Protein AF-0000000084885185 (afdb_homodimer)

Foldseek 3Di:
DPQAAAAEDPDFDDCVVALARDDVSRYDLCRQADVQFVVLLLVLLVLLQVLLLLLLLLLLQQADVQASVVSNVVSVLLSPVVLVLCLQALCQFQFPPDQAAFTGDRCCGNNVSQHRQAGQLGRNGGRNSVSSSVSSQLSNLLSLLLSLLRLWWDNVLSSVLSNVLCVQFLSRLSNLCRYCNHVLVVVPAFFQQPLQSRQQLSLLLSQLSLVVQAAADADVVPPDPLDQRADGGPHLPSSVSSLVSNLSSLLSSRLCSSSGDFPLSVQLSLLLVLLLVLQLVLQQVVVCVVPVDGDSLSSSLSSLLSNSLCRRCSQFAGNVCSSVSSNVSNVQLNVCVVCVSVVVGNPRSSSNSRRNSSSLSSLLVQQCGGDQVRNCRRVPCRRVHQGHVPSVNPVNNVSSNVSSVVSSCSSNVVSNVSLVVQCPDPPSNTTHDSVCSVSHVCCVPPPVDDPVVVVVVDPPDPPPPPPPPPPVPPPPPPPPPPPPPPDD/DPQQAAAEDPDFDDCVVALARDDRSRYDLCVQADVQFLVLLVVLLVLLQVLLLLLLLLLLQQADVQASVVSNVVSVLLSPVVLVLCLQALVQFQFPPDQAAFTGDRCCGNNVSQHRQQGQLGRNGGRVSVSSSVSSQLSNLLSLLLSLLRLWWDNVLSSVLSSVLCVQFLSRLSNLCRYCNHVLVVVPAFFQQPLQSRQQLSLLLSQLSLVVQAAADADPPPPDPLPQRADGGPHLPSSLSSLVSNLSSLLSSRLCSNSGDFPLSVQLSLLLVLLLVLQLVLQQVVVCVVPVDGDSLSSSLSSLLSNSLCRRCSQFAGSVCSSVSSNVSNVQLNVCVVPVSVVVGNPRSSSNSRRNSSSLSSLLVQQCGGDQVSNCRRVPCRRVHQGHVPSVNPVNNVSSNVSSVVSNCSSNVVSNVSLVVQCPDPPSNTTHDSVCSVSHVCCVPPPVDDSVCVVPVPPPDPPPVPPPPPPPPPPPPPPQCCCVVVCD

Radius of gyration: 31.37 Å; Cα contacts (8 Å, |Δi|>4): 2000; chains: 2; bounding box: 128×99×67 Å

Structure (mmCIF, N/CA/C/O backbone):
data_AF-0000000084885185-model_v1
#
loop_
_entity.id
_entity.type
_entity.pdbx_description
1 polymer 'Ammonium transporter'
#
loop_
_atom_site.group_PDB
_atom_site.id
_atom_site.type_symbol
_atom_site.label_atom_id
_atom_site.label_alt_id
_atom_site.label_comp_id
_atom_site.label_asym_id
_atom_site.label_entity_id
_atom_site.label_seq_id
_atom_site.pdbx_PDB_ins_code
_atom_site.Cartn_x
_atom_site.Cartn_y
_atom_site.Cartn_z
_atom_site.occupancy
_atom_site.B_iso_or_equiv
_atom_site.auth_seq_id
_atom_site.auth_comp_id
_atom_site.auth_asym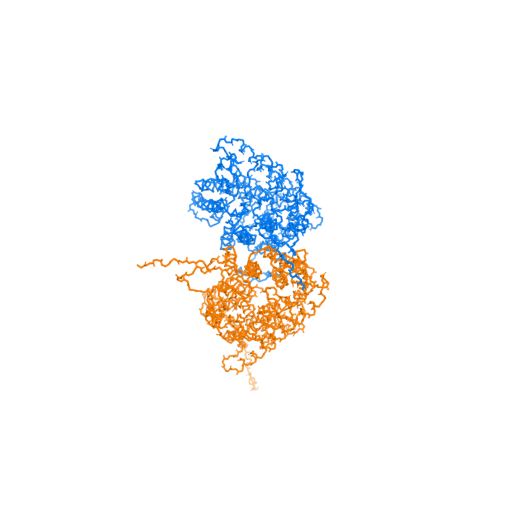_id
_atom_site.auth_atom_id
_atom_site.pdbx_PDB_model_num
ATOM 1 N N . MET A 1 1 ? 26.578 -15.328 -28.891 1 30.38 1 MET A N 1
ATOM 2 C CA . MET A 1 1 ? 26.531 -13.875 -28.75 1 30.38 1 MET A CA 1
ATOM 3 C C . MET A 1 1 ? 27.234 -13.422 -27.484 1 30.38 1 MET A C 1
ATOM 5 O O . MET A 1 1 ? 27.031 -14.008 -26.406 1 30.38 1 MET A O 1
ATOM 9 N N . ALA A 1 2 ? 28.344 -12.906 -27.594 1 36.66 2 ALA A N 1
ATOM 10 C CA . ALA A 1 2 ? 29.266 -12.602 -26.484 1 36.66 2 ALA A CA 1
ATOM 11 C C . ALA A 1 2 ? 28.516 -11.961 -25.328 1 36.66 2 ALA A C 1
ATOM 13 O O . ALA A 1 2 ? 27.812 -10.961 -25.5 1 36.66 2 ALA A O 1
ATOM 14 N N . SER A 1 3 ? 27.828 -12.672 -24.484 1 46.75 3 SER A N 1
ATOM 15 C CA . SER A 1 3 ? 27.25 -12.109 -23.266 1 46.75 3 SER A CA 1
ATOM 16 C C . SER A 1 3 ? 28.062 -10.906 -22.781 1 46.75 3 SER A C 1
ATOM 18 O O . SER A 1 3 ? 29.234 -11.039 -22.438 1 46.75 3 SER A O 1
ATOM 20 N N . SER A 1 4 ? 28.016 -9.805 -23.406 1 59.12 4 SER A N 1
ATOM 21 C CA . SER A 1 4 ? 28.781 -8.617 -23.062 1 59.12 4 SER A CA 1
ATOM 22 C C . SER A 1 4 ? 28.875 -8.422 -21.562 1 59.12 4 SER A C 1
ATOM 24 O O . SER A 1 4 ? 27.906 -8.68 -20.844 1 59.12 4 SER A O 1
ATOM 26 N N . LYS A 1 5 ? 30.062 -8.406 -20.953 1 83.44 5 LYS A N 1
ATOM 27 C CA . LYS A 1 5 ? 30.422 -8.258 -19.547 1 83.44 5 LYS A CA 1
ATOM 28 C C . LYS A 1 5 ? 29.812 -6.996 -18.953 1 83.44 5 LYS A C 1
ATOM 30 O O . LYS A 1 5 ? 29.938 -5.91 -19.516 1 83.44 5 LYS A O 1
ATOM 35 N N . ILE A 1 6 ? 28.797 -7.109 -18.094 1 93.19 6 ILE A N 1
ATOM 36 C CA . ILE A 1 6 ? 28.188 -6.008 -17.359 1 93.19 6 ILE A CA 1
ATOM 37 C C . ILE A 1 6 ? 29.172 -5.484 -16.312 1 93.19 6 ILE A C 1
ATOM 39 O O . ILE A 1 6 ? 29.641 -6.242 -15.461 1 93.19 6 ILE A O 1
ATOM 43 N N . THR A 1 7 ? 29.609 -4.199 -16.453 1 95.94 7 THR A N 1
ATOM 44 C CA . THR A 1 7 ? 30.562 -3.604 -15.523 1 95.94 7 THR A CA 1
ATOM 45 C C . THR A 1 7 ? 29.844 -2.682 -14.531 1 95.94 7 THR A C 1
ATOM 47 O O . THR A 1 7 ? 28.859 -2.029 -14.891 1 95.94 7 THR A O 1
ATOM 50 N N . PRO A 1 8 ? 30.328 -2.613 -13.328 1 95.94 8 PRO A N 1
ATOM 51 C CA . PRO A 1 8 ? 29.703 -1.747 -12.336 1 95.94 8 PRO A CA 1
ATOM 52 C C . PRO A 1 8 ? 29.906 -0.262 -12.625 1 95.94 8 PRO A C 1
ATOM 54 O O . PRO A 1 8 ? 30.953 0.133 -13.117 1 95.94 8 PRO A O 1
ATOM 57 N N . VAL A 1 9 ? 28.953 0.559 -12.359 1 95.88 9 VAL A N 1
ATOM 58 C CA . VAL A 1 9 ? 29.125 2.008 -12.344 1 95.88 9 VAL A CA 1
ATOM 59 C C . VAL A 1 9 ? 29.953 2.414 -11.125 1 95.88 9 VAL A C 1
ATOM 61 O O . VAL A 1 9 ? 29.641 2.021 -10 1 95.88 9 VAL A O 1
ATOM 64 N N . THR A 1 10 ? 31 3.154 -11.344 1 94.69 10 THR A N 1
ATOM 65 C CA . THR A 1 10 ? 31.844 3.604 -10.25 1 94.69 10 THR A CA 1
ATOM 66 C C . THR A 1 10 ? 31.734 5.113 -10.062 1 94.69 10 THR A C 1
ATOM 68 O O . THR A 1 10 ? 32.062 5.633 -8.992 1 94.69 10 THR A O 1
ATOM 71 N N . GLU A 1 11 ? 31.375 5.809 -11.117 1 95 11 GLU A N 1
ATOM 72 C CA . GLU A 1 11 ? 31.109 7.246 -11.117 1 95 11 GLU A CA 1
ATOM 73 C C . GLU A 1 11 ? 29.891 7.582 -11.984 1 95 11 GLU A C 1
ATOM 75 O O . GLU A 1 11 ? 29.797 7.129 -13.125 1 95 11 GLU A O 1
ATOM 80 N N . TRP A 1 12 ? 29.109 8.32 -11.414 1 96.44 12 TRP A N 1
ATOM 81 C CA . TRP A 1 12 ? 27.906 8.68 -12.172 1 96.44 12 TRP A CA 1
ATOM 82 C C . TRP A 1 12 ? 28.25 9.648 -13.297 1 96.44 12 TRP A C 1
ATOM 84 O O . TRP A 1 12 ? 29.047 10.562 -13.117 1 96.44 12 TRP A O 1
ATOM 94 N N . PRO A 1 13 ? 27.609 9.516 -14.438 1 96.25 13 PRO A N 1
ATOM 95 C CA . PRO A 1 13 ? 27.734 10.555 -15.469 1 96.25 13 PRO A CA 1
ATOM 96 C C . PRO A 1 13 ? 27.062 11.859 -15.07 1 96.25 13 PRO A C 1
ATOM 98 O O . PRO A 1 13 ? 26.188 11.867 -14.195 1 96.25 13 PRO A O 1
ATOM 101 N N . ASP A 1 14 ? 27.516 12.898 -15.781 1 95.62 14 ASP A N 1
ATOM 102 C CA . ASP A 1 14 ? 26.828 14.164 -15.594 1 95.62 14 ASP A CA 1
ATOM 103 C C . ASP A 1 14 ? 25.344 14.031 -15.93 1 95.62 14 ASP A C 1
ATOM 105 O O . ASP A 1 14 ? 24.984 13.383 -16.906 1 95.62 14 ASP A O 1
ATOM 109 N N . TYR A 1 15 ? 24.547 14.648 -15.125 1 94.44 15 TYR A N 1
ATOM 110 C CA . TYR A 1 15 ? 23.094 14.555 -15.289 1 94.44 15 TYR A CA 1
ATOM 111 C C . TYR A 1 15 ? 22.672 15.047 -16.672 1 94.44 15 TYR A C 1
ATOM 113 O O . TYR A 1 15 ? 21.766 14.492 -17.281 1 94.44 15 TYR A O 1
ATOM 121 N N . SER A 1 16 ? 23.297 16.047 -17.203 1 93 16 SER A N 1
ATOM 122 C CA . SER A 1 16 ? 22.953 16.625 -18.5 1 93 16 SER A CA 1
ATOM 123 C C . SER A 1 16 ? 23.281 15.664 -19.641 1 93 16 SER A C 1
ATOM 125 O O . SER A 1 16 ? 22.688 15.742 -20.703 1 93 16 SER A O 1
ATOM 127 N N . VAL A 1 17 ? 24.234 14.781 -19.328 1 95.06 17 VAL A N 1
ATOM 128 C CA . VAL A 1 17 ? 24.672 13.836 -20.344 1 95.06 17 VAL A CA 1
ATOM 129 C C . VAL A 1 17 ? 23.781 12.594 -20.328 1 95.06 17 VAL A C 1
ATOM 131 O O . VAL A 1 17 ? 23.297 12.156 -21.375 1 95.06 17 VAL A O 1
ATOM 134 N N . ASP A 1 18 ? 23.531 12.094 -19.172 1 96.5 18 ASP A N 1
ATOM 135 C CA . ASP A 1 18 ? 22.672 10.922 -19.031 1 96.5 18 ASP A CA 1
ATOM 136 C C . ASP A 1 18 ? 21.859 10.984 -17.75 1 96.5 18 ASP A C 1
ATOM 138 O O . ASP A 1 18 ? 22.281 10.461 -16.719 1 96.5 18 ASP A O 1
ATOM 142 N N . PRO A 1 19 ? 20.719 11.484 -17.844 1 95.81 19 PRO A N 1
ATOM 143 C CA . PRO A 1 19 ? 19.891 11.688 -16.656 1 95.81 19 PRO A CA 1
ATOM 144 C C . PRO A 1 19 ? 19.406 10.375 -16.031 1 95.81 19 PRO A C 1
ATOM 146 O O . PRO A 1 19 ? 18.922 10.367 -14.906 1 95.81 19 PRO A O 1
ATOM 149 N N . THR A 1 20 ? 19.578 9.242 -16.703 1 96.25 20 THR A N 1
ATOM 150 C CA . THR A 1 20 ? 19.094 7.969 -16.188 1 96.25 20 THR A CA 1
ATOM 151 C C . THR A 1 20 ? 20.203 7.223 -15.453 1 96.25 20 THR A C 1
ATOM 153 O O . THR A 1 20 ? 19.953 6.191 -14.828 1 96.25 20 THR A O 1
ATOM 156 N N . GLY A 1 21 ? 21.453 7.625 -15.562 1 96.5 21 GLY A N 1
ATOM 157 C CA . GLY A 1 21 ? 22.562 7.074 -14.797 1 96.5 21 GLY A CA 1
ATOM 158 C C . GLY A 1 21 ? 23.438 6.129 -15.594 1 96.5 21 GLY A C 1
ATOM 159 O O . GLY A 1 21 ? 24.5 5.723 -15.133 1 96.5 21 GLY A O 1
ATOM 160 N N . GLY A 1 22 ? 22.969 5.68 -16.844 1 96.5 22 GLY A N 1
ATOM 161 C CA . GLY A 1 22 ? 23.766 4.797 -17.672 1 96.5 22 GLY A CA 1
ATOM 162 C C . GLY A 1 22 ? 22.938 3.777 -18.438 1 96.5 22 GLY A C 1
ATOM 163 O O . GLY A 1 22 ? 21.719 3.703 -18.25 1 96.5 22 GLY A O 1
ATOM 164 N N . ASP A 1 23 ? 23.672 3.051 -19.281 1 96.5 23 ASP A N 1
ATOM 165 C CA . ASP A 1 23 ? 23.047 2.002 -20.078 1 96.5 23 ASP A CA 1
ATOM 166 C C . ASP A 1 23 ? 22.938 0.703 -19.281 1 96.5 23 ASP A C 1
ATOM 168 O O . ASP A 1 23 ? 23.938 0.03 -19.047 1 96.5 23 ASP A O 1
ATOM 172 N N . PRO A 1 24 ? 21.703 0.29 -18.969 1 96.31 24 PRO A N 1
ATOM 173 C CA . PRO A 1 24 ? 21.562 -0.877 -18.094 1 96.31 24 PRO A CA 1
ATOM 174 C C . PRO A 1 24 ? 21.984 -2.178 -18.766 1 96.31 24 PRO A C 1
ATOM 176 O O . PRO A 1 24 ? 22.125 -3.205 -18.109 1 96.31 24 PRO A O 1
ATOM 179 N N . PHE A 1 25 ? 22.156 -2.203 -20.094 1 96.38 25 PHE A N 1
ATOM 180 C CA . PHE A 1 25 ? 22.562 -3.41 -20.797 1 96.38 25 PHE A CA 1
ATOM 181 C C . PHE A 1 25 ? 24.047 -3.674 -20.609 1 96.38 25 PHE A C 1
ATOM 183 O O . PHE A 1 25 ? 24.5 -4.82 -20.703 1 96.38 25 PHE A O 1
ATOM 190 N N . THR A 1 26 ? 24.797 -2.617 -20.312 1 96.5 26 THR A N 1
ATOM 191 C CA . THR A 1 26 ? 26.25 -2.783 -20.281 1 96.5 26 THR A CA 1
ATOM 192 C C . THR A 1 26 ? 26.812 -2.375 -18.906 1 96.5 26 THR A C 1
ATOM 194 O O . THR A 1 26 ? 27.953 -2.672 -18.594 1 96.5 26 THR A O 1
ATOM 197 N N . LYS A 1 27 ? 25.969 -1.683 -18.125 1 96.62 27 LYS A N 1
ATOM 198 C CA . LYS A 1 27 ? 26.422 -1.2 -16.828 1 96.62 27 LYS A CA 1
ATOM 199 C C . LYS A 1 27 ? 25.5 -1.671 -15.703 1 96.62 27 LYS A C 1
ATOM 201 O O . LYS A 1 27 ? 24.281 -1.689 -15.867 1 96.62 27 LYS A O 1
ATOM 206 N N . ASP A 1 28 ? 26.109 -2.078 -14.555 1 97.75 28 ASP A N 1
ATOM 207 C CA . ASP A 1 28 ? 25.359 -2.336 -13.336 1 97.75 28 ASP A CA 1
ATOM 208 C C . ASP A 1 28 ? 25.078 -1.041 -12.578 1 97.75 28 ASP A C 1
ATOM 210 O O . ASP A 1 28 ? 25.906 -0.577 -11.805 1 97.75 28 ASP A O 1
ATOM 214 N N . LEU A 1 29 ? 23.922 -0.509 -12.758 1 98 29 LEU A N 1
ATOM 215 C CA . LEU A 1 29 ? 23.516 0.776 -12.188 1 98 29 LEU A CA 1
ATOM 216 C C . LEU A 1 29 ? 23.266 0.656 -10.688 1 98 29 LEU A C 1
ATOM 218 O O . LEU A 1 29 ? 23.094 1.665 -10 1 98 29 LEU A O 1
ATOM 222 N N . ASN A 1 30 ? 23.266 -0.564 -10.109 1 97.94 30 ASN A N 1
ATOM 223 C CA . ASN A 1 30 ? 23.031 -0.801 -8.688 1 97.94 30 ASN A CA 1
ATOM 224 C C . ASN A 1 30 ? 24.312 -0.698 -7.879 1 97.94 30 ASN A C 1
ATOM 226 O O . ASN A 1 30 ? 24.281 -0.529 -6.66 1 97.94 30 ASN A O 1
ATOM 230 N N . ALA A 1 31 ? 25.422 -0.809 -8.477 1 97.31 31 ALA A N 1
ATOM 231 C CA . ALA A 1 31 ? 26.734 -1.053 -7.863 1 97.31 31 ALA A CA 1
ATOM 232 C C . ALA A 1 31 ? 27.078 0.039 -6.852 1 97.31 31 ALA A C 1
ATOM 234 O O . ALA A 1 31 ? 27.625 -0.245 -5.785 1 97.31 31 ALA A O 1
ATOM 235 N N . PRO A 1 32 ? 26.703 1.329 -7.117 1 97.06 32 PRO A N 1
ATOM 236 C CA . PRO A 1 32 ? 27.125 2.373 -6.176 1 97.06 32 PRO A CA 1
ATOM 237 C C . PRO A 1 32 ? 26.25 2.416 -4.926 1 97.06 32 PRO A C 1
ATOM 239 O O . PRO A 1 32 ? 26.594 3.098 -3.953 1 97.06 32 PRO A O 1
ATOM 242 N N . TYR A 1 33 ? 25.172 1.755 -4.922 1 98 33 TYR A N 1
ATOM 243 C CA . TYR A 1 33 ? 24.219 1.906 -3.834 1 98 33 TYR A CA 1
ATOM 244 C C . TYR A 1 33 ? 24.359 0.779 -2.818 1 98 33 TYR A C 1
ATOM 246 O O . TYR A 1 33 ? 24.594 -0.374 -3.189 1 98 33 TYR A O 1
ATOM 254 N N . ASP A 1 34 ? 24.266 1.23 -1.483 1 98.06 34 ASP A N 1
ATOM 255 C CA . ASP A 1 34 ? 24.172 0.258 -0.398 1 98.06 34 ASP A CA 1
ATOM 256 C C . ASP A 1 34 ? 22.766 -0.33 -0.306 1 98.06 34 ASP A C 1
ATOM 258 O O . ASP A 1 34 ? 21.781 0.408 -0.233 1 98.06 34 ASP A O 1
ATOM 262 N N . LYS A 1 35 ? 22.656 -1.654 -0.224 1 97.88 35 LYS A N 1
ATOM 263 C CA . LYS A 1 35 ? 21.344 -2.293 -0.266 1 97.88 35 LYS A CA 1
ATOM 264 C C . LYS A 1 35 ? 20.609 -2.123 1.059 1 97.88 35 LYS A C 1
ATOM 266 O O . LYS A 1 35 ? 19.391 -2.283 1.121 1 97.88 35 LYS A O 1
ATOM 271 N N . GLY A 1 36 ? 21.344 -1.854 2.197 1 98.12 36 GLY A N 1
ATOM 272 C CA . GLY A 1 36 ? 20.656 -1.475 3.428 1 98.12 36 GLY A CA 1
ATOM 273 C C . GLY A 1 36 ? 19.844 -0.199 3.295 1 98.12 36 GLY A C 1
ATOM 274 O O . GLY A 1 36 ? 18.719 -0.123 3.777 1 98.12 36 GLY A O 1
ATOM 275 N N . ASP A 1 37 ? 20.438 0.847 2.605 1 98.56 37 ASP A N 1
ATOM 276 C CA . ASP A 1 37 ? 19.719 2.09 2.326 1 98.56 37 ASP A CA 1
ATOM 277 C C . ASP A 1 37 ? 18.469 1.828 1.481 1 98.56 37 ASP A C 1
ATOM 279 O O . ASP A 1 37 ? 17.391 2.336 1.787 1 98.56 37 ASP A O 1
ATOM 283 N N . LEU A 1 38 ? 18.672 0.999 0.473 1 98.56 38 LEU A N 1
ATOM 284 C CA . LEU A 1 38 ? 17.578 0.724 -0.455 1 98.56 38 LEU A CA 1
ATOM 285 C C . LEU A 1 38 ? 16.453 -0.019 0.245 1 98.56 38 LEU A C 1
ATOM 287 O O . LEU A 1 38 ? 15.281 0.34 0.093 1 98.56 38 LEU A O 1
ATOM 291 N N . ALA A 1 39 ? 16.781 -1.018 1.031 1 98.44 39 ALA A N 1
ATOM 292 C CA . ALA A 1 39 ? 15.773 -1.818 1.735 1 98.44 39 ALA A CA 1
ATOM 293 C C . ALA A 1 39 ? 14.977 -0.962 2.717 1 98.44 39 ALA A C 1
ATOM 295 O O . ALA A 1 39 ? 13.75 -1.036 2.758 1 98.44 39 ALA A O 1
ATOM 296 N N . TRP A 1 40 ? 15.672 -0.157 3.486 1 98.5 40 TRP A N 1
ATOM 297 C CA . TRP A 1 40 ? 15.016 0.69 4.477 1 98.5 40 TRP A CA 1
ATOM 298 C C . TRP A 1 40 ? 14.023 1.639 3.812 1 98.5 40 TRP A C 1
ATOM 300 O O . TRP A 1 40 ? 12.867 1.733 4.23 1 98.5 40 TRP A O 1
ATOM 310 N N . MET A 1 41 ? 14.438 2.236 2.74 1 98.5 41 MET A N 1
ATOM 311 C CA . MET A 1 41 ? 13.594 3.227 2.076 1 98.5 41 MET A CA 1
ATOM 312 C C . MET A 1 41 ? 12.398 2.561 1.41 1 98.5 41 MET A C 1
ATOM 314 O O . MET A 1 41 ? 11.297 3.111 1.41 1 98.5 41 MET A O 1
ATOM 318 N N . LEU A 1 42 ? 12.641 1.426 0.817 1 98.25 42 LEU A N 1
ATOM 319 C CA . LEU A 1 42 ? 11.531 0.74 0.16 1 98.25 42 LEU A CA 1
ATOM 320 C C . LEU A 1 42 ? 10.508 0.252 1.184 1 98.25 42 LEU A C 1
ATOM 322 O O . LEU A 1 42 ? 9.305 0.361 0.963 1 98.25 42 LEU A O 1
ATOM 326 N N . VAL A 1 43 ? 10.953 -0.24 2.316 1 98.38 43 VAL A N 1
ATOM 327 C CA . VAL A 1 43 ? 10.07 -0.653 3.398 1 98.38 43 VAL A CA 1
ATOM 328 C C . VAL A 1 43 ? 9.312 0.559 3.934 1 98.38 43 VAL A C 1
ATOM 330 O O . VAL A 1 43 ? 8.102 0.489 4.164 1 98.38 43 VAL A O 1
ATOM 333 N N . CYS A 1 44 ? 10.023 1.66 4.098 1 98.69 44 CYS A N 1
ATOM 334 C CA . CYS A 1 44 ? 9.383 2.883 4.562 1 98.69 44 CYS A CA 1
ATOM 335 C C . CYS A 1 44 ? 8.312 3.34 3.578 1 98.69 44 CYS A C 1
ATOM 337 O O . CYS A 1 44 ? 7.254 3.828 3.986 1 98.69 44 CYS A O 1
ATOM 339 N N . THR A 1 45 ? 8.57 3.186 2.307 1 98.5 45 THR A N 1
ATOM 340 C CA . THR A 1 45 ? 7.598 3.559 1.29 1 98.5 45 THR A CA 1
ATOM 341 C C . THR A 1 45 ? 6.297 2.777 1.472 1 98.5 45 THR A C 1
ATOM 343 O O . THR A 1 45 ? 5.215 3.359 1.492 1 98.5 45 THR A O 1
ATOM 346 N N . ILE A 1 46 ? 6.395 1.525 1.675 1 98.38 46 ILE A N 1
ATOM 347 C CA . ILE A 1 46 ? 5.234 0.646 1.785 1 98.38 46 ILE A CA 1
ATOM 348 C C . ILE A 1 46 ? 4.477 0.953 3.074 1 98.38 46 ILE A C 1
ATOM 350 O O . ILE A 1 46 ? 3.254 1.105 3.061 1 98.38 46 ILE A O 1
ATOM 354 N N . LEU A 1 47 ? 5.199 1.118 4.168 1 98.12 47 LEU A N 1
ATOM 355 C CA . LEU A 1 47 ? 4.57 1.395 5.457 1 98.12 47 LEU A CA 1
ATOM 356 C C . LEU A 1 47 ? 3.92 2.773 5.457 1 98.12 47 LEU A C 1
ATOM 358 O O . LEU A 1 47 ? 2.855 2.961 6.051 1 98.12 47 LEU A O 1
ATOM 362 N N . CYS A 1 48 ? 4.523 3.697 4.82 1 98.25 48 CYS A N 1
ATOM 363 C CA . CYS A 1 48 ? 3.996 5.055 4.754 1 98.25 48 CYS A CA 1
ATOM 364 C C . CYS A 1 48 ? 2.748 5.113 3.881 1 98.25 48 CYS A C 1
ATOM 366 O O . CYS A 1 48 ? 1.837 5.898 4.145 1 98.25 48 CYS A O 1
ATOM 368 N N . TRP A 1 49 ? 2.652 4.301 2.871 1 98.19 49 TRP A N 1
ATOM 369 C CA . TRP A 1 49 ? 1.526 4.285 1.941 1 98.19 49 TRP A CA 1
ATOM 370 C C . TRP A 1 49 ? 0.211 4.07 2.682 1 98.19 49 TRP A C 1
ATOM 372 O O . TRP A 1 49 ? -0.788 4.73 2.391 1 98.19 49 TRP A O 1
ATOM 382 N N . GLN A 1 50 ? 0.205 3.234 3.658 1 97.75 50 GLN A N 1
ATOM 383 C CA . GLN A 1 50 ? -1.052 2.842 4.285 1 97.75 50 GLN A CA 1
ATOM 384 C C . GLN A 1 50 ? -1.592 3.953 5.18 1 97.75 50 GLN A C 1
ATOM 386 O O . GLN A 1 50 ? -2.725 3.875 5.664 1 97.75 50 GLN A O 1
ATOM 391 N N . ILE A 1 51 ? -0.831 5.035 5.398 1 98.56 51 ILE A N 1
ATOM 392 C CA . ILE A 1 51 ? -1.315 6.16 6.188 1 98.56 51 ILE A CA 1
ATOM 393 C C . ILE A 1 51 ? -2.527 6.789 5.504 1 98.56 51 ILE A C 1
ATOM 395 O O . ILE A 1 51 ? -3.469 7.227 6.172 1 98.56 51 ILE A O 1
ATOM 399 N N . THR A 1 52 ? -2.537 6.824 4.215 1 98.62 52 THR A N 1
ATOM 400 C CA . THR A 1 52 ? -3.598 7.477 3.457 1 98.62 52 THR A CA 1
ATOM 401 C C . THR A 1 52 ? -4.945 6.809 3.723 1 98.62 52 THR A C 1
ATOM 403 O O . THR A 1 52 ? -5.883 7.461 4.184 1 98.62 52 THR A O 1
ATOM 406 N N . PRO A 1 53 ? -5.082 5.527 3.533 1 98.19 53 PRO A N 1
ATOM 407 C CA . PRO A 1 53 ? -6.367 4.93 3.895 1 98.19 53 PRO A CA 1
ATOM 408 C C . PRO A 1 53 ? -6.617 4.926 5.402 1 98.19 53 PRO A C 1
ATOM 410 O O . PRO A 1 53 ? -7.766 4.98 5.844 1 98.19 53 PRO A O 1
ATOM 413 N N . ALA A 1 54 ? -5.59 4.883 6.242 1 98.44 54 ALA A N 1
ATOM 414 C CA . ALA A 1 54 ? -5.746 4.926 7.695 1 98.44 54 ALA A CA 1
ATOM 415 C C . ALA A 1 54 ? -6.441 6.211 8.133 1 98.44 54 ALA A C 1
ATOM 417 O O . ALA A 1 54 ? -7.289 6.191 9.031 1 98.44 54 ALA A O 1
ATOM 418 N N . ILE A 1 55 ? -6.09 7.277 7.488 1 98.5 55 ILE A N 1
ATOM 419 C CA . ILE A 1 55 ? -6.754 8.547 7.781 1 98.5 55 ILE A CA 1
ATOM 420 C C . ILE A 1 55 ? -8.227 8.453 7.402 1 98.5 55 ILE A C 1
ATOM 422 O O . ILE A 1 55 ? -9.094 8.992 8.102 1 98.5 55 ILE A O 1
ATOM 426 N N . GLY A 1 56 ? -8.5 7.762 6.309 1 97.56 56 GLY A N 1
ATOM 427 C CA . GLY A 1 56 ? -9.891 7.52 5.934 1 97.56 56 GLY A CA 1
ATOM 428 C C . GLY A 1 56 ? -10.68 6.797 7.008 1 97.56 56 GLY A C 1
ATOM 429 O O . GLY A 1 56 ? -11.82 7.172 7.305 1 97.56 56 GLY A O 1
ATOM 430 N N . PHE A 1 57 ? -10.078 5.82 7.641 1 96.94 57 PHE A N 1
ATOM 431 C CA . PHE A 1 57 ? -10.742 5.066 8.695 1 96.94 57 PHE A CA 1
ATOM 432 C C . PHE A 1 57 ? -10.922 5.926 9.945 1 96.94 57 PHE A C 1
ATOM 434 O O . PHE A 1 57 ? -11.977 5.887 10.578 1 96.94 57 PHE A O 1
ATOM 441 N N . LEU A 1 58 ? -9.891 6.672 10.281 1 96.88 58 LEU A N 1
ATOM 442 C CA . LEU A 1 58 ? -9.984 7.578 11.422 1 96.88 58 LEU A CA 1
ATOM 443 C C . LEU A 1 58 ? -11.148 8.547 11.25 1 96.88 58 LEU A C 1
ATOM 445 O O . LEU A 1 58 ? -12 8.672 12.133 1 96.88 58 LEU A O 1
ATOM 449 N N . TYR A 1 59 ? -11.258 9.195 10.086 1 96.25 59 TYR A N 1
ATOM 450 C CA . TYR A 1 59 ? -12.289 10.188 9.82 1 96.25 59 TYR A CA 1
ATOM 451 C C . TYR A 1 59 ? -13.664 9.531 9.742 1 96.25 59 TYR A C 1
ATOM 453 O O . TYR A 1 59 ? -14.656 10.078 10.234 1 96.25 59 TYR A O 1
ATOM 461 N N . ALA A 1 60 ? -13.672 8.352 9.117 1 94.06 60 ALA A N 1
ATOM 462 C CA . ALA A 1 60 ? -14.938 7.633 9.039 1 94.06 60 ALA A CA 1
ATOM 463 C C . ALA A 1 60 ? -15.461 7.297 10.43 1 94.06 60 ALA A C 1
ATOM 465 O O . ALA A 1 60 ? -16.656 7.406 10.688 1 94.06 60 ALA A O 1
ATOM 466 N N . GLY A 1 61 ? -14.586 6.918 11.312 1 92.44 61 GLY A N 1
ATOM 467 C CA . GLY A 1 61 ? -14.992 6.613 12.672 1 92.44 61 GLY A CA 1
ATOM 468 C C . GLY A 1 61 ? -15.516 7.824 13.43 1 92.44 61 GLY A C 1
ATOM 469 O O . GLY A 1 61 ? -16.375 7.691 14.297 1 92.44 61 GLY A O 1
ATOM 470 N N . MET A 1 62 ? -15.055 8.961 13.086 1 89.75 62 MET A N 1
ATOM 471 C CA . MET A 1 62 ? -15.398 10.195 13.773 1 89.75 62 MET A CA 1
ATOM 472 C C . MET A 1 62 ? -16.641 10.836 13.164 1 89.75 62 MET A C 1
ATOM 474 O O . MET A 1 62 ? -17.25 11.727 13.766 1 89.75 62 MET A O 1
ATOM 478 N N . HIS A 1 63 ? -17.047 10.453 11.945 1 82.88 63 HIS A N 1
ATOM 479 C CA . HIS A 1 63 ? -18.25 10.93 11.281 1 82.88 63 HIS A CA 1
ATOM 480 C C . HIS A 1 63 ? -19.5 10.281 11.875 1 82.88 63 HIS A C 1
ATOM 482 O O . HIS A 1 63 ? -19.406 9.281 12.594 1 82.88 63 HIS A O 1
ATOM 488 N N . ARG A 1 64 ? -20.625 11.023 11.531 1 83.5 64 ARG A N 1
ATOM 489 C CA . ARG A 1 64 ? -21.875 10.305 11.711 1 83.5 64 ARG A CA 1
ATOM 490 C C . ARG A 1 64 ? -22 9.156 10.711 1 83.5 64 ARG A C 1
ATOM 492 O O . ARG A 1 64 ? -21.438 9.227 9.617 1 83.5 64 ARG A O 1
ATOM 499 N N . ARG A 1 65 ? -22.656 8.203 10.969 1 83.88 65 ARG A N 1
ATOM 500 C CA . ARG A 1 65 ? -22.766 6.961 10.211 1 83.88 65 ARG A CA 1
ATOM 501 C C . ARG A 1 65 ? -23.203 7.234 8.781 1 83.88 65 ARG A C 1
ATOM 503 O O . ARG A 1 65 ? -22.734 6.582 7.844 1 83.88 65 ARG A O 1
ATOM 510 N N . LYS A 1 66 ? -24.031 8.188 8.57 1 86.81 66 LYS A N 1
ATOM 511 C CA . LYS A 1 66 ? -24.672 8.445 7.285 1 86.81 66 LYS A CA 1
ATOM 512 C C . LYS A 1 66 ? -23.703 9.094 6.305 1 86.81 66 LYS A C 1
ATOM 514 O O . LYS A 1 66 ? -24.031 9.312 5.137 1 86.81 66 LYS A O 1
ATOM 519 N N . ALA A 1 67 ? -22.469 9.391 6.781 1 88.31 67 ALA A N 1
ATOM 520 C CA . ALA A 1 67 ? -21.484 10.047 5.914 1 88.31 67 ALA A CA 1
ATOM 521 C C . ALA A 1 67 ? -20.125 9.375 6.023 1 88.31 67 ALA A C 1
ATOM 523 O O . ALA A 1 67 ? -19.141 9.875 5.48 1 88.31 67 ALA A O 1
ATOM 524 N N . ALA A 1 68 ? -20.031 8.266 6.652 1 89.75 68 ALA A N 1
ATOM 525 C CA . ALA A 1 68 ? -18.766 7.598 6.969 1 89.75 68 ALA A CA 1
ATOM 526 C C . ALA A 1 68 ? -18.141 6.988 5.715 1 89.75 68 ALA A C 1
ATOM 528 O O . ALA A 1 68 ? -16.922 7.09 5.508 1 89.75 68 ALA A O 1
ATOM 529 N N . LEU A 1 69 ? -18.922 6.422 4.871 1 91.81 69 LEU A N 1
ATOM 530 C CA . LEU A 1 69 ? -18.406 5.684 3.725 1 91.81 69 LEU A CA 1
ATOM 531 C C . LEU A 1 69 ? -17.891 6.637 2.654 1 91.81 69 LEU A C 1
ATOM 533 O O . LEU A 1 69 ? -16.953 6.305 1.917 1 91.81 69 LEU A O 1
ATOM 537 N N . THR A 1 70 ? -18.406 7.766 2.619 1 92.31 70 THR A N 1
ATOM 538 C CA . THR A 1 70 ? -17.906 8.773 1.691 1 92.31 70 THR A CA 1
ATOM 539 C C . THR A 1 70 ? -16.469 9.164 2.031 1 92.31 70 THR A C 1
ATOM 541 O O . THR A 1 70 ? -15.664 9.438 1.137 1 92.31 70 THR A O 1
ATOM 544 N N . MET A 1 71 ? -16.125 9.141 3.277 1 92.38 71 MET A N 1
ATOM 545 C CA . MET A 1 71 ? -14.773 9.453 3.701 1 92.38 71 MET A CA 1
ATOM 546 C C . MET A 1 71 ? -13.805 8.352 3.277 1 92.38 71 MET A C 1
ATOM 548 O O . MET A 1 71 ? -12.672 8.641 2.867 1 92.38 71 MET A O 1
ATOM 552 N N . VAL A 1 72 ? -14.258 7.191 3.373 1 94.25 72 VAL A N 1
ATOM 553 C CA . VAL A 1 72 ? -13.43 6.078 2.936 1 94.25 72 VAL A CA 1
ATOM 554 C C . VAL A 1 72 ? -13.203 6.16 1.427 1 94.25 72 VAL A C 1
ATOM 556 O O . VAL A 1 72 ? -12.086 5.969 0.948 1 94.25 72 VAL A O 1
ATOM 559 N N . LEU A 1 73 ? -14.273 6.445 0.736 1 94.44 73 LEU A N 1
ATOM 560 C CA . LEU A 1 73 ? -14.156 6.621 -0.707 1 94.44 73 LEU A CA 1
ATOM 561 C C . LEU A 1 73 ? -13.148 7.719 -1.037 1 94.44 73 LEU A C 1
ATOM 563 O O . LEU A 1 73 ? -12.328 7.559 -1.943 1 94.44 73 LEU A O 1
ATOM 567 N N . GLN A 1 74 ? -13.172 8.797 -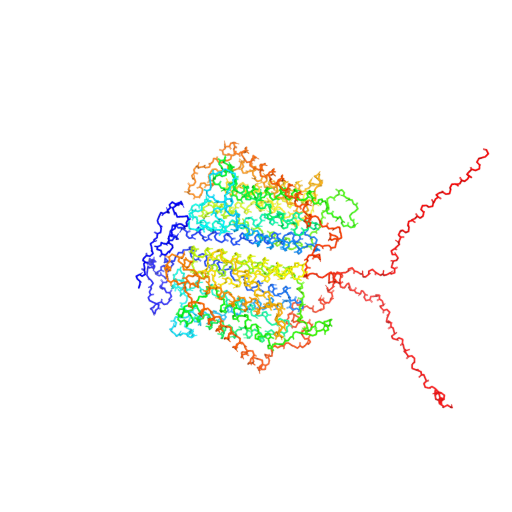0.324 1 95.25 74 GLN A N 1
ATOM 568 C CA . GLN A 1 74 ? -12.242 9.898 -0.55 1 95.25 74 GLN A CA 1
ATOM 569 C C . GLN A 1 74 ? -10.805 9.461 -0.299 1 95.25 74 GLN A C 1
ATOM 571 O O . GLN A 1 74 ? -9.883 9.93 -0.968 1 95.25 74 GLN A O 1
ATOM 576 N N . SER A 1 75 ? -10.609 8.633 0.689 1 97.44 75 SER A N 1
ATOM 577 C CA . SER A 1 75 ? -9.258 8.164 0.962 1 97.44 75 SER A CA 1
ATOM 578 C C . SER A 1 75 ? -8.727 7.316 -0.189 1 97.44 75 SER A C 1
ATOM 580 O O . SER A 1 75 ? -7.547 7.414 -0.544 1 97.44 75 SER A O 1
ATOM 582 N N . LEU A 1 76 ? -9.578 6.504 -0.776 1 97.31 76 LEU A N 1
ATOM 583 C CA . LEU A 1 76 ? -9.172 5.723 -1.938 1 97.31 76 LEU A CA 1
ATOM 584 C C . LEU A 1 76 ? -8.938 6.621 -3.146 1 97.31 76 LEU A C 1
ATOM 586 O O . LEU A 1 76 ? -8.023 6.379 -3.938 1 97.31 76 LEU A O 1
ATOM 590 N N . PHE A 1 77 ? -9.758 7.602 -3.232 1 96.81 77 PHE A N 1
ATOM 591 C CA . PHE A 1 77 ? -9.562 8.594 -4.285 1 96.81 77 PHE A CA 1
ATOM 592 C C . PHE A 1 77 ? -8.195 9.258 -4.152 1 96.81 77 PHE A C 1
ATOM 594 O O . PHE A 1 77 ? -7.465 9.391 -5.137 1 96.81 77 PHE A O 1
ATOM 601 N N . CYS A 1 78 ? -7.871 9.695 -2.949 1 98.06 78 CYS A N 1
ATOM 602 C CA . CYS A 1 78 ? -6.574 10.328 -2.725 1 98.06 78 CYS A CA 1
ATOM 603 C C . CYS A 1 78 ? -5.434 9.375 -3.041 1 98.06 78 CYS A C 1
ATOM 605 O O . CYS A 1 78 ? -4.449 9.758 -3.668 1 98.06 78 CYS A O 1
ATOM 607 N N . ALA A 1 79 ? -5.586 8.117 -2.66 1 97.88 79 ALA A N 1
ATOM 608 C CA . ALA A 1 79 ? -4.551 7.113 -2.918 1 97.88 79 ALA A CA 1
ATOM 609 C C . ALA A 1 79 ? -4.363 6.895 -4.418 1 97.88 79 ALA A C 1
ATOM 611 O O . ALA A 1 79 ? -3.24 6.691 -4.883 1 97.88 79 ALA A O 1
ATOM 612 N N . CYS A 1 80 ? -5.43 7.004 -5.184 1 97.81 80 CYS A N 1
ATOM 613 C CA . CYS A 1 80 ? -5.379 6.641 -6.594 1 97.81 80 CYS A CA 1
ATOM 614 C C . CYS A 1 80 ? -5.176 7.871 -7.469 1 97.81 80 CYS A C 1
ATOM 616 O O . CYS A 1 80 ? -4.137 8.023 -8.109 1 97.81 80 CYS A O 1
ATOM 618 N N . ALA A 1 81 ? -6.09 8.812 -7.41 1 96.94 81 ALA A N 1
ATOM 619 C CA . ALA A 1 81 ? -6.086 9.945 -8.336 1 96.94 81 ALA A CA 1
ATOM 620 C C . ALA A 1 81 ? -4.938 10.906 -8.023 1 96.94 81 ALA A C 1
ATOM 622 O O . ALA A 1 81 ? -4.277 11.406 -8.938 1 96.94 81 ALA A O 1
ATOM 623 N N . VAL A 1 82 ? -4.711 11.188 -6.758 1 98.12 82 VAL A N 1
ATOM 624 C CA . VAL A 1 82 ? -3.598 12.055 -6.387 1 98.12 82 VAL A CA 1
ATOM 625 C C . VAL A 1 82 ? -2.275 11.367 -6.715 1 98.12 82 VAL A C 1
ATOM 627 O O . VAL A 1 82 ? -1.319 12.016 -7.145 1 98.12 82 VAL A O 1
ATOM 630 N N . GLY A 1 83 ? -2.23 10.008 -6.5 1 97.62 83 GLY A N 1
ATOM 631 C CA . GLY A 1 83 ? -1.052 9.25 -6.895 1 97.62 83 GLY A CA 1
ATOM 632 C C . GLY A 1 83 ? -0.739 9.352 -8.375 1 97.62 83 GLY A C 1
ATOM 633 O O . GLY A 1 83 ? 0.415 9.547 -8.758 1 97.62 83 GLY A O 1
ATOM 634 N N . ILE A 1 84 ? -1.739 9.273 -9.188 1 97.44 84 ILE A N 1
ATOM 635 C CA . ILE A 1 84 ? -1.567 9.383 -10.633 1 97.44 84 ILE A CA 1
ATOM 636 C C . ILE A 1 84 ? -1.143 10.797 -11 1 97.44 84 ILE A C 1
ATOM 638 O O . ILE A 1 84 ? -0.266 10.992 -11.844 1 97.44 84 ILE A O 1
ATOM 642 N N . GLN A 1 85 ? -1.735 11.781 -10.383 1 98.12 85 GLN A N 1
ATOM 643 C CA . GLN A 1 85 ? -1.362 13.164 -10.633 1 98.12 85 GLN A CA 1
ATOM 644 C C . GLN A 1 85 ? 0.106 13.406 -10.297 1 98.12 85 GLN A C 1
ATOM 646 O O . GLN A 1 85 ? 0.817 14.078 -11.047 1 98.12 85 GLN A O 1
ATOM 651 N N . TYR A 1 86 ? 0.518 12.883 -9.18 1 98.25 86 TYR A N 1
ATOM 652 C CA . TYR A 1 86 ? 1.908 12.977 -8.75 1 98.25 86 TYR A CA 1
ATOM 653 C C . TYR A 1 86 ? 2.848 12.43 -9.82 1 98.25 86 TYR A C 1
ATOM 655 O O . TYR A 1 86 ? 3.869 13.039 -10.133 1 98.25 86 TYR A O 1
ATOM 663 N N . TRP A 1 87 ? 2.438 11.273 -10.344 1 97.62 87 TRP A N 1
ATOM 664 C CA . TRP A 1 87 ? 3.225 10.625 -11.391 1 97.62 87 TRP A CA 1
ATOM 665 C C . TRP A 1 87 ? 3.223 11.461 -12.664 1 97.62 87 TRP A C 1
ATOM 667 O O . TRP A 1 87 ? 4.258 11.609 -13.32 1 97.62 87 TRP A O 1
ATOM 677 N N . ILE A 1 88 ? 2.111 12.055 -13.039 1 97.94 88 ILE A N 1
ATOM 678 C CA . ILE A 1 88 ? 1.989 12.812 -14.281 1 97.94 88 ILE A CA 1
ATOM 679 C C . ILE A 1 88 ? 2.863 14.062 -14.219 1 97.94 88 ILE A C 1
ATOM 681 O O . ILE A 1 88 ? 3.656 14.32 -15.125 1 97.94 88 ILE A O 1
ATOM 685 N N . TYR A 1 89 ? 2.725 14.828 -13.062 1 98.25 89 TYR A N 1
ATOM 686 C CA . TYR A 1 89 ? 3.516 16.047 -13.109 1 98.25 89 TYR A CA 1
ATOM 687 C C . TYR A 1 89 ? 3.932 16.484 -11.703 1 98.25 89 TYR A C 1
ATOM 689 O O . TYR A 1 89 ? 4.762 17.391 -11.547 1 98.25 89 TYR A O 1
ATOM 697 N N . GLY A 1 90 ? 3.398 15.938 -10.633 1 98.38 90 GLY A N 1
ATOM 698 C CA . GLY A 1 90 ? 3.66 16.406 -9.281 1 98.38 90 GLY A CA 1
ATOM 699 C C . GLY A 1 90 ? 5.121 16.297 -8.891 1 98.38 90 GLY A C 1
ATOM 700 O O . GLY A 1 90 ? 5.719 17.266 -8.43 1 98.38 90 GLY A O 1
ATOM 701 N N . TYR A 1 91 ? 5.711 15.078 -9.094 1 98.06 91 TYR A N 1
ATOM 702 C CA . TYR A 1 91 ? 7.117 14.891 -8.758 1 98.06 91 TYR A CA 1
ATOM 703 C C . TYR A 1 91 ? 7.988 15.898 -9.492 1 98.06 91 TYR A C 1
ATOM 705 O O . TYR A 1 91 ? 8.922 16.453 -8.922 1 98.06 91 TYR A O 1
ATOM 713 N N . SER A 1 92 ? 7.625 16.109 -10.742 1 98.12 92 SER A N 1
ATOM 714 C CA . SER A 1 92 ? 8.406 17.016 -11.578 1 98.12 92 SER A CA 1
ATOM 715 C C . SER A 1 92 ? 8.352 18.438 -11.047 1 98.12 92 SER A C 1
ATOM 717 O O . SER A 1 92 ? 9.367 19.141 -11.039 1 98.12 92 SER A O 1
ATOM 719 N N . LEU A 1 93 ? 7.258 18.812 -10.539 1 97.62 93 LEU A N 1
ATOM 720 C CA . LEU A 1 93 ? 7.062 20.203 -10.109 1 97.62 93 LEU A CA 1
ATOM 721 C C . LEU A 1 93 ? 7.895 20.5 -8.867 1 97.62 93 LEU A C 1
ATOM 723 O O . LEU A 1 93 ? 8.328 21.641 -8.672 1 97.62 93 LEU A O 1
ATOM 727 N N . TYR A 1 94 ? 8.195 19.453 -8.031 1 94.44 94 TYR A N 1
ATOM 728 C CA . TYR A 1 94 ? 8.914 19.906 -6.844 1 94.44 94 TYR A CA 1
ATOM 729 C C . TYR A 1 94 ? 10.297 19.281 -6.773 1 94.44 94 TYR A C 1
ATOM 731 O O . TYR A 1 94 ? 11.125 19.688 -5.957 1 94.44 94 TYR A O 1
ATOM 739 N N . GLN A 1 95 ? 10.656 18.328 -7.777 1 96 95 GLN A N 1
ATOM 740 C CA . GLN A 1 95 ? 11.977 17.703 -7.66 1 96 95 GLN A CA 1
ATOM 741 C C . GLN A 1 95 ? 12.75 17.812 -8.969 1 96 95 GLN A C 1
ATOM 743 O O . GLN A 1 95 ? 13.797 17.172 -9.133 1 96 95 GLN A O 1
ATOM 748 N N . SER A 1 96 ? 12.234 18.562 -9.945 1 96.62 96 SER A N 1
ATOM 749 C CA . SER A 1 96 ? 13.031 18.797 -11.148 1 96.62 96 SER A CA 1
ATOM 750 C C . SER A 1 96 ? 14.305 19.578 -10.836 1 96.62 96 SER A C 1
ATOM 752 O O . SER A 1 96 ? 14.383 20.25 -9.805 1 96.62 96 SER A O 1
ATOM 754 N N . ARG A 1 97 ? 15.312 19.438 -11.625 1 95.25 97 ARG A N 1
ATOM 755 C CA . ARG A 1 97 ? 16.625 20.031 -11.391 1 95.25 97 ARG A CA 1
ATOM 756 C C . ARG A 1 97 ? 16.719 21.406 -12.047 1 95.25 97 ARG A C 1
ATOM 758 O O . ARG A 1 97 ? 17.656 21.688 -12.781 1 95.25 97 ARG A O 1
ATOM 765 N N . THR A 1 98 ? 15.742 22.172 -11.734 1 92.5 98 THR A N 1
ATOM 766 C CA . THR A 1 98 ? 15.758 23.562 -12.188 1 92.5 98 THR A CA 1
ATOM 767 C C . THR A 1 98 ? 16.547 24.438 -11.227 1 92.5 98 THR A C 1
ATOM 769 O O . THR A 1 98 ? 16.938 23.984 -10.148 1 92.5 98 THR A O 1
ATOM 772 N N . THR A 1 99 ? 16.828 25.75 -11.695 1 90.81 99 THR A N 1
ATOM 773 C CA . THR A 1 99 ? 17.625 26.641 -10.859 1 90.81 99 THR A CA 1
ATOM 774 C C . THR A 1 99 ? 16.781 27.781 -10.328 1 90.81 99 THR A C 1
ATOM 776 O O . THR A 1 99 ? 17.219 28.531 -9.438 1 90.81 99 THR A O 1
ATOM 779 N N . ASN A 1 100 ? 15.562 27.844 -10.688 1 94 100 ASN A N 1
ATOM 780 C CA . ASN A 1 100 ? 14.742 28.938 -10.172 1 94 100 ASN A CA 1
ATOM 781 C C . ASN A 1 100 ? 14.266 28.656 -8.75 1 94 100 ASN A C 1
ATOM 783 O O . ASN A 1 100 ? 14.094 27.5 -8.367 1 94 100 ASN A O 1
ATOM 787 N N . PRO A 1 101 ? 13.961 29.688 -8.008 1 96.38 101 PRO A N 1
ATOM 788 C CA . PRO A 1 101 ? 13.664 29.484 -6.59 1 96.38 101 PRO A CA 1
ATOM 789 C C . PRO A 1 101 ? 12.18 29.25 -6.32 1 96.38 101 PRO A C 1
ATOM 791 O O . PRO A 1 101 ? 11.789 29 -5.18 1 96.38 101 PRO A O 1
ATOM 794 N N . ILE A 1 102 ? 11.352 29.219 -7.316 1 96.31 102 ILE A N 1
ATOM 795 C CA . ILE A 1 102 ? 9.93 29.359 -7.055 1 96.31 102 ILE A CA 1
ATOM 796 C C . ILE A 1 102 ? 9.211 28.062 -7.43 1 96.31 102 ILE A C 1
ATOM 798 O O . ILE A 1 102 ? 8.25 27.656 -6.766 1 96.31 102 ILE A O 1
ATOM 802 N N . LEU A 1 103 ? 9.602 27.453 -8.531 1 96.31 103 LEU A N 1
ATOM 803 C CA . LEU A 1 103 ? 8.852 26.281 -8.961 1 96.31 103 LEU A CA 1
ATOM 804 C C . LEU A 1 103 ? 9.68 25.438 -9.922 1 96.31 103 LEU A C 1
ATOM 806 O O . LEU A 1 103 ? 10.484 25.953 -10.695 1 96.31 103 LEU A O 1
ATOM 810 N N . GLY A 1 104 ? 9.406 24.094 -9.805 1 96.88 104 GLY A N 1
ATOM 811 C CA . GLY A 1 104 ? 10 23.188 -10.781 1 96.88 104 GLY A CA 1
ATOM 812 C C . GLY A 1 104 ? 9.297 23.219 -12.125 1 96.88 104 GLY A C 1
ATOM 813 O O . GLY A 1 104 ? 8.398 24.031 -12.344 1 96.88 104 GLY A O 1
ATOM 814 N N . ASP A 1 105 ? 9.773 22.438 -13.07 1 97.19 105 ASP A N 1
ATOM 815 C CA . ASP A 1 105 ? 9.18 22.375 -14.406 1 97.19 105 ASP A CA 1
ATOM 816 C C . ASP A 1 105 ? 8.617 20.984 -14.688 1 97.19 105 ASP A C 1
ATOM 818 O O . ASP A 1 105 ? 8.281 20.234 -13.766 1 97.19 105 ASP A O 1
ATOM 822 N N . LEU A 1 106 ? 8.383 20.672 -15.953 1 97.5 106 LEU A N 1
ATOM 823 C CA . LEU A 1 106 ? 7.723 19.406 -16.297 1 97.5 106 LEU A CA 1
ATOM 824 C C . LEU A 1 106 ? 8.695 18.453 -16.984 1 97.5 106 LEU A C 1
ATOM 826 O O . LEU A 1 106 ? 8.281 17.562 -17.719 1 97.5 106 LEU A O 1
ATOM 830 N N . SER A 1 107 ? 10.023 18.609 -16.719 1 96.56 107 SER A N 1
ATOM 831 C CA . SER A 1 107 ? 11.047 17.812 -17.391 1 96.56 107 SER A CA 1
ATOM 832 C C . SER A 1 107 ? 11 16.359 -16.938 1 96.56 107 SER A C 1
ATOM 834 O O . SER A 1 107 ? 11.492 15.469 -17.641 1 96.56 107 SER A O 1
ATOM 836 N N . LEU A 1 108 ? 10.422 16.125 -15.727 1 97.31 108 LEU A N 1
ATOM 837 C CA . LEU A 1 108 ? 10.359 14.773 -15.18 1 97.31 108 LEU A CA 1
ATOM 838 C C . LEU A 1 108 ? 8.938 14.227 -15.25 1 97.31 108 LEU A C 1
ATOM 840 O O . LEU A 1 108 ? 8.609 13.25 -14.578 1 97.31 108 LEU A O 1
ATOM 844 N N . ALA A 1 109 ? 8.078 14.852 -16.062 1 97.19 109 ALA A N 1
ATOM 845 C CA . ALA A 1 109 ? 6.684 14.438 -16.172 1 97.19 109 ALA A CA 1
ATOM 846 C C . ALA A 1 109 ? 6.578 12.945 -16.5 1 97.19 109 ALA A C 1
ATOM 848 O O . ALA A 1 109 ? 7.348 12.43 -17.312 1 97.19 109 ALA A O 1
ATOM 849 N N . ALA A 1 110 ? 5.629 12.25 -15.82 1 96.88 110 ALA A N 1
ATOM 850 C CA . ALA A 1 110 ? 5.383 10.82 -15.992 1 96.88 110 ALA A CA 1
ATOM 851 C C . ALA A 1 110 ? 6.641 10.008 -15.695 1 96.88 110 ALA A C 1
ATOM 853 O O . ALA A 1 110 ? 6.906 8.992 -16.344 1 96.88 110 ALA A O 1
ATOM 854 N N . PHE A 1 111 ? 7.527 10.539 -14.75 1 97.38 111 PHE A N 1
ATOM 855 C CA . PHE A 1 111 ? 8.766 9.93 -14.289 1 97.38 111 PHE A CA 1
ATOM 856 C C . PHE A 1 111 ? 9.75 9.75 -15.445 1 97.38 111 PHE A C 1
ATOM 858 O O . PHE A 1 111 ? 10.531 8.797 -15.453 1 97.38 111 PHE A O 1
ATOM 865 N N . ARG A 1 112 ? 9.648 10.633 -16.406 1 95.38 112 ARG A N 1
ATOM 866 C CA . ARG A 1 112 ? 10.672 10.664 -17.453 1 95.38 112 ARG A CA 1
ATOM 867 C C . ARG A 1 112 ? 12.055 10.922 -16.844 1 95.38 112 ARG A C 1
ATOM 869 O O . ARG A 1 112 ? 12.219 11.828 -16.031 1 95.38 112 ARG A O 1
ATOM 876 N N . ASN A 1 113 ? 13.023 10.102 -17.156 1 94.81 113 ASN A N 1
ATOM 877 C CA . ASN A 1 113 ? 14.414 10.242 -16.75 1 94.81 113 ASN A CA 1
ATOM 878 C C . ASN A 1 113 ? 14.578 10.039 -15.25 1 94.81 113 ASN A C 1
ATOM 880 O O . ASN A 1 113 ? 15.609 10.414 -14.68 1 94.81 113 ASN A O 1
ATOM 884 N N . VAL A 1 114 ? 13.578 9.586 -14.562 1 97.75 114 VAL A N 1
ATOM 885 C CA . VAL A 1 114 ? 13.664 9.273 -13.141 1 97.75 114 VAL A CA 1
ATOM 886 C C . VAL A 1 114 ? 14.047 7.809 -12.953 1 97.75 114 VAL A C 1
ATOM 888 O O . VAL A 1 114 ? 13.211 6.914 -13.102 1 97.75 114 VAL A O 1
ATOM 891 N N . LEU A 1 115 ? 15.359 7.633 -12.656 1 97.94 115 LEU A N 1
ATOM 892 C CA . LEU A 1 115 ? 15.812 6.246 -12.602 1 97.94 115 LEU A CA 1
ATOM 893 C C . LEU A 1 115 ? 16.984 6.098 -11.641 1 97.94 115 LEU A C 1
ATOM 895 O O . LEU A 1 115 ? 16.812 6.23 -10.422 1 97.94 115 LEU A O 1
ATOM 899 N N . ALA A 1 116 ? 18.234 5.969 -12.055 1 98.5 116 ALA A N 1
ATOM 900 C CA . ALA A 1 116 ? 19.328 5.445 -11.227 1 98.5 116 ALA A CA 1
ATOM 901 C C . ALA A 1 116 ? 20.156 6.582 -10.633 1 98.5 116 ALA A C 1
ATOM 903 O O . ALA A 1 116 ? 20.875 6.383 -9.648 1 98.5 116 ALA A O 1
ATOM 904 N N . GLN A 1 117 ? 20.125 7.801 -11.234 1 98.12 117 GLN A N 1
ATOM 905 C CA . GLN A 1 117 ? 20.906 8.914 -10.703 1 98.12 117 GLN A CA 1
ATOM 906 C C . GLN A 1 117 ? 20.578 9.156 -9.227 1 98.12 117 GLN A C 1
ATOM 908 O O . GLN A 1 117 ? 19.469 8.883 -8.773 1 98.12 117 GLN A O 1
ATOM 913 N N . PRO A 1 118 ? 21.594 9.672 -8.484 1 97.69 118 PRO A N 1
ATOM 914 C CA . PRO A 1 118 ? 21.328 9.977 -7.078 1 97.69 118 PRO A CA 1
ATOM 915 C C . PRO A 1 118 ? 20.203 10.992 -6.895 1 97.69 118 PRO A C 1
ATOM 917 O O . PRO A 1 118 ? 20.094 11.945 -7.672 1 97.69 118 PRO A O 1
ATOM 920 N N . SER A 1 119 ? 19.406 10.766 -5.934 1 97.56 119 SER A N 1
ATOM 921 C CA . SER A 1 119 ? 18.312 11.695 -5.66 1 97.56 119 SER A CA 1
ATOM 922 C C . SER A 1 119 ? 18.844 13.031 -5.145 1 97.56 119 SER A C 1
ATOM 924 O O . SER A 1 119 ? 19.938 13.094 -4.594 1 97.56 119 SER A O 1
ATOM 926 N N . LEU A 1 120 ? 18.016 14.07 -5.27 1 95.25 120 LEU A N 1
ATOM 927 C CA . LEU A 1 120 ? 18.359 15.391 -4.758 1 95.25 120 LEU A CA 1
ATOM 928 C C . LEU A 1 120 ? 18.266 15.422 -3.236 1 95.25 120 LEU A C 1
ATOM 930 O O . LEU A 1 120 ? 18.953 16.203 -2.582 1 95.25 120 LEU A O 1
ATOM 934 N N . ALA A 1 121 ? 17.406 14.555 -2.693 1 94.06 121 ALA A N 1
ATOM 935 C CA . ALA A 1 121 ? 17.172 14.539 -1.251 1 94.06 121 ALA A CA 1
ATOM 936 C C . ALA A 1 121 ? 18.375 13.953 -0.517 1 94.06 121 ALA A C 1
ATOM 938 O O . ALA A 1 121 ? 18.688 14.367 0.601 1 94.06 121 ALA A O 1
ATOM 939 N N . ASN A 1 122 ? 18.984 12.945 -1.073 1 96.31 122 ASN A N 1
ATOM 940 C CA . ASN A 1 122 ? 20.141 12.234 -0.538 1 96.31 122 ASN A CA 1
ATOM 941 C C . ASN A 1 122 ? 20.781 11.336 -1.589 1 96.31 122 ASN A C 1
ATOM 943 O O . ASN A 1 122 ? 20.109 10.484 -2.176 1 96.31 122 ASN A O 1
ATOM 947 N N . GLY A 1 123 ? 22.094 11.484 -1.794 1 96.81 123 GLY A N 1
ATOM 948 C CA . GLY A 1 123 ? 22.797 10.766 -2.85 1 96.81 123 GLY A CA 1
ATOM 949 C C . GLY A 1 123 ? 22.953 9.281 -2.566 1 96.81 123 GLY A C 1
ATOM 950 O O . GLY A 1 123 ? 23.359 8.516 -3.438 1 96.81 123 GLY A O 1
ATOM 951 N N . ASP A 1 124 ? 22.516 8.805 -1.367 1 97.69 124 ASP A N 1
ATOM 952 C CA . ASP A 1 124 ? 22.672 7.402 -0.972 1 97.69 124 ASP A CA 1
ATOM 953 C C . ASP A 1 124 ? 21.609 6.531 -1.64 1 97.69 124 ASP A C 1
ATOM 955 O O . ASP A 1 124 ? 21.719 5.305 -1.635 1 97.69 124 ASP A O 1
ATOM 959 N N . ILE A 1 125 ? 20.578 7.145 -2.225 1 98.44 125 ILE A N 1
ATOM 960 C CA . ILE A 1 125 ? 19.516 6.363 -2.865 1 98.44 125 ILE A CA 1
ATOM 961 C C . ILE A 1 125 ? 19.234 6.918 -4.262 1 98.44 125 ILE A C 1
ATOM 963 O O . ILE A 1 125 ? 19.453 8.102 -4.52 1 98.44 125 ILE A O 1
ATOM 967 N N . PRO A 1 126 ? 18.766 6.074 -5.184 1 98.62 126 PRO A N 1
ATOM 968 C CA . PRO A 1 126 ? 18.453 6.547 -6.531 1 98.62 126 PRO A CA 1
ATOM 969 C C . PRO A 1 126 ? 17.219 7.445 -6.562 1 98.62 126 PRO A C 1
ATOM 971 O O . PRO A 1 126 ? 16.359 7.367 -5.668 1 98.62 126 PRO A O 1
ATOM 974 N N . GLU A 1 127 ? 17.156 8.234 -7.562 1 98.31 127 GLU A N 1
ATOM 975 C CA . GLU A 1 127 ? 16.062 9.172 -7.734 1 98.31 127 GLU A CA 1
ATOM 976 C C . GLU A 1 127 ? 14.719 8.445 -7.781 1 98.31 127 GLU A C 1
ATOM 978 O O . GLU A 1 127 ? 13.727 8.914 -7.215 1 98.31 127 GLU A O 1
ATOM 983 N N . LEU A 1 128 ? 14.656 7.332 -8.414 1 98.56 128 LEU A N 1
ATOM 984 C CA . LEU A 1 128 ? 13.414 6.578 -8.539 1 98.56 128 LEU A CA 1
ATOM 985 C C . LEU A 1 128 ? 12.875 6.188 -7.172 1 98.56 128 LEU A C 1
ATOM 987 O O . LEU A 1 128 ? 11.664 6.254 -6.934 1 98.56 128 LEU A O 1
ATOM 991 N N . LEU A 1 129 ? 13.742 5.754 -6.316 1 98.62 129 LEU A N 1
ATOM 992 C CA . LEU A 1 129 ? 13.328 5.324 -4.984 1 98.62 129 LEU A CA 1
ATOM 993 C C . LEU A 1 129 ? 12.766 6.5 -4.184 1 98.62 129 LEU A C 1
ATOM 995 O O . LEU A 1 129 ? 11.742 6.363 -3.51 1 98.62 129 LEU A O 1
ATOM 999 N N . TYR A 1 130 ? 13.383 7.645 -4.246 1 98.44 130 TYR A N 1
ATOM 1000 C CA . TYR A 1 130 ? 12.859 8.812 -3.553 1 98.44 130 TYR A CA 1
ATOM 1001 C C . TYR A 1 130 ? 11.516 9.242 -4.137 1 98.44 130 TYR A C 1
ATOM 1003 O O . TYR A 1 130 ? 10.625 9.68 -3.406 1 98.44 130 TYR A O 1
ATOM 1011 N N . ALA A 1 131 ? 11.438 9.117 -5.414 1 98.25 131 ALA A N 1
ATOM 1012 C CA . ALA A 1 131 ? 10.188 9.492 -6.082 1 98.25 131 ALA A CA 1
ATOM 1013 C C . ALA A 1 131 ? 9.023 8.641 -5.586 1 98.25 131 ALA A C 1
ATOM 1015 O O . ALA A 1 131 ? 7.938 9.164 -5.324 1 98.25 131 ALA A O 1
ATOM 1016 N N . VAL A 1 132 ? 9.219 7.387 -5.453 1 97.81 132 VAL A N 1
ATOM 1017 C CA . VAL A 1 132 ? 8.109 6.539 -5.02 1 97.81 132 VAL A CA 1
ATOM 1018 C C . VAL A 1 132 ? 7.828 6.781 -3.539 1 97.81 132 VAL A C 1
ATOM 1020 O O . VAL A 1 132 ? 6.676 6.711 -3.102 1 97.81 132 VAL A O 1
ATOM 1023 N N . PHE A 1 133 ? 8.875 7.031 -2.746 1 98.31 133 PHE A N 1
ATOM 1024 C CA . PHE A 1 133 ? 8.648 7.422 -1.36 1 98.31 133 PHE A CA 1
ATOM 1025 C C . PHE A 1 133 ? 7.797 8.688 -1.287 1 98.31 133 PHE A C 1
ATOM 1027 O O . PHE A 1 133 ? 6.891 8.781 -0.459 1 98.31 133 PHE A O 1
ATOM 1034 N N . GLY A 1 134 ? 7.969 9.625 -2.17 1 97.94 134 GLY A N 1
ATOM 1035 C CA . GLY A 1 134 ? 7.312 10.922 -2.188 1 97.94 134 GLY A CA 1
ATOM 1036 C C . GLY A 1 134 ? 5.82 10.836 -2.447 1 97.94 134 GLY A C 1
ATOM 1037 O O . GLY A 1 134 ? 5.055 11.672 -1.975 1 97.94 134 GLY A O 1
ATOM 1038 N N . VAL A 1 135 ? 5.371 9.828 -3.166 1 97.75 135 VAL A N 1
ATOM 1039 C CA . VAL A 1 135 ? 3.953 9.703 -3.48 1 97.75 135 VAL A CA 1
ATOM 1040 C C . VAL A 1 135 ? 3.154 9.508 -2.193 1 97.75 135 VAL A C 1
ATOM 1042 O O . VAL A 1 135 ? 2.018 9.969 -2.086 1 97.75 135 VAL A O 1
ATOM 1045 N N . THR A 1 136 ? 3.742 8.875 -1.224 1 98.25 136 THR A N 1
ATOM 1046 C CA . THR A 1 136 ? 3.039 8.578 0.02 1 98.25 136 THR A CA 1
ATOM 1047 C C . THR A 1 136 ? 2.77 9.859 0.806 1 98.25 136 THR A C 1
ATOM 1049 O O . THR A 1 136 ? 1.754 9.969 1.496 1 98.25 136 THR A O 1
ATOM 1052 N N . PHE A 1 137 ? 3.602 10.906 0.644 1 98.44 137 PHE A N 1
ATOM 1053 C CA . PHE A 1 137 ? 3.438 12.172 1.344 1 98.44 137 PHE A CA 1
ATOM 1054 C C . PHE A 1 137 ? 2.271 12.969 0.764 1 98.44 137 PHE A C 1
ATOM 1056 O O . PHE A 1 137 ? 1.427 13.469 1.507 1 98.44 137 PHE A O 1
ATOM 1063 N N . VAL A 1 138 ? 2.234 13.016 -0.516 1 98.5 138 VAL A N 1
ATOM 1064 C CA . VAL A 1 138 ? 1.227 13.883 -1.127 1 98.5 138 VAL A CA 1
ATOM 1065 C C . VAL A 1 138 ? -0.157 13.258 -0.96 1 98.5 138 VAL A C 1
ATOM 1067 O O . VAL A 1 138 ? -1.143 13.961 -0.737 1 98.5 138 VAL A O 1
ATOM 1070 N N . THR A 1 139 ? -0.277 11.922 -1.127 1 98.69 139 THR A N 1
ATOM 1071 C CA . THR A 1 139 ? -1.58 11.289 -0.976 1 98.69 139 THR A CA 1
ATOM 1072 C C . THR A 1 139 ? -2.08 11.414 0.46 1 98.69 139 THR A C 1
ATOM 1074 O O . THR A 1 139 ? -3.262 11.688 0.689 1 98.69 139 THR A O 1
ATOM 1077 N N . ALA A 1 140 ? -1.192 11.25 1.426 1 98.62 140 ALA A N 1
ATOM 1078 C CA . ALA A 1 140 ? -1.573 11.414 2.826 1 98.62 140 ALA A CA 1
ATOM 1079 C C . ALA A 1 140 ? -1.986 12.852 3.119 1 98.62 140 ALA A C 1
ATOM 1081 O O . ALA A 1 140 ? -2.975 13.094 3.816 1 98.62 140 ALA A O 1
ATOM 1082 N N . THR A 1 141 ? -1.246 13.773 2.562 1 98.81 141 THR A N 1
ATOM 1083 C CA . THR A 1 141 ? -1.532 15.18 2.797 1 98.81 141 THR A CA 1
ATOM 1084 C C . THR A 1 141 ? -2.895 15.562 2.223 1 98.81 141 THR A C 1
ATOM 1086 O O . THR A 1 141 ? -3.682 16.25 2.877 1 98.81 141 THR A O 1
ATOM 1089 N N . ALA A 1 142 ? -3.113 15.117 1.034 1 98.75 142 ALA A N 1
ATOM 1090 C CA . ALA A 1 142 ? -4.41 15.367 0.409 1 98.75 142 ALA A CA 1
ATOM 1091 C C . ALA A 1 142 ? -5.543 14.781 1.245 1 98.75 142 ALA A C 1
ATOM 1093 O O . ALA A 1 142 ? -6.605 15.398 1.38 1 98.75 142 ALA A O 1
ATOM 1094 N N . MET A 1 143 ? -5.289 13.609 1.792 1 98.62 143 MET A N 1
ATOM 1095 C CA . MET A 1 143 ? -6.34 12.961 2.568 1 98.62 143 MET A CA 1
ATOM 1096 C C . MET A 1 143 ? -6.574 13.688 3.889 1 98.62 143 MET A C 1
ATOM 1098 O O . MET A 1 143 ? -7.703 13.742 4.379 1 98.62 143 MET A O 1
ATOM 1102 N N . ILE A 1 144 ? -5.52 14.258 4.52 1 98.62 144 ILE A N 1
ATOM 1103 C CA . ILE A 1 144 ? -5.715 15.086 5.703 1 98.62 144 ILE A CA 1
ATOM 1104 C C . ILE A 1 144 ? -6.66 16.234 5.375 1 98.62 144 ILE A C 1
ATOM 1106 O O . ILE A 1 144 ? -7.652 16.453 6.074 1 98.62 144 ILE A O 1
ATOM 1110 N N . LEU A 1 145 ? -6.414 16.859 4.301 1 98.56 145 LEU A N 1
ATOM 1111 C CA . LEU A 1 145 ? -7.191 18.016 3.875 1 98.56 145 LEU A CA 1
ATOM 1112 C C . LEU A 1 145 ? -8.633 17.625 3.562 1 98.56 145 LEU A C 1
ATOM 1114 O O . LEU A 1 145 ? -9.562 18.375 3.861 1 98.56 145 LEU A O 1
ATOM 1118 N N . ALA A 1 146 ? -8.828 16.453 3.031 1 97.5 146 ALA A N 1
ATOM 1119 C CA . ALA A 1 146 ? -10.133 15.992 2.566 1 97.5 146 ALA A CA 1
ATOM 1120 C C . ALA A 1 146 ? -11.125 15.906 3.721 1 97.5 146 ALA A C 1
ATOM 1122 O O . ALA A 1 146 ? -12.336 15.953 3.508 1 97.5 146 ALA A O 1
ATOM 1123 N N . GLY A 1 147 ? -10.633 15.805 4.906 1 96.31 147 GLY A N 1
ATOM 1124 C CA . GLY A 1 147 ? -11.5 15.734 6.07 1 96.31 147 GLY A CA 1
ATOM 1125 C C . GLY A 1 147 ? -12.352 16.984 6.254 1 96.31 147 GLY A C 1
ATOM 1126 O O . GLY A 1 147 ? -13.391 16.938 6.91 1 96.31 147 GLY A O 1
ATOM 1127 N N . ALA A 1 148 ? -11.969 18.062 5.668 1 96 148 ALA A N 1
ATOM 1128 C CA . ALA A 1 148 ? -12.648 19.344 5.855 1 96 148 ALA A CA 1
ATOM 1129 C C . ALA A 1 148 ? -14.008 19.344 5.156 1 96 148 ALA A C 1
ATOM 1131 O O . ALA A 1 148 ? -14.859 20.188 5.453 1 96 148 ALA A O 1
ATOM 1132 N N . MET A 1 149 ? -14.289 18.516 4.188 1 90.44 149 MET A N 1
ATOM 1133 C CA . MET A 1 149 ? -15.594 18.359 3.543 1 90.44 149 MET A CA 1
ATOM 1134 C C . MET A 1 149 ? -16.656 17.953 4.555 1 90.44 149 MET A C 1
ATOM 1136 O O . MET A 1 149 ? -17.812 18.359 4.445 1 90.44 149 MET A O 1
ATOM 1140 N N . LEU A 1 150 ? -16.391 17.406 5.605 1 87.12 150 LEU A N 1
ATOM 1141 C CA . LEU A 1 150 ? -17.078 16.859 6.77 1 87.12 150 LEU A CA 1
ATOM 1142 C C . LEU A 1 150 ? -18.594 16.922 6.594 1 87.12 150 LEU A C 1
ATOM 1144 O O . LEU A 1 150 ? -19.234 17.859 7.055 1 87.12 150 LEU A O 1
ATOM 1148 N N . GLU A 1 151 ? -19.203 15.977 5.941 1 86.94 151 GLU A N 1
ATOM 1149 C CA . GLU A 1 151 ? -20.625 15.664 5.945 1 86.94 151 GLU A CA 1
ATOM 1150 C C . GLU A 1 151 ? -21.422 16.688 5.133 1 86.94 151 GLU A C 1
ATOM 1152 O O . GLU A 1 151 ? -22.625 16.531 4.93 1 86.94 151 GLU A O 1
ATOM 1157 N N . ARG A 1 152 ? -20.812 17.797 4.637 1 91.25 152 ARG A N 1
ATOM 1158 C CA . ARG A 1 152 ? -21.625 18.781 3.922 1 91.25 152 ARG A CA 1
ATOM 1159 C C . ARG A 1 152 ? -20.953 19.203 2.617 1 91.25 152 ARG A C 1
ATOM 1161 O O . ARG A 1 152 ? -21.562 19.891 1.801 1 91.25 152 ARG A O 1
ATOM 1168 N N . GLY A 1 153 ? -19.766 18.844 2.393 1 94.75 153 GLY A N 1
ATOM 1169 C CA . GLY A 1 153 ? -19.141 19.094 1.106 1 94.75 153 GLY A CA 1
ATOM 1170 C C . GLY A 1 153 ? -19.547 18.109 0.034 1 94.75 153 GLY A C 1
ATOM 1171 O O . GLY A 1 153 ? -19.688 16.906 0.305 1 94.75 153 GLY A O 1
ATOM 1172 N N . ARG A 1 154 ? -19.719 18.656 -1.145 1 95.12 154 ARG A N 1
ATOM 1173 C CA . ARG A 1 154 ? -20.047 17.781 -2.262 1 95.12 154 ARG A CA 1
ATOM 1174 C C . ARG A 1 154 ? -18.812 17.016 -2.732 1 95.12 154 ARG A C 1
ATOM 1176 O O . ARG A 1 154 ? -17.688 17.547 -2.697 1 95.12 154 ARG A O 1
ATOM 1183 N N . LEU A 1 155 ? -19 15.859 -3.236 1 92.56 155 LEU A N 1
ATOM 1184 C CA . LEU A 1 155 ? -17.906 14.953 -3.551 1 92.56 155 LEU A CA 1
ATOM 1185 C C . LEU A 1 155 ? -17.141 15.43 -4.777 1 92.56 155 LEU A C 1
ATOM 1187 O O . LEU A 1 155 ? -15.922 15.609 -4.719 1 92.56 155 LEU A O 1
ATOM 1191 N N . TRP A 1 156 ? -17.781 15.75 -5.883 1 92.5 156 TRP A N 1
ATOM 1192 C CA . TRP A 1 156 ? -17.109 16.109 -7.129 1 92.5 156 TRP A CA 1
ATOM 1193 C C . TRP A 1 156 ? -16.297 17.391 -6.965 1 92.5 156 TRP A C 1
ATOM 1195 O O . TRP A 1 156 ? -15.117 17.422 -7.289 1 92.5 156 TRP A O 1
ATOM 1205 N N . PRO A 1 157 ? -16.906 18.406 -6.488 1 96.12 157 PRO A N 1
ATOM 1206 C CA . PRO A 1 157 ? -16.125 19.625 -6.27 1 96.12 157 PRO A CA 1
ATOM 1207 C C . PRO A 1 157 ? -14.969 19.422 -5.305 1 96.12 157 PRO A C 1
ATOM 1209 O O . PRO A 1 157 ? -13.906 20.016 -5.48 1 96.12 157 PRO A O 1
ATOM 1212 N N . SER A 1 158 ? -15.188 18.594 -4.316 1 96.56 158 SER A N 1
ATOM 1213 C CA . SER A 1 158 ? -14.125 18.312 -3.361 1 96.56 158 SER A CA 1
ATOM 1214 C C . SER A 1 158 ? -12.938 17.641 -4.043 1 96.56 158 SER A C 1
ATOM 1216 O O . SER A 1 158 ? -11.781 17.953 -3.738 1 96.56 158 SER A O 1
ATOM 1218 N N . MET A 1 159 ? -13.211 16.688 -4.898 1 96.06 159 MET A N 1
ATOM 1219 C CA . MET A 1 159 ? -12.164 15.984 -5.629 1 96.06 159 MET A CA 1
ATOM 1220 C C . MET A 1 159 ? -11.383 16.938 -6.523 1 96.06 159 MET A C 1
ATOM 1222 O O . MET A 1 159 ? -10.156 16.906 -6.559 1 96.06 159 MET A O 1
ATOM 1226 N N . VAL A 1 160 ? -12.062 17.781 -7.195 1 97.56 160 VAL A N 1
ATOM 1227 C CA . VAL A 1 160 ? -11.43 18.781 -8.047 1 97.56 160 VAL A CA 1
ATOM 1228 C C . VAL A 1 160 ? -10.562 19.719 -7.203 1 97.56 160 VAL A C 1
ATOM 1230 O O . VAL A 1 160 ? -9.422 20.016 -7.574 1 97.56 160 VAL A O 1
ATOM 1233 N N . PHE A 1 161 ? -11.117 20.156 -6.094 1 98.44 161 PHE A N 1
ATOM 1234 C CA . PHE A 1 161 ? -10.375 21.031 -5.195 1 98.44 161 PHE A CA 1
ATOM 1235 C C . PHE A 1 161 ? -9.094 20.359 -4.711 1 98.44 161 PHE A C 1
ATOM 1237 O O . PHE A 1 161 ? -8.031 20.984 -4.691 1 98.44 161 PHE A O 1
ATOM 1244 N N . LEU A 1 162 ? -9.148 19.109 -4.332 1 98.5 162 LEU A N 1
ATOM 1245 C CA . LEU A 1 162 ? -7.988 18.391 -3.818 1 98.5 162 LEU A CA 1
ATOM 1246 C C . LEU A 1 162 ? -6.883 18.312 -4.871 1 98.5 162 LEU A C 1
ATOM 1248 O O . LEU A 1 162 ? -5.711 18.531 -4.559 1 98.5 162 LEU A O 1
ATOM 1252 N N . LEU A 1 163 ? -7.23 18.031 -6.086 1 98.56 163 LEU A N 1
ATOM 1253 C CA . LEU A 1 163 ? -6.246 17.953 -7.16 1 98.56 163 LEU A CA 1
ATOM 1254 C C . LEU A 1 163 ? -5.645 19.312 -7.453 1 98.56 163 LEU A C 1
ATOM 1256 O O . LEU A 1 163 ? -4.438 19.438 -7.668 1 98.56 163 LEU A O 1
ATOM 1260 N N . CYS A 1 164 ? -6.457 20.328 -7.418 1 98.75 164 CYS A N 1
ATOM 1261 C CA . CYS A 1 164 ? -5.949 21.688 -7.621 1 98.75 164 CYS A CA 1
ATOM 1262 C C . CYS A 1 164 ? -5.07 22.109 -6.453 1 98.75 164 CYS A C 1
ATOM 1264 O O . CYS A 1 164 ? -4.023 22.734 -6.652 1 98.75 164 CYS A O 1
ATOM 1266 N N . TRP A 1 165 ? -5.539 21.812 -5.305 1 98.88 165 TRP A N 1
ATOM 1267 C CA . TRP A 1 165 ? -4.812 22.203 -4.102 1 98.88 165 TRP A CA 1
ATOM 1268 C C . TRP A 1 165 ? -3.426 21.578 -4.07 1 98.88 165 TRP A C 1
ATOM 1270 O O . TRP A 1 165 ? -2.443 22.25 -3.74 1 98.88 165 TRP A O 1
ATOM 1280 N N . THR A 1 166 ? -3.281 20.281 -4.383 1 98.81 166 THR A N 1
ATOM 1281 C CA . THR A 1 166 ? -1.964 19.656 -4.418 1 98.81 166 THR A CA 1
ATOM 1282 C C . THR A 1 166 ? -1.067 20.344 -5.449 1 98.81 166 THR A C 1
ATOM 1284 O O . THR A 1 166 ? 0.129 20.531 -5.215 1 98.81 166 THR A O 1
ATOM 1287 N N . THR A 1 167 ? -1.624 20.797 -6.484 1 98.69 167 THR A N 1
ATOM 1288 C CA . THR A 1 167 ? -0.871 21.438 -7.562 1 98.69 167 THR A CA 1
ATOM 1289 C C . THR A 1 167 ? -0.398 22.828 -7.156 1 98.69 167 THR A C 1
ATOM 1291 O O . THR A 1 167 ? 0.777 23.156 -7.316 1 98.69 167 THR A O 1
ATOM 1294 N N . PHE A 1 168 ? -1.271 23.594 -6.531 1 98.75 168 PHE A N 1
ATOM 1295 C CA . PHE A 1 168 ? -0.986 25.016 -6.383 1 98.75 168 PHE A CA 1
ATOM 1296 C C . PHE A 1 168 ? -0.53 25.328 -4.961 1 98.75 168 PHE A C 1
ATOM 1298 O O . PHE A 1 168 ? -0.07 26.438 -4.684 1 98.75 168 PHE A O 1
ATOM 1305 N N . VAL A 1 169 ? -0.656 24.359 -4.098 1 98.81 169 VAL A N 1
ATOM 1306 C CA . VAL A 1 169 ? -0.22 24.609 -2.727 1 98.81 169 VAL A CA 1
ATOM 1307 C C . VAL A 1 169 ? 0.871 23.609 -2.344 1 98.81 169 VAL A C 1
ATOM 1309 O O . VAL A 1 169 ? 2.025 23.984 -2.139 1 98.81 169 VAL A O 1
ATOM 1312 N N . TYR A 1 170 ? 0.562 22.344 -2.389 1 98.75 170 TYR A N 1
ATOM 1313 C CA . TYR A 1 170 ? 1.485 21.328 -1.885 1 98.75 170 TYR A CA 1
ATOM 1314 C C . TYR A 1 170 ? 2.789 21.344 -2.674 1 98.75 170 TYR A C 1
ATOM 1316 O O . TYR A 1 170 ? 3.871 21.469 -2.096 1 98.75 170 TYR A O 1
ATOM 1324 N N . TYR A 1 171 ? 2.727 21.203 -3.998 1 98.69 171 TYR A N 1
ATOM 1325 C CA . TYR A 1 171 ? 3.941 21.062 -4.793 1 98.69 171 TYR A CA 1
ATOM 1326 C C . TYR A 1 171 ? 4.773 22.344 -4.754 1 98.69 171 TYR A C 1
ATOM 1328 O O . TYR A 1 171 ? 6.004 22.297 -4.793 1 98.69 171 TYR A O 1
ATOM 1336 N N . ILE A 1 172 ? 4.113 23.438 -4.641 1 98.56 172 ILE A N 1
ATOM 1337 C CA . ILE A 1 172 ? 4.824 24.719 -4.566 1 98.56 172 ILE A CA 1
ATOM 1338 C C . ILE A 1 172 ? 5.574 24.797 -3.238 1 98.56 172 ILE A C 1
ATOM 1340 O O . ILE A 1 172 ? 6.77 25.109 -3.211 1 98.56 172 ILE A O 1
ATOM 1344 N N . LEU A 1 173 ? 4.895 24.484 -2.199 1 98.75 173 LEU A N 1
ATOM 1345 C CA . LEU A 1 173 ? 5.523 24.547 -0.882 1 98.75 173 LEU A CA 1
ATOM 1346 C C . LEU A 1 173 ? 6.621 23.484 -0.761 1 98.75 173 LEU A C 1
ATOM 1348 O O . LEU A 1 173 ? 7.672 23.75 -0.165 1 98.75 173 LEU A O 1
ATOM 1352 N N . ALA A 1 174 ? 6.375 22.297 -1.286 1 98.31 174 ALA A N 1
ATOM 1353 C CA . ALA A 1 174 ? 7.383 21.25 -1.271 1 98.31 174 ALA A CA 1
ATOM 1354 C C . ALA A 1 174 ? 8.641 21.672 -2.023 1 98.31 174 ALA A C 1
ATOM 1356 O O . ALA A 1 174 ? 9.758 21.391 -1.59 1 98.31 174 ALA A O 1
ATOM 1357 N N . TYR A 1 175 ? 8.453 22.359 -3.16 1 98.38 175 TYR A N 1
ATOM 1358 C CA . TYR A 1 175 ? 9.594 22.891 -3.898 1 98.38 175 TYR A CA 1
ATOM 1359 C C . TYR A 1 175 ? 10.359 23.906 -3.059 1 98.38 175 TYR A C 1
ATOM 1361 O O . TYR A 1 175 ? 11.586 23.859 -2.98 1 98.38 175 TYR A O 1
ATOM 1369 N N . TRP A 1 176 ? 9.695 24.797 -2.383 1 98.38 176 TRP A N 1
ATOM 1370 C CA . TRP A 1 176 ? 10.32 25.859 -1.596 1 98.38 176 TRP A CA 1
ATOM 1371 C C . TRP A 1 176 ? 11.172 25.266 -0.476 1 98.38 176 TRP A C 1
ATOM 1373 O O . TRP A 1 176 ? 12.258 25.766 -0.183 1 98.38 176 TRP A O 1
ATOM 1383 N N . GLU A 1 177 ? 10.68 24.156 0.062 1 97.56 177 GLU A N 1
ATOM 1384 C CA . GLU A 1 177 ? 11.312 23.703 1.299 1 97.56 177 GLU A CA 1
ATOM 1385 C C . GLU A 1 177 ? 12.219 22.5 1.047 1 97.56 177 GLU A C 1
ATOM 1387 O O . GLU A 1 177 ? 13.188 22.297 1.778 1 97.56 177 GLU A O 1
ATOM 1392 N N . TRP A 1 178 ? 11.93 21.703 0.002 1 96.44 178 TRP A N 1
ATOM 1393 C CA . TRP A 1 178 ? 12.617 20.422 -0.092 1 96.44 178 TRP A CA 1
ATOM 1394 C C . TRP A 1 178 ? 13.508 20.359 -1.331 1 96.44 178 TRP A C 1
ATOM 1396 O O . TRP A 1 178 ? 14.359 19.484 -1.452 1 96.44 178 TRP A O 1
ATOM 1406 N N . ASN A 1 179 ? 13.297 21.203 -2.297 1 97.56 179 ASN A N 1
ATOM 1407 C CA . ASN A 1 179 ? 14.211 21.312 -3.426 1 97.56 179 ASN A CA 1
ATOM 1408 C C . ASN A 1 179 ? 15.398 22.219 -3.104 1 97.56 179 ASN A C 1
ATOM 1410 O O . ASN A 1 179 ? 15.219 23.328 -2.619 1 97.56 179 ASN A O 1
ATOM 1414 N N . PRO A 1 180 ? 16.625 21.766 -3.377 1 96.5 180 PRO A N 1
ATOM 1415 C CA . PRO A 1 180 ? 17.797 22.578 -3.064 1 96.5 180 PRO A CA 1
ATOM 1416 C C . PRO A 1 180 ? 17.766 23.938 -3.752 1 96.5 180 PRO A C 1
ATOM 1418 O O . PRO A 1 180 ? 18.453 24.875 -3.318 1 96.5 180 PRO A O 1
ATOM 1421 N N . SER A 1 181 ? 16.969 24.078 -4.762 1 97.31 181 SER A N 1
ATOM 1422 C CA . SER A 1 181 ? 16.844 25.344 -5.457 1 97.31 181 SER A CA 1
ATOM 1423 C C . SER A 1 181 ? 15.719 26.203 -4.863 1 97.31 181 SER A C 1
ATOM 1425 O O . SER A 1 181 ? 15.602 27.391 -5.18 1 97.31 181 SER A O 1
ATOM 1427 N N . GLY A 1 182 ? 14.898 25.688 -3.982 1 97.88 182 GLY A N 1
ATOM 1428 C CA . GLY A 1 182 ? 13.812 26.438 -3.373 1 97.88 182 GLY A CA 1
ATOM 1429 C C . GLY A 1 182 ? 14.289 27.547 -2.463 1 97.88 182 GLY A C 1
ATOM 1430 O O . GLY A 1 182 ? 15.289 27.406 -1.768 1 97.88 182 GLY A O 1
ATOM 1431 N N . TRP A 1 183 ? 13.578 28.594 -2.418 1 97.88 183 TRP A N 1
ATOM 1432 C CA . TRP A 1 183 ? 14.07 29.781 -1.732 1 97.88 183 TRP A CA 1
ATOM 1433 C C . TRP A 1 183 ? 14.086 29.562 -0.221 1 97.88 183 TRP A C 1
ATOM 1435 O O . TRP A 1 183 ? 14.984 30.047 0.471 1 97.88 183 TRP A O 1
ATOM 1445 N N . LEU A 1 184 ? 13.117 28.844 0.35 1 97.69 184 LEU A N 1
ATOM 1446 C CA . LEU A 1 184 ? 13.133 28.594 1.786 1 97.69 184 LEU A CA 1
ATOM 1447 C C . LEU A 1 184 ? 14.25 27.625 2.158 1 97.69 184 LEU A C 1
ATOM 1449 O O . LEU A 1 184 ? 14.859 27.75 3.221 1 97.69 184 LEU A O 1
ATOM 1453 N N . TYR A 1 185 ? 14.484 26.656 1.299 1 96.38 185 TYR A N 1
ATOM 1454 C CA . TYR A 1 185 ? 15.617 25.75 1.48 1 96.38 185 TYR A CA 1
ATOM 1455 C C . TYR A 1 185 ? 16.922 26.531 1.511 1 96.38 185 TYR A C 1
ATOM 1457 O O . TYR A 1 185 ? 17.734 26.344 2.42 1 96.38 185 TYR A O 1
ATOM 1465 N N . LYS A 1 186 ? 17.125 27.406 0.585 1 96.56 186 LYS A N 1
ATOM 1466 C CA . LYS A 1 186 ? 18.359 28.188 0.451 1 96.56 186 LYS A CA 1
ATOM 1467 C C . LYS A 1 186 ? 18.531 29.156 1.617 1 96.56 186 LYS A C 1
ATOM 1469 O O . LYS A 1 186 ? 19.656 29.438 2.029 1 96.56 186 LYS A O 1
ATOM 1474 N N . LEU A 1 187 ? 17.406 29.562 2.109 1 96.69 187 LEU A N 1
ATOM 1475 C CA . LEU A 1 187 ? 17.438 30.484 3.24 1 96.69 187 LEU A CA 1
ATOM 1476 C C . LEU A 1 187 ? 17.922 29.781 4.504 1 96.69 187 LEU A C 1
ATOM 1478 O O . LEU A 1 187 ? 18.375 30.422 5.445 1 96.69 187 LEU A O 1
ATOM 1482 N N . GLY A 1 188 ? 17.781 28.422 4.523 1 96.81 188 GLY A N 1
ATOM 1483 C CA . GLY A 1 188 ? 18.281 27.656 5.656 1 96.81 188 GLY A CA 1
ATOM 1484 C C . GLY A 1 188 ? 17.172 27.172 6.578 1 96.81 188 GLY A C 1
ATOM 1485 O O . GLY A 1 188 ? 17.422 26.875 7.75 1 96.81 188 GLY A O 1
ATOM 1486 N N . LEU A 1 189 ? 15.977 27.078 6.102 1 97.69 189 LEU A N 1
ATOM 1487 C CA . LEU A 1 189 ? 14.852 26.578 6.879 1 97.69 189 LEU A CA 1
ATOM 1488 C C . LEU A 1 189 ? 15.031 25.094 7.184 1 97.69 189 LEU A C 1
ATOM 1490 O O . LEU A 1 189 ? 15.469 24.328 6.328 1 97.69 189 LEU A O 1
ATOM 1494 N N . TYR A 1 190 ? 14.703 24.734 8.484 1 97.88 190 TYR A N 1
ATOM 1495 C CA . TYR A 1 190 ? 14.688 23.328 8.875 1 97.88 190 TYR A CA 1
ATOM 1496 C C . TYR A 1 190 ? 13.266 22.781 8.828 1 97.88 190 TYR A C 1
ATOM 1498 O O . TYR A 1 190 ? 12.398 23.219 9.586 1 97.88 190 TYR A O 1
ATOM 1506 N N . ASP A 1 191 ? 13.016 21.891 7.969 1 97.75 191 ASP A N 1
ATOM 1507 C CA . ASP A 1 191 ? 11.805 21.078 7.914 1 97.75 191 ASP A CA 1
ATOM 1508 C C . ASP A 1 191 ? 12.125 19.641 7.531 1 97.75 191 ASP A C 1
ATOM 1510 O O . ASP A 1 191 ? 12.258 19.312 6.348 1 97.75 191 ASP A O 1
ATOM 1514 N N . PHE A 1 192 ? 12.188 18.812 8.484 1 98 192 PHE A N 1
ATOM 1515 C CA . PHE A 1 192 ? 12.789 17.484 8.328 1 98 192 PHE A CA 1
ATOM 1516 C C . PHE A 1 192 ? 11.898 16.578 7.492 1 98 192 PHE A C 1
ATOM 1518 O O . PHE A 1 192 ? 12.367 15.906 6.574 1 98 192 PHE A O 1
ATOM 1525 N N . ALA A 1 193 ? 10.594 16.5 7.859 1 96.94 193 ALA A N 1
ATOM 1526 C CA . ALA A 1 193 ? 9.727 15.531 7.207 1 96.94 193 ALA A CA 1
ATOM 1527 C C . ALA A 1 193 ? 8.422 16.172 6.75 1 96.94 193 ALA A C 1
ATOM 1529 O O . ALA A 1 193 ? 7.48 15.484 6.363 1 96.94 193 ALA A O 1
ATOM 1530 N N . GLY A 1 194 ? 8.227 17.438 6.863 1 95.06 194 GLY A N 1
ATOM 1531 C CA . GLY A 1 194 ? 7.105 18.062 6.172 1 95.06 194 GLY A CA 1
ATOM 1532 C C . GLY A 1 194 ? 6.105 18.703 7.117 1 95.06 194 GLY A C 1
ATOM 1533 O O . GLY A 1 194 ? 4.898 18.469 7 1 95.06 194 GLY A O 1
ATOM 1534 N N . SER A 1 195 ? 6.566 19.547 8.023 1 95.5 195 SER A N 1
ATOM 1535 C CA . SER A 1 195 ? 5.633 20.359 8.789 1 95.5 195 SER A CA 1
ATOM 1536 C C . SER A 1 195 ? 4.953 21.406 7.91 1 95.5 195 SER A C 1
ATOM 1538 O O . SER A 1 195 ? 3.734 21.578 7.973 1 95.5 195 SER A O 1
ATOM 1540 N N . GLY A 1 196 ? 5.719 22.078 7.105 1 98 196 GLY A N 1
ATOM 1541 C CA . GLY A 1 196 ? 5.207 23.109 6.227 1 98 196 GLY A CA 1
ATOM 1542 C C . GLY A 1 196 ? 4.297 22.578 5.137 1 98 196 GLY A C 1
ATOM 1543 O O . GLY A 1 196 ? 3.078 22.766 5.195 1 98 196 GLY A O 1
ATOM 1544 N N . PRO A 1 197 ? 4.859 21.812 4.199 1 98.5 197 PRO A N 1
ATOM 1545 C CA . PRO A 1 197 ? 4.062 21.375 3.049 1 98.5 197 PRO A CA 1
ATOM 1546 C C . PRO A 1 197 ? 2.963 20.375 3.436 1 98.5 197 PRO A C 1
ATOM 1548 O O . PRO A 1 197 ? 1.935 20.297 2.758 1 98.5 197 PRO A O 1
ATOM 1551 N N . VAL A 1 198 ? 3.127 19.625 4.551 1 98.75 198 VAL A N 1
ATOM 1552 C CA . VAL A 1 198 ? 2.164 18.578 4.875 1 98.75 198 VAL A CA 1
ATOM 1553 C C . VAL A 1 198 ? 1.185 19.078 5.93 1 98.75 198 VAL A C 1
ATOM 1555 O O . VAL A 1 198 ? -0.001 19.266 5.648 1 98.75 198 VAL A O 1
ATOM 1558 N N . HIS A 1 199 ? 1.663 19.438 7.148 1 98.88 199 HIS A N 1
ATOM 1559 C CA . HIS A 1 199 ? 0.774 19.672 8.281 1 98.88 199 HIS A CA 1
ATOM 1560 C C . HIS A 1 199 ? 0.236 21.094 8.281 1 98.88 199 HIS A C 1
ATOM 1562 O O . HIS A 1 199 ? -0.979 21.312 8.234 1 98.88 199 HIS A O 1
ATOM 1568 N N . ILE A 1 200 ? 1.117 22.094 8.219 1 98.88 200 ILE A N 1
ATOM 1569 C CA . ILE A 1 200 ? 0.657 23.484 8.227 1 98.88 200 ILE A CA 1
ATOM 1570 C C . ILE A 1 200 ? -0.206 23.75 7 1 98.88 200 ILE A C 1
ATOM 1572 O O . ILE A 1 200 ? -1.282 24.344 7.102 1 98.88 200 ILE A O 1
ATOM 1576 N N . ALA A 1 201 ? 0.241 23.25 5.891 1 98.88 201 ALA A N 1
ATOM 1577 C CA . ALA A 1 201 ? -0.486 23.484 4.641 1 98.88 201 ALA A CA 1
ATOM 1578 C C . ALA A 1 201 ? -1.876 22.859 4.695 1 98.88 201 ALA A C 1
ATOM 1580 O O . ALA A 1 201 ? -2.873 23.516 4.387 1 98.88 201 ALA A O 1
ATOM 1581 N N . SER A 1 202 ? -1.979 21.625 5.055 1 98.81 202 SER A N 1
ATOM 1582 C CA . SER A 1 202 ? -3.285 20.969 5.086 1 98.81 202 SER A CA 1
ATOM 1583 C C . SER A 1 202 ? -4.164 21.547 6.191 1 98.81 202 SER A C 1
ATOM 1585 O O . SER A 1 202 ? -5.375 21.688 6.016 1 98.81 202 SER A O 1
ATOM 1587 N N . GLY A 1 203 ? -3.574 21.906 7.344 1 98.75 203 GLY A N 1
ATOM 1588 C CA . GLY A 1 203 ? -4.332 22.5 8.43 1 98.75 203 GLY A CA 1
ATOM 1589 C C . GLY A 1 203 ? -4.965 23.828 8.055 1 98.75 203 GLY A C 1
ATOM 1590 O O . GLY A 1 203 ? -6.16 24.047 8.273 1 98.75 203 GLY A O 1
ATOM 1591 N N . PHE A 1 204 ? -4.207 24.672 7.465 1 98.81 204 PHE A N 1
ATOM 1592 C CA . PHE A 1 204 ? -4.719 25.984 7.102 1 98.81 204 PHE A CA 1
ATOM 1593 C C . PHE A 1 204 ? -5.578 25.906 5.848 1 98.81 204 PHE A C 1
ATOM 1595 O O . PHE A 1 204 ? -6.488 26.719 5.66 1 98.81 204 PHE A O 1
ATOM 1602 N N . GLY A 1 205 ? -5.25 24.953 4.965 1 98.75 205 GLY A N 1
ATOM 1603 C CA . GLY A 1 205 ? -6.176 24.656 3.885 1 98.75 205 GLY A CA 1
ATOM 1604 C C . GLY A 1 205 ? -7.535 24.188 4.375 1 98.75 205 GLY A C 1
ATOM 1605 O O . GLY A 1 205 ? -8.57 24.594 3.838 1 98.75 205 GLY A O 1
ATOM 1606 N N . ALA A 1 206 ? -7.504 23.375 5.387 1 98.38 206 ALA A N 1
ATOM 1607 C CA . ALA A 1 206 ? -8.742 22.875 5.977 1 98.38 206 ALA A CA 1
ATOM 1608 C C . ALA A 1 206 ? -9.531 24.016 6.629 1 98.38 206 ALA A C 1
ATOM 1610 O O . ALA A 1 206 ? -10.766 24.031 6.586 1 98.38 206 ALA A O 1
ATOM 1611 N N . LEU A 1 207 ? -8.844 24.922 7.258 1 97.56 207 LEU A N 1
ATOM 1612 C CA . LEU A 1 207 ? -9.484 26.094 7.836 1 97.56 207 LEU A CA 1
ATOM 1613 C C . LEU A 1 207 ? -10.219 26.891 6.766 1 97.56 207 LEU A C 1
ATOM 1615 O O . LEU A 1 207 ? -11.383 27.266 6.953 1 97.56 207 LEU A O 1
ATOM 1619 N N . ALA A 1 208 ? -9.562 27.141 5.652 1 98.19 208 ALA A N 1
ATOM 1620 C CA . ALA A 1 208 ? -10.172 27.875 4.539 1 98.19 208 ALA A CA 1
ATOM 1621 C C . ALA A 1 208 ? -11.391 27.125 4 1 98.19 208 ALA A C 1
ATOM 1623 O O . ALA A 1 208 ? -12.43 27.734 3.748 1 98.19 208 ALA A O 1
ATOM 1624 N N . TRP A 1 209 ? -11.219 25.828 3.816 1 97.94 209 TRP A N 1
ATOM 1625 C CA . TRP A 1 209 ? -12.289 25.016 3.256 1 97.94 209 TRP A CA 1
ATOM 1626 C C . TRP A 1 209 ? -13.5 24.984 4.18 1 97.94 209 TRP A C 1
ATOM 1628 O O . TRP A 1 209 ? -14.633 25.188 3.734 1 97.94 209 TRP A O 1
ATOM 1638 N N . SER A 1 210 ? -13.305 24.859 5.473 1 96.19 210 SER A N 1
ATOM 1639 C CA . SER A 1 210 ? -14.375 24.859 6.461 1 96.19 210 SER A CA 1
ATOM 1640 C C . SER A 1 210 ? -15.062 26.219 6.52 1 96.19 210 SER A C 1
ATOM 1642 O O . SER A 1 210 ? -16.281 26.297 6.668 1 96.19 210 SER A O 1
ATOM 1644 N N . MET A 1 211 ? -14.312 27.234 6.434 1 95.25 211 MET A N 1
ATOM 1645 C CA . MET A 1 211 ? -14.852 28.594 6.453 1 95.25 211 MET A CA 1
ATOM 1646 C C . MET A 1 211 ? -15.773 28.828 5.266 1 95.25 211 MET A C 1
ATOM 1648 O O . MET A 1 211 ? -16.859 29.391 5.422 1 95.25 211 MET A O 1
ATOM 1652 N N . MET A 1 212 ? -15.43 28.344 4.145 1 95 212 MET A N 1
ATOM 1653 C CA . MET A 1 212 ? -16.188 28.594 2.924 1 95 212 MET A CA 1
ATOM 1654 C C . MET A 1 212 ? -17.438 27.719 2.873 1 95 212 MET A C 1
ATOM 1656 O O . MET A 1 212 ? -18.453 28.094 2.281 1 95 212 MET A O 1
ATOM 1660 N N . LEU A 1 213 ? -17.344 26.547 3.479 1 94.62 213 LEU A N 1
ATOM 1661 C CA . LEU A 1 213 ? -18.5 25.641 3.502 1 94.62 213 LEU A CA 1
ATOM 1662 C C . LEU A 1 213 ? -19.531 26.094 4.512 1 94.62 213 LEU A C 1
ATOM 1664 O O . LEU A 1 213 ? -20.719 25.766 4.391 1 94.62 213 LEU A O 1
ATOM 1668 N N . GLY A 1 214 ? -19.125 26.812 5.547 1 91.56 214 GLY A N 1
ATOM 1669 C CA . GLY A 1 214 ? -20.047 27.203 6.605 1 91.56 214 GLY A CA 1
ATOM 1670 C C . GLY A 1 214 ? -20.312 26.094 7.598 1 91.56 214 GLY A C 1
ATOM 1671 O O . GLY A 1 214 ? -19.844 24.969 7.418 1 91.56 214 GLY A O 1
ATOM 1672 N N . PRO A 1 215 ? -21.078 26.344 8.57 1 90.12 215 PRO A N 1
ATOM 1673 C CA . PRO A 1 215 ? -21.328 25.359 9.625 1 90.12 215 PRO A CA 1
ATOM 1674 C C . PRO A 1 215 ? -22.281 24.25 9.18 1 90.12 215 PRO A C 1
ATOM 1676 O O . PRO A 1 215 ? -23.172 24.484 8.359 1 90.12 215 PRO A O 1
ATOM 1679 N N . ARG A 1 216 ? -22.156 23.094 9.734 1 89.06 216 ARG A N 1
ATOM 1680 C CA . ARG A 1 216 ? -23.062 21.969 9.508 1 89.06 216 ARG A CA 1
ATOM 1681 C C . ARG A 1 216 ? -24.422 22.234 10.148 1 89.06 216 ARG A C 1
ATOM 1683 O O . ARG A 1 216 ? -24.516 22.984 11.133 1 89.06 216 ARG A O 1
ATOM 1690 N N . ILE A 1 217 ? -25.391 21.484 9.609 1 84.19 217 ILE A N 1
ATOM 1691 C CA . ILE A 1 217 ? -26.734 21.578 10.156 1 84.19 217 ILE A CA 1
ATOM 1692 C C . ILE A 1 217 ? -26.812 20.766 11.453 1 84.19 217 ILE A C 1
ATOM 1694 O O . ILE A 1 217 ? -26.469 19.594 11.477 1 84.19 217 ILE A O 1
ATOM 1698 N N . PRO A 1 218 ? -27.219 21.484 12.523 1 77.69 218 PRO A N 1
ATOM 1699 C CA . PRO A 1 218 ? -27.312 20.766 13.797 1 77.69 218 PRO A CA 1
ATOM 1700 C C . PRO A 1 218 ? -28.422 19.719 13.805 1 77.69 218 PRO A C 1
ATOM 1702 O O . PRO A 1 218 ? -29.406 19.844 13.07 1 77.69 218 PRO A O 1
ATOM 1705 N N . ASP A 1 219 ? -28.172 18.672 14.516 1 66.38 219 ASP A N 1
ATOM 1706 C CA . ASP A 1 219 ? -29.25 17.719 14.711 1 66.38 219 ASP A CA 1
ATOM 1707 C C . ASP A 1 219 ? -30.422 18.359 15.461 1 66.38 219 ASP A C 1
ATOM 1709 O O . ASP A 1 219 ? -30.234 19.297 16.234 1 66.38 219 ASP A O 1
ATOM 1713 N N . ALA A 1 220 ? -31.703 18.125 15.055 1 54.22 220 ALA A N 1
ATOM 1714 C CA . ALA A 1 220 ? -32.938 18.688 15.609 1 54.22 220 ALA A CA 1
ATOM 1715 C C . ALA A 1 220 ? -32.781 18.938 17.109 1 54.22 220 ALA A C 1
ATOM 1717 O O . ALA A 1 220 ? -33.438 19.844 17.641 1 54.22 220 ALA A O 1
ATOM 1718 N N . THR A 1 221 ? -32.094 18.141 17.688 1 46.16 221 THR A N 1
ATOM 1719 C CA . THR A 1 221 ? -32.156 18.234 19.141 1 46.16 221 THR A CA 1
ATOM 1720 C C . THR A 1 221 ? -31.234 19.344 19.656 1 46.16 221 THR A C 1
ATOM 1722 O O . THR A 1 221 ? -31.234 19.656 20.844 1 46.16 221 THR A O 1
ATOM 1725 N N . VAL A 1 222 ? -30.484 19.781 18.766 1 47.28 222 VAL A N 1
ATOM 1726 C CA . VAL A 1 222 ? -29.5 20.719 19.312 1 47.28 222 VAL A CA 1
ATOM 1727 C C . VAL A 1 222 ? -30.031 22.156 19.188 1 47.28 222 VAL A C 1
ATOM 1729 O O . VAL A 1 222 ? -30.281 22.641 18.078 1 47.28 222 VAL A O 1
ATOM 1732 N N . THR A 1 223 ? -30.734 22.766 20.203 1 44.72 223 THR A N 1
ATOM 1733 C CA . THR A 1 223 ? -31.375 24.078 20.312 1 44.72 223 THR A CA 1
ATOM 1734 C C . THR A 1 223 ? -30.328 25.188 20.203 1 44.72 223 THR A C 1
ATOM 1736 O O . THR A 1 223 ? -30.656 26.328 19.859 1 44.72 223 THR A O 1
ATOM 1739 N N . ASP A 1 224 ? -29.188 25.109 20.828 1 45.28 224 ASP A N 1
ATOM 1740 C CA . ASP A 1 224 ? -28.297 26.266 20.969 1 45.28 224 ASP A CA 1
ATOM 1741 C C . ASP A 1 224 ? -27.281 26.312 19.812 1 45.28 224 ASP A C 1
ATOM 1743 O O . ASP A 1 224 ? -26.453 25.406 19.688 1 45.28 224 ASP A O 1
ATOM 1747 N N . ARG A 1 225 ? -27.484 27.078 18.844 1 44.97 225 ARG A N 1
ATOM 1748 C CA . ARG A 1 225 ? -26.703 27.281 17.625 1 44.97 225 ARG A CA 1
ATOM 1749 C C . ARG A 1 225 ? -25.266 27.656 17.953 1 44.97 225 ARG A C 1
ATOM 1751 O O . ARG A 1 225 ? -24.406 27.672 17.078 1 44.97 225 ARG A O 1
ATOM 1758 N N . LYS A 1 226 ? -25.047 28.469 18.969 1 46.62 226 LYS A N 1
ATOM 1759 C CA . LYS A 1 226 ? -23.766 29.078 19.266 1 46.62 226 LYS A CA 1
ATOM 1760 C C . LYS A 1 226 ? -22.734 28.031 19.703 1 46.62 226 LYS A C 1
ATOM 1762 O O . LYS A 1 226 ? -21.547 28.344 19.812 1 46.62 226 LYS A O 1
ATOM 1767 N N . LYS A 1 227 ? -23.266 26.844 20.125 1 49.41 227 LYS A N 1
ATOM 1768 C CA . LYS A 1 227 ? -22.312 25.875 20.656 1 49.41 227 LYS A CA 1
ATOM 1769 C C . LYS A 1 227 ? -21.812 24.938 19.562 1 49.41 227 LYS A C 1
ATOM 1771 O O . LYS A 1 227 ? -22.594 24.484 18.719 1 49.41 227 LYS A O 1
ATOM 1776 N N . ALA A 1 228 ? -20.516 25.016 19.344 1 51.5 228 ALA A N 1
ATOM 1777 C CA . ALA A 1 228 ? -19.797 24.156 18.406 1 51.5 228 ALA A CA 1
ATOM 1778 C C . ALA A 1 228 ? -20.375 22.75 18.391 1 51.5 228 ALA A C 1
ATOM 1780 O O . ALA A 1 228 ? -20.469 22.094 19.438 1 51.5 228 ALA A O 1
ATOM 1781 N N . VAL A 1 229 ? -21.094 22.328 17.344 1 53.5 229 VAL A N 1
ATOM 1782 C CA . VAL A 1 229 ? -21.719 21.016 17.156 1 53.5 229 VAL A CA 1
ATOM 1783 C C . VAL A 1 229 ? -20.656 19.922 17.188 1 53.5 229 VAL A C 1
ATOM 1785 O O . VAL A 1 229 ? -19.75 19.906 16.344 1 53.5 229 VAL A O 1
ATOM 1788 N N . HIS A 1 230 ? -20.297 19.438 18.438 1 62.38 230 HIS A N 1
ATOM 1789 C CA . HIS A 1 230 ? -19.453 18.25 18.484 1 62.38 230 HIS A CA 1
ATOM 1790 C C . HIS A 1 230 ? -20.281 16.969 18.484 1 62.38 230 HIS A C 1
ATOM 1792 O O . HIS A 1 230 ? -21.141 16.781 19.359 1 62.38 230 HIS A O 1
ATOM 1798 N N . TYR A 1 231 ? -20.141 16.281 17.438 1 67.94 231 TYR A N 1
ATOM 1799 C CA . TYR A 1 231 ? -20.844 14.992 17.391 1 67.94 231 TYR A CA 1
ATOM 1800 C C . TYR A 1 231 ? -19.922 13.867 17.891 1 67.94 231 TYR A C 1
ATOM 1802 O O . TYR A 1 231 ? -18.719 13.891 17.641 1 67.94 231 TYR A O 1
ATOM 1810 N N . LYS A 1 232 ? -20.5 12.992 18.609 1 76.56 232 LYS A N 1
ATOM 1811 C CA . LYS A 1 232 ? -19.766 11.797 19.047 1 76.56 232 LYS A CA 1
ATOM 1812 C C . LYS A 1 232 ? -19.469 10.875 17.859 1 76.56 232 LYS A C 1
ATOM 1814 O O . LYS A 1 232 ? -20.266 10.773 16.938 1 76.56 232 LYS A O 1
ATOM 1819 N N . PRO A 1 233 ? -18.281 10.289 17.922 1 84.31 233 PRO A N 1
ATOM 1820 C CA . PRO A 1 233 ? -17.969 9.32 16.859 1 84.31 233 PRO A CA 1
ATOM 1821 C C . PRO A 1 233 ? -18.953 8.156 16.812 1 84.31 233 PRO A C 1
ATOM 1823 O O . PRO A 1 233 ? -19.328 7.617 17.859 1 84.31 233 PRO A O 1
ATOM 1826 N N . HIS A 1 234 ? -19.422 7.832 15.648 1 85.69 234 HIS A N 1
ATOM 1827 C CA . HIS A 1 234 ? -20.359 6.73 15.523 1 85.69 234 HIS A CA 1
ATOM 1828 C C . HIS A 1 234 ? -19.688 5.387 15.742 1 85.69 234 HIS A C 1
ATOM 1830 O O . HIS A 1 234 ? -20.344 4.406 16.109 1 85.69 234 HIS A O 1
ATOM 1836 N N . ASN A 1 235 ? -18.297 5.34 15.539 1 92.56 235 ASN A N 1
ATOM 1837 C CA . ASN A 1 235 ? -17.531 4.105 15.672 1 92.56 235 ASN A CA 1
ATOM 1838 C C . ASN A 1 235 ? -16.156 4.363 16.266 1 92.56 235 ASN A C 1
ATOM 1840 O O . ASN A 1 235 ? -15.156 4.406 15.555 1 92.56 235 ASN A O 1
ATOM 1844 N N . PRO A 1 236 ? -16.078 4.418 17.594 1 91.31 236 PRO A N 1
ATOM 1845 C CA . PRO A 1 236 ? -14.812 4.715 18.266 1 91.31 236 PRO A CA 1
ATOM 1846 C C . PRO A 1 236 ? -13.734 3.668 17.984 1 91.31 236 PRO A C 1
ATOM 1848 O O . PRO A 1 236 ? -12.547 3.994 17.969 1 91.31 236 PRO A O 1
ATOM 1851 N N . LEU A 1 237 ? -14.164 2.455 17.797 1 91.31 237 LEU A N 1
ATOM 1852 C CA . LEU A 1 237 ? -13.203 1.402 17.484 1 91.31 237 LEU A CA 1
ATOM 1853 C C . LEU A 1 237 ? -12.5 1.676 16.156 1 91.31 237 LEU A C 1
ATOM 1855 O O . LEU A 1 237 ? -11.281 1.53 16.062 1 91.31 237 LEU A O 1
ATOM 1859 N N . LEU A 1 238 ? -13.289 2.055 15.18 1 94.12 238 LEU A N 1
ATOM 1860 C CA . LEU A 1 238 ? -12.719 2.373 13.875 1 94.12 238 LEU A CA 1
ATOM 1861 C C . LEU A 1 238 ? -11.773 3.564 13.969 1 94.12 238 LEU A C 1
ATOM 1863 O O . LEU A 1 238 ? -10.711 3.572 13.336 1 94.12 238 LEU A O 1
ATOM 1867 N N . MET A 1 239 ? -12.141 4.539 14.719 1 95.44 239 MET A N 1
ATOM 1868 C CA . MET A 1 239 ? -11.289 5.703 14.961 1 95.44 239 MET A CA 1
ATOM 1869 C C . MET A 1 239 ? -9.953 5.285 15.57 1 95.44 239 MET A C 1
ATOM 1871 O O . MET A 1 239 ? -8.898 5.723 15.117 1 95.44 239 MET A O 1
ATOM 1875 N N . CYS A 1 240 ? -10.016 4.43 16.594 1 95.88 240 CYS A N 1
ATOM 1876 C CA . CYS A 1 240 ? -8.805 3.951 17.25 1 95.88 240 CYS A CA 1
ATOM 1877 C C . CYS A 1 240 ? -7.941 3.143 16.281 1 95.88 240 CYS A C 1
ATOM 1879 O O . CYS A 1 240 ? -6.719 3.273 16.281 1 95.88 240 CYS A O 1
ATOM 1881 N N . PHE A 1 241 ? -8.602 2.371 15.461 1 95.5 241 PHE A N 1
ATOM 1882 C CA . PHE A 1 241 ? -7.887 1.586 14.461 1 95.5 241 PHE A CA 1
ATOM 1883 C C . PHE A 1 241 ? -7.137 2.492 13.492 1 95.5 241 PHE A C 1
ATOM 1885 O O . PHE A 1 241 ? -5.965 2.258 13.195 1 95.5 241 PHE A O 1
ATOM 1892 N N . GLY A 1 242 ? -7.844 3.479 12.992 1 97.69 242 GLY A N 1
ATOM 1893 C CA . GLY A 1 242 ? -7.188 4.449 12.133 1 97.69 242 GLY A CA 1
ATOM 1894 C C . GLY A 1 242 ? -5.984 5.105 12.789 1 97.69 242 GLY A C 1
ATOM 1895 O O . GLY A 1 242 ? -4.93 5.246 12.172 1 97.69 242 GLY A O 1
ATOM 1896 N N . THR A 1 243 ? -6.07 5.441 14.008 1 98.12 243 THR A N 1
ATOM 1897 C CA . THR A 1 243 ? -4.992 6.094 14.742 1 98.12 243 THR A CA 1
ATOM 1898 C C . THR A 1 243 ? -3.789 5.164 14.875 1 98.12 243 THR A C 1
ATOM 1900 O O . THR A 1 243 ? -2.648 5.582 14.672 1 98.12 243 THR A O 1
ATOM 1903 N N . VAL A 1 244 ? -4.02 3.889 15.211 1 98.12 244 VAL A N 1
ATOM 1904 C CA . VAL A 1 244 ? -2.955 2.904 15.367 1 98.12 244 VAL A CA 1
ATOM 1905 C C . VAL A 1 244 ? -2.203 2.74 14.047 1 98.12 244 VAL A C 1
ATOM 1907 O O . VAL A 1 244 ? -0.969 2.73 14.023 1 98.12 244 VAL A O 1
ATOM 1910 N N . LEU A 1 245 ? -2.928 2.689 12.953 1 98.25 245 LEU A N 1
ATOM 1911 C CA . LEU A 1 245 ? -2.295 2.512 11.648 1 98.25 245 LEU A CA 1
ATOM 1912 C C . LEU A 1 245 ? -1.536 3.768 11.234 1 98.25 245 LEU A C 1
ATOM 1914 O O . LEU A 1 245 ? -0.494 3.682 10.586 1 98.25 245 LEU A O 1
ATOM 1918 N N . ILE A 1 246 ? -2.064 4.91 11.602 1 98.62 246 ILE A N 1
ATOM 1919 C CA . ILE A 1 246 ? -1.367 6.164 11.344 1 98.62 246 ILE A CA 1
ATOM 1920 C C . ILE A 1 246 ? -0.043 6.184 12.109 1 98.62 246 ILE A C 1
ATOM 1922 O O . ILE A 1 246 ? 1.006 6.484 11.531 1 98.62 246 ILE A O 1
ATOM 1926 N N . TRP A 1 247 ? -0.065 5.848 13.406 1 98.62 247 TRP A N 1
ATOM 1927 C CA . TRP A 1 247 ? 1.144 5.789 14.219 1 98.62 247 TRP A CA 1
ATOM 1928 C C . TRP A 1 247 ? 2.131 4.77 13.664 1 98.62 247 TRP A C 1
ATOM 1930 O O . TRP A 1 247 ? 3.322 5.059 13.531 1 98.62 247 TRP A O 1
ATOM 1940 N N . PHE A 1 248 ? 1.641 3.611 13.211 1 98.12 248 PHE A N 1
ATOM 1941 C CA . PHE A 1 248 ? 2.43 2.549 12.602 1 98.12 248 PHE A CA 1
ATOM 1942 C C . PHE A 1 248 ? 3.176 3.061 11.375 1 98.12 248 PHE A C 1
ATOM 1944 O O . PHE A 1 248 ? 4.379 2.834 11.234 1 98.12 248 PHE A O 1
ATOM 1951 N N . GLY A 1 249 ? 2.477 3.777 10.562 1 98.44 249 GLY A N 1
ATOM 1952 C CA . GLY A 1 249 ? 3.078 4.309 9.352 1 98.44 249 GLY A CA 1
ATOM 1953 C C . GLY A 1 249 ? 3.982 5.5 9.602 1 98.44 249 GLY A C 1
ATOM 1954 O O . GLY A 1 249 ? 4.914 5.75 8.836 1 98.44 249 GLY A O 1
ATOM 1955 N N . TRP A 1 250 ? 3.787 6.223 10.703 1 98.69 250 TRP A N 1
ATOM 1956 C CA . TRP A 1 250 ? 4.516 7.461 10.977 1 98.69 250 TRP A CA 1
ATOM 1957 C C . TRP A 1 250 ? 5.973 7.168 11.32 1 98.69 250 TRP A C 1
ATOM 1959 O O . TRP A 1 250 ? 6.844 8.016 11.125 1 98.69 250 TRP A O 1
ATOM 1969 N N . PHE A 1 251 ? 6.297 5.93 11.828 1 98.5 251 PHE A N 1
ATOM 1970 C CA . PHE A 1 251 ? 7.684 5.52 12.008 1 98.5 251 PHE A CA 1
ATOM 1971 C C . PHE A 1 251 ? 8.445 5.609 10.688 1 98.5 251 PHE A C 1
ATOM 1973 O O . PHE A 1 251 ? 9.594 6.059 10.664 1 98.5 251 PHE A O 1
ATOM 1980 N N . ALA A 1 252 ? 7.734 5.199 9.68 1 98.56 252 ALA A N 1
ATOM 1981 C CA . ALA A 1 252 ? 8.328 5.211 8.344 1 98.56 252 ALA A CA 1
ATOM 1982 C C . ALA A 1 252 ? 8.297 6.609 7.742 1 98.56 252 ALA A C 1
ATOM 1984 O O . ALA A 1 252 ? 9.242 7.023 7.066 1 98.56 252 ALA A O 1
ATOM 1985 N N . PHE A 1 253 ? 7.25 7.32 7.988 1 98.56 253 PHE A N 1
ATOM 1986 C CA . PHE A 1 253 ? 7.086 8.68 7.48 1 98.56 253 PHE A CA 1
ATOM 1987 C C . PHE A 1 253 ? 8.242 9.562 7.914 1 98.56 253 PHE A C 1
ATOM 1989 O O . PHE A 1 253 ? 8.93 10.156 7.078 1 98.56 253 PHE A O 1
ATOM 1996 N N . ASN A 1 254 ? 8.5 9.586 9.211 1 98.75 254 ASN A N 1
ATOM 1997 C CA . ASN A 1 254 ? 9.641 10.352 9.719 1 98.75 254 ASN A CA 1
ATOM 1998 C C . ASN A 1 254 ? 10.953 9.602 9.516 1 98.75 254 ASN A C 1
ATOM 2000 O O . ASN A 1 254 ? 11.945 10.18 9.078 1 98.75 254 ASN A O 1
ATOM 2004 N N . GLY A 1 255 ? 10.977 8.336 9.812 1 98.56 255 GLY A N 1
ATOM 2005 C CA . GLY A 1 255 ? 12.195 7.543 9.766 1 98.56 255 GLY A CA 1
ATOM 2006 C C . GLY A 1 255 ? 12.82 7.488 8.383 1 98.56 255 GLY A C 1
ATOM 2007 O O . GLY A 1 255 ? 14.047 7.406 8.258 1 98.56 255 GLY A O 1
ATOM 2008 N N . GLY A 1 256 ? 11.961 7.473 7.363 1 98.5 256 GLY A N 1
ATOM 2009 C CA . GLY A 1 256 ? 12.445 7.418 5.992 1 98.5 256 GLY A CA 1
ATOM 2010 C C . GLY A 1 256 ? 12.836 8.781 5.445 1 98.5 256 GLY A C 1
ATOM 2011 O O . GLY A 1 256 ? 13.43 8.867 4.367 1 98.5 256 GLY A O 1
ATOM 2012 N N . SER A 1 257 ? 12.648 9.812 6.207 1 98.38 257 SER A N 1
ATOM 2013 C CA . SER A 1 257 ? 12.844 11.164 5.691 1 98.38 257 SER A CA 1
ATOM 2014 C C . SER A 1 257 ? 14.305 11.586 5.781 1 98.38 257 SER A C 1
ATOM 2016 O O . SER A 1 257 ? 14.68 12.648 5.277 1 98.38 257 SER A O 1
ATOM 2018 N N . THR A 1 258 ? 15.195 10.758 6.359 1 97.5 258 THR A N 1
ATOM 2019 C CA . THR A 1 258 ? 16.625 10.945 6.176 1 97.5 258 THR A CA 1
ATOM 2020 C C . THR A 1 258 ? 17.047 10.57 4.758 1 97.5 258 THR A C 1
ATOM 2022 O O . THR A 1 258 ? 18.141 10.922 4.316 1 97.5 258 THR A O 1
ATOM 2025 N N . ALA A 1 259 ? 16.188 9.828 4.102 1 97.12 259 ALA A N 1
ATOM 2026 C CA . ALA A 1 259 ? 16.422 9.312 2.754 1 97.12 259 ALA A CA 1
ATOM 2027 C C . ALA A 1 259 ? 17.672 8.445 2.709 1 97.12 259 ALA A C 1
ATOM 2029 O O . ALA A 1 259 ? 18.484 8.57 1.79 1 97.12 259 ALA A O 1
ATOM 2030 N N . ASN A 1 260 ? 18.062 7.781 3.662 1 97.81 260 ASN A N 1
ATOM 2031 C CA . ASN A 1 260 ? 19.078 6.75 3.832 1 97.81 260 ASN A CA 1
ATOM 2032 C C . ASN A 1 260 ? 18.891 6 5.148 1 97.81 260 ASN A C 1
ATOM 2034 O O . ASN A 1 260 ? 17.875 6.148 5.82 1 97.81 260 ASN A O 1
ATOM 2038 N N . LEU A 1 261 ? 19.781 5.105 5.457 1 98.31 261 LEU A N 1
ATOM 2039 C CA . LEU A 1 261 ? 19.812 4.418 6.746 1 98.31 261 LEU A CA 1
ATOM 2040 C C . LEU A 1 261 ? 21.109 4.723 7.488 1 98.31 261 LEU A C 1
ATOM 2042 O O . LEU A 1 261 ? 22.188 4.344 7.035 1 98.31 261 LEU A O 1
ATOM 2046 N N . SER A 1 262 ? 21.016 5.398 8.578 1 98.19 262 SER A N 1
ATOM 2047 C CA . SER A 1 262 ? 22.141 5.777 9.438 1 98.19 262 SER A CA 1
ATOM 2048 C C . SER A 1 262 ? 21.703 5.871 10.898 1 98.19 262 SER A C 1
ATOM 2050 O O . SER A 1 262 ? 20.547 5.605 11.227 1 98.19 262 SER A O 1
ATOM 2052 N N . LEU A 1 263 ? 22.609 6.227 11.75 1 98.5 263 LEU A N 1
ATOM 2053 C CA . LEU A 1 263 ? 22.266 6.457 13.148 1 98.5 263 LEU A CA 1
ATOM 2054 C C . LEU A 1 263 ? 21.234 7.566 13.273 1 98.5 263 LEU A C 1
ATOM 2056 O O . LEU A 1 263 ? 20.375 7.527 14.164 1 98.5 263 LEU A O 1
ATOM 2060 N N . ARG A 1 264 ? 21.266 8.523 12.391 1 98.38 264 ARG A N 1
ATOM 2061 C CA . ARG A 1 264 ? 20.281 9.602 12.406 1 98.38 264 ARG A CA 1
ATOM 2062 C C . ARG A 1 264 ? 18.875 9.055 12.148 1 98.38 264 ARG A C 1
ATOM 2064 O O . ARG A 1 264 ? 17.906 9.484 12.789 1 98.38 264 ARG A O 1
ATOM 2071 N N . SER A 1 265 ? 18.781 8.109 11.203 1 98.56 265 SER A N 1
ATOM 2072 C CA . SER A 1 265 ? 17.484 7.496 10.914 1 98.56 265 SER A CA 1
ATOM 2073 C C . SER A 1 265 ? 16.906 6.801 12.141 1 98.56 265 SER A C 1
ATOM 2075 O O . SER A 1 265 ? 15.719 6.914 12.43 1 98.56 265 SER A O 1
ATOM 2077 N N . ILE A 1 266 ? 17.75 6.098 12.891 1 98.5 266 ILE A N 1
ATOM 2078 C CA . ILE A 1 266 ? 17.344 5.402 14.109 1 98.5 266 ILE A CA 1
ATOM 2079 C C . ILE A 1 266 ? 16.906 6.422 15.156 1 98.5 266 ILE A C 1
ATOM 2081 O O . ILE A 1 266 ? 15.867 6.242 15.805 1 98.5 266 ILE A O 1
ATOM 2085 N N . TYR A 1 267 ? 17.688 7.445 15.203 1 98.44 267 TYR A N 1
ATOM 2086 C CA . TYR A 1 267 ? 17.391 8.531 16.125 1 98.44 267 TYR A CA 1
ATOM 2087 C C . TYR A 1 267 ? 16.016 9.141 15.844 1 98.44 267 TYR A C 1
ATOM 2089 O O . TYR A 1 267 ? 15.266 9.438 16.781 1 98.44 267 TYR A O 1
ATOM 2097 N N . VAL A 1 268 ? 15.664 9.312 14.633 1 98.81 268 VAL A N 1
ATOM 2098 C CA . VAL A 1 268 ? 14.406 9.883 14.18 1 98.81 268 VAL A CA 1
ATOM 2099 C C . VAL A 1 268 ? 13.242 8.992 14.617 1 98.81 268 VAL A C 1
ATOM 2101 O O . VAL A 1 268 ? 12.211 9.492 15.078 1 98.81 268 VAL A O 1
ATOM 2104 N N . VAL A 1 269 ? 13.391 7.684 14.492 1 98.81 269 VAL A N 1
ATOM 2105 C CA . VAL A 1 269 ? 12.344 6.746 14.875 1 98.81 269 VAL A CA 1
ATOM 2106 C C . VAL A 1 269 ? 12.094 6.836 16.375 1 98.81 269 VAL A C 1
ATOM 2108 O O . VAL A 1 269 ? 10.938 6.84 16.828 1 98.81 269 VAL A O 1
ATOM 2111 N N . VAL A 1 270 ? 13.125 6.977 17.141 1 98.75 270 VAL A N 1
ATOM 2112 C CA . VAL A 1 270 ? 13 7.105 18.594 1 98.75 270 VAL A CA 1
ATOM 2113 C C . VAL A 1 270 ? 12.281 8.406 18.938 1 98.75 270 VAL A C 1
ATOM 2115 O O . VAL A 1 270 ? 11.328 8.406 19.734 1 98.75 270 VAL A O 1
ATOM 2118 N N . ASN A 1 271 ? 12.695 9.5 18.344 1 98.88 271 ASN A N 1
ATOM 2119 C CA . ASN A 1 271 ? 12.055 10.789 18.562 1 98.88 271 ASN A CA 1
ATOM 2120 C C . ASN A 1 271 ? 10.57 10.742 18.234 1 98.88 271 ASN A C 1
ATOM 2122 O O . ASN A 1 271 ? 9.742 11.273 18.984 1 98.88 271 ASN A O 1
ATOM 2126 N N . THR A 1 272 ? 10.281 10.148 17.125 1 98.81 272 THR A N 1
ATOM 2127 C CA . THR A 1 272 ? 8.898 10.039 16.656 1 98.81 272 THR A CA 1
ATOM 2128 C C . THR A 1 272 ? 8.039 9.328 17.688 1 98.81 272 THR A C 1
ATOM 2130 O O . THR A 1 272 ? 6.973 9.82 18.078 1 98.81 272 THR A O 1
ATOM 2133 N N . ASN A 1 273 ? 8.539 8.242 18.203 1 98.81 273 ASN A N 1
ATOM 2134 C CA . ASN A 1 273 ? 7.77 7.445 19.156 1 98.81 273 ASN A CA 1
ATOM 2135 C C . ASN A 1 273 ? 7.613 8.164 20.484 1 98.81 273 ASN A C 1
ATOM 2137 O O . ASN A 1 273 ? 6.527 8.164 21.078 1 98.81 273 ASN A O 1
ATOM 2141 N N . MET A 1 274 ? 8.672 8.75 20.953 1 98.75 274 MET A N 1
ATOM 2142 C CA . MET A 1 274 ? 8.633 9.398 22.25 1 98.75 274 MET A CA 1
ATOM 2143 C C . MET A 1 274 ? 7.707 10.609 22.234 1 98.75 274 MET A C 1
ATOM 2145 O O . MET A 1 274 ? 7.012 10.875 23.219 1 98.75 274 MET A O 1
ATOM 2149 N N . SER A 1 275 ? 7.699 11.305 21.172 1 98.88 275 SER A N 1
ATOM 2150 C CA . SER A 1 275 ? 6.797 12.445 21.047 1 98.88 275 SER A CA 1
ATOM 2151 C C . SER A 1 275 ? 5.34 12 21 1 98.88 275 SER A C 1
ATOM 2153 O O . SER A 1 275 ? 4.48 12.609 21.641 1 98.88 275 SER A O 1
ATOM 2155 N N . ALA A 1 276 ? 5.078 10.977 20.25 1 98.81 276 ALA A N 1
ATOM 2156 C CA . ALA A 1 276 ? 3.723 10.438 20.188 1 98.81 276 ALA A CA 1
ATOM 2157 C C . ALA A 1 276 ? 3.23 10 21.562 1 98.81 276 ALA A C 1
ATOM 2159 O O . ALA A 1 276 ? 2.09 10.289 21.938 1 98.81 276 ALA A O 1
ATOM 2160 N N . CYS A 1 277 ? 4.074 9.312 22.297 1 98.69 277 CYS A N 1
ATOM 2161 C CA . CYS A 1 277 ? 3.74 8.844 23.641 1 98.69 277 CYS A CA 1
ATOM 2162 C C . CYS A 1 277 ? 3.379 10.008 24.547 1 98.69 277 CYS A C 1
ATOM 2164 O O . CYS A 1 277 ? 2.352 9.977 25.219 1 98.69 277 CYS A O 1
ATOM 2166 N N . ALA A 1 278 ? 4.188 10.992 24.5 1 98.81 278 ALA A N 1
ATOM 2167 C CA . ALA A 1 278 ? 3.967 12.148 25.375 1 98.81 278 ALA A CA 1
ATOM 2168 C C . ALA A 1 278 ? 2.715 12.914 24.953 1 98.81 278 ALA A C 1
ATOM 2170 O O . ALA A 1 278 ? 1.978 13.414 25.812 1 98.81 278 ALA A O 1
ATOM 2171 N N . GLY A 1 279 ? 2.537 13.039 23.656 1 98.81 279 GLY A N 1
ATOM 2172 C CA . GLY A 1 279 ? 1.338 13.719 23.188 1 98.81 279 GLY A CA 1
ATOM 2173 C C . GLY A 1 279 ? 0.057 13.008 23.594 1 98.81 279 GLY A C 1
ATOM 2174 O O . GLY A 1 279 ? -0.88 13.648 24.078 1 98.81 279 GLY A O 1
ATOM 2175 N N . GLY A 1 280 ? 0 11.703 23.391 1 98.38 280 GLY A N 1
ATOM 2176 C CA . GLY A 1 280 ? -1.164 10.93 23.797 1 98.38 280 GLY A CA 1
ATOM 2177 C C . GLY A 1 280 ? -1.483 11.039 25.266 1 98.38 280 GLY A C 1
ATOM 2178 O O . GLY A 1 280 ? -2.605 11.391 25.641 1 98.38 280 GLY A O 1
ATOM 2179 N N . PHE A 1 281 ? -0.475 10.852 26.047 1 97.31 281 PHE A N 1
ATOM 2180 C CA . PHE A 1 281 ? -0.633 10.93 27.484 1 97.31 281 PHE A CA 1
ATOM 2181 C C . PHE A 1 281 ? -0.981 12.344 27.922 1 97.31 281 PHE A C 1
ATOM 2183 O O . PHE A 1 281 ? -1.811 12.539 28.812 1 97.31 281 PHE A O 1
ATOM 2190 N N . GLY A 1 282 ? -0.391 13.297 27.328 1 98.31 282 GLY A N 1
ATOM 2191 C CA . GLY A 1 282 ? -0.626 14.695 27.656 1 98.31 282 GLY A CA 1
ATOM 2192 C C . GLY A 1 282 ? -2.061 15.125 27.422 1 98.31 282 GLY A C 1
ATOM 2193 O O . GLY A 1 282 ? -2.654 15.805 28.266 1 98.31 282 GLY A O 1
ATOM 2194 N N . TRP A 1 283 ? -2.596 14.75 26.312 1 98.44 283 TRP A N 1
ATOM 2195 C CA . TRP A 1 283 ? -3.967 15.148 26 1 98.44 283 TRP A CA 1
ATOM 2196 C C . TRP A 1 283 ? -4.945 14.539 27 1 98.44 283 TRP A C 1
ATOM 2198 O O . TRP A 1 283 ? -5.887 15.211 27.438 1 98.44 283 TRP A O 1
ATOM 2208 N N . VAL A 1 284 ? -4.762 13.305 27.312 1 97 284 VAL A N 1
ATOM 2209 C CA . VAL A 1 284 ? -5.652 12.602 28.234 1 97 284 VAL A CA 1
ATOM 2210 C C . VAL A 1 284 ? -5.594 13.25 29.609 1 97 284 VAL A C 1
ATOM 2212 O O . VAL A 1 284 ? -6.625 13.422 30.266 1 97 284 VAL A O 1
ATOM 2215 N N . LEU A 1 285 ? -4.426 13.578 30.031 1 97.38 285 LEU A N 1
ATOM 2216 C CA . LEU A 1 285 ? -4.27 14.219 31.328 1 97.38 285 LEU A CA 1
ATOM 2217 C C . LEU A 1 285 ? -4.945 15.586 31.344 1 97.38 285 LEU A C 1
ATOM 2219 O O . LEU A 1 285 ? -5.645 15.922 32.312 1 97.38 285 LEU A O 1
ATOM 2223 N N . LEU A 1 286 ? -4.773 16.359 30.328 1 97.25 286 LEU A N 1
ATOM 2224 C CA . LEU A 1 286 ? -5.414 17.672 30.219 1 97.25 286 LEU A CA 1
ATOM 2225 C C . LEU A 1 286 ? -6.934 17.531 30.203 1 97.25 286 LEU A C 1
ATOM 2227 O O . LEU A 1 286 ? -7.641 18.281 30.875 1 97.25 286 LEU A O 1
ATOM 2231 N N . GLY A 1 287 ? -7.363 16.625 29.375 1 95.94 287 GLY A N 1
ATOM 2232 C CA . GLY A 1 287 ? -8.789 16.375 29.328 1 95.94 287 GLY A CA 1
ATOM 2233 C C . GLY A 1 287 ? -9.375 15.969 30.672 1 95.94 287 GLY A C 1
ATOM 2234 O O . GLY A 1 287 ? -10.422 16.469 31.062 1 95.94 287 GLY A O 1
ATOM 2235 N N . TYR A 1 288 ? -8.641 15.125 31.344 1 95 288 TYR A N 1
ATOM 2236 C CA . TYR A 1 288 ? -9.094 14.656 32.656 1 95 288 TYR A CA 1
ATOM 2237 C C . TYR A 1 288 ? -9.141 15.805 33.656 1 95 288 TYR A C 1
ATOM 2239 O O . TYR A 1 288 ? -10.031 15.859 34.5 1 95 288 TYR A O 1
ATOM 2247 N N . LEU A 1 289 ? -8.266 16.672 33.594 1 96.31 289 LEU A N 1
ATOM 2248 C CA . LEU A 1 289 ? -8.227 17.797 34.5 1 96.31 289 LEU A CA 1
ATOM 2249 C C . LEU A 1 289 ? -9.438 18.719 34.312 1 96.31 289 LEU A C 1
ATOM 2251 O O . LEU A 1 289 ? -9.938 19.312 35.25 1 96.31 289 LEU A O 1
ATOM 2255 N N . HIS A 1 290 ? -9.898 18.719 33.125 1 94.88 290 HIS A N 1
ATOM 2256 C CA . HIS A 1 290 ? -11.008 19.609 32.781 1 94.88 290 HIS A CA 1
ATOM 2257 C C . HIS A 1 290 ? -12.344 18.906 33 1 94.88 290 HIS A C 1
ATOM 2259 O O . HIS A 1 290 ? -13.32 19.531 33.406 1 94.88 290 HIS A O 1
ATOM 2265 N N . THR A 1 291 ? -12.445 17.625 32.719 1 93.62 291 THR A N 1
ATOM 2266 C CA . THR A 1 291 ? -13.75 16.984 32.688 1 93.62 291 THR A CA 1
ATOM 2267 C C . THR A 1 291 ? -13.828 15.859 33.719 1 93.62 291 THR A C 1
ATOM 2269 O O . THR A 1 291 ? -14.914 15.359 34.031 1 93.62 291 THR A O 1
ATOM 2272 N N . ARG A 1 292 ? -12.719 15.359 34.25 1 95.5 292 ARG A N 1
ATOM 2273 C CA . ARG A 1 292 ? -12.594 14.258 35.188 1 95.5 292 ARG A CA 1
ATOM 2274 C C . ARG A 1 292 ? -13.031 12.945 34.531 1 95.5 292 ARG A C 1
ATOM 2276 O O . ARG A 1 292 ? -13.531 12.047 35.25 1 95.5 292 ARG A O 1
ATOM 2283 N N . LYS A 1 293 ? -12.938 12.945 33.188 1 95.38 293 LYS A N 1
ATOM 2284 C CA . LYS A 1 293 ? -13.203 11.727 32.438 1 95.38 293 LYS A CA 1
ATOM 2285 C C . LYS A 1 293 ? -12.148 11.523 31.344 1 95.38 293 LYS A C 1
ATOM 2287 O O . LYS A 1 293 ? -11.547 12.484 30.859 1 95.38 293 LYS A O 1
ATOM 2292 N N . PHE A 1 294 ? -11.969 10.242 31.062 1 94.44 294 PHE A N 1
ATOM 2293 C CA . PHE A 1 294 ? -11.062 9.898 29.984 1 94.44 294 PHE A CA 1
ATOM 2294 C C . PHE A 1 294 ? -11.789 9.922 28.641 1 94.44 294 PHE A C 1
ATOM 2296 O O . PHE A 1 294 ? -12.984 9.609 28.578 1 94.44 294 PHE A O 1
ATOM 2303 N N . SER A 1 295 ? -11.094 10.336 27.672 1 92.94 295 SER A N 1
ATOM 2304 C CA . SER A 1 295 ? -11.648 10.406 26.312 1 92.94 295 SER A CA 1
ATOM 2305 C C . SER A 1 295 ? -10.766 9.68 25.312 1 92.94 295 SER A C 1
ATOM 2307 O O . SER A 1 295 ? -9.586 9.992 25.172 1 92.94 295 SER A O 1
ATOM 2309 N N . LEU A 1 296 ? -11.359 8.648 24.547 1 94 296 LEU A N 1
ATOM 2310 C CA . LEU A 1 296 ? -10.633 7.969 23.484 1 94 296 LEU A CA 1
ATOM 2311 C C . LEU A 1 296 ? -10.32 8.93 22.344 1 94 296 LEU A C 1
ATOM 2313 O O . LEU A 1 296 ? -9.242 8.852 21.75 1 94 296 LEU A O 1
ATOM 2317 N N . VAL A 1 297 ? -11.258 9.734 22.062 1 93.62 297 VAL A N 1
ATOM 2318 C CA . VAL A 1 297 ? -11.039 10.734 21.031 1 93.62 297 VAL A CA 1
ATOM 2319 C C . VAL A 1 297 ? -9.852 11.617 21.406 1 93.62 297 VAL A C 1
ATOM 2321 O O . VAL A 1 297 ? -8.992 11.906 20.562 1 93.62 297 VAL A O 1
ATOM 2324 N N . GLY A 1 298 ? -9.914 12.023 22.625 1 95.62 298 GLY A N 1
ATOM 2325 C CA . GLY A 1 298 ? -8.812 12.844 23.109 1 95.62 298 GLY A CA 1
ATOM 2326 C C . GLY A 1 298 ? -7.469 12.141 23.031 1 95.62 298 GLY A C 1
ATOM 2327 O O . GLY A 1 298 ? -6.465 12.742 22.641 1 95.62 298 GLY A O 1
ATOM 2328 N N . PHE A 1 299 ? -7.398 10.898 23.438 1 96.81 299 PHE A N 1
ATOM 2329 C CA . PHE A 1 299 ? -6.164 10.117 23.391 1 96.81 299 PHE A CA 1
ATOM 2330 C C . PHE A 1 299 ? -5.633 10.031 21.969 1 96.81 299 PHE A C 1
ATOM 2332 O O . PHE A 1 299 ? -4.445 10.258 21.734 1 96.81 299 PHE A O 1
ATOM 2339 N N . CYS A 1 300 ? -6.516 9.711 21.016 1 97.62 300 CYS A N 1
ATOM 2340 C CA . CYS A 1 300 ? -6.137 9.633 19.609 1 97.62 300 CYS A CA 1
ATOM 2341 C C . CYS A 1 300 ? -5.637 10.977 19.109 1 97.62 300 CYS A C 1
ATOM 2343 O O . CYS A 1 300 ? -4.617 11.047 18.422 1 97.62 300 CYS A O 1
ATOM 2345 N N . SER A 1 301 ? -6.262 12.055 19.469 1 97.62 301 SER A N 1
ATOM 2346 C CA . SER A 1 301 ? -5.867 13.398 19.062 1 97.62 301 SER A CA 1
ATOM 2347 C C . SER A 1 301 ? -4.496 13.766 19.625 1 97.62 301 SER A C 1
ATOM 2349 O O . SER A 1 301 ? -3.68 14.375 18.922 1 97.62 301 SER A O 1
ATOM 2351 N N . GLY A 1 302 ? -4.312 13.406 20.859 1 98.69 302 GLY A N 1
ATOM 2352 C CA . GLY A 1 302 ? -3.023 13.688 21.469 1 98.69 302 GLY A CA 1
ATOM 2353 C C . GLY A 1 302 ? -1.87 12.969 20.797 1 98.69 302 GLY A C 1
ATOM 2354 O O . GLY A 1 302 ? -0.798 13.547 20.609 1 98.69 302 GLY A O 1
ATOM 2355 N N . ILE A 1 303 ? -2.043 11.672 20.469 1 98.88 303 ILE A N 1
ATOM 2356 C CA . ILE A 1 303 ? -1.03 10.906 19.75 1 98.88 303 ILE A CA 1
ATOM 2357 C C . ILE A 1 303 ? -0.688 11.594 18.438 1 98.88 303 ILE A C 1
ATOM 2359 O O . ILE A 1 303 ? 0.485 11.82 18.141 1 98.88 303 ILE A O 1
ATOM 2363 N N . ILE A 1 304 ? -1.701 11.984 17.719 1 98.81 304 ILE A N 1
ATOM 2364 C CA . ILE A 1 304 ? -1.493 12.594 16.406 1 98.81 304 ILE A CA 1
ATOM 2365 C C . ILE A 1 304 ? -0.841 13.969 16.578 1 98.81 304 ILE A C 1
ATOM 2367 O O . ILE A 1 304 ? 0.064 14.328 15.82 1 98.81 304 ILE A O 1
ATOM 2371 N N . ALA A 1 305 ? -1.271 14.711 17.562 1 98.88 305 ALA A N 1
ATOM 2372 C CA . ALA A 1 305 ? -0.649 16.016 17.812 1 98.88 305 ALA A CA 1
ATOM 2373 C C . ALA A 1 305 ? 0.843 15.859 18.094 1 98.88 305 ALA A C 1
ATOM 2375 O O . ALA A 1 305 ? 1.658 16.625 17.578 1 98.88 305 ALA A O 1
ATOM 2376 N N . GLY A 1 306 ? 1.172 14.914 18.953 1 98.88 306 GLY A N 1
ATOM 2377 C CA . GLY A 1 306 ? 2.576 14.648 19.203 1 98.88 306 GLY A CA 1
ATOM 2378 C C . GLY A 1 306 ? 3.357 14.297 17.953 1 98.88 306 GLY A C 1
ATOM 2379 O O . GLY A 1 306 ? 4.48 14.766 17.766 1 98.88 306 GLY A O 1
ATOM 2380 N N . LEU A 1 307 ? 2.795 13.438 17.125 1 98.88 307 LEU A N 1
ATOM 2381 C CA . LEU A 1 307 ? 3.416 13.047 15.867 1 98.88 307 LEU A CA 1
ATOM 2382 C C . LEU A 1 307 ? 3.582 14.242 14.945 1 98.88 307 LEU A C 1
ATOM 2384 O O . LEU A 1 307 ? 4.621 14.391 14.297 1 98.88 307 LEU A O 1
ATOM 2388 N N . VAL A 1 308 ? 2.586 15.125 14.883 1 98.88 308 VAL A N 1
ATOM 2389 C CA . VAL A 1 308 ? 2.623 16.328 14.055 1 98.88 308 VAL A CA 1
ATOM 2390 C C . VAL A 1 308 ? 3.723 17.266 14.547 1 98.88 308 VAL A C 1
ATOM 2392 O O . VAL A 1 308 ? 4.527 17.75 13.758 1 98.88 308 VAL A O 1
ATOM 2395 N N . GLY A 1 309 ? 3.844 17.422 15.789 1 98.88 309 GLY A N 1
ATOM 2396 C CA . GLY A 1 309 ? 4.793 18.359 16.375 1 98.88 309 GLY A CA 1
ATOM 2397 C C . GLY A 1 309 ? 6.238 17.953 16.141 1 98.88 309 GLY A C 1
ATOM 2398 O O . GLY A 1 309 ? 7.098 18.828 15.938 1 98.88 309 GLY A O 1
ATOM 2399 N N . ILE A 1 310 ? 6.508 16.641 16.156 1 98.94 310 ILE A N 1
ATOM 2400 C CA . ILE A 1 310 ? 7.891 16.188 16.078 1 98.94 310 ILE A CA 1
ATOM 2401 C C . ILE A 1 310 ? 8.328 16.109 14.617 1 98.94 310 ILE A C 1
ATOM 2403 O O . ILE A 1 310 ? 9.516 16 14.32 1 98.94 310 ILE A O 1
ATOM 2407 N N . THR A 1 311 ? 7.434 16.172 13.664 1 98.75 311 THR A N 1
ATOM 2408 C CA . THR A 1 311 ? 7.68 15.898 12.25 1 98.75 311 THR A CA 1
ATOM 2409 C C . THR A 1 311 ? 8.719 16.875 11.688 1 98.75 311 THR A C 1
ATOM 2411 O O . THR A 1 311 ? 9.656 16.453 11.008 1 98.75 311 THR A O 1
ATOM 2414 N N . PRO A 1 312 ? 8.695 18.188 11.992 1 98.44 312 PRO A N 1
ATOM 2415 C CA . PRO A 1 312 ? 9.711 19.078 11.43 1 98.44 312 PRO A CA 1
ATOM 2416 C C . PRO A 1 312 ? 11.062 18.953 12.133 1 98.44 312 PRO A C 1
ATOM 2418 O O . PRO A 1 312 ? 12.07 19.438 11.617 1 98.44 312 PRO A O 1
ATOM 2421 N N . CYS A 1 313 ? 11.172 18.312 13.281 1 97.88 313 CYS A N 1
ATOM 2422 C CA . CYS A 1 313 ? 12.422 18.406 14.031 1 97.88 313 CYS A CA 1
ATOM 2423 C C . CYS A 1 313 ? 12.898 17.016 14.453 1 97.88 313 CYS A C 1
ATOM 2425 O O . CYS A 1 313 ? 13.883 16.891 15.188 1 97.88 313 CYS A O 1
ATOM 2427 N N . ALA A 1 314 ? 12.25 15.914 13.898 1 98.69 314 ALA A N 1
ATOM 2428 C CA . ALA A 1 314 ? 12.586 14.555 14.312 1 98.69 314 ALA A CA 1
ATOM 2429 C C . ALA A 1 314 ? 14.055 14.242 14.047 1 98.69 314 ALA A C 1
ATOM 2431 O O . ALA A 1 314 ? 14.68 13.484 14.789 1 98.69 314 ALA A O 1
ATOM 2432 N N . GLY A 1 315 ? 14.609 14.82 13.039 1 98.56 315 GLY A N 1
ATOM 2433 C CA . GLY A 1 315 ? 15.992 14.586 12.68 1 98.56 315 GLY A CA 1
ATOM 2434 C C . GLY A 1 315 ? 16.922 15.727 13.047 1 98.56 315 GLY A C 1
ATOM 2435 O O . GLY A 1 315 ? 18.047 15.789 12.586 1 98.56 315 GLY A O 1
ATOM 2436 N N . TYR A 1 316 ? 16.422 16.641 13.898 1 98.56 316 TYR A N 1
ATOM 2437 C CA . TYR A 1 316 ? 17.219 17.797 14.266 1 98.56 316 TYR A CA 1
ATOM 2438 C C . TYR A 1 316 ? 17.344 17.938 15.773 1 98.56 316 TYR A C 1
ATOM 2440 O O . TYR A 1 316 ? 18.203 18.672 16.281 1 98.56 316 TYR A O 1
ATOM 2448 N N . THR A 1 317 ? 16.516 17.234 16.531 1 98.5 317 THR A N 1
ATOM 2449 C CA . THR A 1 317 ? 16.453 17.5 17.969 1 98.5 317 THR A CA 1
ATOM 2450 C C . THR A 1 317 ? 16.922 16.281 18.766 1 98.5 317 THR A C 1
ATOM 2452 O O . THR A 1 317 ? 16.797 15.141 18.312 1 98.5 317 THR A O 1
ATOM 2455 N N . PRO A 1 318 ? 17.422 16.516 19.953 1 98.38 318 PRO A N 1
ATOM 2456 C CA . PRO A 1 318 ? 17.859 15.398 20.797 1 98.38 318 PRO A CA 1
ATOM 2457 C C . PRO A 1 318 ? 16.688 14.562 21.328 1 98.38 318 PRO A C 1
ATOM 2459 O O . PRO A 1 318 ? 15.602 15.086 21.547 1 98.38 318 PRO A O 1
ATOM 2462 N N . ILE A 1 319 ? 16.969 13.352 21.625 1 98.31 319 ILE A N 1
ATOM 2463 C CA . ILE A 1 319 ? 15.961 12.375 22.047 1 98.31 319 ILE A CA 1
ATOM 2464 C C . ILE A 1 319 ? 15.32 12.836 23.344 1 98.31 319 ILE A C 1
ATOM 2466 O O . ILE A 1 319 ? 14.125 12.633 23.562 1 98.31 319 ILE A O 1
ATOM 2470 N N . TYR A 1 320 ? 16.078 13.438 24.219 1 98 320 TYR A N 1
ATOM 2471 C CA . TYR A 1 320 ? 15.555 13.789 25.531 1 98 320 TYR A CA 1
ATOM 2472 C C . TYR A 1 320 ? 14.633 15 25.453 1 98 320 TYR A C 1
ATOM 2474 O O . TYR A 1 320 ? 13.953 15.328 26.422 1 98 320 TYR A O 1
ATOM 2482 N N . VAL A 1 321 ? 14.477 15.688 24.297 1 98.31 321 VAL A N 1
ATOM 2483 C CA . VAL A 1 321 ? 13.562 16.812 24.109 1 98.31 321 VAL A CA 1
ATOM 2484 C C . VAL A 1 321 ? 12.305 16.344 23.391 1 98.31 321 VAL A C 1
ATOM 2486 O O . VAL A 1 321 ? 11.281 17.031 23.406 1 98.31 321 VAL A O 1
ATOM 2489 N N . ALA A 1 322 ? 12.305 15.195 22.75 1 98.69 322 ALA A N 1
ATOM 2490 C CA . ALA A 1 322 ? 11.219 14.711 21.906 1 98.69 322 ALA A CA 1
ATOM 2491 C C . ALA A 1 322 ? 9.914 14.625 22.703 1 98.69 322 ALA A C 1
ATOM 2493 O O . ALA A 1 322 ? 8.867 15.078 22.234 1 98.69 322 ALA A O 1
ATOM 2494 N N . PRO A 1 323 ? 9.938 14.039 23.969 1 98.62 323 PRO A N 1
ATOM 2495 C CA . PRO A 1 323 ? 8.68 14.031 24.734 1 98.62 323 PRO A CA 1
ATOM 2496 C C . PRO A 1 323 ? 8.172 15.43 25.047 1 98.62 323 PRO A C 1
ATOM 2498 O O . PRO A 1 323 ? 6.957 15.656 25.078 1 98.62 323 PRO A O 1
ATOM 2501 N N . VAL A 1 324 ? 9.039 16.375 25.297 1 98.69 324 VAL A N 1
ATOM 2502 C CA . VAL A 1 324 ? 8.664 17.766 25.562 1 98.69 324 VAL A CA 1
ATOM 2503 C C . VAL A 1 324 ? 7.977 18.359 24.344 1 98.69 324 VAL A C 1
ATOM 2505 O O . VAL A 1 324 ? 6.957 19.047 24.469 1 98.69 324 VAL A O 1
ATOM 2508 N N . ILE A 1 325 ? 8.508 18.094 23.219 1 98.75 325 ILE A N 1
ATOM 2509 C CA . ILE A 1 325 ? 7.941 18.594 21.969 1 98.75 325 ILE A CA 1
ATOM 2510 C C . ILE A 1 325 ? 6.523 18.047 21.797 1 98.75 325 ILE A C 1
ATOM 2512 O O . ILE A 1 325 ? 5.598 18.797 21.484 1 98.75 325 ILE A O 1
ATOM 2516 N N . GLY A 1 326 ? 6.355 16.719 21.984 1 98.88 326 GLY A N 1
ATOM 2517 C CA . GLY A 1 326 ? 5.031 16.125 21.906 1 98.88 326 GLY A CA 1
ATOM 2518 C C . GLY A 1 326 ? 4.043 16.734 22.875 1 98.88 326 GLY A C 1
ATOM 2519 O O . GLY A 1 326 ? 2.906 17.047 22.5 1 98.88 326 GLY A O 1
ATOM 2520 N N . LEU A 1 327 ? 4.48 16.969 24.094 1 98.81 327 LEU A N 1
ATOM 2521 C CA . LEU A 1 327 ? 3.613 17.5 25.141 1 98.81 327 LEU A CA 1
ATOM 2522 C C . LEU A 1 327 ? 3.229 18.938 24.844 1 98.81 327 LEU A C 1
ATOM 2524 O O . LEU A 1 327 ? 2.053 19.312 24.938 1 98.81 327 LEU A O 1
ATOM 2528 N N . VAL A 1 328 ? 4.199 19.781 24.5 1 98.88 328 VAL A N 1
ATOM 2529 C CA . VAL A 1 328 ? 3.951 21.203 24.25 1 98.88 328 VAL A CA 1
ATOM 2530 C C . VAL A 1 328 ? 3.018 21.359 23.047 1 98.88 328 VAL A C 1
ATOM 2532 O O . VAL A 1 328 ? 2.104 22.188 23.062 1 98.88 328 VAL A O 1
ATOM 2535 N N . THR A 1 329 ? 3.287 20.578 22 1 98.88 329 THR A N 1
ATOM 2536 C CA . THR A 1 329 ? 2.418 20.625 20.828 1 98.88 329 THR A CA 1
ATOM 2537 C C . THR A 1 329 ? 0.99 20.234 21.188 1 98.88 329 THR A C 1
ATOM 2539 O O . THR A 1 329 ? 0.033 20.891 20.781 1 98.88 329 THR A O 1
ATOM 2542 N N . THR A 1 330 ? 0.865 19.188 21.984 1 98.81 330 THR A N 1
ATOM 2543 C CA . THR A 1 330 ? -0.446 18.703 22.391 1 98.81 330 THR A CA 1
ATOM 2544 C C . THR A 1 330 ? -1.173 19.734 23.234 1 98.81 330 THR A C 1
ATOM 2546 O O . THR A 1 330 ? -2.381 19.938 23.094 1 98.81 330 THR A O 1
ATOM 2549 N N . VAL A 1 331 ? -0.502 20.422 24.109 1 98.75 331 VAL A N 1
ATOM 2550 C CA . VAL A 1 331 ? -1.108 21.469 24.922 1 98.75 331 VAL A CA 1
ATOM 2551 C C . VAL A 1 331 ? -1.662 22.562 24.016 1 98.75 331 VAL A C 1
ATOM 2553 O O . VAL A 1 331 ? -2.801 23 24.188 1 98.75 331 VAL A O 1
ATOM 2556 N N . GLY A 1 332 ? -0.86 23 23.062 1 98.75 332 GLY A N 1
ATOM 2557 C CA . GLY A 1 332 ? -1.329 24 22.125 1 98.75 332 GLY A CA 1
ATOM 2558 C C . GLY A 1 332 ? -2.535 23.547 21.328 1 98.75 332 GLY A C 1
ATOM 2559 O O . GLY A 1 332 ? -3.498 24.297 21.156 1 98.75 332 GLY A O 1
ATOM 2560 N N . CYS A 1 333 ? -2.492 22.328 20.828 1 98.5 333 CYS A N 1
ATOM 2561 C CA . CYS A 1 333 ? -3.602 21.781 20.047 1 98.5 333 CYS A CA 1
ATOM 2562 C C . CYS A 1 333 ? -4.852 21.656 20.906 1 98.5 333 CYS A C 1
ATOM 2564 O O . CYS A 1 333 ? -5.953 21.969 20.469 1 98.5 333 CYS A O 1
ATOM 2566 N N . PHE A 1 334 ? -4.68 21.156 22.156 1 98.19 334 PHE A N 1
ATOM 2567 C CA . PHE A 1 334 ? -5.785 20.953 23.078 1 98.19 334 PHE A CA 1
ATOM 2568 C C . PHE A 1 334 ? -6.551 22.25 23.312 1 98.19 334 PHE A C 1
ATOM 2570 O O . PHE A 1 334 ? -7.777 22.297 23.188 1 98.19 334 PHE A O 1
ATOM 2577 N N . TYR A 1 335 ? -5.883 23.281 23.531 1 97.69 335 TYR A N 1
ATOM 2578 C CA . TYR A 1 335 ? -6.547 24.531 23.844 1 97.69 335 TYR A CA 1
ATOM 2579 C C . TYR A 1 335 ? -7.051 25.219 22.562 1 97.69 335 TYR A C 1
ATOM 2581 O O . TYR A 1 335 ? -7.988 26.016 22.609 1 97.69 335 TYR A O 1
ATOM 2589 N N . THR A 1 336 ? -6.387 24.938 21.453 1 97.56 336 THR A N 1
ATOM 2590 C CA . THR A 1 336 ? -6.965 25.391 20.203 1 97.56 336 THR A CA 1
ATOM 2591 C C . THR A 1 336 ? -8.312 24.734 19.953 1 97.56 336 THR A C 1
ATOM 2593 O O . THR A 1 336 ? -9.273 25.391 19.547 1 97.56 336 THR A O 1
ATOM 2596 N N . VAL A 1 337 ? -8.367 23.453 20.203 1 95.44 337 VAL A N 1
ATOM 2597 C CA . VAL A 1 337 ? -9.633 22.734 20.047 1 95.44 337 VAL A CA 1
ATOM 2598 C C . VAL A 1 337 ? -10.664 23.297 21.016 1 95.44 337 VAL A C 1
ATOM 2600 O O . VAL A 1 337 ? -11.828 23.484 20.656 1 95.44 337 VAL A O 1
ATOM 2603 N N . LYS A 1 338 ? -10.289 23.547 22.203 1 92.81 338 LYS A N 1
ATOM 2604 C CA . LYS A 1 338 ? -11.188 24.031 23.25 1 92.81 338 LYS A CA 1
ATOM 2605 C C . LYS A 1 338 ? -11.742 25.406 22.906 1 92.81 338 LYS A C 1
ATOM 2607 O O . LYS A 1 338 ? -12.914 25.688 23.156 1 92.81 338 LYS A O 1
ATOM 2612 N N . TYR A 1 339 ? -10.953 26.266 22.188 1 91.81 339 TYR A N 1
ATOM 2613 C CA . TYR A 1 339 ? -11.367 27.656 22.047 1 91.81 339 TYR A CA 1
ATOM 2614 C C . TYR A 1 339 ? -11.617 28.016 20.594 1 91.81 339 TYR A C 1
ATOM 2616 O O . TYR A 1 339 ? -11.883 29.172 20.266 1 91.81 339 TYR A O 1
ATOM 2624 N N . LYS A 1 340 ? -11.539 27.078 19.734 1 89.69 340 LYS A N 1
ATOM 2625 C CA . LYS A 1 340 ? -11.703 27.359 18.312 1 89.69 340 LYS A CA 1
ATOM 2626 C C . LYS A 1 340 ? -13.117 27.859 18.016 1 89.69 340 LYS A C 1
ATOM 2628 O O . LYS A 1 340 ? -13.367 28.438 16.953 1 89.69 340 LYS A O 1
ATOM 2633 N N . TYR A 1 341 ? -14.055 27.641 18.953 1 84.81 341 TYR A N 1
ATOM 2634 C CA . TYR A 1 341 ? -15.406 28.156 18.766 1 84.81 341 TYR A CA 1
ATOM 2635 C C . TYR A 1 341 ? -15.406 29.672 18.641 1 84.81 341 TYR A C 1
ATOM 2637 O O . TYR A 1 341 ? -16.328 30.25 18.078 1 84.81 341 TYR A O 1
ATOM 2645 N N . LEU A 1 342 ? -14.414 30.281 19.094 1 87.75 342 LEU A N 1
ATOM 2646 C CA . LEU A 1 342 ? -14.281 31.734 19.016 1 87.75 342 LEU A CA 1
ATOM 2647 C C . LEU A 1 342 ? -14.094 32.188 17.578 1 87.75 342 LEU A C 1
ATOM 2649 O O . LEU A 1 342 ? -14.414 33.312 17.219 1 87.75 342 LEU A O 1
ATOM 2653 N N . LEU A 1 343 ? -13.594 31.312 16.719 1 88.81 343 LEU A N 1
ATOM 2654 C CA . LEU A 1 343 ? -13.414 31.609 15.305 1 88.81 343 LEU A CA 1
ATOM 2655 C C . LEU A 1 343 ? -14.711 31.391 14.539 1 88.81 343 LEU A C 1
ATOM 2657 O O . LEU A 1 343 ? -14.859 31.875 13.406 1 88.81 343 LEU A O 1
ATOM 2661 N N . SER A 1 344 ? -15.664 30.766 15.086 1 88.19 344 SER A N 1
ATOM 2662 C CA . SER A 1 344 ? -16.969 30.484 14.5 1 88.19 344 SER A CA 1
ATOM 2663 C C . SER A 1 344 ? -16.844 29.703 13.195 1 88.19 344 SER A C 1
ATOM 2665 O O . SER A 1 344 ? -17.5 30.016 12.203 1 88.19 344 SER A O 1
ATOM 2667 N N . ILE A 1 345 ? -15.82 28.875 13.102 1 89.19 345 ILE A N 1
ATOM 2668 C CA . ILE A 1 345 ? -15.609 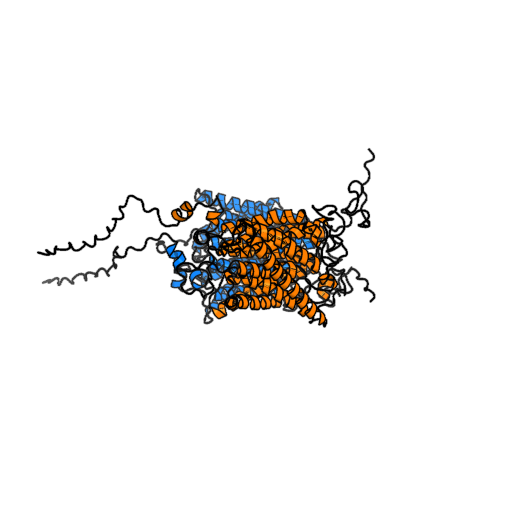28 11.953 1 89.19 345 ILE A CA 1
ATOM 2669 C C . ILE A 1 345 ? -15.789 26.547 12.391 1 89.19 345 ILE A C 1
ATOM 2671 O O . ILE A 1 345 ? -15.203 26.109 13.383 1 89.19 345 ILE A O 1
ATOM 2675 N N . ASP A 1 346 ? -16.609 25.797 11.688 1 89 346 ASP A N 1
ATOM 2676 C CA . ASP A 1 346 ? -16.922 24.406 12.008 1 89 346 ASP A CA 1
ATOM 2677 C C . ASP A 1 346 ? -15.852 23.469 11.461 1 89 346 ASP A C 1
ATOM 2679 O O . ASP A 1 346 ? -16.062 22.812 10.438 1 89 346 ASP A O 1
ATOM 2683 N N . ASP A 1 347 ? -14.781 23.422 12.109 1 88.56 347 ASP A N 1
ATOM 2684 C CA . ASP A 1 347 ? -13.711 22.453 11.859 1 88.56 347 ASP A CA 1
ATOM 2685 C C . ASP A 1 347 ? -13.93 21.188 12.672 1 88.56 347 ASP A C 1
ATOM 2687 O O . ASP A 1 347 ? -13.195 20.922 13.625 1 88.56 347 ASP A O 1
ATOM 2691 N N . GLY A 1 348 ? -14.828 20.359 12.266 1 84.75 348 GLY A N 1
ATOM 2692 C CA . GLY A 1 348 ? -15.375 19.266 13.062 1 84.75 348 GLY A CA 1
ATOM 2693 C C . GLY A 1 348 ? -14.359 18.172 13.344 1 84.75 348 GLY A C 1
ATOM 2694 O O . GLY A 1 348 ? -14.484 17.453 14.336 1 84.75 348 GLY A O 1
ATOM 2695 N N . LEU A 1 349 ? -13.359 18.031 12.508 1 92 349 LEU A N 1
ATOM 2696 C CA . LEU A 1 349 ? -12.375 16.984 12.727 1 92 349 LEU A CA 1
ATOM 2697 C C . LEU A 1 349 ? -11.086 17.562 13.312 1 92 349 LEU A C 1
ATOM 2699 O O . LEU A 1 349 ? -10.078 16.859 13.406 1 92 349 LEU A O 1
ATOM 2703 N N . ASP A 1 350 ? -11.086 18.828 13.648 1 95.69 350 ASP A N 1
ATOM 2704 C CA . ASP A 1 350 ? -10.008 19.547 14.32 1 95.69 350 ASP A CA 1
ATOM 2705 C C . ASP A 1 350 ? -8.734 19.516 13.484 1 95.69 350 ASP A C 1
ATOM 2707 O O . ASP A 1 350 ? -7.633 19.375 14.023 1 95.69 350 ASP A O 1
ATOM 2711 N N . ILE A 1 351 ? -8.844 19.547 12.195 1 97.81 351 ILE A N 1
ATOM 2712 C CA . ILE A 1 351 ? -7.695 19.469 11.289 1 97.81 351 ILE A CA 1
ATOM 2713 C C . ILE A 1 351 ? -6.84 20.734 11.445 1 97.81 351 ILE A C 1
ATOM 2715 O O . ILE A 1 351 ? -5.609 20.641 11.508 1 97.81 351 ILE A O 1
ATOM 2719 N N . PHE A 1 352 ? -7.504 21.891 11.555 1 98 352 PHE A N 1
ATOM 2720 C CA . PHE A 1 352 ? -6.781 23.141 11.766 1 98 352 PHE A CA 1
ATOM 2721 C C . PHE A 1 352 ? -6.027 23.109 13.094 1 98 352 PHE A C 1
ATOM 2723 O O . PHE A 1 352 ? -4.848 23.453 13.148 1 98 352 PHE A O 1
ATOM 2730 N N . ALA A 1 353 ? -6.633 22.688 14.125 1 98 353 ALA A N 1
ATOM 2731 C CA . ALA A 1 353 ? -6.043 22.672 15.461 1 98 353 ALA A CA 1
ATOM 2732 C C . ALA A 1 353 ? -4.871 21.703 15.539 1 98 353 ALA A C 1
ATOM 2734 O O . ALA A 1 353 ? -3.805 22.047 16.062 1 98 353 ALA A O 1
ATOM 2735 N N . ILE A 1 354 ? -5.062 20.516 15 1 98.44 354 ILE A N 1
ATOM 2736 C CA . ILE A 1 354 ? -4.086 19.438 15.203 1 98.44 354 ILE A CA 1
ATOM 2737 C C . ILE A 1 354 ? -2.959 19.578 14.18 1 98.44 354 ILE A C 1
ATOM 2739 O O . ILE A 1 354 ? -1.779 19.562 14.547 1 98.44 354 ILE A O 1
ATOM 2743 N N . HIS A 1 355 ? -3.266 19.781 12.93 1 98.81 355 HIS A N 1
ATOM 2744 C CA . HIS A 1 355 ? -2.24 19.828 11.891 1 98.81 355 HIS A CA 1
ATOM 2745 C C . HIS A 1 355 ? -1.755 21.266 11.672 1 98.81 355 HIS A C 1
ATOM 2747 O O . HIS A 1 355 ? -0.549 21.516 11.578 1 98.81 355 HIS A O 1
ATOM 2753 N N . GLY A 1 356 ? -2.686 22.219 11.57 1 98.75 356 GLY A N 1
ATOM 2754 C CA . GLY A 1 356 ? -2.281 23.609 11.359 1 98.75 356 GLY A CA 1
ATOM 2755 C C . GLY A 1 356 ? -1.49 24.172 12.523 1 98.75 356 GLY A C 1
ATOM 2756 O O . GLY A 1 356 ? -0.297 24.453 12.391 1 98.75 356 GLY A O 1
ATOM 2757 N N . VAL A 1 357 ? -2.158 24.25 13.625 1 98.69 357 VAL A N 1
ATOM 2758 C CA . VAL A 1 357 ? -1.535 24.812 14.82 1 98.69 357 VAL A CA 1
ATOM 2759 C C . VAL A 1 357 ? -0.435 23.875 15.32 1 98.69 357 VAL A C 1
ATOM 2761 O O . VAL A 1 357 ? 0.64 24.328 15.719 1 98.69 357 VAL A O 1
ATOM 2764 N N . GLY A 1 358 ? -0.669 22.578 15.289 1 98.81 358 GLY A N 1
ATOM 2765 C CA . GLY A 1 358 ? 0.351 21.625 15.695 1 98.81 358 GLY A CA 1
ATOM 2766 C C . GLY A 1 358 ? 1.622 21.734 14.875 1 98.81 358 GLY A C 1
ATOM 2767 O O . GLY A 1 358 ? 2.725 21.734 15.422 1 98.81 358 GLY A O 1
ATOM 2768 N N . GLY A 1 359 ? 1.444 21.781 13.547 1 98.81 359 GLY A N 1
ATOM 2769 C CA . GLY A 1 359 ? 2.598 21.969 12.68 1 98.81 359 GLY A CA 1
ATOM 2770 C C . GLY A 1 359 ? 3.348 23.25 12.938 1 98.81 359 GLY A C 1
ATOM 2771 O O . GLY A 1 359 ? 4.578 23.281 12.93 1 98.81 359 GLY A O 1
ATOM 2772 N N . PHE A 1 360 ? 2.598 24.312 13.195 1 98.81 360 PHE A N 1
ATOM 2773 C CA . PHE A 1 360 ? 3.189 25.609 13.477 1 98.81 360 PHE A CA 1
ATOM 2774 C C . PHE A 1 360 ? 4.02 25.562 14.758 1 98.81 360 PHE A C 1
ATOM 2776 O O . PHE A 1 360 ? 5.148 26.062 14.789 1 98.81 360 PHE A O 1
ATOM 2783 N N . ILE A 1 361 ? 3.498 24.953 15.781 1 98.81 361 ILE A N 1
ATOM 2784 C CA . ILE A 1 361 ? 4.219 24.797 17.031 1 98.81 361 ILE A CA 1
ATOM 2785 C C . ILE A 1 361 ? 5.465 23.953 16.812 1 98.81 361 ILE A C 1
ATOM 2787 O O . ILE A 1 361 ? 6.543 24.266 17.312 1 98.81 361 ILE A O 1
ATOM 2791 N N . GLY A 1 362 ? 5.316 22.828 16.062 1 98.75 362 GLY A N 1
ATOM 2792 C CA . GLY A 1 362 ? 6.461 22 15.75 1 98.75 362 GLY A CA 1
ATOM 2793 C C . GLY A 1 362 ? 7.594 22.766 15.086 1 98.75 362 GLY A C 1
ATOM 2794 O O . GLY A 1 362 ? 8.766 22.562 15.414 1 98.75 362 GLY A O 1
ATOM 2795 N N . ASP A 1 363 ? 7.254 23.672 14.203 1 98.62 363 ASP A N 1
ATOM 2796 C CA . ASP A 1 363 ? 8.25 24.469 13.508 1 98.62 363 ASP A CA 1
ATOM 2797 C C . ASP A 1 363 ? 8.977 25.406 14.477 1 98.62 363 ASP A C 1
ATOM 2799 O O . ASP A 1 363 ? 10.195 25.578 14.391 1 98.62 363 ASP A O 1
ATOM 2803 N N . ILE A 1 364 ? 8.219 26.016 15.344 1 98.25 364 ILE A N 1
ATOM 2804 C CA . ILE A 1 364 ? 8.805 26.906 16.344 1 98.25 364 ILE A CA 1
ATOM 2805 C C . ILE A 1 364 ? 9.758 26.109 17.234 1 98.25 364 ILE A C 1
ATOM 2807 O O . ILE A 1 364 ? 10.883 26.562 17.5 1 98.25 364 ILE A O 1
ATOM 2811 N N . LEU A 1 365 ? 9.375 24.953 17.656 1 98.75 365 LEU A N 1
ATOM 2812 C CA . LEU A 1 365 ? 10.18 24.141 18.547 1 98.75 365 LEU A CA 1
ATOM 2813 C C . LEU A 1 365 ? 11.422 23.609 17.828 1 98.75 365 LEU A C 1
ATOM 2815 O O . LEU A 1 365 ? 12.453 23.375 18.453 1 98.75 365 LEU A O 1
ATOM 2819 N N . THR A 1 366 ? 11.344 23.469 16.516 1 98.62 366 THR A N 1
ATOM 2820 C CA . THR A 1 366 ? 12.523 23.141 15.719 1 98.62 366 THR A CA 1
ATOM 2821 C C . THR A 1 366 ? 13.57 24.25 15.844 1 98.62 366 THR A C 1
ATOM 2823 O O . THR A 1 366 ? 14.75 23.969 16.062 1 98.62 366 THR A O 1
ATOM 2826 N N . GLY A 1 367 ? 13.094 25.547 15.711 1 98.44 367 GLY A N 1
ATOM 2827 C CA . GLY A 1 367 ? 14 26.672 15.844 1 98.44 367 GLY A CA 1
ATOM 2828 C C . GLY A 1 367 ? 14.625 26.766 17.219 1 98.44 367 GLY A C 1
ATOM 2829 O O . GLY A 1 367 ? 15.766 27.234 17.359 1 98.44 367 GLY A O 1
ATOM 2830 N N . LEU A 1 368 ? 13.938 26.266 18.172 1 98.44 368 LEU A N 1
ATOM 2831 C CA . LEU A 1 368 ? 14.406 26.375 19.562 1 98.44 368 LEU A CA 1
ATOM 2832 C C . LEU A 1 368 ? 15.383 25.234 19.875 1 98.44 368 LEU A C 1
ATOM 2834 O O . LEU A 1 368 ? 16.469 25.484 20.406 1 98.44 368 LEU A O 1
ATOM 2838 N N . PHE A 1 369 ? 15.078 23.953 19.453 1 98.56 369 PHE A N 1
ATOM 2839 C CA . PHE A 1 369 ? 15.742 22.797 20.078 1 98.56 369 PHE A CA 1
ATOM 2840 C C . PHE A 1 369 ? 16.641 22.094 19.078 1 98.56 369 PHE A C 1
ATOM 2842 O O . PHE A 1 369 ? 17.328 21.125 19.422 1 98.56 369 PHE A O 1
ATOM 2849 N N . ALA A 1 370 ? 16.641 22.5 17.812 1 98.56 370 ALA A N 1
ATOM 2850 C CA . ALA A 1 370 ? 17.547 21.844 16.875 1 98.56 370 ALA A CA 1
ATOM 2851 C C . ALA A 1 370 ? 18.984 21.844 17.391 1 98.56 370 ALA A C 1
ATOM 2853 O O . ALA A 1 370 ? 19.453 22.844 17.938 1 98.56 370 ALA A O 1
ATOM 2854 N N . ALA A 1 371 ? 19.609 20.672 17.219 1 98.38 371 ALA A N 1
ATOM 2855 C CA . ALA A 1 371 ? 20.984 20.5 17.703 1 98.38 371 ALA A CA 1
ATOM 2856 C C . ALA A 1 371 ? 21.906 20.062 16.578 1 98.38 371 ALA A C 1
ATOM 2858 O O . ALA A 1 371 ? 21.578 19.141 15.828 1 98.38 371 ALA A O 1
ATOM 2859 N N . LYS A 1 372 ? 23.125 20.578 16.609 1 96.81 372 LYS A N 1
ATOM 2860 C CA . LYS A 1 372 ? 24.078 20.359 15.539 1 96.81 372 LYS A CA 1
ATOM 2861 C C . LYS A 1 372 ? 24.5 18.906 15.461 1 96.81 372 LYS A C 1
ATOM 2863 O O . LYS A 1 372 ? 24.781 18.375 14.367 1 96.81 372 LYS A O 1
ATOM 2868 N N . PHE A 1 373 ? 24.484 18.203 16.516 1 97.56 373 PHE A N 1
ATOM 2869 C CA . PHE A 1 373 ? 25.062 16.875 16.516 1 97.56 373 PHE A CA 1
ATOM 2870 C C . PHE A 1 373 ? 24.094 15.852 15.93 1 97.56 373 PHE A C 1
ATOM 2872 O O . PHE A 1 373 ? 24.516 14.773 15.5 1 97.56 373 PHE A O 1
ATOM 2879 N N . VAL A 1 374 ? 22.844 16.203 15.906 1 98.31 374 VAL A N 1
ATOM 2880 C CA . VAL A 1 374 ? 21.859 15.227 15.461 1 98.31 374 VAL A CA 1
ATOM 2881 C C . VAL A 1 374 ? 22 15 13.961 1 98.31 374 VAL A C 1
ATOM 2883 O O . VAL A 1 374 ? 22.156 13.859 13.508 1 98.31 374 VAL A O 1
ATOM 2886 N N . PRO A 1 375 ? 22.016 16.031 13.102 1 97.81 375 PRO A N 1
ATOM 2887 C CA . PRO A 1 375 ? 22.281 15.781 11.688 1 97.81 375 PRO A CA 1
ATOM 2888 C C . PRO A 1 375 ? 23.641 15.133 11.445 1 97.81 375 PRO A C 1
ATOM 2890 O O . PRO A 1 375 ? 23.797 14.336 10.508 1 97.81 375 PRO A O 1
ATOM 2893 N N . ALA A 1 376 ? 24.641 15.391 12.25 1 98 376 ALA A N 1
ATOM 2894 C CA . ALA A 1 376 ? 26 14.852 12.109 1 98 376 ALA A CA 1
ATOM 2895 C C . ALA A 1 376 ? 26.016 13.336 12.281 1 98 376 ALA A C 1
ATOM 2897 O O . ALA A 1 376 ? 26.953 12.672 11.844 1 98 376 ALA A O 1
ATOM 2898 N N . LEU A 1 377 ? 24.969 12.812 12.812 1 98.12 377 LEU A N 1
ATOM 2899 C CA . LEU A 1 377 ? 24.875 11.383 13.078 1 98.12 377 LEU A CA 1
ATOM 2900 C C . LEU A 1 377 ? 24.734 10.594 11.781 1 98.12 377 LEU A C 1
ATOM 2902 O O . LEU A 1 377 ? 24.828 9.367 11.773 1 98.12 377 LEU A O 1
ATOM 2906 N N . ASP A 1 378 ? 24.578 11.273 10.648 1 96.69 378 ASP A N 1
ATOM 2907 C CA . ASP A 1 378 ? 24.469 10.578 9.375 1 96.69 378 ASP A CA 1
ATOM 2908 C C . ASP A 1 378 ? 25.844 10.258 8.789 1 96.69 378 ASP A C 1
ATOM 2910 O O . ASP A 1 378 ? 25.938 9.57 7.77 1 96.69 378 ASP A O 1
ATOM 2914 N N . GLY A 1 379 ? 26.922 10.781 9.406 1 96.5 379 GLY A N 1
ATOM 2915 C CA . GLY A 1 379 ? 28.297 10.484 9.031 1 96.5 379 GLY A CA 1
ATOM 2916 C C . GLY A 1 379 ? 28.797 11.328 7.871 1 96.5 379 GLY A C 1
ATOM 2917 O O . GLY A 1 379 ? 29.922 11.148 7.41 1 96.5 379 GLY A O 1
ATOM 2918 N N . VAL A 1 380 ? 28 12.25 7.41 1 95 380 VAL A N 1
ATOM 2919 C CA . VAL A 1 380 ? 28.359 13 6.215 1 95 380 VAL A CA 1
ATOM 2920 C C . VAL A 1 380 ? 28.219 14.5 6.48 1 95 380 VAL A C 1
ATOM 2922 O O . VAL A 1 380 ? 29.062 15.289 6.07 1 95 380 VAL A O 1
ATOM 2925 N N . SER A 1 381 ? 27.203 14.945 7.23 1 95.19 381 SER A N 1
ATOM 2926 C CA . SER A 1 381 ? 26.844 16.344 7.406 1 95.19 381 SER A CA 1
ATOM 2927 C C . SER A 1 381 ? 27.875 17.078 8.242 1 95.19 381 SER A C 1
ATOM 2929 O O . SER A 1 381 ? 28.125 18.281 8.031 1 95.19 381 SER A O 1
ATOM 2931 N N . GLY A 1 382 ? 28.547 16.453 9.109 1 96.25 382 GLY A N 1
ATOM 2932 C CA . GLY A 1 382 ? 29.516 17.109 9.969 1 96.25 382 GLY A CA 1
ATOM 2933 C C . GLY A 1 382 ? 28.953 18.328 10.672 1 96.25 382 GLY A C 1
ATOM 2934 O O . GLY A 1 382 ? 27.906 18.266 11.312 1 96.25 382 GLY A O 1
ATOM 2935 N N . ASP A 1 383 ? 29.516 19.438 10.461 1 95.19 383 ASP A N 1
ATOM 2936 C CA . ASP A 1 383 ? 29.109 20.672 11.133 1 95.19 383 ASP A CA 1
ATOM 2937 C C . ASP A 1 383 ? 28.344 21.594 10.188 1 95.19 383 ASP A C 1
ATOM 2939 O O . ASP A 1 383 ? 28.344 22.812 10.367 1 95.19 383 ASP A O 1
ATOM 2943 N N . SER A 1 384 ? 27.734 21.047 9.211 1 94.56 384 SER A N 1
ATOM 2944 C CA . SER A 1 384 ? 27.062 21.828 8.18 1 94.56 384 SER A CA 1
ATOM 2945 C C . SER A 1 384 ? 25.781 22.453 8.703 1 94.56 384 SER A C 1
ATOM 2947 O O . SER A 1 384 ? 25.234 23.375 8.094 1 94.56 384 SER A O 1
ATOM 2949 N N . TYR A 1 385 ? 25.266 21.969 9.812 1 95.94 385 TYR A N 1
ATOM 2950 C CA . TYR A 1 385 ? 24.062 22.531 10.422 1 95.94 385 TYR A CA 1
ATOM 2951 C C . TYR A 1 385 ? 24.406 23.359 11.648 1 95.94 385 TYR A C 1
ATOM 2953 O O . TYR A 1 385 ? 25.25 22.969 12.461 1 95.94 385 TYR A O 1
ATOM 2961 N N . ALA A 1 386 ? 23.703 24.438 11.82 1 96.88 386 ALA A N 1
ATOM 2962 C CA . ALA A 1 386 ? 24.062 25.391 12.867 1 96.88 386 ALA A CA 1
ATOM 2963 C C . ALA A 1 386 ? 23.234 25.172 14.125 1 96.88 386 ALA A C 1
ATOM 2965 O O . ALA A 1 386 ? 23.5 25.766 15.172 1 96.88 386 ALA A O 1
ATOM 2966 N N . GLY A 1 387 ? 22.266 24.297 14.031 1 97.44 387 GLY A N 1
ATOM 2967 C CA . GLY A 1 387 ? 21.391 24.094 15.18 1 97.44 387 GLY A CA 1
ATOM 2968 C C . GLY A 1 387 ? 20.391 25.219 15.383 1 97.44 387 GLY A C 1
ATOM 2969 O O . GLY A 1 387 ? 20.078 25.953 14.445 1 97.44 387 GLY A O 1
ATOM 2970 N N . GLY A 1 388 ? 19.766 25.203 16.562 1 97.81 388 GLY A N 1
ATOM 2971 C CA . GLY A 1 388 ? 18.781 26.219 16.891 1 97.81 388 GLY A CA 1
ATOM 2972 C C . GLY A 1 388 ? 19.219 27.141 18 1 97.81 388 GLY A C 1
ATOM 2973 O O . GLY A 1 388 ? 20.422 27.359 18.203 1 97.81 388 GLY A O 1
ATOM 2974 N N . TRP A 1 389 ? 18.172 27.719 18.641 1 96.94 389 TRP A N 1
ATOM 2975 C CA . TRP A 1 389 ? 18.391 28.688 19.703 1 96.94 389 TRP A CA 1
ATOM 2976 C C . TRP A 1 389 ? 19.219 28.062 20.844 1 96.94 389 TRP A C 1
ATOM 2978 O O . TRP A 1 389 ? 20.062 28.719 21.422 1 96.94 389 TRP A O 1
ATOM 2988 N N . TRP A 1 390 ? 18.969 26.828 21.031 1 93.75 390 TRP A N 1
ATOM 2989 C CA . TRP A 1 390 ? 19.625 26.109 22.125 1 93.75 390 TRP A CA 1
ATOM 2990 C C . TRP A 1 390 ? 21.109 25.938 21.844 1 93.75 390 TRP A C 1
ATOM 2992 O O . TRP A 1 390 ? 21.922 25.891 22.766 1 93.75 390 TRP A O 1
ATOM 3002 N N . ASP A 1 391 ? 21.484 25.906 20.625 1 96.06 391 ASP A N 1
ATOM 3003 C CA . ASP A 1 391 ? 22.875 25.781 20.203 1 96.06 391 ASP A CA 1
ATOM 3004 C C . ASP A 1 391 ? 23.484 27.156 19.922 1 96.06 391 ASP A C 1
ATOM 3006 O O . ASP A 1 391 ? 24.562 27.25 19.328 1 96.06 391 ASP A O 1
ATOM 3010 N N . GLY A 1 392 ? 22.797 28.234 20.281 1 96.81 392 GLY A N 1
ATOM 3011 C CA . GLY A 1 392 ? 23.328 29.578 20.125 1 96.81 392 GLY A CA 1
ATOM 3012 C C . GLY A 1 392 ? 22.984 30.203 18.781 1 96.81 392 GLY A C 1
ATOM 3013 O O . GLY A 1 392 ? 23.359 31.359 18.516 1 96.81 392 GLY A O 1
ATOM 3014 N N . ASN A 1 393 ? 22.391 29.469 17.906 1 97.94 393 ASN A N 1
ATOM 3015 C CA . ASN A 1 393 ? 21.969 30 16.609 1 97.94 393 ASN A CA 1
ATOM 3016 C C . ASN A 1 393 ? 20.562 30.609 16.688 1 97.94 393 ASN A C 1
ATOM 3018 O O . ASN A 1 393 ? 19.609 30.016 16.172 1 97.94 393 ASN A O 1
ATOM 3022 N N . TYR A 1 394 ? 20.453 31.812 17.078 1 97.5 394 TYR A N 1
ATOM 3023 C CA . TYR A 1 394 ? 19.188 32.469 17.359 1 97.5 394 TYR A CA 1
ATOM 3024 C C . TYR A 1 394 ? 18.453 32.812 16.078 1 97.5 394 TYR A C 1
ATOM 3026 O O . TYR A 1 394 ? 17.219 32.938 16.062 1 97.5 394 TYR A O 1
ATOM 3034 N N . LYS A 1 395 ? 19.156 32.969 15.031 1 97.19 395 LYS A N 1
ATOM 3035 C CA . LYS A 1 395 ? 18.594 33.312 13.727 1 97.19 395 LYS A CA 1
ATOM 3036 C C . LYS A 1 395 ? 17.641 32.219 13.242 1 97.19 395 LYS A C 1
ATOM 3038 O O . LYS A 1 395 ? 16.672 32.5 12.531 1 97.19 395 LYS A O 1
ATOM 3043 N N . GLN A 1 396 ? 17.875 31.016 13.688 1 98.06 396 GLN A N 1
ATOM 3044 C CA . GLN A 1 396 ? 17.062 29.891 13.227 1 98.06 396 GLN A CA 1
ATOM 3045 C C . GLN A 1 396 ? 15.609 30.062 13.617 1 98.06 396 GLN A C 1
ATOM 3047 O O . GLN A 1 396 ? 14.711 29.641 12.883 1 98.06 396 GLN A O 1
ATOM 3052 N N . MET A 1 397 ? 15.375 30.656 14.75 1 97.56 397 MET A N 1
ATOM 3053 C CA . MET A 1 397 ? 14 30.891 15.195 1 97.56 397 MET A CA 1
ATOM 3054 C C . MET A 1 397 ? 13.258 31.797 14.227 1 97.56 397 MET A C 1
ATOM 3056 O O . MET A 1 397 ? 12.102 31.547 13.891 1 97.56 397 MET A O 1
ATOM 3060 N N . GLY A 1 398 ? 13.898 32.875 13.828 1 97.69 398 GLY A N 1
ATOM 3061 C CA . GLY A 1 398 ? 13.305 33.75 12.852 1 97.69 398 GLY A CA 1
ATOM 3062 C C . GLY A 1 398 ? 12.984 33.062 11.531 1 97.69 398 GLY A C 1
ATOM 3063 O O . GLY A 1 398 ? 11.938 33.312 10.938 1 97.69 398 GLY A O 1
ATOM 3064 N N . LEU A 1 399 ? 13.867 32.188 11.086 1 97.81 399 LEU A N 1
ATOM 3065 C CA . LEU A 1 399 ? 13.664 31.453 9.844 1 97.81 399 LEU A CA 1
ATOM 3066 C C . LEU A 1 399 ? 12.484 30.5 9.969 1 97.81 399 LEU A C 1
ATOM 3068 O O . LEU A 1 399 ? 11.664 30.391 9.047 1 97.81 399 LEU A O 1
ATOM 3072 N N . GLN A 1 400 ? 12.422 29.797 11.141 1 98.5 400 GLN A N 1
ATOM 3073 C CA . GLN A 1 400 ? 11.32 28.875 11.375 1 98.5 400 GLN A CA 1
ATOM 3074 C C . GLN A 1 400 ? 9.977 29.609 11.398 1 98.5 400 GLN A C 1
ATOM 3076 O O . GLN A 1 400 ? 8.992 29.125 10.844 1 98.5 400 GLN A O 1
ATOM 3081 N N . LEU A 1 401 ? 9.898 30.75 11.992 1 98.06 401 LEU A N 1
ATOM 3082 C CA . LEU A 1 401 ? 8.68 31.547 12.039 1 98.06 401 LEU A CA 1
ATOM 3083 C C . LEU A 1 401 ? 8.289 32.031 10.648 1 98.06 401 LEU A C 1
ATOM 3085 O O . LEU A 1 401 ? 7.113 32 10.273 1 98.06 401 LEU A O 1
ATOM 3089 N N . ALA A 1 402 ? 9.289 32.5 9.914 1 97.69 402 ALA A N 1
ATOM 3090 C CA . ALA A 1 402 ? 9.039 32.969 8.555 1 97.69 402 ALA A CA 1
ATOM 3091 C C . ALA A 1 402 ? 8.523 31.828 7.676 1 97.69 402 ALA A C 1
ATOM 3093 O O . ALA A 1 402 ? 7.582 32 6.898 1 97.69 402 ALA A O 1
ATOM 3094 N N . GLY A 1 403 ? 9.203 30.672 7.805 1 98.19 403 GLY A N 1
ATOM 3095 C CA . GLY A 1 403 ? 8.781 29.531 7.023 1 98.19 403 GLY A CA 1
ATOM 3096 C C . GLY A 1 403 ? 7.375 29.062 7.367 1 98.19 403 GLY A C 1
ATOM 3097 O O . GLY A 1 403 ? 6.547 28.859 6.473 1 98.19 403 GLY A O 1
ATOM 3098 N N . ALA A 1 404 ? 7.102 28.891 8.641 1 98.69 404 ALA A N 1
ATOM 3099 C CA . ALA A 1 404 ? 5.785 28.453 9.094 1 98.69 404 ALA A CA 1
ATOM 3100 C C . ALA A 1 404 ? 4.699 29.438 8.656 1 98.69 404 ALA A C 1
ATOM 3102 O O . ALA A 1 404 ? 3.639 29.016 8.18 1 98.69 404 ALA A O 1
ATOM 3103 N N . THR A 1 405 ? 4.945 30.703 8.781 1 98.75 405 THR A N 1
ATOM 3104 C CA . THR A 1 405 ? 3.98 31.734 8.414 1 98.75 405 THR A CA 1
ATOM 3105 C C . THR A 1 405 ? 3.756 31.75 6.906 1 98.75 405 THR A C 1
ATOM 3107 O O . THR A 1 405 ? 2.625 31.906 6.441 1 98.75 405 THR A O 1
ATOM 3110 N N . THR A 1 406 ? 4.832 31.641 6.191 1 98.69 406 THR A N 1
ATOM 3111 C CA . THR A 1 406 ? 4.727 31.594 4.738 1 98.69 406 THR A CA 1
ATOM 3112 C C . THR A 1 406 ? 3.83 30.438 4.297 1 98.69 406 THR A C 1
ATOM 3114 O O . THR A 1 406 ? 2.943 30.609 3.461 1 98.69 406 THR A O 1
ATOM 3117 N N . CYS A 1 407 ? 4.051 29.234 4.871 1 98.75 407 CYS A N 1
ATOM 3118 C CA . CYS A 1 407 ? 3.25 28.062 4.523 1 98.75 407 CYS A CA 1
ATOM 3119 C C . CYS A 1 407 ? 1.792 28.266 4.918 1 98.75 407 CYS A C 1
ATOM 3121 O O . CYS A 1 407 ? 0.886 27.938 4.152 1 98.75 407 CYS A O 1
ATOM 3123 N N . ALA A 1 408 ? 1.57 28.828 6.082 1 98.88 408 ALA A N 1
ATOM 3124 C CA . ALA A 1 408 ? 0.219 29.078 6.578 1 98.88 408 ALA A CA 1
ATOM 3125 C C . ALA A 1 408 ? -0.529 30.047 5.668 1 98.88 408 ALA A C 1
ATOM 3127 O O . ALA A 1 408 ? -1.646 29.75 5.23 1 98.88 408 ALA A O 1
ATOM 3128 N N . VAL A 1 409 ? 0.11 31.141 5.352 1 98.81 409 VAL A N 1
ATOM 3129 C CA . VAL A 1 409 ? -0.526 32.219 4.586 1 98.81 409 VAL A CA 1
ATOM 3130 C C . VAL A 1 409 ? -0.753 31.75 3.148 1 98.81 409 VAL A C 1
ATOM 3132 O O . VAL A 1 409 ? -1.826 31.969 2.582 1 98.81 409 VAL A O 1
ATOM 3135 N N . TRP A 1 410 ? 0.256 31.109 2.58 1 98.81 410 TRP A N 1
ATOM 3136 C CA . TRP A 1 410 ? 0.12 30.641 1.208 1 98.81 410 TRP A CA 1
ATOM 3137 C C . TRP A 1 410 ? -1.017 29.625 1.094 1 98.81 410 TRP A C 1
ATOM 3139 O O . TRP A 1 410 ? -1.879 29.75 0.221 1 98.81 410 TRP A O 1
ATOM 3149 N N . SER A 1 411 ? -0.996 28.656 1.973 1 98.88 411 SER A N 1
ATOM 3150 C CA . SER A 1 411 ? -2.012 27.609 1.911 1 98.88 411 SER A CA 1
ATOM 3151 C C . SER A 1 411 ? -3.408 28.188 2.125 1 98.88 411 SER A C 1
ATOM 3153 O O . SER A 1 411 ? -4.336 27.875 1.376 1 98.88 411 SER A O 1
ATOM 3155 N N . PHE A 1 412 ? -3.586 29.047 3.141 1 98.81 412 PHE A N 1
ATOM 3156 C CA . PHE A 1 412 ? -4.891 29.625 3.441 1 98.81 412 PHE A CA 1
ATOM 3157 C C . PHE A 1 412 ? -5.391 30.469 2.281 1 98.81 412 PHE A C 1
ATOM 3159 O O . PHE A 1 412 ? -6.516 30.297 1.811 1 98.81 412 PHE A O 1
ATOM 3166 N N . ALA A 1 413 ? -4.578 31.375 1.779 1 98.81 413 ALA A N 1
ATOM 3167 C CA . ALA A 1 413 ? -4.977 32.344 0.753 1 98.81 413 ALA A CA 1
ATOM 3168 C C . ALA A 1 413 ? -5.285 31.625 -0.565 1 98.81 413 ALA A C 1
ATOM 3170 O O . ALA A 1 413 ? -6.312 31.906 -1.195 1 98.81 413 ALA A O 1
ATOM 3171 N N . ILE A 1 414 ? -4.391 30.734 -0.984 1 98.81 414 ILE A N 1
ATOM 3172 C CA . ILE A 1 414 ? -4.59 30.047 -2.256 1 98.81 414 ILE A CA 1
ATOM 3173 C C . ILE A 1 414 ? -5.789 29.094 -2.15 1 98.81 414 ILE A C 1
ATOM 3175 O O . ILE A 1 414 ? -6.535 28.922 -3.117 1 98.81 414 ILE A O 1
ATOM 3179 N N . SER A 1 415 ? -5.969 28.469 -0.986 1 98.75 415 SER A N 1
ATOM 3180 C CA . SER A 1 415 ? -7.16 27.641 -0.791 1 98.75 415 SER A CA 1
ATOM 3181 C C . SER A 1 415 ? -8.43 28.484 -0.938 1 98.75 415 SER A C 1
ATOM 3183 O O . SER A 1 415 ? -9.375 28.062 -1.611 1 98.75 415 SER A O 1
ATOM 3185 N N . CYS A 1 416 ? -8.461 29.672 -0.291 1 98.38 416 CYS A N 1
ATOM 3186 C CA . CYS A 1 416 ? -9.617 30.562 -0.427 1 98.38 416 CYS A CA 1
ATOM 3187 C C . CYS A 1 416 ? -9.875 30.906 -1.89 1 98.38 416 CYS A C 1
ATOM 3189 O O . CYS A 1 416 ? -11.016 30.859 -2.35 1 98.38 416 CYS A O 1
ATOM 3191 N N . LEU A 1 417 ? -8.836 31.203 -2.592 1 98.81 417 LEU A N 1
ATOM 3192 C CA . LEU A 1 417 ? -8.953 31.562 -4 1 98.81 417 LEU A CA 1
ATOM 3193 C C . LEU A 1 417 ? -9.484 30.391 -4.816 1 98.81 417 LEU A C 1
ATOM 3195 O O . LEU A 1 417 ? -10.398 30.547 -5.625 1 98.81 417 LEU A O 1
ATOM 3199 N N . LEU A 1 418 ? -8.906 29.188 -4.648 1 98.75 418 LEU A N 1
ATOM 3200 C CA . LEU A 1 418 ? -9.32 28 -5.383 1 98.75 418 LEU A CA 1
ATOM 3201 C C . LEU A 1 418 ? -10.781 27.672 -5.094 1 98.75 418 LEU A C 1
ATOM 3203 O O . LEU A 1 418 ? -11.555 27.391 -6.016 1 98.75 418 LEU A O 1
ATOM 3207 N N . LEU A 1 419 ? -11.102 27.688 -3.811 1 98.44 419 LEU A N 1
ATOM 3208 C CA . LEU A 1 419 ? -12.469 27.359 -3.424 1 98.44 419 LEU A CA 1
ATOM 3209 C C . LEU A 1 419 ? -13.453 28.375 -4 1 98.44 419 LEU A C 1
ATOM 3211 O O . LEU A 1 419 ? -14.539 28 -4.449 1 98.44 419 LEU A O 1
ATOM 3215 N N . PHE A 1 420 ? -13.133 29.656 -3.969 1 98.06 420 PHE A N 1
ATOM 3216 C CA . PHE A 1 420 ? -13.969 30.719 -4.535 1 98.06 420 PHE A CA 1
ATOM 3217 C C . PHE A 1 420 ? -14.195 30.484 -6.027 1 98.06 420 PHE A C 1
ATOM 3219 O O . PHE A 1 420 ? -15.328 30.547 -6.504 1 98.06 420 PHE A O 1
ATOM 3226 N N . VAL A 1 421 ? -13.125 30.156 -6.781 1 98.44 421 VAL A N 1
ATOM 3227 C CA . VAL A 1 421 ? -13.195 29.969 -8.227 1 98.44 421 VAL A CA 1
ATOM 3228 C C . VAL A 1 421 ? -14 28.703 -8.539 1 98.44 421 VAL A C 1
ATOM 3230 O O . VAL A 1 421 ? -14.875 28.719 -9.406 1 98.44 421 VAL A O 1
ATOM 3233 N N . ILE A 1 422 ? -13.734 27.625 -7.852 1 98 422 ILE A N 1
ATOM 3234 C CA . ILE A 1 422 ? -14.422 26.359 -8.086 1 98 422 ILE A CA 1
ATOM 3235 C C . ILE A 1 422 ? -15.914 26.516 -7.797 1 98 422 ILE A C 1
ATOM 3237 O O . ILE A 1 422 ? -16.75 26.031 -8.562 1 98 422 ILE A O 1
ATOM 3241 N N . ASN A 1 423 ? -16.234 27.234 -6.719 1 97.44 423 ASN A N 1
ATOM 3242 C CA . ASN A 1 423 ? -17.625 27.438 -6.316 1 97.44 423 ASN A CA 1
ATOM 3243 C C . ASN A 1 423 ? -18.391 28.234 -7.359 1 97.44 423 ASN A C 1
ATOM 3245 O O . ASN A 1 423 ? -19.625 28.188 -7.391 1 97.44 423 ASN A O 1
ATOM 3249 N N . ARG A 1 424 ? -17.75 28.969 -8.242 1 97.25 424 ARG A N 1
ATOM 3250 C CA . ARG A 1 424 ? -18.391 29.797 -9.25 1 97.25 424 ARG A CA 1
ATOM 3251 C C . ARG A 1 424 ? -18.547 29.047 -10.57 1 97.25 424 ARG A C 1
ATOM 3253 O O . ARG A 1 424 ? -19.266 29.5 -11.469 1 97.25 424 ARG A O 1
ATOM 3260 N N . ILE A 1 425 ? -17.953 27.906 -10.703 1 97.38 425 ILE A N 1
ATOM 3261 C CA . ILE A 1 425 ? -18.109 27.094 -11.898 1 97.38 425 ILE A CA 1
ATOM 3262 C C . ILE A 1 425 ? -19.422 26.312 -11.828 1 97.38 425 ILE A C 1
ATOM 3264 O O . ILE A 1 425 ? -19.672 25.609 -10.844 1 97.38 425 ILE A O 1
ATOM 3268 N N . PRO A 1 426 ? -20.219 26.422 -12.883 1 95.56 426 PRO A N 1
ATOM 3269 C CA . PRO A 1 426 ? -21.484 25.688 -12.867 1 95.56 426 PRO A CA 1
ATOM 3270 C C . PRO A 1 426 ? -21.281 24.172 -12.68 1 95.56 426 PRO A C 1
ATOM 3272 O O . PRO A 1 426 ? -20.453 23.578 -13.359 1 95.56 426 PRO A O 1
ATOM 3275 N N . GLY A 1 427 ? -21.953 23.672 -11.695 1 93.44 427 GLY A N 1
ATOM 3276 C CA . GLY A 1 427 ? -21.891 22.25 -11.438 1 93.44 427 GLY A CA 1
ATOM 3277 C C . GLY A 1 427 ? -20.891 21.875 -10.359 1 93.44 427 GLY A C 1
ATOM 3278 O O . GLY A 1 427 ? -20.891 20.75 -9.867 1 93.44 427 GLY A O 1
ATOM 3279 N N . LEU A 1 428 ? -20.156 22.844 -9.898 1 96.5 428 LEU A N 1
ATOM 3280 C CA . LEU A 1 428 ? -19.094 22.547 -8.93 1 96.5 428 LEU A CA 1
ATOM 3281 C C . LEU A 1 428 ? -19.312 23.328 -7.641 1 96.5 428 LEU A C 1
ATOM 3283 O O . LEU A 1 428 ? -18.344 23.734 -7 1 96.5 428 LEU A O 1
ATOM 3287 N N . HIS A 1 429 ? -20.578 23.516 -7.32 1 96.12 429 HIS A N 1
ATOM 3288 C CA . HIS A 1 429 ? -20.828 24.141 -6.027 1 96.12 429 HIS A CA 1
ATOM 3289 C C . HIS A 1 429 ? -20.328 23.281 -4.883 1 96.12 429 HIS A C 1
ATOM 3291 O O . HIS A 1 429 ? -20.516 22.062 -4.879 1 96.12 429 HIS A O 1
ATOM 3297 N N . LEU A 1 430 ? -19.766 23.844 -3.941 1 95.69 430 LEU A N 1
ATOM 3298 C CA . LEU A 1 430 ? -18.969 23.141 -2.932 1 95.69 430 LEU A CA 1
ATOM 3299 C C . LEU A 1 430 ? -19.891 22.438 -1.931 1 95.69 430 LEU A C 1
ATOM 3301 O O . LEU A 1 430 ? -19.625 21.312 -1.533 1 95.69 430 LEU A O 1
ATOM 3305 N N . ARG A 1 431 ? -20.969 23.125 -1.468 1 95.75 431 ARG A N 1
ATOM 3306 C CA . ARG A 1 431 ? -21.781 22.625 -0.364 1 95.75 431 ARG A CA 1
ATOM 3307 C C . ARG A 1 431 ? -22.953 21.797 -0.879 1 95.75 431 ARG A C 1
ATOM 3309 O O . ARG A 1 431 ? -23.562 22.141 -1.894 1 95.75 431 ARG A O 1
ATOM 3316 N N . ALA A 1 432 ? -23.25 20.797 -0.208 1 93.81 432 ALA A N 1
ATOM 3317 C CA . ALA A 1 432 ? -24.406 19.969 -0.514 1 93.81 432 ALA A CA 1
ATOM 3318 C C . ALA A 1 432 ? -25.703 20.688 -0.15 1 93.81 432 ALA A C 1
ATOM 3320 O O . ALA A 1 432 ? -25.703 21.625 0.65 1 93.81 432 ALA A O 1
ATOM 3321 N N . SER A 1 433 ? -26.797 20.219 -0.754 1 93.19 433 SER A N 1
ATOM 3322 C CA . SER A 1 433 ? -28.109 20.75 -0.366 1 93.19 433 SER A CA 1
ATOM 3323 C C . SER A 1 433 ? -28.469 20.359 1.062 1 93.19 433 SER A C 1
ATOM 3325 O O . SER A 1 433 ? -27.938 19.375 1.59 1 93.19 433 SER A O 1
ATOM 3327 N N . GLU A 1 434 ? -29.328 21.094 1.653 1 91.25 434 GLU A N 1
ATOM 3328 C CA . GLU A 1 434 ? -29.766 20.812 3.018 1 91.25 434 GLU A CA 1
ATOM 3329 C C . GLU A 1 434 ? -30.375 19.406 3.117 1 91.25 434 GLU A C 1
ATOM 3331 O O . GLU A 1 434 ? -30.141 18.688 4.09 1 91.25 434 GLU A O 1
ATOM 3336 N N . GLU A 1 435 ? -31.047 19.047 2.145 1 89.88 435 GLU A N 1
ATOM 3337 C CA . GLU A 1 435 ? -31.688 17.734 2.117 1 89.88 435 GLU A CA 1
ATOM 3338 C C . GLU A 1 435 ? -30.641 16.625 2.137 1 89.88 435 GLU A C 1
ATOM 3340 O O . GLU A 1 435 ? -30.766 15.672 2.908 1 89.88 435 GLU A O 1
ATOM 3345 N N . HIS A 1 436 ? -29.688 16.844 1.345 1 89.69 436 HIS A N 1
ATOM 3346 C CA . HIS A 1 436 ? -28.656 15.828 1.256 1 89.69 436 HIS A CA 1
ATOM 3347 C C . HIS A 1 436 ? -27.812 15.781 2.525 1 89.69 436 HIS A C 1
ATOM 3349 O O . HIS A 1 436 ? -27.344 14.711 2.936 1 89.69 436 HIS A O 1
ATOM 3355 N N . GLU A 1 437 ? -27.594 16.875 3.109 1 89.81 437 GLU A N 1
ATOM 3356 C CA . GLU A 1 437 ? -26.828 16.953 4.355 1 89.81 437 GLU A CA 1
ATOM 3357 C C . GLU A 1 437 ? -27.562 16.234 5.484 1 89.81 437 GLU A C 1
ATOM 3359 O O . GLU A 1 437 ? -26.953 15.508 6.273 1 89.81 437 GLU A O 1
ATOM 3364 N N . ILE A 1 438 ? -28.844 16.375 5.555 1 86.19 438 ILE A N 1
ATOM 3365 C CA . ILE A 1 438 ? -29.656 15.766 6.605 1 86.19 438 ILE A CA 1
ATOM 3366 C C . ILE A 1 438 ? -29.781 14.266 6.367 1 86.19 438 ILE A C 1
ATOM 3368 O O . ILE A 1 438 ? -29.641 13.469 7.301 1 86.19 438 ILE A O 1
ATOM 3372 N N . ARG A 1 439 ? -29.984 13.914 5.168 1 85.94 439 ARG A N 1
ATOM 3373 C CA . ARG A 1 439 ? -30.156 12.508 4.824 1 85.94 439 ARG A CA 1
ATOM 3374 C C . ARG A 1 439 ? -28.828 11.75 4.941 1 85.94 439 ARG A C 1
ATOM 3376 O O . ARG A 1 439 ? -28.812 10.586 5.332 1 85.94 439 ARG A O 1
ATOM 3383 N N . GLY A 1 440 ? -27.797 12.445 4.574 1 88.94 440 GLY A N 1
ATOM 3384 C CA . GLY A 1 440 ? -26.469 11.828 4.586 1 88.94 440 GLY A CA 1
ATOM 3385 C C . GLY A 1 440 ? -25.859 11.711 3.207 1 88.94 440 GLY A C 1
ATOM 3386 O O . GLY A 1 440 ? -26.531 11.297 2.256 1 88.94 440 GLY A O 1
ATOM 3387 N N . LEU A 1 441 ? -24.672 11.922 3.129 1 89.56 441 LEU A N 1
ATOM 3388 C CA . LEU A 1 441 ? -23.969 11.969 1.853 1 89.56 441 LEU A CA 1
ATOM 3389 C C . LEU A 1 441 ? -23.766 10.562 1.3 1 89.56 441 LEU A C 1
ATOM 3391 O O . LEU A 1 441 ? -23.672 10.375 0.084 1 89.56 441 LEU A O 1
ATOM 3395 N N . ASP A 1 442 ? -23.672 9.555 2.162 1 89.56 442 ASP A N 1
ATOM 3396 C CA . ASP A 1 442 ? -23.5 8.18 1.707 1 89.56 442 ASP A CA 1
ATOM 3397 C C . ASP A 1 442 ? -24.656 7.754 0.805 1 89.56 442 ASP A C 1
ATOM 3399 O O . ASP A 1 442 ? -24.438 7.102 -0.219 1 89.56 442 ASP A O 1
ATOM 3403 N N . PHE A 1 443 ? -25.844 8.172 1.158 1 86.81 443 PHE A N 1
ATOM 3404 C CA . PHE A 1 443 ? -27.031 7.777 0.412 1 86.81 443 PHE A CA 1
ATOM 3405 C C . PHE A 1 443 ? -27.109 8.531 -0.909 1 86.81 443 PHE A C 1
ATOM 3407 O O . PHE A 1 443 ? -27.688 8.031 -1.878 1 86.81 443 PHE A O 1
ATOM 3414 N N . LYS A 1 444 ? -26.562 9.641 -0.877 1 85.38 444 LYS A N 1
ATOM 3415 C CA . LYS A 1 444 ? -26.578 10.445 -2.098 1 85.38 444 LYS A CA 1
ATOM 3416 C C . LYS A 1 444 ? -25.609 9.891 -3.135 1 85.38 444 LYS A C 1
ATOM 3418 O O . LYS A 1 444 ? -25.953 9.781 -4.316 1 85.38 444 LYS A O 1
ATOM 3423 N N . TYR A 1 445 ? -24.484 9.461 -2.691 1 87.44 445 TYR A N 1
ATOM 3424 C CA . TYR A 1 445 ? -23.406 9.281 -3.646 1 87.44 445 TYR A CA 1
ATOM 3425 C C . TYR A 1 445 ? -23.109 7.801 -3.859 1 87.44 445 TYR A C 1
ATOM 3427 O O . TYR A 1 445 ? -22.547 7.414 -4.891 1 87.44 445 TYR A O 1
ATOM 3435 N N . LEU A 1 446 ? -23.438 6.977 -2.928 1 87.69 446 LEU A N 1
ATOM 3436 C CA . LEU A 1 446 ? -22.953 5.605 -2.99 1 87.69 446 LEU A CA 1
ATOM 3437 C C . LEU A 1 446 ? -24.078 4.645 -3.365 1 87.69 446 LEU A C 1
ATOM 3439 O O . LEU A 1 446 ? -25.156 4.676 -2.764 1 87.69 446 LEU A O 1
ATOM 3443 N N . SER A 1 447 ? -23.812 3.797 -4.25 1 82.94 447 SER A N 1
ATOM 3444 C CA . SER A 1 447 ? -24.781 2.773 -4.664 1 82.94 447 SER A CA 1
ATOM 3445 C C . SER A 1 447 ? -24.766 1.586 -3.707 1 82.94 447 SER A C 1
ATOM 3447 O O . SER A 1 447 ? -25.688 0.774 -3.703 1 82.94 447 SER A O 1
ATOM 3449 N N . ASP A 1 448 ? -23.844 1.492 -2.896 1 81.38 448 ASP A N 1
ATOM 3450 C CA . ASP A 1 448 ? -23.625 0.329 -2.043 1 81.38 448 ASP A CA 1
ATOM 3451 C C . ASP A 1 448 ? -24.516 0.375 -0.805 1 81.38 448 ASP A C 1
ATOM 3453 O O . ASP A 1 448 ? -24.625 -0.612 -0.075 1 81.38 448 ASP A O 1
ATOM 3457 N N . VAL A 1 449 ? -25.094 1.555 -0.518 1 78.88 449 VAL A N 1
ATOM 3458 C CA . VAL A 1 449 ? -25.906 1.707 0.684 1 78.88 449 VAL A CA 1
ATOM 3459 C C . VAL A 1 449 ? -27.344 2.047 0.294 1 78.88 449 VAL A C 1
ATOM 3461 O O . VAL A 1 449 ? -27.578 2.791 -0.661 1 78.88 449 VAL A O 1
ATOM 3464 N N . GLU A 1 450 ? -28.328 1.224 0.864 1 64.44 450 GLU A N 1
ATOM 3465 C CA . GLU A 1 450 ? -29.734 1.542 0.633 1 64.44 450 GLU A CA 1
ATOM 3466 C C . GLU A 1 450 ? -30.391 2.09 1.896 1 64.44 450 GLU A C 1
ATOM 3468 O O . GLU A 1 450 ? -30.078 1.646 3.006 1 64.44 450 GLU A O 1
ATOM 3473 N N . TRP A 1 451 ? -31.047 3.178 1.734 1 51.72 451 TRP A N 1
ATOM 3474 C CA . TRP A 1 451 ? -31.781 3.859 2.803 1 51.72 451 TRP A CA 1
ATOM 3475 C C . TRP A 1 451 ? -32.688 2.891 3.545 1 51.72 451 TRP A C 1
ATOM 3477 O O . TRP A 1 451 ? -32.75 2.912 4.777 1 51.72 451 TRP A O 1
ATOM 3487 N N . GLU A 1 452 ? -33.406 2.129 2.777 1 47.31 452 GLU A N 1
ATOM 3488 C CA . GLU A 1 452 ? -34.406 1.235 3.361 1 47.31 452 GLU A CA 1
ATOM 3489 C C . GLU A 1 452 ? -33.75 0.243 4.324 1 47.31 452 GLU A C 1
ATOM 3491 O O . GLU A 1 452 ? -34.344 -0.109 5.348 1 47.31 452 GLU A O 1
ATOM 3496 N N . ASP A 1 453 ? -32.625 -0.165 4.027 1 47.88 453 ASP A N 1
ATOM 3497 C CA . ASP A 1 453 ? -31.922 -1.139 4.867 1 47.88 453 ASP A CA 1
ATOM 3498 C C . ASP A 1 453 ? -31.469 -0.504 6.18 1 47.88 453 ASP A C 1
ATOM 3500 O O . ASP A 1 453 ? -31.406 -1.178 7.211 1 47.88 453 ASP A O 1
ATOM 3504 N N . HIS A 1 454 ? -31.094 0.727 6.164 1 46.44 454 HIS A N 1
ATOM 3505 C CA . HIS A 1 454 ? -30.703 1.487 7.344 1 46.44 454 HIS A CA 1
ATOM 3506 C C . HIS A 1 454 ? -31.906 1.74 8.258 1 46.44 454 HIS A C 1
ATOM 3508 O O . HIS A 1 454 ? -31.781 1.699 9.477 1 46.44 454 HIS A O 1
ATOM 3514 N N . TYR A 1 455 ? -33.125 2.213 7.727 1 38.5 455 TYR A N 1
ATOM 3515 C CA . TYR A 1 455 ? -34.344 2.396 8.531 1 38.5 455 TYR A CA 1
ATOM 3516 C C . TYR A 1 455 ? -34.812 1.069 9.109 1 38.5 455 TYR A C 1
ATOM 3518 O O . TYR A 1 455 ? -35.312 1.016 10.234 1 38.5 455 TYR A O 1
ATOM 3526 N N . MET A 1 456 ? -34.875 0.091 8.375 1 35.19 456 MET A N 1
ATOM 3527 C CA . MET A 1 456 ? -35.375 -1.165 8.914 1 35.19 456 MET A CA 1
ATOM 3528 C C . MET A 1 456 ? -34.469 -1.701 10.008 1 35.19 456 MET A C 1
ATOM 3530 O O . MET A 1 456 ? -34.906 -2.398 10.914 1 35.19 456 MET A O 1
ATOM 3534 N N . ASN A 1 457 ? -33.219 -1.69 9.75 1 36.25 457 ASN A N 1
ATOM 3535 C CA . ASN A 1 457 ? -32.375 -2.307 10.773 1 36.25 457 ASN A CA 1
ATOM 3536 C C . ASN A 1 457 ? -32.094 -1.336 11.914 1 36.25 457 ASN A C 1
ATOM 3538 O O . ASN A 1 457 ? -31.344 -1.671 12.844 1 36.25 457 ASN A O 1
ATOM 3542 N N . GLY A 1 458 ? -32.312 0.015 11.812 1 34.59 458 GLY A N 1
ATOM 3543 C CA . GLY A 1 458 ? -32.406 0.871 12.984 1 34.59 458 GLY A CA 1
ATOM 3544 C C . GLY A 1 458 ? -33.719 0.716 13.734 1 34.59 458 GLY A C 1
ATOM 3545 O O . GLY A 1 458 ? -34.719 0.288 13.156 1 34.59 458 GLY A O 1
ATOM 3546 N N . GLY A 1 459 ? -33.875 0.548 15.086 1 32.38 459 GLY A N 1
ATOM 3547 C CA . GLY A 1 459 ? -34.875 0.65 16.125 1 32.38 459 GLY A CA 1
ATOM 3548 C C . GLY A 1 459 ? -35.812 1.825 15.945 1 32.38 459 GLY A C 1
ATOM 3549 O O . GLY A 1 459 ? -36.5 2.238 16.891 1 32.38 459 GLY A O 1
ATOM 3550 N N . ILE A 1 460 ? -35.688 2.779 15.086 1 32.41 460 ILE A N 1
ATOM 3551 C CA . ILE A 1 460 ? -36.812 3.676 15.289 1 32.41 460 ILE A CA 1
ATOM 3552 C C . ILE A 1 460 ? -38.094 2.955 14.938 1 32.41 460 ILE A C 1
ATOM 3554 O O . ILE A 1 460 ? -38.219 2.352 13.867 1 32.41 460 ILE A O 1
ATOM 3558 N N . THR A 1 461 ? -39 2.68 16.031 1 29.69 461 THR A N 1
ATOM 3559 C CA . THR A 1 461 ? -40.406 2.33 16.047 1 29.69 461 THR A CA 1
ATOM 3560 C C . THR A 1 461 ? -41.188 3.051 14.938 1 29.69 461 THR A C 1
ATOM 3562 O O . THR A 1 461 ? -40.906 4.215 14.641 1 29.69 461 THR A O 1
ATOM 3565 N N . PRO A 1 462 ? -41.875 2.393 14.125 1 29.23 462 PRO A N 1
ATOM 3566 C CA . PRO A 1 462 ? -42.844 3.025 13.234 1 29.23 462 PRO A CA 1
ATOM 3567 C C . PRO A 1 462 ? -43.562 4.211 13.891 1 29.23 462 PRO A C 1
ATOM 3569 O O . PRO A 1 462 ? -43.844 4.176 15.086 1 29.23 462 PRO A O 1
ATOM 3572 N N . PHE A 1 463 ? -43.25 5.41 13.516 1 28.72 463 PHE A N 1
ATOM 3573 C CA . PHE A 1 463 ? -44.25 6.402 13.898 1 28.72 463 PHE A CA 1
ATOM 3574 C C . PHE A 1 463 ? -45.656 5.82 13.805 1 28.72 463 PHE A C 1
ATOM 3576 O O . PHE A 1 463 ? -46.031 5.266 12.773 1 28.72 463 PHE A O 1
ATOM 3583 N N . MET A 1 464 ? -46.188 5.273 14.906 1 26.12 464 MET A N 1
ATOM 3584 C CA . MET A 1 464 ? -47.625 5 14.969 1 26.12 464 MET A CA 1
ATOM 3585 C C . MET A 1 464 ? -48.406 6.133 14.328 1 26.12 464 MET A C 1
ATOM 3587 O O . MET A 1 464 ? -48.156 7.309 14.594 1 26.12 464 MET A O 1
ATOM 3591 N N . GLU A 1 465 ? -49 6.062 13.172 1 28.2 465 GLU A N 1
ATOM 3592 C CA . GLU A 1 465 ? -50 6.953 12.578 1 28.2 465 GLU A CA 1
ATOM 3593 C C . GLU A 1 465 ? -50.812 7.684 13.648 1 28.2 465 GLU A C 1
ATOM 3595 O O . GLU A 1 465 ? -51.406 8.727 13.383 1 28.2 465 GLU A O 1
ATOM 3600 N N . GLY A 1 466 ? -51.125 7.023 14.742 1 28.31 466 GLY A N 1
ATOM 3601 C CA . GLY A 1 466 ? -52.125 7.637 15.625 1 28.31 466 GLY A CA 1
ATOM 3602 C C . GLY A 1 466 ? -51.562 8.797 16.422 1 28.31 466 GLY A C 1
ATOM 3603 O O . GLY A 1 466 ? -52.25 9.359 17.281 1 28.31 466 GLY A O 1
ATOM 3604 N N . THR A 1 467 ? -50.25 8.766 16.703 1 26.56 467 THR A N 1
ATOM 3605 C CA . THR A 1 467 ? -50.125 9.93 17.578 1 26.56 467 THR A CA 1
ATOM 3606 C C . THR A 1 467 ? -50.156 11.219 16.766 1 26.56 467 THR A C 1
ATOM 3608 O O . THR A 1 467 ? -49.375 11.391 15.836 1 26.56 467 THR A O 1
ATOM 3611 N N . PRO A 1 468 ? -51.219 11.938 16.797 1 27.23 468 PRO A N 1
ATOM 3612 C CA . PRO A 1 468 ? -51.5 13.211 16.109 1 27.23 468 PRO A CA 1
ATOM 3613 C C . PRO A 1 468 ? -50.312 14.148 16.109 1 27.23 468 PRO A C 1
ATOM 3615 O O . PRO A 1 468 ? -49.719 14.391 17.172 1 27.23 468 PRO A O 1
ATOM 3618 N N . VAL A 1 469 ? -49.281 13.953 15.258 1 29.16 469 VAL A N 1
ATOM 3619 C CA . VAL A 1 469 ? -48.469 15.164 15.172 1 29.16 469 VAL A CA 1
ATOM 3620 C C . VAL A 1 469 ? -49.375 16.391 15.227 1 29.16 469 VAL A C 1
ATOM 3622 O O . VAL A 1 469 ? -50.25 16.578 14.375 1 29.16 469 VAL A O 1
ATOM 3625 N N . ARG A 1 470 ? -49.656 16.812 16.406 1 27.34 470 ARG A N 1
ATOM 3626 C CA . ARG A 1 470 ? -50.344 18.094 16.516 1 27.34 470 ARG A CA 1
ATOM 3627 C C . ARG A 1 470 ? -49.812 19.109 15.508 1 27.34 470 ARG A C 1
ATOM 3629 O O . ARG A 1 470 ? -48.625 19.406 15.508 1 27.34 470 ARG A O 1
ATOM 3636 N N . ALA A 1 471 ? -50.312 19.094 14.266 1 27.64 471 ALA A N 1
ATOM 3637 C CA . ALA A 1 471 ? -50.219 20.312 13.477 1 27.64 471 ALA A CA 1
ATOM 3638 C C . ALA A 1 471 ? -50.25 21.547 14.375 1 27.64 471 ALA A C 1
ATOM 3640 O O . ALA A 1 471 ? -51.25 21.75 15.102 1 27.64 471 ALA A O 1
ATOM 3641 N N . VAL A 1 472 ? -49.125 21.891 14.992 1 25.41 472 VAL A N 1
ATOM 3642 C CA . VAL A 1 472 ? -49.25 23.203 15.625 1 25.41 472 VAL A CA 1
ATOM 3643 C C . VAL A 1 472 ? -50.062 24.125 14.719 1 25.41 472 VAL A C 1
ATOM 3645 O O . VAL A 1 472 ? -49.656 24.438 13.609 1 25.41 472 VAL A O 1
ATOM 3648 N N . THR A 1 473 ? -51.344 23.797 14.531 1 25.27 473 THR A N 1
ATOM 3649 C CA . THR A 1 473 ? -52.25 24.766 13.914 1 25.27 473 THR A CA 1
ATOM 3650 C C . THR A 1 473 ? -51.875 26.188 14.336 1 25.27 473 THR A C 1
ATOM 3652 O O . THR A 1 473 ? -51.5 26.422 15.492 1 25.27 473 THR A O 1
ATOM 3655 N N . PRO A 1 474 ? -51.406 27.016 13.297 1 25.83 474 PRO A N 1
ATOM 3656 C CA . PRO A 1 474 ? -51.219 28.406 13.68 1 25.83 474 PRO A CA 1
ATOM 3657 C C . PRO A 1 474 ? -52.188 28.844 14.781 1 25.83 474 PRO A C 1
ATOM 3659 O O . PRO A 1 474 ? -53.375 28.531 14.719 1 25.83 474 PRO A O 1
ATOM 3662 N N . GLN A 1 475 ? -51.781 28.531 16.078 1 25.81 475 GLN A N 1
ATOM 3663 C CA . GLN A 1 475 ? -52.688 29.203 17.016 1 25.81 475 GLN A CA 1
ATOM 3664 C C . GLN A 1 475 ? -53.25 30.484 16.422 1 25.81 475 GLN A C 1
ATOM 3666 O O . GLN A 1 475 ? -52.5 31.328 15.914 1 25.81 475 GLN A O 1
ATOM 3671 N N . GLU A 1 476 ? -54.438 30.344 15.852 1 26.64 476 GLU A N 1
ATOM 3672 C CA . GLU A 1 476 ? -55.219 31.516 15.508 1 26.64 476 GLU A CA 1
ATOM 3673 C C . GLU A 1 476 ? -54.938 32.688 16.453 1 26.64 476 GLU A C 1
ATOM 3675 O O . GLU A 1 476 ? -55.031 32.531 17.672 1 26.64 476 GLU A O 1
ATOM 3680 N N . VAL A 1 477 ? -53.719 33.406 16.156 1 27.7 477 VAL A N 1
ATOM 3681 C CA . VAL A 1 477 ? -53.719 34.719 16.812 1 27.7 477 VAL A CA 1
ATOM 3682 C C . VAL A 1 477 ? -55.125 35.219 17.016 1 27.7 477 VAL A C 1
ATOM 3684 O O . VAL A 1 477 ? -55.875 35.375 16.047 1 27.7 477 VAL A O 1
ATOM 3687 N N . ILE A 1 478 ? -55.812 34.625 18 1 28.09 478 ILE A N 1
ATOM 3688 C CA . ILE A 1 478 ? -57.031 35.312 18.406 1 28.09 478 ILE A CA 1
ATOM 3689 C C . ILE A 1 478 ? -56.875 36.812 18.203 1 28.09 478 ILE A C 1
ATOM 3691 O O . ILE A 1 478 ? -55.938 37.438 18.734 1 28.09 478 ILE A O 1
ATOM 3695 N N . GLU A 1 479 ? -57.188 37.219 16.969 1 28.47 479 GLU A N 1
ATOM 3696 C CA . GLU A 1 479 ? -57.344 38.656 16.734 1 28.47 479 GLU A CA 1
ATOM 3697 C C . GLU A 1 479 ? -57.906 39.375 17.953 1 28.47 479 GLU A C 1
ATOM 3699 O O . GLU A 1 479 ? -59 39 18.438 1 28.47 479 GLU A O 1
ATOM 3704 N N . PRO A 1 480 ? -56.906 39.594 18.953 1 28.3 480 PRO A N 1
ATOM 3705 C CA . PRO A 1 480 ? -57.625 40.344 20 1 28.3 480 PRO A CA 1
ATOM 3706 C C . PRO A 1 480 ? -58.719 41.25 19.422 1 28.3 480 PRO A C 1
ATOM 3708 O O . PRO A 1 480 ? -58.531 41.875 18.359 1 28.3 480 PRO A O 1
ATOM 3711 N N . LYS A 1 481 ? -60 40.875 19.547 1 27.52 481 LYS A N 1
ATOM 3712 C CA . LYS A 1 481 ? -61.219 41.625 19.297 1 27.52 481 LYS A CA 1
ATOM 3713 C C . LYS A 1 481 ? -61.031 43.094 19.656 1 27.52 481 LYS A C 1
ATOM 3715 O O . LYS A 1 481 ? -60.531 43.438 20.719 1 27.52 481 LYS A O 1
ATOM 3720 N N . SER A 1 482 ? -60.75 43.906 18.562 1 26.53 482 SER A N 1
ATOM 3721 C CA . SER A 1 482 ? -60.969 45.344 18.641 1 26.53 482 SER A CA 1
ATOM 3722 C C . SER A 1 482 ? -62.188 45.656 19.516 1 26.53 482 SER A C 1
ATOM 3724 O O . SER A 1 482 ? -63.312 45.344 19.156 1 26.53 482 SER A O 1
ATOM 3726 N N . GLU A 1 483 ? -62.156 45.156 20.781 1 23.2 483 GLU A N 1
ATOM 3727 C CA . GLU A 1 483 ? -63.281 45.688 21.562 1 23.2 483 GLU A CA 1
ATOM 3728 C C . GLU A 1 483 ? -63.562 47.156 21.219 1 23.2 483 GLU A C 1
ATOM 3730 O O . GLU A 1 483 ? -62.625 47.969 21.109 1 23.2 483 GLU A O 1
ATOM 3735 N N . GLU A 1 484 ? -64.688 47.406 20.453 1 26.09 484 GLU A N 1
ATOM 3736 C CA . GLU A 1 484 ? -65.438 48.625 20.266 1 26.09 484 GLU A CA 1
ATOM 3737 C C . GLU A 1 484 ? -65.562 49.406 21.578 1 26.09 484 GLU A C 1
ATOM 3739 O O . GLU A 1 484 ? -66.312 49.062 22.438 1 26.09 484 GLU A O 1
ATOM 3744 N N . ARG A 1 485 ? -64.5 49.562 22.453 1 22.45 485 ARG A N 1
ATOM 3745 C CA . ARG A 1 485 ? -64.875 50.406 23.562 1 22.45 485 ARG A CA 1
ATOM 3746 C C . ARG A 1 485 ? -65.5 51.719 23.062 1 22.45 485 ARG A C 1
ATOM 3748 O O . ARG A 1 485 ? -64.938 52.438 22.281 1 22.45 485 ARG A O 1
ATOM 3755 N N . LYS A 1 486 ? -66.875 51.781 23.125 1 23.97 486 LYS A N 1
ATOM 3756 C CA . LYS A 1 486 ? -67.938 52.781 23.266 1 23.97 486 LYS A CA 1
ATOM 3757 C C . LYS A 1 486 ? -67.5 53.875 24.25 1 23.97 486 LYS A C 1
ATOM 3759 O O . LYS A 1 486 ? -67.625 53.688 25.469 1 23.97 486 LYS A O 1
ATOM 3764 N N . MET A 1 487 ? -66.25 54.469 24.406 1 22.08 487 MET A N 1
ATOM 3765 C CA . MET A 1 487 ? -66.438 55.75 25.094 1 22.08 487 MET A CA 1
ATOM 3766 C C . MET A 1 487 ? -67.438 56.625 24.344 1 22.08 487 MET A C 1
ATOM 3768 O O . MET A 1 487 ? -67.312 56.781 23.125 1 22.08 487 MET A O 1
ATOM 3772 N N . ASP A 1 488 ? -68.375 57.156 25.141 1 21.33 488 ASP A N 1
ATOM 3773 C CA . ASP A 1 488 ? -69 58.438 25.5 1 21.33 488 ASP A CA 1
ATOM 3774 C C . ASP A 1 488 ? -67.875 59.5 25.656 1 21.33 488 ASP A C 1
ATOM 3776 O O . ASP A 1 488 ? -66.812 59.25 26.203 1 21.33 488 ASP A O 1
ATOM 3780 N N . MET B 1 1 ? 39.75 -27.5 23.984 1 34.09 1 MET B N 1
ATOM 3781 C CA . MET B 1 1 ? 38.969 -27.75 22.766 1 34.09 1 MET B CA 1
ATOM 3782 C C . MET B 1 1 ? 39.25 -26.672 21.719 1 34.09 1 MET B C 1
ATOM 3784 O O . MET B 1 1 ? 39.094 -25.484 22 1 34.09 1 MET B O 1
ATOM 3788 N N . ALA B 1 2 ? 40.188 -26.797 20.859 1 42.66 2 ALA B N 1
ATOM 3789 C CA . ALA B 1 2 ? 40.594 -25.844 19.828 1 42.66 2 ALA B CA 1
ATOM 3790 C C . ALA B 1 2 ? 39.375 -25.141 19.219 1 42.66 2 ALA B C 1
ATOM 3792 O O . ALA B 1 2 ? 38.438 -25.797 18.766 1 42.66 2 ALA B O 1
ATOM 3793 N N . SER B 1 3 ? 38.906 -24.078 19.641 1 52.16 3 SER B N 1
ATOM 3794 C CA . SER B 1 3 ? 37.812 -23.281 19.078 1 52.16 3 SER B CA 1
ATOM 3795 C C . SER B 1 3 ? 37.844 -23.281 17.547 1 52.16 3 SER B C 1
ATOM 3797 O O . SER B 1 3 ? 38.844 -22.859 16.953 1 52.16 3 SER B O 1
ATOM 3799 N N . SER B 1 4 ? 37.562 -24.328 16.875 1 63.41 4 SER B N 1
ATOM 3800 C CA . SER B 1 4 ? 37.531 -24.484 15.422 1 63.41 4 SER B CA 1
ATOM 3801 C C . SER B 1 4 ? 37.094 -23.203 14.727 1 63.41 4 SER B C 1
ATOM 3803 O O . SER B 1 4 ? 36.062 -22.625 15.078 1 63.41 4 SER B O 1
ATOM 3805 N N . LYS B 1 5 ? 38 -22.422 14.203 1 85.12 5 LYS B N 1
A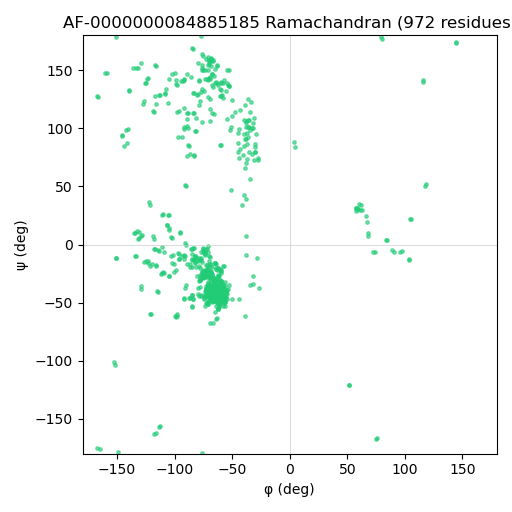TOM 3806 C CA . LYS B 1 5 ? 37.812 -21.172 13.477 1 85.12 5 LYS B CA 1
ATOM 3807 C C . LYS B 1 5 ? 36.781 -21.312 12.367 1 85.12 5 LYS B C 1
ATOM 3809 O O . LYS B 1 5 ? 36.844 -22.25 11.555 1 85.12 5 LYS B O 1
ATOM 3814 N N . ILE B 1 6 ? 35.625 -20.734 12.414 1 92.81 6 ILE B N 1
ATOM 3815 C CA . ILE B 1 6 ? 34.562 -20.688 11.398 1 92.81 6 ILE B CA 1
ATOM 3816 C C . ILE B 1 6 ? 35.062 -19.859 10.203 1 92.81 6 ILE B C 1
ATOM 3818 O O . ILE B 1 6 ? 35.438 -18.703 10.367 1 92.81 6 ILE B O 1
ATOM 3822 N N . THR B 1 7 ? 35.281 -20.453 8.961 1 95.75 7 THR B N 1
ATOM 3823 C CA . THR B 1 7 ? 35.719 -19.766 7.754 1 95.75 7 THR B CA 1
ATOM 3824 C C . THR B 1 7 ? 34.531 -19.469 6.836 1 95.75 7 THR B C 1
ATOM 3826 O O . THR B 1 7 ? 33.594 -20.25 6.773 1 95.75 7 THR B O 1
ATOM 3829 N N . PRO B 1 8 ? 34.594 -18.344 6.082 1 95.62 8 PRO B N 1
ATOM 3830 C CA . PRO B 1 8 ? 33.5 -18 5.18 1 95.62 8 PRO B CA 1
ATOM 3831 C C . PRO B 1 8 ? 33.406 -18.922 3.965 1 95.62 8 PRO B C 1
ATOM 3833 O O . PRO B 1 8 ? 34.438 -19.344 3.443 1 95.62 8 PRO B O 1
ATOM 3836 N N . VAL B 1 9 ? 32.25 -19.25 3.551 1 95.75 9 VAL B N 1
ATOM 3837 C CA . VAL B 1 9 ? 32.031 -19.875 2.254 1 95.75 9 VAL B CA 1
ATOM 3838 C C . VAL B 1 9 ? 32.312 -18.875 1.138 1 95.75 9 VAL B C 1
ATOM 3840 O O . VAL B 1 9 ? 31.766 -17.766 1.15 1 95.75 9 VAL B O 1
ATOM 3843 N N . THR B 1 10 ? 33.188 -19.188 0.193 1 94.19 10 THR B N 1
ATOM 3844 C CA . THR B 1 10 ? 33.5 -18.297 -0.925 1 94.19 10 THR B CA 1
ATOM 3845 C C . THR B 1 10 ? 32.969 -18.875 -2.234 1 94.19 10 THR B C 1
ATOM 3847 O O . THR B 1 10 ? 32.781 -18.156 -3.217 1 94.19 10 THR B O 1
ATOM 3850 N N . GLU B 1 11 ? 32.812 -20.141 -2.262 1 94.88 11 GLU B N 1
ATOM 3851 C CA . GLU B 1 11 ? 32.219 -20.875 -3.373 1 94.88 11 GLU B CA 1
ATOM 3852 C C . GLU B 1 11 ? 31.297 -21.984 -2.873 1 94.88 11 GLU B C 1
ATOM 3854 O O . GLU B 1 11 ? 31.688 -22.766 -1.998 1 94.88 11 GLU B O 1
ATOM 3859 N N . TRP B 1 12 ? 30.219 -22.031 -3.414 1 96.06 12 TRP B N 1
ATOM 3860 C CA . TRP B 1 12 ? 29.281 -23.062 -2.982 1 96.06 12 TRP B CA 1
ATOM 3861 C C . TRP B 1 12 ? 29.703 -24.438 -3.486 1 96.06 12 TRP B C 1
ATOM 3863 O O . TRP B 1 12 ? 30.156 -24.578 -4.625 1 96.06 12 TRP B O 1
ATOM 3873 N N . PRO B 1 13 ? 29.516 -25.438 -2.691 1 96.06 13 PRO B N 1
ATOM 3874 C CA . PRO B 1 13 ? 29.719 -26.797 -3.209 1 96.06 13 PRO B CA 1
ATOM 3875 C C . PRO B 1 13 ? 28.656 -27.188 -4.23 1 96.06 13 PRO B C 1
ATOM 3877 O O . PRO B 1 13 ? 27.578 -26.594 -4.277 1 96.06 13 PRO B O 1
ATOM 3880 N N . ASP B 1 14 ? 29.062 -28.203 -5.004 1 95.44 14 ASP B N 1
ATOM 3881 C CA . ASP B 1 14 ? 28.062 -28.766 -5.898 1 95.44 14 ASP B CA 1
ATOM 3882 C C . ASP B 1 14 ? 26.828 -29.25 -5.117 1 95.44 14 ASP B C 1
ATOM 3884 O O . ASP B 1 14 ? 26.969 -29.844 -4.043 1 95.44 14 ASP B O 1
ATOM 3888 N N . TYR B 1 15 ? 25.703 -29.031 -5.684 1 94.19 15 TYR B N 1
ATOM 3889 C CA . TYR B 1 15 ? 24.453 -29.375 -5.016 1 94.19 15 TYR B CA 1
ATOM 3890 C C . TYR B 1 15 ? 24.375 -30.859 -4.723 1 94.19 15 TYR B C 1
ATOM 3892 O O . TYR B 1 15 ? 23.859 -31.281 -3.678 1 94.19 15 TYR B O 1
ATOM 3900 N N . SER B 1 16 ? 24.891 -31.688 -5.57 1 92.44 16 SER B N 1
ATOM 3901 C CA . SER B 1 16 ? 24.859 -33.125 -5.41 1 92.44 16 SER B CA 1
ATOM 3902 C C . SER B 1 16 ? 25.734 -33.594 -4.254 1 92.44 16 SER B C 1
ATOM 3904 O O . SER B 1 16 ? 25.516 -34.656 -3.664 1 92.44 16 SER B O 1
ATOM 3906 N N . VAL B 1 17 ? 26.703 -32.719 -4.004 1 94.69 17 VAL B N 1
ATOM 3907 C CA . VAL B 1 17 ? 27.656 -33.062 -2.957 1 94.69 17 VAL B CA 1
ATOM 3908 C C . VAL B 1 17 ? 27.125 -32.594 -1.603 1 94.69 17 VAL B C 1
ATOM 3910 O O . VAL B 1 17 ? 27.125 -33.375 -0.634 1 94.69 17 VAL B O 1
ATOM 3913 N N . ASP B 1 18 ? 26.656 -31.453 -1.517 1 96.25 18 ASP B N 1
ATOM 3914 C CA . ASP B 1 18 ? 26.109 -30.922 -0.274 1 96.25 18 ASP B CA 1
ATOM 3915 C C . ASP B 1 18 ? 24.938 -29.984 -0.549 1 96.25 18 ASP B C 1
ATOM 3917 O O . ASP B 1 18 ? 25.109 -28.766 -0.662 1 96.25 18 ASP B O 1
ATOM 3921 N N . PRO B 1 19 ? 23.781 -30.5 -0.512 1 95.38 19 PRO B N 1
ATOM 3922 C CA . PRO B 1 19 ? 22.594 -29.719 -0.853 1 95.38 19 PRO B CA 1
ATOM 3923 C C . PRO B 1 19 ? 22.281 -28.656 0.192 1 95.38 19 PRO B C 1
ATOM 3925 O O . PRO B 1 19 ? 21.469 -27.75 -0.065 1 95.38 19 PRO B O 1
ATOM 3928 N N . THR B 1 20 ? 22.922 -28.641 1.351 1 96.5 20 THR B N 1
ATOM 3929 C CA . THR B 1 20 ? 22.625 -27.672 2.4 1 96.5 20 THR B CA 1
ATOM 3930 C C . THR B 1 20 ? 23.578 -26.484 2.344 1 96.5 20 THR B C 1
ATOM 3932 O O . THR B 1 20 ? 23.406 -25.5 3.064 1 96.5 20 THR B O 1
ATOM 3935 N N . GLY B 1 21 ? 24.672 -26.562 1.576 1 96.75 21 GLY B N 1
ATOM 3936 C CA . GLY B 1 21 ? 25.578 -25.453 1.337 1 96.75 21 GLY B CA 1
ATOM 3937 C C . GLY B 1 21 ? 26.875 -25.547 2.119 1 96.75 21 GLY B C 1
ATOM 3938 O O . GLY B 1 21 ? 27.797 -24.75 1.896 1 96.75 21 GLY B O 1
ATOM 3939 N N . GLY B 1 22 ? 26.938 -26.484 3.164 1 96.5 22 GLY B N 1
ATOM 3940 C CA . GLY B 1 22 ? 28.141 -26.641 3.945 1 96.5 22 GLY B CA 1
ATOM 3941 C C . GLY B 1 22 ? 27.875 -26.953 5.406 1 96.5 22 GLY B C 1
ATOM 3942 O O . GLY B 1 22 ? 26.734 -26.938 5.852 1 96.5 22 GLY B O 1
ATOM 3943 N N . ASP B 1 23 ? 28.953 -27.234 6.129 1 95.75 23 ASP B N 1
ATOM 3944 C CA . ASP B 1 23 ? 28.875 -27.516 7.559 1 95.75 23 ASP B CA 1
ATOM 3945 C C . ASP B 1 23 ? 28.859 -26.219 8.367 1 95.75 23 ASP B C 1
ATOM 3947 O O . ASP B 1 23 ? 29.891 -25.531 8.461 1 95.75 23 ASP B O 1
ATOM 3951 N N . PRO B 1 24 ? 27.75 -25.969 8.992 1 95.5 24 PRO B N 1
ATOM 3952 C CA . PRO B 1 24 ? 27.656 -24.672 9.695 1 95.5 24 PRO B CA 1
ATOM 3953 C C . PRO B 1 24 ? 28.578 -24.594 10.906 1 95.5 24 PRO B C 1
ATOM 3955 O O . PRO B 1 24 ? 28.781 -23.5 11.461 1 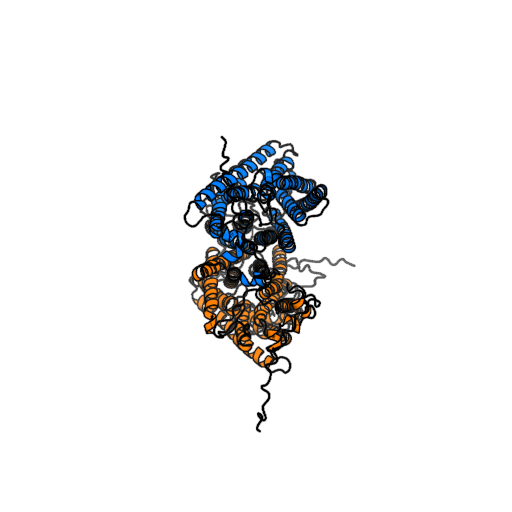95.5 24 PRO B O 1
ATOM 3958 N N . PHE B 1 25 ? 29.062 -25.688 11.383 1 95.12 25 PHE B N 1
ATOM 3959 C CA . PHE B 1 25 ? 29.953 -25.688 12.531 1 95.12 25 PHE B CA 1
ATOM 3960 C C . PHE B 1 25 ? 31.344 -25.188 12.141 1 95.12 25 PHE B C 1
ATOM 3962 O O . PHE B 1 25 ? 32.094 -24.703 12.984 1 95.12 25 PHE B O 1
ATOM 3969 N N . THR B 1 26 ? 31.672 -25.297 10.852 1 95.44 26 THR B N 1
ATOM 3970 C CA . THR B 1 26 ? 33.031 -24.969 10.438 1 95.44 26 THR B CA 1
ATOM 3971 C C . THR B 1 26 ? 33.031 -23.875 9.367 1 95.44 26 THR B C 1
ATOM 3973 O O . THR B 1 26 ? 34.062 -23.266 9.078 1 95.44 26 THR B O 1
ATOM 3976 N N . LYS B 1 27 ? 31.859 -23.625 8.734 1 95.75 27 LYS B N 1
ATOM 3977 C CA . LYS B 1 27 ? 31.766 -22.641 7.652 1 95.75 27 LYS B CA 1
ATOM 3978 C C . LYS B 1 27 ? 30.688 -21.609 7.957 1 95.75 27 LYS B C 1
ATOM 3980 O O . LYS B 1 27 ? 29.609 -21.938 8.477 1 95.75 27 LYS B O 1
ATOM 3985 N N . ASP B 1 28 ? 31 -20.312 7.648 1 97.5 28 ASP B N 1
ATOM 3986 C CA . ASP B 1 28 ? 29.984 -19.266 7.66 1 97.5 28 ASP B CA 1
ATOM 3987 C C . ASP B 1 28 ? 29.172 -19.266 6.367 1 97.5 28 ASP B C 1
ATOM 3989 O O . ASP B 1 28 ? 29.578 -18.672 5.371 1 97.5 28 ASP B O 1
ATOM 3993 N N . LEU B 1 29 ? 28.094 -19.859 6.418 1 97.62 29 LEU B N 1
ATOM 3994 C CA . LEU B 1 29 ? 27.234 -20.062 5.258 1 97.62 29 LEU B CA 1
ATOM 3995 C C . LEU B 1 29 ? 26.547 -18.75 4.867 1 97.62 29 LEU B C 1
ATOM 3997 O O . LEU B 1 29 ? 25.953 -18.656 3.791 1 97.62 29 LEU B O 1
ATOM 4001 N N . ASN B 1 30 ? 26.641 -17.656 5.707 1 97.31 30 ASN B N 1
ATOM 4002 C CA . ASN B 1 30 ? 26.031 -16.359 5.434 1 97.31 30 ASN B CA 1
ATOM 4003 C C . ASN B 1 30 ? 26.922 -15.5 4.551 1 97.31 30 ASN B C 1
ATOM 4005 O O . ASN B 1 30 ? 26.453 -14.555 3.92 1 97.31 30 ASN B O 1
ATOM 4009 N N . ALA B 1 31 ? 28.156 -15.789 4.477 1 96.94 31 ALA B N 1
ATOM 4010 C CA . ALA B 1 31 ? 29.203 -14.914 3.959 1 96.94 31 ALA B CA 1
ATOM 4011 C C . ALA B 1 31 ? 28.922 -14.5 2.52 1 96.94 31 ALA B C 1
ATOM 4013 O O . ALA B 1 31 ? 29.156 -13.344 2.143 1 96.94 31 ALA B O 1
ATOM 4014 N N . PRO B 1 32 ? 28.359 -15.375 1.71 1 96.56 32 PRO B N 1
ATOM 4015 C CA . PRO B 1 32 ? 28.172 -15 0.307 1 96.56 32 PRO B CA 1
ATOM 4016 C C . PRO B 1 32 ? 26.953 -14.109 0.09 1 96.56 32 PRO B C 1
ATOM 4018 O O . PRO B 1 32 ? 26.766 -13.555 -0.999 1 96.56 32 PRO B O 1
ATOM 4021 N N . TYR B 1 33 ? 26.094 -14 1.012 1 97.69 33 TYR B N 1
ATOM 4022 C CA . TYR B 1 33 ? 24.812 -13.32 0.807 1 97.69 33 TYR B CA 1
ATOM 4023 C C . TYR B 1 33 ? 24.875 -11.883 1.324 1 97.69 33 TYR B C 1
ATOM 4025 O O . TYR B 1 33 ? 25.469 -11.617 2.373 1 97.69 33 TYR B O 1
ATOM 4033 N N . ASP B 1 34 ? 24.281 -10.961 0.485 1 97.62 34 ASP B N 1
ATOM 4034 C CA . ASP B 1 34 ? 24.109 -9.578 0.917 1 97.62 34 ASP B CA 1
ATOM 4035 C C . ASP B 1 34 ? 22.953 -9.438 1.897 1 97.62 34 ASP B C 1
ATOM 4037 O O . ASP B 1 34 ? 21.844 -9.898 1.62 1 97.62 34 ASP B O 1
ATOM 4041 N N . LYS B 1 35 ? 23.156 -8.727 2.979 1 97.5 35 LYS B N 1
ATOM 4042 C CA . LYS B 1 35 ? 22.156 -8.625 4.031 1 97.5 35 LYS B CA 1
ATOM 4043 C C . LYS B 1 35 ? 20.984 -7.754 3.592 1 97.5 35 LYS B C 1
ATOM 4045 O O . LYS B 1 35 ? 19.875 -7.883 4.113 1 97.5 35 LYS B O 1
ATOM 4050 N N . GLY B 1 36 ? 21.172 -6.809 2.666 1 98.06 36 GLY B N 1
ATOM 4051 C CA . GLY B 1 36 ? 20.062 -6.031 2.117 1 98.06 36 GLY B CA 1
ATOM 4052 C C . GLY B 1 36 ? 19.078 -6.875 1.334 1 98.06 36 GLY B C 1
ATOM 4053 O O . GLY B 1 36 ? 17.859 -6.684 1.448 1 98.06 36 GLY B O 1
ATOM 4054 N N . ASP B 1 37 ? 19.641 -7.824 0.545 1 98.44 37 ASP B N 1
ATOM 4055 C CA . ASP B 1 37 ? 18.781 -8.773 -0.153 1 98.44 37 ASP B CA 1
ATOM 4056 C C . ASP B 1 37 ? 17.969 -9.602 0.835 1 98.44 37 ASP B C 1
ATOM 4058 O O . ASP B 1 37 ? 16.75 -9.75 0.669 1 98.44 37 ASP B O 1
ATOM 4062 N N . LEU B 1 38 ? 18.641 -10.078 1.848 1 98.44 38 LEU B N 1
ATOM 4063 C CA . LEU B 1 38 ? 18 -10.945 2.834 1 98.44 38 LEU B CA 1
ATOM 4064 C C . LEU B 1 38 ? 16.906 -10.188 3.586 1 98.44 38 LEU B C 1
ATOM 4066 O O . LEU B 1 38 ? 15.797 -10.695 3.754 1 98.44 38 LEU B O 1
ATOM 4070 N N . ALA B 1 39 ? 17.219 -8.969 3.996 1 98.25 39 ALA B N 1
ATOM 4071 C CA . ALA B 1 39 ? 16.266 -8.164 4.758 1 98.25 39 ALA B CA 1
ATOM 4072 C C . ALA B 1 39 ? 15.023 -7.848 3.93 1 98.25 39 ALA B C 1
ATOM 4074 O O . ALA B 1 39 ? 13.898 -8 4.402 1 98.25 39 ALA B O 1
ATOM 4075 N N . TRP B 1 40 ? 15.219 -7.41 2.705 1 98.44 40 TRP B N 1
ATOM 4076 C CA . TRP B 1 40 ? 14.109 -7.074 1.822 1 98.44 40 TRP B CA 1
ATOM 4077 C C . TRP B 1 40 ? 13.188 -8.273 1.624 1 98.44 40 TRP B C 1
ATOM 4079 O O . TRP B 1 40 ? 11.969 -8.164 1.792 1 98.44 40 TRP B O 1
ATOM 4089 N N . MET B 1 41 ? 13.742 -9.414 1.378 1 98.5 41 MET B N 1
ATOM 4090 C CA . MET B 1 41 ? 12.953 -10.609 1.094 1 98.5 41 MET B CA 1
ATOM 4091 C C . MET B 1 41 ? 12.211 -11.078 2.342 1 98.5 41 MET B C 1
ATOM 4093 O O . MET B 1 41 ? 11.07 -11.539 2.258 1 98.5 41 MET B O 1
ATOM 4097 N N . LEU B 1 42 ? 12.875 -11.008 3.51 1 98.19 42 LEU B N 1
ATOM 4098 C CA . LEU B 1 42 ? 12.211 -11.414 4.746 1 98.19 42 LEU B CA 1
ATOM 4099 C C . LEU B 1 42 ? 11.039 -10.492 5.059 1 98.19 42 LEU B C 1
ATOM 4101 O O . LEU B 1 42 ? 9.969 -10.953 5.453 1 98.19 42 LEU B O 1
ATOM 4105 N N . VAL B 1 43 ? 11.227 -9.203 4.848 1 98.31 43 VAL B N 1
ATOM 4106 C CA . VAL B 1 43 ? 10.148 -8.25 5.074 1 98.31 43 VAL B CA 1
ATOM 4107 C C . VAL B 1 43 ? 9.016 -8.508 4.082 1 98.31 43 VAL B C 1
ATOM 4109 O O . VAL B 1 43 ? 7.84 -8.492 4.457 1 98.31 43 VAL B O 1
ATOM 4112 N N . CYS B 1 44 ? 9.398 -8.734 2.828 1 98.69 44 CYS B N 1
ATOM 4113 C CA . CYS B 1 44 ? 8.383 -9.031 1.826 1 98.69 44 CYS B CA 1
ATOM 4114 C C . CYS B 1 44 ? 7.59 -10.273 2.205 1 98.69 44 CYS B C 1
ATOM 4116 O O . CYS B 1 44 ? 6.375 -10.336 1.993 1 98.69 44 CYS B O 1
ATOM 4118 N N . THR B 1 45 ? 8.25 -11.258 2.777 1 98.5 45 THR B N 1
ATOM 4119 C CA . THR B 1 45 ? 7.578 -12.477 3.211 1 98.5 45 THR B CA 1
ATOM 4120 C C . THR B 1 45 ? 6.504 -12.164 4.25 1 98.5 45 THR B C 1
ATOM 4122 O O . THR B 1 45 ? 5.363 -12.617 4.129 1 98.5 45 THR B O 1
ATOM 4125 N N . ILE B 1 46 ? 6.852 -11.344 5.199 1 97.94 46 ILE B N 1
ATOM 4126 C CA . ILE B 1 46 ? 5.957 -11.008 6.301 1 97.94 46 ILE B CA 1
ATOM 4127 C C . ILE B 1 46 ? 4.773 -10.195 5.773 1 97.94 46 ILE B C 1
ATOM 4129 O O . ILE B 1 46 ? 3.621 -10.492 6.094 1 97.94 46 ILE B O 1
ATOM 4133 N N . LEU B 1 47 ? 5.016 -9.219 4.914 1 98 47 LEU B N 1
ATOM 4134 C CA . LEU B 1 47 ? 3.967 -8.359 4.383 1 98 47 LEU B CA 1
ATOM 4135 C C . LEU B 1 47 ? 3.07 -9.125 3.416 1 98 47 LEU B C 1
ATOM 4137 O O . LEU B 1 47 ? 1.858 -8.891 3.373 1 98 47 LEU B O 1
ATOM 4141 N N . CYS B 1 48 ? 3.629 -10 2.66 1 98.06 48 CYS B N 1
ATOM 4142 C CA . CYS B 1 48 ? 2.859 -10.805 1.718 1 98.06 48 CYS B CA 1
ATOM 4143 C C . CYS B 1 48 ? 1.95 -11.781 2.453 1 98.06 48 CYS B C 1
ATOM 4145 O O . CYS B 1 48 ? 0.847 -12.078 1.991 1 98.06 48 CYS B O 1
ATOM 4147 N N . TRP B 1 49 ? 2.33 -12.289 3.568 1 97.94 49 TRP B N 1
ATOM 4148 C CA . TRP B 1 49 ? 1.581 -13.281 4.34 1 97.94 49 TRP B CA 1
ATOM 4149 C C . TRP B 1 49 ? 0.198 -12.75 4.703 1 97.94 49 TRP B C 1
ATOM 4151 O O . TRP B 1 49 ? -0.789 -13.484 4.652 1 97.94 49 TRP B O 1
ATOM 4161 N N . GLN B 1 50 ? 0.121 -11.484 5.012 1 97.62 50 GLN B N 1
ATOM 4162 C CA . GLN B 1 50 ? -1.143 -10.969 5.523 1 97.62 50 GLN B CA 1
ATOM 4163 C C . GLN B 1 50 ? -2.178 -10.836 4.41 1 97.62 50 GLN B C 1
ATOM 4165 O O . GLN B 1 50 ? -3.355 -10.594 4.68 1 97.62 50 GLN B O 1
ATOM 4170 N N . ILE B 1 51 ? -1.825 -11.055 3.158 1 98.44 51 ILE B N 1
ATOM 4171 C CA . ILE B 1 51 ? -2.779 -11.016 2.055 1 98.44 51 ILE B CA 1
ATOM 4172 C C . ILE B 1 51 ? -3.824 -12.117 2.236 1 98.44 51 ILE B C 1
ATOM 4174 O O . ILE B 1 51 ? -5.004 -11.914 1.938 1 98.44 51 ILE B O 1
ATOM 4178 N N . THR B 1 52 ? -3.422 -13.273 2.762 1 98.5 52 THR B N 1
ATOM 4179 C CA . THR B 1 52 ? -4.312 -14.422 2.893 1 98.5 52 THR B CA 1
ATOM 4180 C C . THR B 1 52 ? -5.488 -14.094 3.812 1 98.5 52 THR B C 1
ATOM 4182 O O . THR B 1 52 ? -6.645 -14.156 3.398 1 98.5 52 THR B O 1
ATOM 4185 N N . PRO B 1 53 ? -5.27 -13.648 5.031 1 98.12 53 PRO B N 1
ATOM 4186 C CA . PRO B 1 53 ? -6.426 -13.266 5.848 1 98.12 53 PRO B CA 1
ATOM 4187 C C . PRO B 1 53 ? -7.125 -12.016 5.324 1 98.12 53 PRO B C 1
ATOM 4189 O O . PRO B 1 53 ? -8.336 -11.859 5.508 1 98.12 53 PRO B O 1
ATOM 4192 N N . ALA B 1 54 ? -6.418 -11.117 4.656 1 98.44 54 ALA B N 1
ATOM 4193 C CA . ALA B 1 54 ? -7.023 -9.914 4.094 1 98.44 54 ALA B CA 1
ATOM 4194 C C . ALA B 1 54 ? -8.094 -10.266 3.064 1 98.44 54 ALA B C 1
ATOM 4196 O O . ALA B 1 54 ? -9.141 -9.625 3.006 1 98.44 54 ALA B O 1
ATOM 4197 N N . ILE B 1 55 ? -7.816 -11.25 2.289 1 98.38 55 ILE B N 1
ATOM 4198 C CA . ILE B 1 55 ? -8.82 -11.719 1.337 1 98.38 55 ILE B CA 1
ATOM 4199 C C . ILE B 1 55 ? -10.039 -12.242 2.088 1 98.38 55 ILE B C 1
ATOM 4201 O O . ILE B 1 55 ? -11.18 -12.047 1.646 1 98.38 55 ILE B O 1
ATOM 4205 N N . GLY B 1 56 ? -9.805 -12.898 3.225 1 97.5 56 GLY B N 1
ATOM 4206 C CA . GLY B 1 56 ? -10.906 -13.32 4.07 1 97.5 56 GLY B CA 1
ATOM 4207 C C . GLY B 1 56 ? -11.797 -12.172 4.504 1 97.5 56 GLY B C 1
ATOM 4208 O O . GLY B 1 56 ? -13.023 -12.289 4.477 1 97.5 56 GLY B O 1
ATOM 4209 N N . PHE B 1 57 ? -11.211 -11.047 4.863 1 96.69 57 PHE B N 1
ATOM 4210 C CA . PHE B 1 57 ? -11.969 -9.875 5.277 1 96.69 57 PHE B CA 1
ATOM 4211 C C . PHE B 1 57 ? -12.727 -9.273 4.098 1 96.69 57 PHE B C 1
ATOM 4213 O O . PHE B 1 57 ? -13.891 -8.898 4.23 1 96.69 57 PHE B O 1
ATOM 4220 N N . LEU B 1 58 ? -12.078 -9.164 2.971 1 96.62 58 LEU B N 1
ATOM 4221 C CA . LEU B 1 58 ? -12.719 -8.656 1.765 1 96.62 58 LEU B CA 1
ATOM 4222 C C . LEU B 1 58 ? -13.961 -9.477 1.425 1 96.62 58 LEU B C 1
ATOM 4224 O O . LEU B 1 58 ? -15.047 -8.922 1.245 1 96.62 58 LEU B O 1
ATOM 4228 N N . TYR B 1 59 ? -13.82 -10.82 1.401 1 95.94 59 TYR B N 1
ATOM 4229 C CA . TYR B 1 59 ? -14.93 -11.703 1.042 1 95.94 59 TYR B CA 1
ATOM 4230 C C . TYR B 1 59 ? -16.016 -11.68 2.107 1 95.94 59 TYR B C 1
ATOM 4232 O O . TYR B 1 59 ? -17.203 -11.68 1.788 1 95.94 59 TYR B O 1
ATOM 4240 N N . ALA B 1 60 ? -15.57 -11.625 3.363 1 93.81 60 ALA B N 1
ATOM 4241 C CA . ALA B 1 60 ? -16.547 -11.555 4.449 1 93.81 60 ALA B CA 1
ATOM 4242 C C . ALA B 1 60 ? -17.391 -10.289 4.348 1 93.81 60 ALA B C 1
ATOM 4244 O O . ALA B 1 60 ? -18.609 -10.32 4.551 1 93.81 60 ALA B O 1
ATOM 4245 N N . GLY B 1 61 ? -16.75 -9.219 4.012 1 92.06 61 GLY B N 1
ATOM 4246 C CA . GLY B 1 61 ? -17.484 -7.969 3.859 1 92.06 61 GLY B CA 1
ATOM 4247 C C . GLY B 1 61 ? -18.469 -7.996 2.717 1 92.06 61 GLY B C 1
ATOM 4248 O O . GLY B 1 61 ? -19.516 -7.348 2.785 1 92.06 61 GLY B O 1
ATOM 4249 N N . MET B 1 62 ? -18.203 -8.719 1.725 1 89.75 62 MET B N 1
ATOM 4250 C CA . MET B 1 62 ? -19.031 -8.781 0.521 1 89.75 62 MET B CA 1
ATOM 4251 C C . MET B 1 62 ? -20.141 -9.812 0.672 1 89.75 62 MET B C 1
ATOM 4253 O O . MET B 1 62 ? -21.094 -9.828 -0.11 1 89.75 62 MET B O 1
ATOM 4257 N N . HIS B 1 63 ? -20.078 -10.719 1.607 1 83.25 63 HIS B N 1
ATOM 4258 C CA . HIS B 1 63 ? -21.094 -11.727 1.895 1 83.25 63 HIS B CA 1
ATOM 4259 C C . HIS B 1 63 ? -22.281 -11.117 2.635 1 83.25 63 HIS B C 1
ATOM 4261 O O . HIS B 1 63 ? -22.188 -10.008 3.156 1 83.25 63 HIS B O 1
ATOM 4267 N N . ARG B 1 64 ? -23.359 -12 2.576 1 82.81 64 ARG B N 1
ATOM 4268 C CA . ARG B 1 64 ? -24.422 -11.703 3.539 1 82.81 64 ARG B CA 1
ATOM 4269 C C . ARG B 1 64 ? -23.969 -12.016 4.961 1 82.81 64 ARG B C 1
ATOM 4271 O O . ARG B 1 64 ? -23.109 -12.883 5.172 1 82.81 64 ARG B O 1
ATOM 4278 N N . ARG B 1 65 ? -24.406 -11.406 5.852 1 83.5 65 ARG B N 1
ATOM 4279 C CA . ARG B 1 65 ? -23.984 -11.469 7.246 1 83.5 65 ARG B CA 1
ATOM 4280 C C . ARG B 1 65 ? -24 -12.906 7.762 1 83.5 65 ARG B C 1
ATOM 4282 O O . ARG B 1 65 ? -23.125 -13.305 8.523 1 83.5 65 ARG B O 1
ATOM 4289 N N . LYS B 1 66 ? -24.922 -13.727 7.332 1 85.5 66 LYS B N 1
ATOM 4290 C CA . LYS B 1 66 ? -25.156 -15.07 7.863 1 85.5 66 LYS B CA 1
ATOM 4291 C C . LYS B 1 66 ? -24.094 -16.047 7.375 1 85.5 66 LYS B C 1
ATOM 4293 O O . LYS B 1 66 ? -24.062 -17.203 7.801 1 85.5 66 LYS B O 1
ATOM 4298 N N . ALA B 1 67 ? -23.188 -15.625 6.539 1 87.5 67 ALA B N 1
ATOM 4299 C CA . ALA B 1 67 ? -22.156 -16.516 5.992 1 87.5 67 ALA B CA 1
ATOM 4300 C C . ALA B 1 67 ? -20.781 -15.867 6.023 1 87.5 67 ALA B C 1
ATOM 4302 O O . ALA B 1 67 ? -19.812 -16.406 5.48 1 87.5 67 ALA B O 1
ATOM 4303 N N . ALA B 1 68 ? -20.641 -14.75 6.68 1 89 68 ALA B N 1
ATOM 4304 C CA . ALA B 1 68 ? -19.422 -13.945 6.656 1 89 68 ALA B CA 1
ATOM 4305 C C . ALA B 1 68 ? -18.312 -14.609 7.457 1 89 68 ALA B C 1
ATOM 4307 O O . ALA B 1 68 ? -17.156 -14.625 7.023 1 89 68 ALA B O 1
ATOM 4308 N N . LEU B 1 69 ? -18.609 -15.203 8.547 1 90.12 69 LEU B N 1
ATOM 4309 C CA . LEU B 1 69 ? -17.594 -15.734 9.453 1 90.12 69 LEU B CA 1
ATOM 4310 C C . LEU B 1 69 ? -17 -17.031 8.906 1 90.12 69 LEU B C 1
ATOM 4312 O O . LEU B 1 69 ? -15.828 -17.328 9.164 1 90.12 69 LEU B O 1
ATOM 4316 N N . THR B 1 70 ? -17.734 -17.734 8.148 1 91.56 70 THR B N 1
ATOM 4317 C CA . THR B 1 70 ? -17.219 -18.938 7.504 1 91.56 70 THR B CA 1
ATOM 4318 C C . THR B 1 70 ? -16.109 -18.578 6.523 1 91.56 70 THR B C 1
ATOM 4320 O O . THR B 1 70 ? -15.148 -19.344 6.367 1 91.56 70 THR B O 1
ATOM 4323 N N . MET B 1 71 ? -16.203 -17.453 5.93 1 91.69 71 MET B N 1
ATOM 4324 C CA . MET B 1 71 ? -15.148 -17.016 5.012 1 91.69 71 MET B CA 1
ATOM 4325 C C . MET B 1 71 ? -13.867 -16.672 5.766 1 91.69 71 MET B C 1
ATOM 4327 O O . MET B 1 71 ? -12.773 -16.969 5.293 1 91.69 71 MET B O 1
ATOM 4331 N N . VAL B 1 72 ? -14.023 -16.062 6.871 1 93.75 72 VAL B N 1
ATOM 4332 C CA . VAL B 1 72 ? -12.859 -15.75 7.691 1 93.75 72 VAL B CA 1
ATOM 4333 C C . VAL B 1 72 ? -12.195 -17.047 8.156 1 93.75 72 VAL B C 1
ATOM 4335 O O . VAL B 1 72 ? -10.969 -17.156 8.125 1 93.75 72 VAL B O 1
ATOM 4338 N N . LEU B 1 73 ? -13.023 -17.984 8.586 1 94.12 73 LEU B N 1
ATOM 4339 C CA . LEU B 1 73 ? -12.492 -19.281 8.992 1 94.12 73 LEU B CA 1
ATOM 4340 C C . LEU B 1 73 ? -11.719 -19.922 7.844 1 94.12 73 LEU B C 1
ATOM 4342 O O . LEU B 1 73 ? -10.633 -20.469 8.055 1 94.12 73 LEU B O 1
ATOM 4346 N N . GLN B 1 74 ? -12.227 -19.906 6.664 1 95.38 74 GLN B N 1
ATOM 4347 C CA . GLN B 1 74 ? -11.562 -20.484 5.5 1 95.38 74 GLN B CA 1
ATOM 4348 C C . GLN B 1 74 ? -10.211 -19.812 5.25 1 95.38 74 GLN B C 1
ATOM 4350 O O . GLN B 1 74 ? -9.266 -20.469 4.809 1 95.38 74 GLN B O 1
ATOM 4355 N N . SER B 1 75 ? -10.148 -18.5 5.461 1 97.56 75 SER B N 1
ATOM 4356 C CA . SER B 1 75 ? -8.883 -17.797 5.27 1 97.56 75 SER B CA 1
ATOM 4357 C C . SER B 1 75 ? -7.828 -18.297 6.258 1 97.56 75 SER B C 1
ATOM 4359 O O . SER B 1 75 ? -6.656 -18.438 5.898 1 97.56 75 SER B O 1
ATOM 4361 N N . LEU B 1 76 ? -8.25 -18.562 7.48 1 97.19 76 LEU B N 1
ATOM 4362 C CA . LEU B 1 76 ? -7.336 -19.094 8.484 1 97.19 76 LEU B CA 1
ATOM 4363 C C . LEU B 1 76 ? -6.961 -20.547 8.172 1 97.19 76 LEU B C 1
ATOM 4365 O O . LEU B 1 76 ? -5.824 -20.969 8.414 1 97.19 76 LEU B O 1
ATOM 4369 N N . PHE B 1 77 ? -7.914 -21.281 7.645 1 97.19 77 PHE B N 1
ATOM 4370 C CA . PHE B 1 77 ? -7.625 -22.625 7.172 1 97.19 77 PHE B CA 1
ATOM 4371 C C . PHE B 1 77 ? -6.555 -22.609 6.086 1 97.19 77 PHE B C 1
ATOM 4373 O O . PHE B 1 77 ? -5.605 -23.391 6.125 1 97.19 77 PHE B O 1
ATOM 4380 N N . CYS B 1 78 ? -6.723 -21.719 5.102 1 98.19 78 CYS B N 1
ATOM 4381 C CA . CYS B 1 78 ? -5.742 -21.609 4.031 1 98.19 78 CYS B CA 1
ATOM 4382 C C . CYS B 1 78 ? -4.375 -21.219 4.578 1 98.19 78 CYS B C 1
ATOM 4384 O O . CYS B 1 78 ? -3.354 -21.781 4.172 1 98.19 78 CYS B O 1
ATOM 4386 N N . ALA B 1 79 ? -4.328 -20.328 5.535 1 98.06 79 ALA B N 1
ATOM 4387 C CA . ALA B 1 79 ? -3.072 -19.859 6.125 1 98.06 79 ALA B CA 1
ATOM 4388 C C . ALA B 1 79 ? -2.371 -21 6.867 1 98.06 79 ALA B C 1
ATOM 4390 O O . ALA B 1 79 ? -1.141 -21.078 6.875 1 98.06 79 ALA B O 1
ATOM 4391 N N . CYS B 1 80 ? -3.139 -21.891 7.438 1 98.12 80 CYS B N 1
ATOM 4392 C CA . CYS B 1 80 ? -2.57 -22.922 8.297 1 98.12 80 CYS B CA 1
ATOM 4393 C C . CYS B 1 80 ? -2.381 -24.234 7.523 1 98.12 80 CYS B C 1
ATOM 4395 O O . CYS B 1 80 ? -1.249 -24.656 7.289 1 98.12 80 CYS B O 1
ATOM 4397 N N . ALA B 1 81 ? -3.494 -24.812 7.012 1 98.31 81 ALA B N 1
ATOM 4398 C CA . ALA B 1 81 ? -3.447 -26.156 6.418 1 98.31 81 ALA B CA 1
ATOM 4399 C C . ALA B 1 81 ? -2.703 -26.125 5.086 1 98.31 81 ALA B C 1
ATOM 4401 O O . ALA B 1 81 ? -1.917 -27.031 4.797 1 98.31 81 ALA B O 1
ATOM 4402 N N . VAL B 1 82 ? -2.967 -25.172 4.281 1 98.62 82 VAL B N 1
ATOM 4403 C CA . VAL B 1 82 ? -2.268 -25.062 3.004 1 98.62 82 VAL B CA 1
ATOM 4404 C C . VAL B 1 82 ? -0.785 -24.797 3.25 1 98.62 82 VAL B C 1
ATOM 4406 O O . VAL B 1 82 ? 0.075 -25.312 2.527 1 98.62 82 VAL B O 1
ATOM 4409 N N . GLY B 1 83 ? -0.46 -23.969 4.281 1 98.31 83 GLY B N 1
ATOM 4410 C CA . GLY B 1 83 ? 0.926 -23.734 4.656 1 98.31 83 GLY B CA 1
ATOM 4411 C C . GLY B 1 83 ? 1.656 -25 5.059 1 98.31 83 GLY B C 1
ATOM 4412 O O . GLY B 1 83 ? 2.797 -25.219 4.648 1 98.31 83 GLY B O 1
ATOM 4413 N N . ILE B 1 84 ? 0.988 -25.812 5.832 1 98.56 84 ILE B N 1
ATOM 4414 C CA . ILE B 1 84 ? 1.582 -27.078 6.262 1 98.56 84 ILE B CA 1
ATOM 4415 C C . ILE B 1 84 ? 1.76 -28 5.059 1 98.56 84 ILE B C 1
ATOM 4417 O O . ILE B 1 84 ? 2.793 -28.656 4.922 1 98.56 84 ILE B O 1
ATOM 4421 N N . GLN B 1 85 ? 0.762 -28.062 4.191 1 98.75 85 GLN B N 1
ATOM 4422 C CA . GLN B 1 85 ? 0.858 -28.875 2.982 1 98.75 85 GLN B CA 1
ATOM 4423 C C . GLN B 1 85 ? 2.043 -28.453 2.123 1 98.75 85 GLN B C 1
ATOM 4425 O O . GLN B 1 85 ? 2.766 -29.281 1.587 1 98.75 85 GLN B O 1
ATOM 4430 N N . TYR B 1 86 ? 2.195 -27.188 1.987 1 98.62 86 TYR B N 1
ATOM 4431 C CA . TYR B 1 86 ? 3.316 -26.609 1.249 1 98.62 86 TYR B CA 1
ATOM 4432 C C . TYR B 1 86 ? 4.645 -27.125 1.797 1 98.62 86 TYR B C 1
ATOM 4434 O O . TYR B 1 86 ? 5.531 -27.516 1.032 1 98.62 86 TYR B O 1
ATOM 4442 N N . TRP B 1 87 ? 4.742 -27.094 3.141 1 98.38 87 TRP B N 1
ATOM 4443 C CA . TRP B 1 87 ? 5.949 -27.547 3.824 1 98.38 87 TRP B CA 1
ATOM 4444 C C . TRP B 1 87 ? 6.156 -29.047 3.637 1 98.38 87 TRP B C 1
ATOM 4446 O O . TRP B 1 87 ? 7.281 -29.5 3.418 1 98.38 87 TRP B O 1
ATOM 4456 N N . ILE B 1 88 ? 5.09 -29.844 3.66 1 98.5 88 ILE B N 1
ATOM 4457 C CA . ILE B 1 88 ? 5.191 -31.297 3.559 1 98.5 88 ILE B CA 1
ATOM 4458 C C . ILE B 1 88 ? 5.684 -31.672 2.168 1 98.5 88 ILE B C 1
ATOM 4460 O O . ILE B 1 88 ? 6.645 -32.438 2.031 1 98.5 88 ILE B O 1
ATOM 4464 N N . TYR B 1 89 ? 5.008 -31.078 1.099 1 98.44 89 TYR B N 1
ATOM 4465 C CA . TYR B 1 89 ? 5.465 -31.562 -0.199 1 98.44 89 TYR B CA 1
ATOM 4466 C C . TYR B 1 89 ? 5.301 -30.484 -1.27 1 98.44 89 TYR B C 1
ATOM 4468 O O . TYR B 1 89 ? 5.797 -30.641 -2.389 1 98.44 89 TYR B O 1
ATOM 4476 N N . GLY B 1 90 ? 4.609 -29.391 -1.025 1 98.44 90 GLY B N 1
ATOM 4477 C CA . GLY B 1 90 ? 4.312 -28.391 -2.043 1 98.44 90 GLY B CA 1
ATOM 4478 C C . GLY B 1 90 ? 5.555 -27.75 -2.631 1 98.44 90 GLY B C 1
ATOM 4479 O O . GLY B 1 90 ? 5.723 -27.703 -3.852 1 98.44 90 GLY B O 1
ATOM 4480 N N . TYR B 1 91 ? 6.438 -27.234 -1.735 1 98.19 91 TYR B N 1
ATOM 4481 C CA . TYR B 1 91 ? 7.668 -26.609 -2.213 1 98.19 91 TYR B CA 1
ATOM 4482 C C . TYR B 1 91 ? 8.469 -27.578 -3.076 1 98.19 91 TYR B C 1
ATOM 4484 O O . TYR B 1 91 ? 9.008 -27.188 -4.113 1 98.19 91 TYR B O 1
ATOM 4492 N N . SER B 1 92 ? 8.5 -28.828 -2.625 1 98 92 SER B N 1
ATOM 4493 C CA . SER B 1 92 ? 9.281 -29.844 -3.334 1 98 92 SER B CA 1
ATOM 4494 C C . SER B 1 92 ? 8.719 -30.078 -4.734 1 98 92 SER B C 1
ATOM 4496 O O . SER B 1 92 ? 9.484 -30.234 -5.691 1 98 92 SER B O 1
ATOM 4498 N N . LEU B 1 93 ? 7.434 -30.031 -4.883 1 97.56 93 LEU B N 1
ATOM 4499 C CA . LEU B 1 93 ? 6.793 -30.359 -6.148 1 97.56 93 LEU B CA 1
ATOM 4500 C C . LEU B 1 93 ? 7.094 -29.297 -7.203 1 97.56 93 LEU B C 1
ATOM 4502 O O . LEU B 1 93 ? 7.16 -29.609 -8.398 1 97.56 93 LEU B O 1
ATOM 4506 N N . TYR B 1 94 ? 7.332 -28.016 -6.777 1 94.44 94 TYR B N 1
ATOM 4507 C CA . TYR B 1 94 ? 7.512 -27.078 -7.883 1 94.44 94 TYR B CA 1
ATOM 4508 C C . TYR B 1 94 ? 8.914 -26.484 -7.867 1 94.44 94 TYR B C 1
ATOM 4510 O O . TYR B 1 94 ? 9.32 -25.812 -8.82 1 94.44 94 TYR B O 1
ATOM 4518 N N . GLN B 1 95 ? 9.82 -26.812 -6.797 1 95.75 95 GLN B N 1
ATOM 4519 C CA . GLN B 1 95 ? 11.141 -26.188 -6.793 1 95.75 95 GLN B CA 1
ATOM 4520 C C . GLN B 1 95 ? 12.242 -27.234 -6.621 1 95.75 95 GLN B C 1
ATOM 4522 O O . GLN B 1 95 ? 13.406 -26.875 -6.41 1 95.75 95 GLN B O 1
ATOM 4527 N N . SER B 1 96 ? 11.891 -28.531 -6.66 1 96.44 96 SER B N 1
ATOM 4528 C CA . SER B 1 96 ? 12.945 -29.531 -6.652 1 96.44 96 SER B CA 1
ATOM 4529 C C . SER B 1 96 ? 13.828 -29.422 -7.887 1 96.44 96 SER B C 1
ATOM 4531 O O . SER B 1 96 ? 13.422 -28.859 -8.898 1 96.44 96 SER B O 1
ATOM 4533 N N . ARG B 1 97 ? 15.031 -29.844 -7.789 1 95 97 ARG B N 1
ATOM 4534 C CA . ARG B 1 97 ? 16.016 -29.703 -8.852 1 95 97 ARG B CA 1
ATOM 4535 C C . ARG B 1 97 ? 15.984 -30.906 -9.789 1 95 97 ARG B C 1
ATOM 4537 O O . ARG B 1 97 ? 17.031 -31.484 -10.086 1 95 97 ARG B O 1
ATOM 4544 N N . THR B 1 98 ? 14.805 -31.188 -10.203 1 92.38 98 THR B N 1
ATOM 4545 C CA . THR B 1 98 ? 14.633 -32.25 -11.195 1 92.38 98 THR B CA 1
ATOM 4546 C C . THR B 1 98 ? 14.859 -31.703 -12.602 1 92.38 98 THR B C 1
ATOM 4548 O O . THR B 1 98 ? 14.977 -30.5 -12.797 1 92.38 98 THR B O 1
ATOM 4551 N N . THR B 1 99 ? 14.977 -32.656 -13.609 1 90.31 99 THR B N 1
ATOM 4552 C CA . THR B 1 99 ? 15.242 -32.25 -14.977 1 90.31 99 THR B CA 1
ATOM 4553 C C . THR B 1 99 ? 14.023 -32.469 -15.859 1 90.31 99 THR B C 1
ATOM 4555 O O . THR B 1 99 ? 13.969 -31.984 -17 1 90.31 99 THR B O 1
ATOM 4558 N N . ASN B 1 100 ? 13 -33.062 -15.383 1 93.81 100 ASN B N 1
ATOM 4559 C CA . ASN B 1 100 ? 11.82 -33.281 -16.219 1 93.81 100 ASN B CA 1
ATOM 4560 C C . ASN B 1 100 ? 11.008 -32 -16.391 1 93.81 100 ASN B C 1
ATOM 4562 O O . ASN B 1 100 ? 10.992 -31.141 -15.492 1 93.81 100 ASN B O 1
ATOM 4566 N N . PRO B 1 101 ? 10.273 -31.891 -17.438 1 96.44 101 PRO B N 1
ATOM 4567 C CA . PRO B 1 101 ? 9.594 -30.625 -17.75 1 96.44 101 PRO B CA 1
ATOM 4568 C C . PRO B 1 101 ? 8.203 -30.547 -17.125 1 96.44 101 PRO B C 1
ATOM 4570 O O . PRO B 1 101 ? 7.543 -29.5 -17.234 1 96.44 101 PRO B O 1
ATOM 4573 N N . ILE B 1 102 ? 7.773 -31.547 -16.422 1 96.19 102 ILE B N 1
ATOM 4574 C CA . ILE B 1 102 ? 6.348 -31.625 -16.141 1 96.19 102 ILE B CA 1
ATOM 4575 C C . ILE B 1 102 ? 6.109 -31.453 -14.648 1 96.19 102 ILE B C 1
ATOM 4577 O O . ILE B 1 102 ? 5.121 -30.844 -14.234 1 96.19 102 ILE B O 1
ATOM 4581 N N . LEU B 1 103 ? 6.961 -32.062 -13.828 1 96.25 103 LEU B N 1
ATOM 4582 C CA . LEU B 1 103 ? 6.676 -31.984 -12.398 1 96.25 103 LEU B CA 1
ATOM 4583 C C . LEU B 1 103 ? 7.938 -32.25 -11.586 1 96.25 103 LEU B C 1
ATOM 4585 O O . LEU B 1 103 ? 8.797 -33.031 -12 1 96.25 103 LEU B O 1
ATOM 4589 N N . GLY B 1 104 ? 7.977 -31.562 -10.406 1 96.75 104 GLY B N 1
ATOM 4590 C CA . GLY B 1 104 ? 9.039 -31.859 -9.461 1 96.75 104 GLY B CA 1
ATOM 4591 C C . GLY B 1 104 ? 8.812 -33.156 -8.695 1 96.75 104 GLY B C 1
ATOM 4592 O O . GLY B 1 104 ? 7.871 -33.875 -8.984 1 96.75 104 GLY B O 1
ATOM 4593 N N . ASP B 1 105 ? 9.734 -33.469 -7.812 1 97.06 105 ASP B N 1
ATOM 4594 C CA . ASP B 1 105 ? 9.625 -34.688 -7.016 1 97.06 105 ASP B CA 1
ATOM 4595 C C . ASP B 1 105 ? 9.523 -34.375 -5.527 1 97.06 105 ASP B C 1
ATOM 4597 O O . ASP B 1 105 ? 9.086 -33.281 -5.156 1 97.06 105 ASP B O 1
ATOM 4601 N N . LEU B 1 106 ? 9.758 -35.375 -4.656 1 97.56 106 LEU B N 1
ATOM 4602 C CA . LEU B 1 106 ? 9.547 -35.156 -3.225 1 97.56 106 LEU B CA 1
ATOM 4603 C C . LEU B 1 106 ? 10.883 -35.125 -2.482 1 97.56 106 LEU B C 1
ATOM 4605 O O . LEU B 1 106 ? 10.938 -35.375 -1.281 1 97.56 106 LEU B O 1
ATOM 4609 N N . SER B 1 107 ? 11.969 -34.75 -3.219 1 96.56 107 SER B N 1
ATOM 4610 C CA . SER B 1 107 ? 13.312 -34.75 -2.641 1 96.56 107 SER B CA 1
ATOM 4611 C C . SER B 1 107 ? 13.469 -33.688 -1.578 1 96.56 107 SER B C 1
ATOM 4613 O O . SER B 1 107 ? 14.352 -33.75 -0.726 1 96.56 107 SER B O 1
ATOM 4615 N N . LEU B 1 108 ? 12.625 -32.656 -1.651 1 97.75 108 LEU B N 1
ATOM 4616 C CA . LEU B 1 108 ? 12.711 -31.547 -0.706 1 97.75 108 LEU B CA 1
ATOM 4617 C C . LEU B 1 108 ? 11.562 -31.594 0.291 1 97.75 108 LEU B C 1
ATOM 4619 O O . LEU B 1 108 ? 11.289 -30.594 0.975 1 97.75 108 LEU B O 1
ATOM 4623 N N . ALA B 1 109 ? 10.906 -32.719 0.403 1 97.88 109 ALA B N 1
ATOM 4624 C CA . ALA B 1 109 ? 9.758 -32.844 1.297 1 97.88 109 ALA B CA 1
ATOM 4625 C C . ALA B 1 109 ? 10.117 -32.438 2.717 1 97.88 109 ALA B C 1
ATOM 4627 O O . ALA B 1 109 ? 11.203 -32.75 3.209 1 97.88 109 ALA B O 1
ATOM 4628 N N . ALA B 1 110 ? 9.18 -31.688 3.404 1 98.19 110 ALA B N 1
ATOM 4629 C CA . ALA B 1 110 ? 9.352 -31.188 4.762 1 98.19 110 ALA B CA 1
ATOM 4630 C C . ALA B 1 110 ? 10.609 -30.312 4.871 1 98.19 110 ALA B C 1
ATOM 4632 O O . ALA B 1 110 ? 11.312 -30.344 5.883 1 98.19 110 ALA B O 1
ATOM 4633 N N . PHE B 1 111 ? 11 -29.641 3.744 1 97.88 111 PHE B N 1
ATOM 4634 C CA . PHE B 1 111 ? 12.125 -28.734 3.619 1 97.88 111 PHE B CA 1
ATOM 4635 C C . PHE B 1 111 ? 13.445 -29.453 3.871 1 97.88 111 PHE B C 1
ATOM 4637 O O . PHE B 1 111 ? 14.391 -28.859 4.391 1 97.88 111 PHE B O 1
ATOM 4644 N N . ARG B 1 112 ? 13.414 -30.719 3.549 1 96.81 112 ARG B N 1
ATOM 4645 C CA . ARG B 1 112 ? 14.68 -31.453 3.572 1 96.81 112 ARG B CA 1
ATOM 4646 C C . ARG B 1 112 ? 15.688 -30.812 2.617 1 96.81 112 ARG B C 1
ATOM 4648 O O . ARG B 1 112 ? 15.359 -30.516 1.468 1 96.81 112 ARG B O 1
ATOM 4655 N N . ASN B 1 113 ? 16.891 -30.531 3.094 1 95.31 113 ASN B N 1
ATOM 4656 C CA . ASN B 1 113 ? 18 -30.016 2.314 1 95.31 113 ASN B CA 1
ATOM 4657 C C . ASN B 1 113 ? 17.734 -28.594 1.825 1 95.31 113 ASN B C 1
ATOM 4659 O O . ASN B 1 113 ? 18.453 -28.094 0.948 1 95.31 113 ASN B O 1
ATOM 4663 N N . VAL B 1 114 ? 16.672 -27.953 2.248 1 97.88 114 VAL B N 1
ATOM 4664 C CA . VAL B 1 114 ? 16.375 -26.562 1.923 1 97.88 114 VAL B CA 1
ATOM 4665 C C . VAL B 1 114 ? 17.031 -25.625 2.949 1 97.88 114 VAL B C 1
ATOM 4667 O O . VAL B 1 114 ? 16.516 -25.469 4.059 1 97.88 114 VAL B O 1
ATOM 4670 N N . LEU B 1 115 ? 18.172 -25.031 2.584 1 97.81 115 LEU B N 1
ATOM 4671 C CA . LEU B 1 115 ? 18.906 -24.25 3.576 1 97.81 115 LEU B CA 1
ATOM 4672 C C . LEU B 1 115 ? 19.719 -23.156 2.91 1 97.81 115 LEU B C 1
ATOM 4674 O O . LEU B 1 115 ? 19.156 -22.219 2.338 1 97.81 115 LEU B O 1
ATOM 4678 N N . ALA B 1 116 ? 21.047 -23.266 2.695 1 98.25 116 ALA B N 1
ATOM 4679 C CA . ALA B 1 116 ? 21.906 -22.125 2.418 1 98.25 116 ALA B CA 1
ATOM 4680 C C . ALA B 1 116 ? 22.203 -22 0.925 1 98.25 116 ALA B C 1
ATOM 4682 O O . ALA B 1 116 ? 22.594 -20.938 0.445 1 98.25 116 ALA B O 1
ATOM 4683 N N . GLN B 1 117 ? 22.094 -23.141 0.174 1 97.75 117 GLN B N 1
ATOM 4684 C CA . GLN B 1 117 ? 22.375 -23.078 -1.26 1 97.75 117 GLN B CA 1
ATOM 4685 C C . GLN B 1 117 ? 21.547 -21.969 -1.926 1 97.75 117 GLN B C 1
ATOM 4687 O O . GLN B 1 117 ? 20.453 -21.656 -1.479 1 97.75 117 GLN B O 1
ATOM 4692 N N . PRO B 1 118 ? 22.125 -21.391 -3.027 1 97.38 118 PRO B N 1
ATOM 4693 C CA . PRO B 1 118 ? 21.359 -20.375 -3.742 1 97.38 118 PRO B CA 1
ATOM 4694 C C . PRO B 1 118 ? 20.031 -20.891 -4.281 1 97.38 118 PRO B C 1
ATOM 4696 O O . PRO B 1 118 ? 19.953 -22.031 -4.75 1 97.38 118 PRO B O 1
ATOM 4699 N N . SER B 1 119 ? 19.047 -20.109 -4.172 1 97.12 119 SER B N 1
ATOM 4700 C CA . SER B 1 119 ? 17.734 -20.5 -4.68 1 97.12 119 SER B CA 1
ATOM 4701 C C . SER B 1 119 ? 17.734 -20.609 -6.203 1 97.12 119 SER B C 1
ATOM 4703 O O . SER B 1 119 ? 18.562 -19.984 -6.867 1 97.12 119 SER B O 1
ATOM 4705 N N . LEU B 1 120 ? 16.797 -21.344 -6.738 1 94.81 120 LEU B N 1
ATOM 4706 C CA . LEU B 1 120 ? 16.641 -21.484 -8.188 1 94.81 120 LEU B CA 1
ATOM 4707 C C . LEU B 1 120 ? 16.078 -20.219 -8.797 1 94.81 120 LEU B C 1
ATOM 4709 O O . LEU B 1 120 ? 16.312 -19.922 -9.969 1 94.81 120 LEU B O 1
ATOM 4713 N N . ALA B 1 121 ? 15.297 -19.453 -8 1 93.5 121 ALA B N 1
ATOM 4714 C CA . ALA B 1 121 ? 14.648 -18.25 -8.492 1 93.5 121 ALA B CA 1
ATOM 4715 C C . ALA B 1 121 ? 15.656 -17.125 -8.711 1 93.5 121 ALA B C 1
ATOM 4717 O O . ALA B 1 121 ? 15.516 -16.328 -9.633 1 93.5 121 ALA B O 1
ATOM 4718 N N . ASN B 1 122 ? 16.625 -17.031 -7.859 1 95.62 122 ASN B N 1
ATOM 4719 C CA . ASN B 1 122 ? 17.672 -16.031 -7.879 1 95.62 122 ASN B CA 1
ATOM 4720 C C . ASN B 1 122 ? 18.812 -16.391 -6.93 1 95.62 122 ASN B C 1
ATOM 4722 O O . ASN B 1 122 ? 18.578 -16.625 -5.738 1 95.62 122 ASN B O 1
ATOM 4726 N N . GLY B 1 123 ? 20.031 -16.406 -7.398 1 96.5 123 GLY B N 1
ATOM 4727 C CA . GLY B 1 123 ? 21.172 -16.859 -6.617 1 96.5 123 GLY B CA 1
ATOM 4728 C C . GLY B 1 123 ? 21.578 -15.875 -5.531 1 96.5 123 GLY B C 1
ATOM 4729 O O . GLY B 1 123 ? 22.406 -16.188 -4.68 1 96.5 123 GLY B O 1
ATOM 4730 N N . ASP B 1 124 ? 20.906 -14.688 -5.465 1 97.06 124 ASP B N 1
ATOM 4731 C CA . ASP B 1 124 ? 21.234 -13.656 -4.492 1 97.06 124 ASP B CA 1
ATOM 4732 C C . ASP B 1 124 ? 20.672 -13.992 -3.111 1 97.06 124 ASP B C 1
ATOM 4734 O O . ASP B 1 124 ? 21.047 -13.375 -2.113 1 97.06 124 ASP B O 1
ATOM 4738 N N . ILE B 1 125 ? 19.781 -15 -3.051 1 98.19 125 ILE B N 1
ATOM 4739 C CA . ILE B 1 125 ? 19.203 -15.367 -1.765 1 98.19 125 ILE B CA 1
ATOM 4740 C C . ILE B 1 125 ? 19.25 -16.891 -1.588 1 98.19 125 ILE B C 1
ATOM 4742 O O . ILE B 1 125 ? 19.266 -17.625 -2.568 1 98.19 125 ILE B O 1
ATOM 4746 N N . PRO B 1 126 ? 19.312 -17.359 -0.344 1 98.5 126 PRO B N 1
ATOM 4747 C CA . PRO B 1 126 ? 19.328 -18.797 -0.109 1 98.5 126 PRO B CA 1
ATOM 4748 C C . PRO B 1 126 ? 17.984 -19.469 -0.418 1 98.5 126 PRO B C 1
ATOM 4750 O O . PRO B 1 126 ? 16.953 -18.797 -0.402 1 98.5 126 PRO B O 1
ATOM 4753 N N . GLU B 1 127 ? 18.094 -20.656 -0.624 1 98.06 127 GLU B N 1
ATOM 4754 C CA . GLU B 1 127 ? 16.906 -21.453 -0.956 1 98.06 127 GLU B CA 1
ATOM 4755 C C . GLU B 1 127 ? 15.867 -21.375 0.152 1 98.06 127 GLU B C 1
ATOM 4757 O O . GLU B 1 127 ? 14.664 -21.297 -0.124 1 98.06 127 GLU B O 1
ATOM 4762 N N . LEU B 1 128 ? 16.281 -21.375 1.409 1 98.5 128 LEU B N 1
ATOM 4763 C CA . LEU B 1 128 ? 15.367 -21.344 2.553 1 98.5 128 LEU B CA 1
ATOM 4764 C C . LEU B 1 128 ? 14.516 -20.078 2.533 1 98.5 128 LEU B C 1
ATOM 4766 O O . LEU B 1 128 ? 13.32 -20.125 2.824 1 98.5 128 LEU B O 1
ATOM 4770 N N . LEU B 1 129 ? 15.133 -18.984 2.174 1 98.56 129 LEU B N 1
ATOM 4771 C CA . LEU B 1 129 ? 14.422 -17.719 2.148 1 98.56 129 LEU B CA 1
ATOM 4772 C C . LEU B 1 129 ? 13.391 -17.688 1.029 1 98.56 129 LEU B C 1
ATOM 4774 O O . LEU B 1 129 ? 12.258 -17.25 1.233 1 98.56 129 LEU B O 1
ATOM 4778 N N . TYR B 1 130 ? 13.711 -18.141 -0.114 1 98.31 130 TYR B N 1
ATOM 4779 C CA . TYR B 1 130 ? 12.742 -18.203 -1.199 1 98.31 130 TYR B CA 1
ATOM 4780 C C . TYR B 1 130 ? 11.594 -19.156 -0.854 1 98.31 130 TYR B C 1
ATOM 4782 O O . TYR B 1 130 ? 10.438 -18.891 -1.199 1 98.31 130 TYR B O 1
ATOM 4790 N N . ALA B 1 131 ? 11.93 -20.219 -0.203 1 98.38 131 ALA B N 1
ATOM 4791 C CA . ALA B 1 131 ? 10.914 -21.188 0.191 1 98.38 131 ALA B CA 1
ATOM 4792 C C . ALA B 1 131 ? 9.883 -20.562 1.122 1 98.38 131 ALA B C 1
ATOM 4794 O O . ALA B 1 131 ? 8.68 -20.766 0.951 1 98.38 131 ALA B O 1
ATOM 4795 N N . VAL B 1 132 ? 10.312 -19.812 2.072 1 97.94 132 VAL B N 1
ATOM 4796 C CA . VAL B 1 132 ? 9.375 -19.219 3.014 1 97.94 132 VAL B CA 1
ATOM 4797 C C . VAL B 1 132 ? 8.57 -18.125 2.318 1 97.94 132 VAL B C 1
ATOM 4799 O O . VAL B 1 132 ? 7.391 -17.922 2.629 1 97.94 132 VAL B O 1
ATOM 4802 N N . PHE B 1 133 ? 9.211 -17.391 1.431 1 98.25 133 PHE B N 1
ATOM 4803 C CA . PHE B 1 133 ? 8.469 -16.422 0.629 1 98.25 133 PHE B CA 1
ATOM 4804 C C . PHE B 1 133 ? 7.375 -17.125 -0.177 1 98.25 133 PHE B C 1
ATOM 4806 O O . PHE B 1 133 ? 6.258 -16.609 -0.284 1 98.25 133 PHE B O 1
ATOM 4813 N N . GLY B 1 134 ? 7.613 -18.312 -0.675 1 97.88 134 GLY B N 1
ATOM 4814 C CA . GLY B 1 134 ? 6.715 -19.062 -1.535 1 97.88 134 GLY B CA 1
ATOM 4815 C C . GLY B 1 134 ? 5.441 -19.484 -0.835 1 97.88 134 GLY B C 1
ATOM 4816 O O . GLY B 1 134 ? 4.391 -19.625 -1.469 1 97.88 134 GLY B O 1
ATOM 4817 N N . VAL B 1 135 ? 5.473 -19.688 0.455 1 97.94 135 VAL B N 1
ATOM 4818 C CA . VAL B 1 135 ? 4.293 -20.141 1.183 1 97.94 135 VAL B CA 1
ATOM 4819 C C . VAL B 1 135 ? 3.199 -19.078 1.117 1 97.94 135 VAL B C 1
ATOM 4821 O O . VAL B 1 135 ? 2.01 -19.406 1.09 1 97.94 135 VAL B O 1
ATOM 4824 N N . THR B 1 136 ? 3.598 -17.828 1.03 1 98.31 136 THR B N 1
ATOM 4825 C CA . THR B 1 136 ? 2.627 -16.75 1.021 1 98.31 136 THR B CA 1
ATOM 4826 C C . THR B 1 136 ? 1.837 -16.734 -0.284 1 98.31 136 THR B C 1
ATOM 4828 O O . THR B 1 136 ? 0.663 -16.359 -0.301 1 98.31 136 THR B O 1
ATOM 4831 N N . PHE B 1 137 ? 2.396 -17.25 -1.373 1 98.5 137 PHE B N 1
ATOM 4832 C CA . PHE B 1 137 ? 1.737 -17.297 -2.672 1 98.5 137 PHE B CA 1
ATOM 4833 C C . PHE B 1 137 ? 0.66 -18.359 -2.699 1 98.5 137 PHE B C 1
ATOM 4835 O O . PHE B 1 137 ? -0.465 -18.109 -3.137 1 98.5 137 PHE B O 1
ATOM 4842 N N . VAL B 1 138 ? 0.996 -19.5 -2.223 1 98.56 138 VAL B N 1
ATOM 4843 C CA . VAL B 1 138 ? 0.057 -20.625 -2.352 1 98.56 138 VAL B CA 1
ATOM 4844 C C . VAL B 1 138 ? -1.124 -20.406 -1.406 1 98.56 138 VAL B C 1
ATOM 4846 O O . VAL B 1 138 ? -2.266 -20.719 -1.753 1 98.56 138 VAL B O 1
ATOM 4849 N N . THR B 1 139 ? -0.857 -19.922 -0.176 1 98.75 139 THR B N 1
ATOM 4850 C CA . THR B 1 139 ? -1.955 -19.703 0.76 1 98.75 139 THR B CA 1
ATOM 4851 C C . THR B 1 139 ? -2.896 -18.625 0.248 1 98.75 139 THR B C 1
ATOM 4853 O O . THR B 1 139 ? -4.117 -18.75 0.343 1 98.75 139 THR B O 1
ATOM 4856 N N . ALA B 1 140 ? -2.336 -17.578 -0.301 1 98.69 140 ALA B N 1
ATOM 4857 C CA . ALA B 1 140 ? -3.168 -16.531 -0.875 1 98.69 140 ALA B CA 1
ATOM 4858 C C . ALA B 1 140 ? -3.967 -17.047 -2.066 1 98.69 140 ALA B C 1
ATOM 4860 O O . ALA B 1 140 ? -5.148 -16.734 -2.213 1 98.69 140 ALA B O 1
ATOM 4861 N N . THR B 1 141 ? -3.328 -17.797 -2.879 1 98.81 141 THR B N 1
ATOM 4862 C CA . THR B 1 141 ? -3.986 -18.328 -4.066 1 98.81 141 THR B CA 1
ATOM 4863 C C . THR B 1 141 ? -5.152 -19.234 -3.678 1 98.81 141 THR B C 1
ATOM 4865 O O . THR B 1 141 ? -6.238 -19.141 -4.254 1 98.81 141 THR B O 1
ATOM 4868 N N . ALA B 1 142 ? -4.879 -20.078 -2.752 1 98.75 142 ALA B N 1
ATOM 4869 C CA . ALA B 1 142 ? -5.938 -20.953 -2.258 1 98.75 142 ALA B CA 1
ATOM 4870 C C . ALA B 1 142 ? -7.109 -20.156 -1.707 1 98.75 142 ALA B C 1
ATOM 4872 O O . ALA B 1 142 ? -8.273 -20.5 -1.916 1 98.75 142 ALA B O 1
ATOM 4873 N N . MET B 1 143 ? -6.77 -19.094 -1.028 1 98.62 143 MET B N 1
ATOM 4874 C CA . MET B 1 143 ? -7.828 -18.281 -0.424 1 98.62 143 MET B CA 1
ATOM 4875 C C . MET B 1 143 ? -8.617 -17.547 -1.491 1 98.62 143 MET B C 1
ATOM 4877 O O . MET B 1 143 ? -9.828 -17.344 -1.347 1 98.62 143 MET B O 1
ATOM 4881 N N . ILE B 1 144 ? -7.988 -17.078 -2.566 1 98.62 144 ILE B N 1
ATOM 4882 C CA . ILE B 1 144 ? -8.727 -16.484 -3.68 1 98.62 144 ILE B CA 1
ATOM 4883 C C . ILE B 1 144 ? -9.758 -17.484 -4.195 1 98.62 144 ILE B C 1
ATOM 4885 O O . ILE B 1 144 ? -10.945 -17.156 -4.324 1 98.62 144 ILE B O 1
ATOM 4889 N N . LEU B 1 145 ? -9.367 -18.656 -4.383 1 98.5 145 LEU B N 1
ATOM 4890 C CA . LEU B 1 145 ? -10.219 -19.703 -4.914 1 98.5 145 LEU B CA 1
ATOM 4891 C C . LEU B 1 145 ? -11.352 -20.031 -3.947 1 98.5 145 LEU B C 1
ATOM 4893 O O . LEU B 1 145 ? -12.484 -20.281 -4.371 1 98.5 145 LEU B O 1
ATOM 4897 N N . ALA B 1 146 ? -11.094 -20 -2.686 1 97.38 146 ALA B N 1
ATOM 4898 C CA . ALA B 1 146 ? -12.039 -20.391 -1.649 1 97.38 146 ALA B CA 1
ATOM 4899 C C . ALA B 1 146 ? -13.297 -19.531 -1.691 1 97.38 146 ALA B C 1
ATOM 4901 O O . ALA B 1 146 ? -14.352 -19.938 -1.217 1 97.38 146 ALA B O 1
ATOM 4902 N N . GLY B 1 147 ? -13.172 -18.375 -2.248 1 96.12 147 GLY B N 1
ATOM 4903 C CA . GLY B 1 147 ? -14.32 -17.484 -2.352 1 96.12 147 GLY B CA 1
ATOM 4904 C C . GLY B 1 147 ? -15.445 -18.062 -3.184 1 96.12 147 GLY B C 1
ATOM 4905 O O . GLY B 1 147 ? -16.609 -17.656 -3.047 1 96.12 147 GLY B O 1
ATOM 4906 N N . ALA B 1 148 ? -15.164 -19.016 -4 1 95.62 148 ALA B N 1
ATOM 4907 C CA . ALA B 1 148 ? -16.156 -19.594 -4.914 1 95.62 148 ALA B CA 1
ATOM 4908 C C . ALA B 1 148 ? -17.188 -20.422 -4.156 1 95.62 148 ALA B C 1
ATOM 4910 O O . ALA B 1 148 ? -18.266 -20.719 -4.68 1 95.62 148 ALA B O 1
ATOM 4911 N N . MET B 1 149 ? -16.969 -20.891 -2.982 1 90.31 149 MET B N 1
ATOM 4912 C CA . MET B 1 149 ? -17.922 -21.594 -2.135 1 90.31 149 MET B CA 1
ATOM 4913 C C . MET B 1 149 ? -19.141 -20.719 -1.827 1 90.31 149 MET B C 1
ATOM 4915 O O . MET B 1 149 ? -20.266 -21.203 -1.722 1 90.31 149 MET B O 1
ATOM 4919 N N . LEU B 1 150 ? -19.047 -19.484 -1.874 1 87.38 150 LEU B 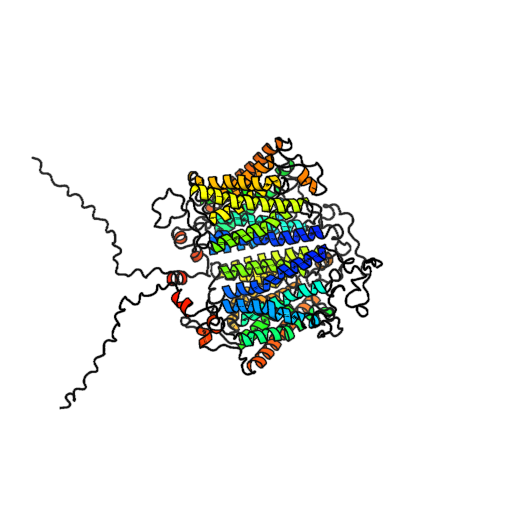N 1
ATOM 4920 C CA . LEU B 1 150 ? -19.906 -18.344 -1.62 1 87.38 150 LEU B CA 1
ATOM 4921 C C . LEU B 1 150 ? -21.266 -18.797 -1.081 1 87.38 150 LEU B C 1
ATOM 4923 O O . LEU B 1 150 ? -22.203 -19 -1.85 1 87.38 150 LEU B O 1
ATOM 4927 N N . GLU B 1 151 ? -21.438 -18.953 0.16 1 87 151 GLU B N 1
ATOM 4928 C CA . GLU B 1 151 ? -22.688 -19.031 0.921 1 87 151 GLU B CA 1
ATOM 4929 C C . GLU B 1 151 ? -23.391 -20.359 0.667 1 87 151 GLU B C 1
ATOM 4931 O O . GLU B 1 151 ? -24.422 -20.656 1.283 1 87 151 GLU B O 1
ATOM 4936 N N . ARG B 1 152 ? -22.938 -21.25 -0.264 1 90.88 152 ARG B N 1
ATOM 4937 C CA . ARG B 1 152 ? -23.688 -22.469 -0.509 1 90.88 152 ARG B CA 1
ATOM 4938 C C . ARG B 1 152 ? -22.75 -23.672 -0.566 1 90.88 152 ARG B C 1
ATOM 4940 O O . ARG B 1 152 ? -23.219 -24.812 -0.606 1 90.88 152 ARG B O 1
ATOM 4947 N N . GLY B 1 153 ? -21.5 -23.516 -0.589 1 94.69 153 GLY B N 1
ATOM 4948 C CA . GLY B 1 153 ? -20.578 -24.641 -0.506 1 94.69 153 GLY B CA 1
ATOM 4949 C C . GLY B 1 153 ? -20.391 -25.156 0.907 1 94.69 153 GLY B C 1
ATOM 4950 O O . GLY B 1 153 ? -20.328 -24.375 1.859 1 94.69 153 GLY B O 1
ATOM 4951 N N . ARG B 1 154 ? -20.297 -26.438 0.989 1 95.56 154 ARG B N 1
ATOM 4952 C CA . ARG B 1 154 ? -20.047 -27.047 2.297 1 95.56 154 ARG B CA 1
ATOM 4953 C C . ARG B 1 154 ? -18.578 -26.875 2.697 1 95.56 154 ARG B C 1
ATOM 4955 O O . ARG B 1 154 ? -17.688 -26.922 1.848 1 95.56 154 ARG B O 1
ATOM 4962 N N . LEU B 1 155 ? -18.297 -26.797 3.979 1 94.06 155 LEU B N 1
ATOM 4963 C CA . LEU B 1 155 ? -16.969 -26.453 4.484 1 94.06 155 LEU B CA 1
ATOM 4964 C C . LEU B 1 155 ? -15.992 -27.609 4.297 1 94.06 155 LEU B C 1
ATOM 4966 O O . LEU B 1 155 ? -14.93 -27.438 3.701 1 94.06 155 LEU B O 1
ATOM 4970 N N . TRP B 1 156 ? -16.297 -28.812 4.742 1 95.06 156 TRP B N 1
ATOM 4971 C CA . TRP B 1 156 ? -15.383 -29.938 4.703 1 95.06 156 TRP B CA 1
ATOM 4972 C C . TRP B 1 156 ? -14.992 -30.281 3.268 1 95.06 156 TRP B C 1
ATOM 4974 O O . TRP B 1 156 ? -13.805 -30.359 2.943 1 95.06 156 TRP B O 1
ATOM 4984 N N . PRO B 1 157 ? -15.945 -30.5 2.412 1 96.75 157 PRO B N 1
ATOM 4985 C CA . PRO B 1 157 ? -15.586 -30.766 1.018 1 96.75 157 PRO B CA 1
ATOM 4986 C C . PRO B 1 157 ? -14.773 -29.641 0.389 1 96.75 157 PRO B C 1
ATOM 4988 O O . PRO B 1 157 ? -13.883 -29.891 -0.426 1 96.75 157 PRO B O 1
ATOM 4991 N N . SER B 1 158 ? -15.102 -28.422 0.752 1 96.75 158 SER B N 1
ATOM 4992 C CA . SER B 1 158 ? -14.359 -27.281 0.233 1 96.75 158 SER B CA 1
ATOM 4993 C C . SER B 1 158 ? -12.898 -27.344 0.654 1 96.75 158 SER B C 1
ATOM 4995 O O . SER B 1 158 ? -12 -27.031 -0.138 1 96.75 158 SER B O 1
ATOM 4997 N N . MET B 1 159 ? -12.664 -27.641 1.902 1 97.5 159 MET B N 1
ATOM 4998 C CA . MET B 1 159 ? -11.305 -27.75 2.428 1 97.5 159 MET B CA 1
ATOM 4999 C C . MET B 1 159 ? -10.531 -28.859 1.711 1 97.5 159 MET B C 1
ATOM 5001 O O . MET B 1 159 ? -9.375 -28.656 1.337 1 97.5 159 MET B O 1
ATOM 5005 N N . VAL B 1 160 ? -11.148 -29.953 1.476 1 98.12 160 VAL B N 1
ATOM 5006 C CA . VAL B 1 160 ? -10.531 -31.062 0.75 1 98.12 160 VAL B CA 1
ATOM 5007 C C . VAL B 1 160 ? -10.219 -30.641 -0.681 1 98.12 160 VAL B C 1
ATOM 5009 O O . VAL B 1 160 ? -9.125 -30.891 -1.188 1 98.12 160 VAL B O 1
ATOM 5012 N N . PHE B 1 161 ? -11.148 -30 -1.288 1 98.44 161 PHE B N 1
ATOM 5013 C CA . PHE B 1 161 ? -10.953 -29.531 -2.654 1 98.44 161 PHE B CA 1
ATOM 5014 C C . PHE B 1 161 ? -9.773 -28.578 -2.734 1 98.44 161 PHE B C 1
ATOM 5016 O O . PHE B 1 161 ? -8.945 -28.672 -3.643 1 98.44 161 PHE B O 1
ATOM 5023 N N . LEU B 1 162 ? -9.68 -27.641 -1.801 1 98.62 162 LEU B N 1
ATOM 5024 C CA . LEU B 1 162 ? -8.602 -26.656 -1.812 1 98.62 162 LEU B CA 1
ATOM 5025 C C . LEU B 1 162 ? -7.238 -27.344 -1.718 1 98.62 162 LEU B C 1
ATOM 5027 O O . LEU B 1 162 ? -6.305 -26.969 -2.432 1 98.62 162 LEU B O 1
ATOM 5031 N N . LEU B 1 163 ? -7.105 -28.312 -0.87 1 98.75 163 LEU B N 1
ATOM 5032 C CA . LEU B 1 163 ? -5.844 -29.031 -0.716 1 98.75 163 LEU B CA 1
ATOM 5033 C C . LEU B 1 163 ? -5.52 -29.844 -1.968 1 98.75 163 LEU B C 1
ATOM 5035 O O . LEU B 1 163 ? -4.371 -29.875 -2.408 1 98.75 163 LEU B O 1
ATOM 5039 N N . CYS B 1 164 ? -6.512 -30.438 -2.566 1 98.81 164 CYS B N 1
ATOM 5040 C CA . CYS B 1 164 ? -6.297 -31.188 -3.809 1 98.81 164 CYS B CA 1
ATOM 5041 C C . CYS B 1 164 ? -5.957 -30.234 -4.953 1 98.81 164 CYS B C 1
ATOM 5043 O O . CYS B 1 164 ? -5.074 -30.516 -5.762 1 98.81 164 CYS B O 1
ATOM 5045 N N . TRP B 1 165 ? -6.66 -29.172 -4.961 1 98.88 165 TRP B N 1
ATOM 5046 C CA . TRP B 1 165 ? -6.469 -28.203 -6.035 1 98.88 165 TRP B CA 1
ATOM 5047 C C . TRP B 1 165 ? -5.055 -27.625 -6.008 1 98.88 165 TRP B C 1
ATOM 5049 O O . TRP B 1 165 ? -4.414 -27.484 -7.051 1 98.88 165 TRP B O 1
ATOM 5059 N N . THR B 1 166 ? -4.535 -27.234 -4.844 1 98.81 166 THR B N 1
ATOM 5060 C CA . THR B 1 166 ? -3.168 -26.734 -4.77 1 98.81 166 THR B CA 1
ATOM 5061 C C . THR B 1 166 ? -2.18 -27.797 -5.258 1 98.81 166 THR B C 1
ATOM 5063 O O . THR B 1 166 ? -1.196 -27.469 -5.926 1 98.81 166 THR B O 1
ATOM 5066 N N . THR B 1 167 ? -2.469 -29.016 -5.055 1 98.69 167 THR B N 1
ATOM 5067 C CA . THR B 1 167 ? -1.579 -30.125 -5.43 1 98.69 167 THR B CA 1
ATOM 5068 C C . THR B 1 167 ? -1.609 -30.344 -6.938 1 98.69 167 THR B C 1
ATOM 5070 O O . THR B 1 167 ? -0.56 -30.422 -7.578 1 98.69 167 THR B O 1
ATOM 5073 N N . PHE B 1 168 ? -2.781 -30.359 -7.496 1 98.81 168 PHE B N 1
ATOM 5074 C CA . PHE B 1 168 ? -2.904 -30.859 -8.859 1 98.81 168 PHE B CA 1
ATOM 5075 C C . PHE B 1 168 ? -3.008 -29.719 -9.852 1 98.81 168 PHE B C 1
ATOM 5077 O O . PHE B 1 168 ? -2.939 -29.922 -11.062 1 98.81 168 PHE B O 1
ATOM 5084 N N . VAL B 1 169 ? -3.164 -28.516 -9.352 1 98.88 169 VAL B N 1
ATOM 5085 C CA . VAL B 1 169 ? -3.258 -27.375 -10.266 1 98.88 169 VAL B CA 1
ATOM 5086 C C . VAL B 1 169 ? -2.145 -26.375 -9.953 1 98.88 169 VAL B C 1
ATOM 5088 O O . VAL B 1 169 ? -1.241 -26.172 -10.773 1 98.88 169 VAL B O 1
ATOM 5091 N N . TYR B 1 170 ? -2.123 -25.859 -8.75 1 98.75 170 TYR B N 1
ATOM 5092 C CA . TYR B 1 170 ? -1.2 -24.781 -8.422 1 98.75 170 TYR B CA 1
ATOM 5093 C C . TYR B 1 170 ? 0.247 -25.234 -8.57 1 98.75 170 TYR B C 1
ATOM 5095 O O . TYR B 1 170 ? 1.028 -24.609 -9.297 1 98.75 170 TYR B O 1
ATOM 5103 N N . TYR B 1 171 ? 0.648 -26.328 -7.914 1 98.69 171 TYR B N 1
ATOM 5104 C CA . TYR B 1 171 ? 2.051 -26.719 -7.906 1 98.69 171 TYR B CA 1
ATOM 5105 C C . TYR B 1 171 ? 2.504 -27.172 -9.289 1 98.69 171 TYR B C 1
ATOM 5107 O O . TYR B 1 171 ? 3.658 -26.953 -9.672 1 98.69 171 TYR B O 1
ATOM 5115 N N . ILE B 1 172 ? 1.613 -27.734 -10.023 1 98.56 172 ILE B N 1
ATOM 5116 C CA . ILE B 1 172 ? 1.948 -28.156 -11.375 1 98.56 172 ILE B CA 1
ATOM 5117 C C . ILE B 1 172 ? 2.195 -26.922 -12.25 1 98.56 172 ILE B C 1
ATOM 5119 O O . ILE B 1 172 ? 3.213 -26.844 -12.945 1 98.56 172 ILE B O 1
ATOM 5123 N N . LEU B 1 173 ? 1.318 -25.984 -12.18 1 98.75 173 LEU B N 1
ATOM 5124 C CA . LEU B 1 173 ? 1.465 -24.766 -12.977 1 98.75 173 LEU B CA 1
ATOM 5125 C C . LEU B 1 173 ? 2.682 -23.969 -12.523 1 98.75 173 LEU B C 1
ATOM 5127 O O . LEU B 1 173 ? 3.398 -23.406 -13.352 1 98.75 173 LEU B O 1
ATOM 5131 N N . ALA B 1 174 ? 2.881 -23.891 -11.211 1 98.25 174 ALA B N 1
ATOM 5132 C CA . ALA B 1 174 ? 4.051 -23.188 -10.68 1 98.25 174 ALA B CA 1
ATOM 5133 C C . ALA B 1 174 ? 5.344 -23.828 -11.188 1 98.25 174 ALA B C 1
ATOM 5135 O O . ALA B 1 174 ? 6.297 -23.125 -11.523 1 98.25 174 ALA B O 1
ATOM 5136 N N . TYR B 1 175 ? 5.383 -25.172 -11.25 1 98.38 175 TYR B N 1
ATOM 5137 C CA . TYR B 1 175 ? 6.539 -25.875 -11.812 1 98.38 175 TYR B CA 1
ATOM 5138 C C . TYR B 1 175 ? 6.738 -25.5 -13.273 1 98.38 175 TYR B C 1
ATOM 5140 O O . TYR B 1 175 ? 7.855 -25.188 -13.695 1 98.38 175 TYR B O 1
ATOM 5148 N N . TRP B 1 176 ? 5.703 -25.484 -14.047 1 98.44 176 TRP B N 1
ATOM 5149 C CA . TRP B 1 176 ? 5.785 -25.219 -15.477 1 98.44 176 TRP B CA 1
ATOM 5150 C C . TRP B 1 176 ? 6.348 -23.812 -15.734 1 98.44 176 TRP B C 1
ATOM 5152 O O . TRP B 1 176 ? 7.133 -23.625 -16.656 1 98.44 176 TRP B O 1
ATOM 5162 N N . GLU B 1 177 ? 6.004 -22.875 -14.852 1 97.38 177 GLU B N 1
ATOM 5163 C CA . GLU B 1 177 ? 6.301 -21.484 -15.18 1 97.38 177 GLU B CA 1
ATOM 5164 C C . GLU B 1 177 ? 7.492 -20.969 -14.383 1 97.38 177 GLU B C 1
ATOM 5166 O O . GLU B 1 177 ? 8.203 -20.062 -14.836 1 97.38 177 GLU B O 1
ATOM 5171 N N . TRP B 1 178 ? 7.742 -21.531 -13.18 1 96.25 178 TRP B N 1
ATOM 5172 C CA . TRP B 1 178 ? 8.703 -20.875 -12.297 1 96.25 178 TRP B CA 1
ATOM 5173 C C . TRP B 1 178 ? 9.922 -21.766 -12.062 1 96.25 178 TRP B C 1
ATOM 5175 O O . TRP B 1 178 ? 10.945 -21.312 -11.555 1 96.25 178 TRP B O 1
ATOM 5185 N N . ASN B 1 179 ? 9.828 -23.031 -12.328 1 97.5 179 ASN B N 1
ATOM 5186 C CA . ASN B 1 179 ? 11 -23.906 -12.289 1 97.5 179 ASN B CA 1
ATOM 5187 C C . ASN B 1 179 ? 11.773 -23.859 -13.609 1 97.5 179 ASN B C 1
ATOM 5189 O O . ASN B 1 179 ? 11.188 -24 -14.68 1 97.5 179 ASN B O 1
ATOM 5193 N N . PRO B 1 180 ? 13.109 -23.656 -13.531 1 96.38 180 PRO B N 1
ATOM 5194 C CA . PRO B 1 180 ? 13.898 -23.578 -14.766 1 96.38 180 PRO B CA 1
ATOM 5195 C C . PRO B 1 180 ? 13.773 -24.812 -15.633 1 96.38 180 PRO B C 1
ATOM 5197 O O . PRO B 1 180 ? 14.062 -24.766 -16.828 1 96.38 180 PRO B O 1
ATOM 5200 N N . SER B 1 181 ? 13.32 -25.922 -15.047 1 97.25 181 SER B N 1
ATOM 5201 C CA . SER B 1 181 ? 13.133 -27.141 -15.812 1 97.25 181 SER B CA 1
ATOM 5202 C C . SER B 1 181 ? 11.711 -27.234 -16.359 1 97.25 181 SER B C 1
ATOM 5204 O O . SER B 1 181 ? 11.422 -28.109 -17.188 1 97.25 181 SER B O 1
ATOM 5206 N N . GLY B 1 182 ? 10.805 -26.375 -15.969 1 97.88 182 GLY B N 1
ATOM 5207 C CA . GLY B 1 182 ? 9.438 -26.391 -16.453 1 97.88 182 GLY B CA 1
ATOM 5208 C C . GLY B 1 182 ? 9.328 -26.062 -17.938 1 97.88 182 GLY B C 1
ATOM 5209 O O . GLY B 1 182 ? 10.078 -25.219 -18.438 1 97.88 182 GLY B O 1
ATOM 5210 N N . TRP B 1 183 ? 8.422 -26.656 -18.594 1 97.88 183 TRP B N 1
ATOM 5211 C CA . TRP B 1 183 ? 8.391 -26.547 -20.047 1 97.88 183 TRP B CA 1
ATOM 5212 C C . TRP B 1 183 ? 7.969 -25.141 -20.469 1 97.88 183 TRP B C 1
ATOM 5214 O O . TRP B 1 183 ? 8.477 -24.625 -21.469 1 97.88 183 TRP B O 1
ATOM 5224 N N . LEU B 1 184 ? 7.062 -24.469 -19.797 1 97.56 184 LEU B N 1
ATOM 5225 C CA . LEU B 1 184 ? 6.68 -23.094 -20.156 1 97.56 184 LEU B CA 1
ATOM 5226 C C . LEU B 1 184 ? 7.812 -22.125 -19.875 1 97.56 184 LEU B C 1
ATOM 5228 O O . LEU B 1 184 ? 8.023 -21.172 -20.625 1 97.56 184 LEU B O 1
ATOM 5232 N N . TYR B 1 185 ? 8.508 -22.359 -18.781 1 96.19 185 TYR B N 1
ATOM 5233 C CA . TYR B 1 185 ? 9.703 -21.578 -18.5 1 96.19 185 TYR B CA 1
ATOM 5234 C C . TYR B 1 185 ? 10.719 -21.688 -19.625 1 96.19 185 TYR B C 1
ATOM 5236 O O . TYR B 1 185 ? 11.219 -20.688 -20.125 1 96.19 185 TYR B O 1
ATOM 5244 N N . LYS B 1 186 ? 11 -22.891 -20.062 1 96.5 186 LYS B N 1
ATOM 5245 C CA . LYS B 1 186 ? 11.992 -23.156 -21.094 1 96.5 186 LYS B CA 1
ATOM 5246 C C . LYS B 1 186 ? 11.562 -22.578 -22.438 1 96.5 186 LYS B C 1
ATOM 5248 O O . LYS B 1 186 ? 12.398 -22.172 -23.234 1 96.5 186 LYS B O 1
ATOM 5253 N N . LEU B 1 187 ? 10.281 -22.531 -22.594 1 96.69 187 LEU B N 1
ATOM 5254 C CA . LEU B 1 187 ? 9.75 -22 -23.844 1 96.69 187 LEU B CA 1
ATOM 5255 C C . LEU B 1 187 ? 9.961 -20.484 -23.906 1 96.69 187 LEU B C 1
ATOM 5257 O O . LEU B 1 187 ? 9.922 -19.906 -25 1 96.69 187 LEU B O 1
ATOM 5261 N N . GLY B 1 188 ? 10.141 -19.828 -22.75 1 96.69 188 GLY B N 1
ATOM 5262 C CA . GLY B 1 188 ? 10.414 -18.391 -22.719 1 96.69 188 GLY B CA 1
ATOM 5263 C C . GLY B 1 188 ? 9.211 -17.562 -22.297 1 96.69 188 GLY B C 1
ATOM 5264 O O . GLY B 1 188 ? 9.141 -16.375 -22.594 1 96.69 188 GLY B O 1
ATOM 5265 N N . LEU B 1 189 ? 8.289 -18.172 -21.609 1 97.69 189 LEU B N 1
ATOM 5266 C CA . LEU B 1 189 ? 7.125 -17.453 -21.094 1 97.69 189 LEU B CA 1
ATOM 5267 C C . LEU B 1 189 ? 7.523 -16.453 -20.031 1 97.69 189 LEU B C 1
ATOM 5269 O O . LEU B 1 189 ? 8.383 -16.734 -19.188 1 97.69 189 LEU B O 1
ATOM 5273 N N . TYR B 1 190 ? 6.922 -15.219 -20.156 1 97.88 190 TYR B N 1
ATOM 5274 C CA . TYR B 1 190 ? 7.098 -14.211 -19.125 1 97.88 190 TYR B CA 1
ATOM 5275 C C . TYR B 1 190 ? 5.934 -14.227 -18.141 1 97.88 190 TYR B C 1
ATOM 5277 O O . TYR B 1 190 ? 4.793 -13.938 -18.5 1 97.88 190 TYR B O 1
ATOM 5285 N N . ASP B 1 191 ? 6.18 -14.562 -16.953 1 97.75 191 ASP B N 1
ATOM 5286 C CA . ASP B 1 191 ? 5.27 -14.438 -15.828 1 97.75 191 ASP B CA 1
ATOM 5287 C C . ASP B 1 191 ? 6.02 -14.023 -14.562 1 97.75 191 ASP B C 1
ATOM 5289 O O . ASP B 1 191 ? 6.574 -14.867 -13.859 1 97.75 191 ASP B O 1
ATOM 5293 N N . PHE B 1 192 ? 5.984 -12.789 -14.266 1 97.88 192 PHE B N 1
ATOM 5294 C CA . PHE B 1 192 ? 6.891 -12.188 -13.297 1 97.88 192 PHE B CA 1
ATOM 5295 C C . PHE B 1 192 ? 6.543 -12.633 -11.883 1 97.88 192 PHE B C 1
ATOM 5297 O O . PHE B 1 192 ? 7.426 -13 -11.102 1 97.88 192 PHE B O 1
ATOM 5304 N N . ALA B 1 193 ? 5.246 -12.492 -11.523 1 96.94 193 ALA B N 1
ATOM 5305 C CA . ALA B 1 193 ? 4.875 -12.727 -10.125 1 96.94 193 ALA B CA 1
ATOM 5306 C C . ALA B 1 193 ? 3.664 -13.656 -10.039 1 96.94 193 ALA B C 1
ATOM 5308 O O . ALA B 1 193 ? 3.074 -13.812 -8.969 1 96.94 193 ALA B O 1
ATOM 5309 N N . GLY B 1 194 ? 3.143 -14.227 -11.086 1 95.38 194 GLY B N 1
ATOM 5310 C CA . GLY B 1 194 ? 2.184 -15.305 -10.938 1 95.38 194 GLY B CA 1
ATOM 5311 C C . GLY B 1 194 ? 0.818 -14.977 -11.508 1 95.38 194 GLY B C 1
ATOM 5312 O O . GLY B 1 194 ? -0.203 -15.172 -10.844 1 95.38 194 GLY B O 1
ATOM 5313 N N . SER B 1 195 ? 0.76 -14.508 -12.719 1 95.81 195 SER B N 1
ATOM 5314 C CA . SER B 1 195 ? -0.533 -14.398 -13.391 1 95.81 195 SER B CA 1
ATOM 5315 C C . SER B 1 195 ? -1.125 -15.773 -13.672 1 95.81 195 SER B C 1
ATOM 5317 O O . SER B 1 195 ? -2.311 -16.016 -13.43 1 95.81 195 SER B O 1
ATOM 5319 N N . GLY B 1 196 ? -0.319 -16.703 -14.164 1 98 196 GLY B N 1
ATOM 5320 C CA . GLY B 1 196 ? -0.755 -18.031 -14.516 1 98 196 GLY B CA 1
ATOM 5321 C C . GLY B 1 196 ? -1.129 -18.875 -13.305 1 98 196 GLY B C 1
ATOM 5322 O O . GLY B 1 196 ? -2.312 -19.109 -13.047 1 98 196 GLY B O 1
ATOM 5323 N N . PRO B 1 197 ? -0.117 -19.203 -12.508 1 98.56 197 PRO B N 1
ATOM 5324 C CA . PRO B 1 197 ? -0.383 -20.109 -11.398 1 98.56 197 PRO B CA 1
ATOM 5325 C C . PRO B 1 197 ? -1.289 -19.5 -10.328 1 98.56 197 PRO B C 1
ATOM 5327 O O . PRO B 1 197 ? -1.997 -20.219 -9.625 1 98.56 197 PRO B O 1
ATOM 5330 N N . VAL B 1 198 ? -1.308 -18.156 -10.18 1 98.81 198 VAL B N 1
ATOM 5331 C CA . VAL B 1 198 ? -2.057 -17.547 -9.094 1 98.81 198 VAL B CA 1
ATOM 5332 C C . VAL B 1 198 ? -3.406 -17.047 -9.609 1 98.81 198 VAL B C 1
ATOM 5334 O O . VAL B 1 198 ? -4.453 -17.609 -9.258 1 98.81 198 VAL B O 1
ATOM 5337 N N . HIS B 1 199 ? -3.432 -16.094 -10.555 1 98.88 199 HIS B N 1
ATOM 5338 C CA . HIS B 1 199 ? -4.66 -15.383 -10.883 1 98.88 199 HIS B CA 1
ATOM 5339 C C . HIS B 1 199 ? -5.488 -16.156 -11.898 1 98.88 199 HIS B C 1
ATOM 5341 O O . HIS B 1 199 ? -6.641 -16.5 -11.633 1 98.88 199 HIS B O 1
ATOM 5347 N N . ILE B 1 200 ? -4.895 -16.547 -13.016 1 98.88 200 ILE B N 1
ATOM 5348 C CA . ILE B 1 200 ? -5.645 -17.281 -14.023 1 98.88 200 ILE B CA 1
ATOM 5349 C C . ILE B 1 200 ? -6.113 -18.609 -13.445 1 98.88 200 ILE B C 1
ATOM 5351 O O . ILE B 1 200 ? -7.273 -19 -13.609 1 98.88 200 ILE B O 1
ATOM 5355 N N . ALA B 1 201 ? -5.242 -19.25 -12.766 1 98.88 201 ALA B N 1
ATOM 5356 C CA . ALA B 1 201 ? -5.574 -20.562 -12.195 1 98.88 201 ALA B CA 1
ATOM 5357 C C . ALA B 1 201 ? -6.73 -20.438 -11.203 1 98.88 201 ALA B C 1
ATOM 5359 O O . ALA B 1 201 ? -7.703 -21.188 -11.289 1 98.88 201 ALA B O 1
ATOM 5360 N N . SER B 1 202 ? -6.637 -19.547 -10.234 1 98.81 202 SER B N 1
ATOM 5361 C CA . SER B 1 202 ? -7.695 -19.422 -9.242 1 98.81 202 SER B CA 1
ATOM 5362 C C . SER B 1 202 ? -8.984 -18.906 -9.875 1 98.81 202 SER B C 1
ATOM 5364 O O . SER B 1 202 ? -10.078 -19.328 -9.492 1 98.81 202 SER B O 1
ATOM 5366 N N . GLY B 1 203 ? -8.867 -18 -10.852 1 98.75 203 GLY B N 1
ATOM 5367 C CA . GLY B 1 203 ? -10.047 -17.484 -11.531 1 98.75 203 GLY B CA 1
ATOM 5368 C C . GLY B 1 203 ? -10.82 -18.547 -12.281 1 98.75 203 GLY B C 1
ATOM 5369 O O . GLY B 1 203 ? -12.039 -18.656 -12.133 1 98.75 203 GLY B O 1
ATOM 5370 N N . PHE B 1 204 ? -10.156 -19.344 -13.016 1 98.75 204 PHE B N 1
ATOM 5371 C CA . PHE B 1 204 ? -10.82 -20.375 -13.805 1 98.75 204 PHE B CA 1
ATOM 5372 C C . PHE B 1 204 ? -11.195 -21.562 -12.922 1 98.75 204 PHE B C 1
ATOM 5374 O O . PHE B 1 204 ? -12.172 -22.266 -13.211 1 98.75 204 PHE B O 1
ATOM 5381 N N . GLY B 1 205 ? -10.398 -21.812 -11.891 1 98.75 205 GLY B N 1
ATOM 5382 C CA . GLY B 1 205 ? -10.844 -22.75 -10.883 1 98.75 205 GLY B CA 1
ATOM 5383 C C . GLY B 1 205 ? -12.148 -22.344 -10.211 1 98.75 205 GLY B C 1
ATOM 5384 O O . GLY B 1 205 ? -13.023 -23.172 -9.984 1 98.75 205 GLY B O 1
ATOM 5385 N N . ALA B 1 206 ? -12.234 -21.078 -9.906 1 98.38 206 ALA B N 1
ATOM 5386 C CA . ALA B 1 206 ? -13.445 -20.547 -9.297 1 98.38 206 ALA B CA 1
ATOM 5387 C C . ALA B 1 206 ? -14.641 -20.656 -10.25 1 98.38 206 ALA B C 1
ATOM 5389 O O . ALA B 1 206 ? -15.766 -20.906 -9.812 1 98.38 206 ALA B O 1
ATOM 5390 N N . LEU B 1 207 ? -14.398 -20.422 -11.5 1 97.56 207 LEU B N 1
ATOM 5391 C CA . LEU B 1 207 ? -15.445 -20.594 -12.5 1 97.56 207 LEU B CA 1
ATOM 5392 C C . LEU B 1 207 ? -15.969 -22.031 -12.484 1 97.56 207 LEU B C 1
ATOM 5394 O O . LEU B 1 207 ? -17.188 -22.25 -12.469 1 97.56 207 LEU B O 1
ATOM 5398 N N . ALA B 1 208 ? -15.086 -23 -12.492 1 98.12 208 ALA B N 1
ATOM 5399 C CA . ALA B 1 208 ? -15.461 -24.422 -12.438 1 98.12 208 ALA B CA 1
ATOM 5400 C C . ALA B 1 208 ? -16.25 -24.734 -11.172 1 98.12 208 ALA B C 1
ATOM 5402 O O . ALA B 1 208 ? -17.281 -25.406 -11.219 1 98.12 208 ALA B O 1
ATOM 5403 N N . TRP B 1 209 ? -15.711 -24.25 -10.055 1 97.94 209 TRP B N 1
ATOM 5404 C CA . TRP B 1 209 ? -16.328 -24.516 -8.758 1 97.94 209 TRP B CA 1
ATOM 5405 C C . TRP B 1 209 ? -17.734 -23.922 -8.695 1 97.94 209 TRP B C 1
ATOM 5407 O O . TRP B 1 209 ? -18.672 -24.594 -8.273 1 97.94 209 TRP B O 1
ATOM 5417 N N . SER B 1 210 ? -17.922 -22.703 -9.156 1 96.19 210 SER B N 1
ATOM 5418 C CA . SER B 1 210 ? -19.219 -22.031 -9.18 1 96.19 210 SER B CA 1
ATOM 5419 C C . SER B 1 210 ? -20.188 -22.75 -10.117 1 96.19 210 SER B C 1
ATOM 5421 O O . SER B 1 210 ? -21.375 -22.875 -9.812 1 96.19 210 SER B O 1
ATOM 5423 N N . MET B 1 211 ? -19.703 -23.203 -11.211 1 95.12 211 MET B N 1
ATOM 5424 C CA . MET B 1 211 ? -20.531 -23.922 -12.172 1 95.12 211 MET B CA 1
ATOM 5425 C C . MET B 1 211 ? -21.062 -25.219 -11.57 1 95.12 211 MET B C 1
ATOM 5427 O O . MET B 1 211 ? -22.234 -25.547 -11.719 1 95.12 211 MET B O 1
ATOM 5431 N N . MET B 1 212 ? -20.281 -25.875 -10.836 1 95 212 MET B N 1
ATOM 5432 C CA . MET B 1 212 ? -20.656 -27.172 -10.289 1 95 212 MET B CA 1
ATOM 5433 C C . MET B 1 212 ? -21.594 -27.016 -9.094 1 95 212 MET B C 1
ATOM 5435 O O . MET B 1 212 ? -22.422 -27.891 -8.828 1 95 212 MET B O 1
ATOM 5439 N N . LEU B 1 213 ? -21.422 -25.922 -8.375 1 94.69 213 LEU B N 1
ATOM 5440 C CA . LEU B 1 213 ? -22.281 -25.656 -7.219 1 94.69 213 LEU B CA 1
ATOM 5441 C C . LEU B 1 213 ? -23.672 -25.188 -7.66 1 94.69 213 LEU B C 1
ATOM 5443 O O . LEU B 1 213 ? -24.641 -25.328 -6.922 1 94.69 213 LEU B O 1
ATOM 5447 N N . GLY B 1 214 ? -23.766 -24.562 -8.836 1 91.44 214 GLY B N 1
ATOM 5448 C CA . GLY B 1 214 ? -25.031 -24 -9.273 1 91.44 214 GLY B CA 1
ATOM 5449 C C . GLY B 1 214 ? -25.328 -22.656 -8.625 1 91.44 214 GLY B C 1
ATOM 5450 O O . GLY B 1 214 ? -24.578 -22.188 -7.77 1 91.44 214 GLY B O 1
ATOM 5451 N N . PRO B 1 215 ? -26.375 -22.062 -8.992 1 90.19 215 PRO B N 1
ATOM 5452 C CA . PRO B 1 215 ? -26.719 -20.719 -8.5 1 90.19 215 PRO B CA 1
ATOM 5453 C C . PRO B 1 215 ? -27.203 -20.719 -7.055 1 90.19 215 PRO B C 1
ATOM 5455 O O . PRO B 1 215 ? -27.812 -21.703 -6.609 1 90.19 215 PRO B O 1
ATOM 5458 N N . ARG B 1 216 ? -26.984 -19.641 -6.281 1 89 216 ARG B N 1
ATOM 5459 C CA . ARG B 1 216 ? -27.5 -19.453 -4.93 1 89 216 ARG B CA 1
ATOM 5460 C C . ARG B 1 216 ? -29.016 -19.281 -4.945 1 89 216 ARG B C 1
ATOM 5462 O O . ARG B 1 216 ? -29.578 -18.797 -5.93 1 89 216 ARG B O 1
ATOM 5469 N N . ILE B 1 217 ? -29.547 -19.547 -3.803 1 83.06 217 ILE B N 1
ATOM 5470 C CA . ILE B 1 217 ? -30.984 -19.359 -3.633 1 83.06 217 ILE B CA 1
ATOM 5471 C C . ILE B 1 217 ? -31.281 -17.875 -3.43 1 83.06 217 ILE B C 1
ATOM 5473 O O . ILE B 1 217 ? -30.688 -17.219 -2.564 1 83.06 217 ILE B O 1
ATOM 5477 N N . PRO B 1 218 ? -32.094 -17.344 -4.348 1 76.06 218 PRO B N 1
ATOM 5478 C CA . PRO B 1 218 ? -32.406 -15.914 -4.223 1 76.06 218 PRO B CA 1
ATOM 5479 C C . PRO B 1 218 ? -33.188 -15.594 -2.953 1 76.06 218 PRO B C 1
ATOM 5481 O O . PRO B 1 218 ? -33.906 -16.453 -2.42 1 76.06 218 PRO B O 1
ATOM 5484 N N . ASP B 1 219 ? -32.969 -14.359 -2.482 1 63.66 219 ASP B N 1
ATOM 5485 C CA . ASP B 1 219 ? -33.812 -13.922 -1.381 1 63.66 219 ASP B CA 1
ATOM 5486 C C . ASP B 1 219 ? -35.281 -13.82 -1.824 1 63.66 219 ASP B C 1
ATOM 5488 O O . ASP B 1 219 ? -35.562 -13.602 -3.006 1 63.66 219 ASP B O 1
ATOM 5492 N N . ALA B 1 220 ? -36.156 -14.273 -0.942 1 50.88 220 ALA B N 1
ATOM 5493 C CA . ALA B 1 220 ? -37.594 -14.312 -1.216 1 50.88 220 ALA B CA 1
ATOM 5494 C C . ALA B 1 220 ? -38.031 -13.125 -2.078 1 50.88 220 ALA B C 1
ATOM 5496 O O . ALA B 1 220 ? -39 -13.219 -2.834 1 50.88 220 ALA B O 1
ATOM 5497 N N . THR B 1 221 ? -37.531 -12.07 -1.978 1 45.28 221 THR B N 1
ATOM 5498 C CA . THR B 1 221 ? -38.062 -10.898 -2.648 1 45.28 221 THR B CA 1
ATOM 5499 C C . THR B 1 221 ? -37.594 -10.844 -4.102 1 45.28 221 THR B C 1
ATOM 5501 O O . THR B 1 221 ? -38.062 -9.992 -4.871 1 45.28 221 THR B O 1
ATOM 5504 N N . VAL B 1 222 ? -36.75 -11.625 -4.414 1 47.47 222 VAL B N 1
ATOM 5505 C CA . VAL B 1 222 ? -36.219 -11.438 -5.77 1 47.47 222 VAL B CA 1
ATOM 5506 C C . VAL B 1 222 ? -36.938 -12.383 -6.727 1 47.47 222 VAL B C 1
ATOM 5508 O O . VAL B 1 222 ? -36.875 -13.602 -6.582 1 47.47 222 VAL B O 1
ATOM 5511 N N . THR B 1 223 ? -38.062 -11.969 -7.406 1 45.22 223 THR B N 1
ATOM 5512 C CA . THR B 1 223 ? -38.906 -12.719 -8.312 1 45.22 223 THR B CA 1
ATOM 5513 C C . THR B 1 223 ? -38.156 -13.125 -9.57 1 45.22 223 THR B C 1
ATOM 5515 O O . THR B 1 223 ? -38.562 -14.047 -10.281 1 45.22 223 THR B O 1
ATOM 5518 N N . ASP B 1 224 ? -37.406 -12.375 -10.18 1 45.84 224 ASP B N 1
ATOM 5519 C CA . ASP B 1 224 ? -36.906 -12.695 -11.516 1 45.84 224 ASP B CA 1
ATOM 5520 C C . ASP B 1 224 ? -35.594 -13.492 -11.43 1 45.84 224 ASP B C 1
ATOM 5522 O O . ASP B 1 224 ? -34.594 -12.992 -10.914 1 45.84 224 ASP B O 1
ATOM 5526 N N . ARG B 1 225 ? -35.719 -14.703 -11.625 1 43 225 ARG B N 1
ATOM 5527 C CA . ARG B 1 225 ? -34.625 -15.664 -11.562 1 43 225 ARG B CA 1
ATOM 5528 C C . ARG B 1 225 ? -33.469 -15.242 -12.461 1 43 225 ARG B C 1
ATOM 5530 O O . ARG B 1 225 ? -32.375 -15.852 -12.43 1 43 225 ARG B O 1
ATOM 5537 N N . LYS B 1 226 ? -33.781 -14.703 -13.625 1 45 226 LYS B N 1
ATOM 5538 C CA . LYS B 1 226 ? -32.781 -14.461 -14.648 1 45 226 LYS B CA 1
ATOM 5539 C C . LYS B 1 226 ? -31.828 -13.336 -14.234 1 45 226 LYS B C 1
ATOM 5541 O O . LYS B 1 226 ? -30.828 -13.086 -14.906 1 45 226 LYS B O 1
ATOM 5546 N N . LYS B 1 227 ? -32.188 -12.57 -13.328 1 48.97 227 LYS B N 1
ATOM 5547 C CA . LYS B 1 227 ? -31.312 -11.453 -12.992 1 48.97 227 LYS B CA 1
ATOM 5548 C C . LYS B 1 227 ? -30.297 -11.852 -11.922 1 48.97 227 LYS B C 1
ATOM 5550 O O . LYS B 1 227 ? -30.656 -12.453 -10.906 1 48.97 227 LYS B O 1
ATOM 5555 N N . ALA B 1 228 ? -29 -11.961 -12.477 1 48.47 228 ALA B N 1
ATOM 5556 C CA . ALA B 1 228 ? -27.844 -12.227 -11.617 1 48.47 228 ALA B CA 1
ATOM 5557 C C . ALA B 1 228 ? -28.047 -11.633 -10.227 1 48.47 228 ALA B C 1
ATOM 5559 O O . ALA B 1 228 ? -28.312 -10.438 -10.086 1 48.47 228 ALA B O 1
ATOM 5560 N N . VAL B 1 229 ? -28.266 -12.5 -9.148 1 52.44 229 VAL B N 1
ATOM 5561 C CA . VAL B 1 229 ? -28.5 -12.109 -7.762 1 52.44 229 VAL B CA 1
ATOM 5562 C C . VAL B 1 229 ? -27.297 -11.336 -7.234 1 52.44 229 VAL B C 1
ATOM 5564 O O . VAL B 1 229 ? -26.188 -11.867 -7.176 1 52.44 229 VAL B O 1
ATOM 5567 N N . HIS B 1 230 ? -27.281 -10 -7.488 1 61.44 230 HIS B N 1
ATOM 5568 C CA . HIS B 1 230 ? -26.25 -9.211 -6.82 1 61.44 230 HIS B CA 1
ATOM 5569 C C . HIS B 1 230 ? -26.734 -8.719 -5.461 1 61.44 230 HIS B C 1
ATOM 5571 O O . HIS B 1 230 ? -27.766 -8.047 -5.367 1 61.44 230 HIS B O 1
ATOM 5577 N N . TYR B 1 231 ? -26.031 -9.305 -4.449 1 67.38 231 TYR B N 1
ATOM 5578 C CA . TYR B 1 231 ? -26.344 -8.836 -3.104 1 67.38 231 TYR B CA 1
ATOM 5579 C C . TYR B 1 231 ? -25.375 -7.73 -2.676 1 67.38 231 TYR B C 1
ATOM 5581 O O . TYR B 1 231 ? -24.188 -7.762 -3.014 1 67.38 231 TYR B O 1
ATOM 5589 N N . LYS B 1 232 ? -25.875 -6.773 -2.033 1 77.31 232 LYS B N 1
ATOM 5590 C CA . LYS B 1 232 ? -25.047 -5.707 -1.478 1 77.31 232 LYS B CA 1
ATOM 5591 C C . LYS B 1 232 ? -24.188 -6.223 -0.322 1 77.31 232 LYS B C 1
ATOM 5593 O O . LYS B 1 232 ? -24.609 -7.102 0.429 1 77.31 232 LYS B O 1
ATOM 5598 N N . PRO B 1 233 ? -23 -5.688 -0.247 1 83.69 233 PRO B N 1
ATOM 5599 C CA . PRO B 1 233 ? -22.156 -6.082 0.885 1 83.69 233 PRO B CA 1
ATOM 5600 C C . PRO B 1 233 ? -22.781 -5.734 2.234 1 83.69 233 PRO B C 1
ATOM 5602 O O . PRO B 1 233 ? -23.328 -4.637 2.402 1 83.69 233 PRO B O 1
ATOM 5605 N N . HIS B 1 234 ? -22.75 -6.672 3.146 1 83.62 234 HIS B N 1
ATOM 5606 C CA . HIS B 1 234 ? -23.328 -6.406 4.461 1 83.62 234 HIS B CA 1
ATOM 5607 C C . HIS B 1 234 ? -22.453 -5.453 5.266 1 83.62 234 HIS B C 1
ATOM 5609 O O . HIS B 1 234 ? -22.938 -4.793 6.191 1 83.62 234 HIS B O 1
ATOM 5615 N N . ASN B 1 235 ? -21.109 -5.402 4.949 1 90.75 235 ASN B N 1
ATOM 5616 C CA . ASN B 1 235 ? -20.156 -4.566 5.668 1 90.75 235 ASN B CA 1
ATOM 5617 C C . ASN B 1 235 ? -19.141 -3.941 4.727 1 90.75 235 ASN B C 1
ATOM 5619 O O . ASN B 1 235 ? -18.016 -4.434 4.609 1 90.75 235 ASN B O 1
ATOM 5623 N N . PRO B 1 236 ? -19.453 -2.82 4.168 1 90.44 236 PRO B N 1
ATOM 5624 C CA . PRO B 1 236 ? -18.562 -2.168 3.205 1 90.44 236 PRO B CA 1
ATOM 5625 C C . PRO B 1 236 ? -17.25 -1.729 3.828 1 90.44 236 PRO B C 1
ATOM 5627 O O . PRO B 1 236 ? -16.219 -1.706 3.148 1 90.44 236 PRO B O 1
ATOM 5630 N N . LEU B 1 237 ? -17.297 -1.402 5.074 1 91.06 237 LEU B N 1
ATOM 5631 C CA . LEU B 1 237 ? -16.078 -0.994 5.754 1 91.06 237 LEU B CA 1
ATOM 5632 C C . LEU B 1 237 ? -15.078 -2.148 5.824 1 91.06 237 LEU B C 1
ATOM 5634 O O . LEU B 1 237 ? -13.891 -1.963 5.57 1 91.06 237 LEU B O 1
ATOM 5638 N N . LEU B 1 238 ? -15.57 -3.352 6.156 1 93.06 238 LEU B N 1
ATOM 5639 C CA . LEU B 1 238 ? -14.719 -4.531 6.215 1 93.06 238 LEU B CA 1
ATOM 5640 C C . LEU B 1 238 ? -14.156 -4.863 4.836 1 93.06 238 LEU B C 1
ATOM 5642 O O . LEU B 1 238 ? -12.984 -5.238 4.711 1 93.06 238 LEU B O 1
ATOM 5646 N N . MET B 1 239 ? -14.961 -4.73 3.857 1 95.25 239 MET B N 1
ATOM 5647 C CA . MET B 1 239 ? -14.523 -4.941 2.479 1 95.25 239 MET B CA 1
ATOM 5648 C C . MET B 1 239 ? -13.398 -3.984 2.111 1 95.25 239 MET B C 1
ATOM 5650 O O . MET B 1 239 ? -12.383 -4.402 1.558 1 95.25 239 MET B O 1
ATOM 5654 N N . CYS B 1 240 ? -13.594 -2.697 2.449 1 96 240 CYS B N 1
ATOM 5655 C CA . CYS B 1 240 ? -12.57 -1.699 2.15 1 96 240 CYS B CA 1
ATOM 5656 C C . CYS B 1 240 ? -11.289 -1.975 2.93 1 96 240 CYS B C 1
ATOM 5658 O O . CYS B 1 240 ? -10.188 -1.828 2.396 1 96 240 CYS B O 1
ATOM 5660 N N . PHE B 1 241 ? -11.445 -2.422 4.125 1 95.56 241 PHE B N 1
ATOM 5661 C CA . PHE B 1 241 ? -10.297 -2.773 4.949 1 95.56 241 PHE B CA 1
ATOM 5662 C C . PHE B 1 241 ? -9.508 -3.916 4.32 1 95.56 241 PHE B C 1
ATOM 5664 O O . PHE B 1 241 ? -8.281 -3.85 4.219 1 95.56 241 PHE B O 1
ATOM 5671 N N . GLY B 1 242 ? -10.219 -4.965 3.949 1 97.88 242 GLY B N 1
ATOM 5672 C CA . GLY B 1 242 ? -9.57 -6.062 3.244 1 97.88 242 GLY B CA 1
ATOM 5673 C C . GLY B 1 242 ? -8.828 -5.617 1.999 1 97.88 242 GLY B C 1
ATOM 5674 O O . GLY B 1 242 ? -7.699 -6.043 1.76 1 97.88 242 GLY B O 1
ATOM 5675 N N . THR B 1 243 ? -9.406 -4.758 1.227 1 98.19 243 THR B N 1
ATOM 5676 C CA . THR B 1 243 ? -8.805 -4.273 -0.01 1 98.19 243 THR B CA 1
ATOM 5677 C C . THR B 1 243 ? -7.52 -3.506 0.281 1 98.19 243 THR B C 1
ATOM 5679 O O . THR B 1 243 ? -6.508 -3.695 -0.4 1 98.19 243 THR B O 1
ATOM 5682 N N . VAL B 1 244 ? -7.531 -2.637 1.291 1 98.19 244 VAL B N 1
ATOM 5683 C CA . VAL B 1 244 ? -6.367 -1.841 1.671 1 98.19 244 VAL B CA 1
ATOM 5684 C C . VAL B 1 244 ? -5.227 -2.762 2.102 1 98.19 244 VAL B C 1
ATOM 5686 O O . VAL B 1 244 ? -4.078 -2.566 1.7 1 98.19 244 VAL B O 1
ATOM 5689 N N . LEU B 1 245 ? -5.539 -3.801 2.875 1 98.12 245 LEU B N 1
ATOM 5690 C CA . LEU B 1 245 ? -4.516 -4.734 3.334 1 98.12 245 LEU B CA 1
ATOM 5691 C C . LEU B 1 245 ? -3.975 -5.562 2.174 1 98.12 245 LEU B C 1
ATOM 5693 O O . LEU B 1 245 ? -2.787 -5.895 2.145 1 98.12 245 LEU B O 1
ATOM 5697 N N . ILE B 1 246 ? -4.812 -5.906 1.249 1 98.62 246 ILE B N 1
ATOM 5698 C CA . ILE B 1 246 ? -4.379 -6.621 0.054 1 98.62 246 ILE B CA 1
ATOM 5699 C C . ILE B 1 246 ? -3.412 -5.754 -0.747 1 98.62 246 ILE B C 1
ATOM 5701 O O . ILE B 1 246 ? -2.336 -6.211 -1.137 1 98.62 246 ILE B O 1
ATOM 5705 N N . TRP B 1 247 ? -3.811 -4.484 -0.978 1 98.62 247 TRP B N 1
ATOM 5706 C CA . TRP B 1 247 ? -2.955 -3.537 -1.688 1 98.62 247 TRP B CA 1
ATOM 5707 C C . TRP B 1 247 ? -1.626 -3.355 -0.963 1 98.62 247 TRP B C 1
ATOM 5709 O O . TRP B 1 247 ? -0.56 -3.443 -1.577 1 98.62 247 TRP B O 1
ATOM 5719 N N . PHE B 1 248 ? -1.645 -3.279 0.362 1 98.12 248 PHE B N 1
ATOM 5720 C CA . PHE B 1 248 ? -0.482 -3.145 1.231 1 98.12 248 PHE B CA 1
ATOM 5721 C C . PHE B 1 248 ? 0.462 -4.328 1.062 1 98.12 248 PHE B C 1
ATOM 5723 O O . PHE B 1 248 ? 1.675 -4.148 0.93 1 98.12 248 PHE B O 1
ATOM 5730 N N . GLY B 1 249 ? -0.068 -5.504 1.01 1 98.56 249 GLY B N 1
ATOM 5731 C CA . GLY B 1 249 ? 0.727 -6.711 0.837 1 98.56 249 GLY B CA 1
ATOM 5732 C C . GLY B 1 249 ? 1.205 -6.91 -0.589 1 98.56 249 GLY B C 1
ATOM 5733 O O . GLY B 1 249 ? 2.248 -7.527 -0.819 1 98.56 249 GLY B O 1
ATOM 5734 N N . TRP B 1 250 ? 0.496 -6.371 -1.562 1 98.75 250 TRP B N 1
ATOM 5735 C CA . TRP B 1 250 ? 0.797 -6.609 -2.971 1 98.75 250 TRP B CA 1
ATOM 5736 C C . TRP B 1 250 ? 2.09 -5.91 -3.377 1 98.75 250 TRP B C 1
ATOM 5738 O O . TRP B 1 250 ? 2.76 -6.332 -4.324 1 98.75 250 TRP B O 1
ATOM 5748 N N . PHE B 1 251 ? 2.49 -4.805 -2.646 1 98.62 251 PHE B N 1
ATOM 5749 C CA . PHE B 1 251 ? 3.805 -4.211 -2.857 1 98.62 251 PHE B CA 1
ATOM 5750 C C . PHE B 1 251 ? 4.902 -5.25 -2.678 1 98.62 251 PHE B C 1
ATOM 5752 O O . PHE B 1 251 ? 5.859 -5.297 -3.457 1 98.62 251 PHE B O 1
ATOM 5759 N N . ALA B 1 252 ? 4.68 -6.062 -1.624 1 98.38 252 ALA B N 1
ATOM 5760 C CA . ALA B 1 252 ? 5.645 -7.113 -1.305 1 98.38 252 ALA B CA 1
ATOM 5761 C C . ALA B 1 252 ? 5.484 -8.305 -2.242 1 98.38 252 ALA B C 1
ATOM 5763 O O . ALA B 1 252 ? 6.473 -8.922 -2.646 1 98.38 252 ALA B O 1
ATOM 5764 N N . PHE B 1 253 ? 4.27 -8.594 -2.582 1 98.56 253 PHE B N 1
ATOM 5765 C CA . PHE B 1 253 ? 3.969 -9.711 -3.467 1 98.56 253 PHE B CA 1
ATOM 5766 C C . PHE B 1 253 ? 4.691 -9.555 -4.801 1 98.56 253 PHE B C 1
ATOM 5768 O O . PHE B 1 253 ? 5.453 -10.43 -5.207 1 98.56 253 PHE B O 1
ATOM 5775 N N . ASN B 1 254 ? 4.52 -8.398 -5.434 1 98.69 254 ASN B N 1
ATOM 5776 C CA . ASN B 1 254 ? 5.227 -8.133 -6.68 1 98.69 254 ASN B CA 1
ATOM 5777 C C . ASN B 1 254 ? 6.668 -7.703 -6.426 1 98.69 254 ASN B C 1
ATOM 5779 O O . ASN B 1 254 ? 7.586 -8.164 -7.105 1 98.69 254 ASN B O 1
ATOM 5783 N N . GLY B 1 255 ? 6.91 -6.852 -5.465 1 98.5 255 GLY B N 1
ATOM 5784 C CA . GLY B 1 255 ? 8.227 -6.293 -5.199 1 98.5 255 GLY B CA 1
ATOM 5785 C C . GLY B 1 255 ? 9.258 -7.34 -4.824 1 98.5 255 GLY B C 1
ATOM 5786 O O . GLY B 1 255 ? 10.438 -7.191 -5.137 1 98.5 255 GLY B O 1
ATOM 5787 N N . GLY B 1 256 ? 8.781 -8.391 -4.125 1 98.44 256 GLY B N 1
ATOM 5788 C CA . GLY B 1 256 ? 9.672 -9.461 -3.703 1 98.44 256 GLY B CA 1
ATOM 5789 C C . GLY B 1 256 ? 9.898 -10.508 -4.773 1 98.44 256 GLY B C 1
ATOM 5790 O O . GLY B 1 256 ? 10.766 -11.367 -4.633 1 98.44 256 GLY B O 1
ATOM 5791 N N . SER B 1 257 ? 9.25 -10.383 -5.887 1 98.31 257 SER B N 1
ATOM 5792 C CA . SER B 1 257 ? 9.289 -11.445 -6.887 1 98.31 257 SER B CA 1
ATOM 5793 C C . SER B 1 257 ? 10.5 -11.312 -7.797 1 98.31 257 SER B C 1
ATOM 5795 O O . SER B 1 257 ? 10.766 -12.18 -8.625 1 98.31 257 SER B O 1
ATOM 5797 N N . THR B 1 258 ? 11.305 -10.227 -7.633 1 97.25 258 THR B N 1
ATOM 5798 C CA . THR B 1 258 ? 12.641 -10.219 -8.227 1 97.25 258 THR B CA 1
ATOM 5799 C C . THR B 1 258 ? 13.555 -11.195 -7.5 1 97.25 258 THR B C 1
ATOM 5801 O O . THR B 1 258 ? 14.617 -11.555 -8.016 1 97.25 258 THR B O 1
ATOM 5804 N N . ALA B 1 259 ? 13.156 -11.602 -6.297 1 97 259 ALA B N 1
ATOM 5805 C CA . ALA B 1 259 ? 13.922 -12.477 -5.414 1 97 259 ALA B CA 1
ATOM 5806 C C . ALA B 1 259 ? 15.289 -11.875 -5.094 1 97 259 ALA B C 1
ATOM 5808 O O . ALA B 1 259 ? 16.297 -12.578 -5.109 1 97 259 ALA B O 1
ATOM 5809 N N . ASN B 1 260 ? 15.461 -10.656 -5.023 1 97.75 260 ASN B N 1
ATOM 5810 C CA . ASN B 1 260 ? 16.578 -9.82 -4.566 1 97.75 260 ASN B CA 1
ATOM 5811 C C . ASN B 1 260 ? 16.156 -8.367 -4.414 1 97.75 260 ASN B C 1
ATOM 5813 O O . ASN B 1 260 ? 14.961 -8.047 -4.449 1 97.75 260 ASN B O 1
ATOM 5817 N N . LEU B 1 261 ? 17.078 -7.531 -4.109 1 98.5 261 LEU B N 1
ATOM 5818 C CA . LEU B 1 261 ? 16.844 -6.094 -4.07 1 98.5 261 LEU B CA 1
ATOM 5819 C C . LEU B 1 261 ? 17.734 -5.367 -5.074 1 98.5 261 LEU B C 1
ATOM 5821 O O . LEU B 1 261 ? 18.953 -5.434 -4.98 1 98.5 261 LEU B O 1
ATOM 5825 N N . SER B 1 262 ? 17.125 -4.742 -6.074 1 98.38 262 SER B N 1
ATOM 5826 C CA . SER B 1 262 ? 17.797 -3.979 -7.121 1 98.38 262 SER B CA 1
ATOM 5827 C C . SER B 1 262 ? 16.906 -2.859 -7.645 1 98.38 262 SER B C 1
ATOM 5829 O O . SER B 1 262 ? 15.781 -2.691 -7.18 1 98.38 262 SER B O 1
ATOM 5831 N N . LEU B 1 263 ? 17.422 -2.094 -8.562 1 98.5 263 LEU B N 1
ATOM 5832 C CA . LEU B 1 263 ? 16.625 -1.07 -9.227 1 98.5 263 LEU B CA 1
ATOM 5833 C C . LEU B 1 263 ? 15.383 -1.683 -9.867 1 98.5 263 LEU B C 1
ATOM 5835 O O . LEU B 1 263 ? 14.328 -1.048 -9.922 1 98.5 263 LEU B O 1
ATOM 5839 N N . ARG B 1 264 ? 15.492 -2.91 -10.32 1 98.44 264 ARG B N 1
ATOM 5840 C CA . ARG B 1 264 ? 14.336 -3.592 -10.891 1 98.44 264 ARG B CA 1
ATOM 5841 C C . ARG B 1 264 ? 13.25 -3.797 -9.844 1 98.44 264 ARG B C 1
ATOM 5843 O O . ARG B 1 264 ? 12.062 -3.625 -10.125 1 98.44 264 ARG B O 1
ATOM 5850 N N . SER B 1 265 ? 13.648 -4.145 -8.602 1 98.62 265 SER B N 1
ATOM 5851 C CA . SER B 1 265 ? 12.695 -4.324 -7.512 1 98.62 265 SER B CA 1
ATOM 5852 C C . SER B 1 265 ? 11.938 -3.031 -7.219 1 98.62 265 SER B C 1
ATOM 5854 O O . SER B 1 265 ? 10.727 -3.045 -7.023 1 98.62 265 SER B O 1
ATOM 5856 N N . ILE B 1 266 ? 12.656 -1.928 -7.184 1 98.62 266 ILE B N 1
ATOM 5857 C CA . ILE B 1 266 ? 12.062 -0.618 -6.949 1 98.62 266 ILE B CA 1
ATOM 5858 C C . ILE B 1 266 ? 11.078 -0.291 -8.07 1 98.62 266 ILE B C 1
ATOM 5860 O O . ILE B 1 266 ? 9.961 0.156 -7.82 1 98.62 266 ILE B O 1
ATOM 5864 N N . TYR B 1 267 ? 11.562 -0.548 -9.266 1 98.38 267 TYR B N 1
ATOM 5865 C CA . TYR B 1 267 ? 10.75 -0.334 -10.461 1 98.38 267 TYR B CA 1
ATOM 5866 C C . TYR B 1 267 ? 9.445 -1.112 -10.383 1 98.38 267 TYR B C 1
ATOM 5868 O O . TYR B 1 267 ? 8.383 -0.596 -10.742 1 98.38 267 TYR B O 1
ATOM 5876 N N . VAL B 1 268 ? 9.453 -2.301 -9.883 1 98.75 268 VAL B N 1
ATOM 5877 C CA . VAL B 1 268 ? 8.305 -3.184 -9.742 1 98.75 268 VAL B CA 1
ATOM 5878 C C . VAL B 1 268 ? 7.305 -2.578 -8.758 1 98.75 268 VAL B C 1
ATOM 5880 O O . VAL B 1 268 ? 6.094 -2.602 -8.992 1 98.75 268 VAL B O 1
ATOM 5883 N N . VAL B 1 269 ? 7.789 -2.045 -7.656 1 98.69 269 VAL B N 1
ATOM 5884 C CA . VAL B 1 269 ? 6.926 -1.437 -6.652 1 98.69 269 VAL B CA 1
ATOM 5885 C C . VAL B 1 269 ? 6.199 -0.234 -7.25 1 98.69 269 VAL B C 1
ATOM 5887 O O . VAL B 1 269 ? 5 -0.051 -7.031 1 98.69 269 VAL B O 1
ATOM 5890 N N . VAL B 1 270 ? 6.871 0.547 -8.07 1 98.44 270 VAL B N 1
ATOM 5891 C CA . VAL B 1 270 ? 6.273 1.705 -8.727 1 98.44 270 VAL B CA 1
ATOM 5892 C C . VAL B 1 270 ? 5.191 1.245 -9.703 1 98.44 270 VAL B C 1
ATOM 5894 O O . VAL B 1 270 ? 4.066 1.755 -9.68 1 98.44 270 VAL B O 1
ATOM 5897 N N . ASN B 1 271 ? 5.508 0.25 -10.531 1 98.75 271 ASN B N 1
ATOM 5898 C CA . ASN B 1 271 ? 4.551 -0.291 -11.484 1 98.75 271 ASN B CA 1
ATOM 5899 C C . ASN B 1 271 ? 3.293 -0.807 -10.789 1 98.75 271 ASN B C 1
ATOM 5901 O O . ASN B 1 271 ? 2.178 -0.566 -11.25 1 98.75 271 ASN B O 1
ATOM 5905 N N . THR B 1 272 ? 3.525 -1.529 -9.719 1 98.75 272 THR B N 1
ATOM 5906 C CA . THR B 1 272 ? 2.428 -2.105 -8.953 1 98.75 272 THR B CA 1
ATOM 5907 C C . THR B 1 272 ? 1.48 -1.016 -8.461 1 98.75 272 THR B C 1
ATOM 5909 O O . THR B 1 272 ? 0.266 -1.108 -8.648 1 98.75 272 THR B O 1
ATOM 5912 N N . ASN B 1 273 ? 2.037 0.01 -7.914 1 98.62 273 ASN B N 1
ATOM 5913 C CA . ASN B 1 273 ? 1.223 1.089 -7.367 1 98.62 273 ASN B CA 1
ATOM 5914 C C . ASN B 1 273 ? 0.473 1.839 -8.461 1 98.62 273 ASN B C 1
ATOM 5916 O O . ASN B 1 273 ? -0.716 2.127 -8.32 1 98.62 273 ASN B O 1
ATOM 5920 N N . MET B 1 274 ? 1.155 2.17 -9.531 1 98.31 274 MET B N 1
ATOM 5921 C CA . MET B 1 274 ? 0.557 2.963 -10.602 1 98.31 274 MET B CA 1
ATOM 5922 C C . MET B 1 274 ? -0.581 2.201 -11.273 1 98.31 274 MET B C 1
ATOM 5924 O O . MET B 1 274 ? -1.606 2.789 -11.617 1 98.31 274 MET B O 1
ATOM 5928 N N . SER B 1 275 ? -0.37 0.95 -11.422 1 98.81 275 SER B N 1
ATOM 5929 C CA . SER B 1 275 ? -1.419 0.123 -12.016 1 98.81 275 SER B CA 1
ATOM 5930 C C . SER B 1 275 ? -2.641 0.051 -11.109 1 98.81 275 SER B C 1
ATOM 5932 O O . SER B 1 275 ? -3.777 0.163 -11.578 1 98.81 275 SER B O 1
ATOM 5934 N N . ALA B 1 276 ? -2.428 -0.149 -9.844 1 98.75 276 ALA B N 1
ATOM 5935 C CA . ALA B 1 276 ? -3.521 -0.182 -8.875 1 98.75 276 ALA B CA 1
ATOM 5936 C C . ALA B 1 276 ? -4.305 1.127 -8.891 1 98.75 276 ALA B C 1
ATOM 5938 O O . ALA B 1 276 ? -5.539 1.119 -8.891 1 98.75 276 ALA B O 1
ATOM 5939 N N . CYS B 1 277 ? -3.584 2.23 -8.906 1 98.56 277 CYS B N 1
ATOM 5940 C CA . CYS B 1 277 ? -4.207 3.549 -8.922 1 98.56 277 CYS B CA 1
ATOM 5941 C C . CYS B 1 277 ? -5.105 3.715 -10.141 1 98.56 277 CYS B C 1
ATOM 5943 O O . CYS B 1 277 ? -6.266 4.117 -10.016 1 98.56 277 CYS B O 1
ATOM 5945 N N . ALA B 1 278 ? -4.578 3.359 -11.25 1 98.44 278 ALA B N 1
ATOM 5946 C CA . ALA B 1 278 ? -5.32 3.523 -12.492 1 98.44 278 ALA B CA 1
ATOM 5947 C C . ALA B 1 278 ? -6.523 2.586 -12.547 1 98.44 278 ALA B C 1
ATOM 5949 O O . ALA B 1 278 ? -7.586 2.953 -13.055 1 98.44 278 ALA B O 1
ATOM 5950 N N . GLY B 1 279 ? -6.309 1.403 -12.062 1 98.62 279 GLY B N 1
ATOM 5951 C CA . GLY B 1 279 ? -7.418 0.464 -12.016 1 98.62 279 GLY B CA 1
ATOM 5952 C C . GLY B 1 279 ? -8.555 0.929 -11.133 1 98.62 279 GLY B C 1
ATOM 5953 O O . GLY B 1 279 ? -9.719 0.89 -11.547 1 98.62 279 GLY B O 1
ATOM 5954 N N . GLY B 1 280 ? -8.25 1.355 -9.898 1 97.88 280 GLY B N 1
ATOM 5955 C CA . GLY B 1 280 ? -9.266 1.866 -9 1 97.88 280 GLY B CA 1
ATOM 5956 C C . GLY B 1 280 ? -10.039 3.041 -9.57 1 97.88 280 GLY B C 1
ATOM 5957 O O . GLY B 1 280 ? -11.266 3.004 -9.641 1 97.88 280 GLY B O 1
ATOM 5958 N N . PHE B 1 281 ? -9.289 3.949 -10.031 1 94.81 281 PHE B N 1
ATOM 5959 C CA . PHE B 1 281 ? -9.891 5.148 -10.594 1 94.81 281 PHE B CA 1
ATOM 5960 C C . PHE B 1 281 ? -10.68 4.816 -11.859 1 94.81 281 PHE B C 1
ATOM 5962 O O . PHE B 1 281 ? -11.758 5.367 -12.094 1 94.81 281 PHE B O 1
ATOM 5969 N N . GLY B 1 282 ? -10.195 3.914 -12.688 1 96.75 282 GLY B N 1
ATOM 5970 C CA . GLY B 1 282 ? -10.844 3.504 -13.922 1 96.75 282 GLY B CA 1
ATOM 5971 C C . GLY B 1 282 ? -12.195 2.854 -13.695 1 96.75 282 GLY B C 1
ATOM 5972 O O . GLY B 1 282 ? -13.164 3.166 -14.391 1 96.75 282 GLY B O 1
ATOM 5973 N N . TRP B 1 283 ? -12.281 1.992 -12.75 1 97.69 283 TRP B N 1
ATOM 5974 C CA . TRP B 1 283 ? -13.539 1.302 -12.492 1 97.69 283 TRP B CA 1
ATOM 5975 C C . TRP B 1 283 ? -14.609 2.281 -12.023 1 97.69 283 TRP B C 1
ATOM 5977 O O . TRP B 1 283 ? -15.766 2.191 -12.438 1 97.69 283 TRP B O 1
ATOM 5987 N N . VAL B 1 284 ? -14.211 3.178 -11.141 1 94.38 284 VAL B N 1
ATOM 5988 C CA . VAL B 1 284 ? -15.156 4.148 -10.594 1 94.38 284 VAL B CA 1
ATOM 5989 C C . VAL B 1 284 ? -15.68 5.047 -11.711 1 94.38 284 VAL B C 1
ATOM 5991 O O . VAL B 1 284 ? -16.875 5.355 -11.75 1 94.38 284 VAL B O 1
ATOM 5994 N N . LEU B 1 285 ? -14.852 5.449 -12.57 1 94 285 LEU B N 1
ATOM 5995 C CA . LEU B 1 285 ? -15.266 6.297 -13.68 1 94 285 LEU B CA 1
ATOM 5996 C C . LEU B 1 285 ? -16.203 5.543 -14.617 1 94 285 LEU B C 1
ATOM 5998 O O . LEU B 1 285 ? -17.234 6.086 -15.039 1 94 285 LEU B O 1
ATOM 6002 N N . LEU B 1 286 ? -15.898 4.285 -14.906 1 95.81 286 LEU B N 1
ATOM 6003 C CA . LEU B 1 286 ? -16.766 3.459 -15.75 1 95.81 286 LEU B CA 1
ATOM 6004 C C . LEU B 1 286 ? -18.125 3.248 -15.094 1 95.81 286 LEU B C 1
ATOM 6006 O O . LEU B 1 286 ? -19.156 3.365 -15.75 1 95.81 286 LEU B O 1
ATOM 6010 N N . GLY B 1 287 ? -18.062 2.896 -13.812 1 93.81 287 GLY B N 1
ATOM 6011 C CA . GLY B 1 287 ? -19.297 2.742 -13.07 1 93.81 287 GLY B CA 1
ATOM 6012 C C . GLY B 1 287 ? -20.156 3.998 -13.07 1 93.81 287 GLY B C 1
ATOM 6013 O O . GLY B 1 287 ? -21.359 3.934 -13.297 1 93.81 287 GLY B O 1
ATOM 6014 N N . TYR B 1 288 ? -19.516 5.117 -12.844 1 91 288 TYR B N 1
ATOM 6015 C CA . TYR B 1 288 ? -20.234 6.387 -12.805 1 91 288 TYR B CA 1
ATOM 6016 C C . TYR B 1 288 ? -20.859 6.703 -14.156 1 91 288 TYR B C 1
ATOM 6018 O O . TYR B 1 288 ? -21.953 7.266 -14.219 1 91 288 TYR B O 1
ATOM 6026 N N . LEU B 1 289 ? -20.234 6.398 -15.234 1 93.19 289 LEU B N 1
ATOM 6027 C CA . LEU B 1 289 ? -20.766 6.645 -16.578 1 93.19 289 LEU B CA 1
ATOM 6028 C C . LEU B 1 289 ? -22.031 5.824 -16.812 1 93.19 289 LEU B C 1
ATOM 6030 O O . LEU B 1 289 ? -22.938 6.27 -17.531 1 93.19 289 LEU B O 1
ATOM 6034 N N . HIS B 1 290 ? -22.094 4.711 -16.188 1 91.94 290 HIS B N 1
ATOM 6035 C CA . HIS B 1 290 ? -23.234 3.818 -16.406 1 91.94 290 HIS B CA 1
ATOM 6036 C C . HIS B 1 290 ? -24.359 4.109 -15.422 1 91.94 290 HIS B C 1
ATOM 6038 O O . HIS B 1 290 ? -25.531 4.027 -15.773 1 91.94 290 HIS B O 1
ATOM 6044 N N . THR B 1 291 ? -24.062 4.504 -14.148 1 89.44 291 THR B N 1
ATOM 6045 C CA . THR B 1 291 ? -25.094 4.555 -13.125 1 89.44 291 THR B CA 1
ATOM 6046 C C . THR B 1 291 ? -25.219 5.961 -12.547 1 89.44 291 THR B C 1
ATOM 6048 O O . THR B 1 291 ? -26.172 6.273 -11.852 1 89.44 291 THR B O 1
ATOM 6051 N N . ARG B 1 292 ? -24.188 6.852 -12.727 1 88.62 292 ARG B N 1
ATOM 6052 C CA . ARG B 1 292 ? -24.094 8.211 -12.211 1 88.62 292 ARG B CA 1
ATOM 6053 C C . ARG B 1 292 ? -23.969 8.219 -10.695 1 88.62 292 ARG B C 1
ATOM 6055 O O . ARG B 1 292 ? -24.344 9.188 -10.039 1 88.62 292 ARG B O 1
ATOM 6062 N N . LYS B 1 293 ? -23.547 7.035 -10.156 1 90.06 293 LYS B N 1
ATOM 6063 C CA . LYS B 1 293 ? -23.234 6.902 -8.742 1 90.06 293 LYS B CA 1
ATOM 6064 C C . LYS B 1 293 ? -21.859 6.266 -8.555 1 90.06 293 LYS B C 1
ATOM 6066 O O . LYS B 1 293 ? -21.359 5.582 -9.445 1 90.06 293 LYS B O 1
ATOM 6071 N N . PHE B 1 294 ? -21.328 6.555 -7.438 1 92.19 294 PHE B N 1
ATOM 6072 C CA . PHE B 1 294 ? -20.062 5.926 -7.074 1 92.19 294 PHE B CA 1
ATOM 6073 C C . PHE B 1 294 ? -20.297 4.609 -6.344 1 92.19 294 PHE B C 1
ATOM 6075 O O . PHE B 1 294 ? -21.328 4.438 -5.688 1 92.19 294 PHE B O 1
ATOM 6082 N N . SER B 1 295 ? -19.406 3.717 -6.57 1 92.12 295 SER B N 1
ATOM 6083 C CA . SER B 1 295 ? -19.484 2.42 -5.906 1 92.12 295 SER B CA 1
ATOM 6084 C C . SER B 1 295 ? -18.172 2.08 -5.207 1 92.12 295 SER B C 1
ATOM 6086 O O . SER B 1 295 ? -17.109 2.023 -5.848 1 92.12 295 SER B O 1
ATOM 6088 N N . LEU B 1 296 ? -18.281 1.884 -3.873 1 93.62 296 LEU B N 1
ATOM 6089 C CA . LEU B 1 296 ? -17.109 1.439 -3.135 1 93.62 296 LEU B CA 1
ATOM 6090 C C . LEU B 1 296 ? -16.688 0.039 -3.57 1 93.62 296 LEU B C 1
ATOM 6092 O O . LEU B 1 296 ? -15.5 -0.26 -3.648 1 93.62 296 LEU B O 1
ATOM 6096 N N . VAL B 1 297 ? -17.672 -0.808 -3.811 1 93.5 297 VAL B N 1
ATOM 6097 C CA . VAL B 1 297 ? -17.391 -2.145 -4.32 1 93.5 297 VAL B CA 1
ATOM 6098 C C . VAL B 1 297 ? -16.625 -2.045 -5.641 1 93.5 297 VAL B C 1
ATOM 6100 O O . VAL B 1 297 ? -15.641 -2.748 -5.844 1 93.5 297 VAL B O 1
ATOM 6103 N N . GLY B 1 298 ? -17.172 -1.194 -6.449 1 95.44 298 GLY B N 1
ATOM 6104 C CA . GLY B 1 298 ? -16.5 -0.98 -7.719 1 95.44 298 GLY B CA 1
ATOM 6105 C C . GLY B 1 298 ? -15.078 -0.469 -7.562 1 95.44 298 GLY B C 1
ATOM 6106 O O . GLY B 1 298 ? -14.164 -0.917 -8.266 1 95.44 298 GLY B O 1
ATOM 6107 N N . PHE B 1 299 ? -14.883 0.506 -6.668 1 96.62 299 PHE B N 1
ATOM 6108 C CA . PHE B 1 299 ? -13.555 1.053 -6.406 1 96.62 299 PHE B CA 1
ATOM 6109 C C . PHE B 1 299 ? -12.594 -0.047 -5.973 1 96.62 299 PHE B C 1
ATOM 6111 O O . PHE B 1 299 ? -11.484 -0.155 -6.504 1 96.62 299 PHE B O 1
ATOM 6118 N N . CYS B 1 300 ? -13.008 -0.879 -5.051 1 97.31 300 CYS B N 1
ATOM 6119 C CA . CYS B 1 300 ? -12.203 -1.981 -4.547 1 97.31 300 CYS B CA 1
ATOM 6120 C C . CYS B 1 300 ? -11.891 -2.986 -5.652 1 97.31 300 CYS B C 1
ATOM 6122 O O . CYS B 1 300 ? -10.75 -3.426 -5.797 1 97.31 300 CYS B O 1
ATOM 6124 N N . SER B 1 301 ? -12.875 -3.312 -6.484 1 97.56 301 SER B N 1
ATOM 6125 C CA . SER B 1 301 ? -12.695 -4.242 -7.594 1 97.56 301 SER B CA 1
ATOM 6126 C C . SER B 1 301 ? -11.695 -3.705 -8.609 1 97.56 301 SER B C 1
ATOM 6128 O O . SER B 1 301 ? -10.859 -4.453 -9.125 1 97.56 301 SER B O 1
ATOM 6130 N N . GLY B 1 302 ? -11.82 -2.412 -8.852 1 98.62 302 GLY B N 1
ATOM 6131 C CA . GLY B 1 302 ? -10.898 -1.798 -9.789 1 98.62 302 GLY B CA 1
ATOM 6132 C C . GLY B 1 302 ? -9.453 -1.829 -9.32 1 98.62 302 GLY B C 1
ATOM 6133 O O . GLY B 1 302 ? -8.547 -2.08 -10.117 1 98.62 302 GLY B O 1
ATOM 6134 N N . ILE B 1 303 ? -9.234 -1.527 -8.047 1 98.81 303 ILE B N 1
ATOM 6135 C CA . ILE B 1 303 ? -7.895 -1.584 -7.469 1 98.81 303 ILE B CA 1
ATOM 6136 C C . ILE B 1 303 ? -7.32 -2.99 -7.629 1 98.81 303 ILE B C 1
ATOM 6138 O O . ILE B 1 303 ? -6.195 -3.156 -8.109 1 98.81 303 ILE B O 1
ATOM 6142 N N . ILE B 1 304 ? -8.109 -4 -7.312 1 98.75 304 ILE B N 1
ATOM 6143 C CA . ILE B 1 304 ? -7.645 -5.383 -7.375 1 98.75 304 ILE B CA 1
ATOM 6144 C C . ILE B 1 304 ? -7.414 -5.781 -8.828 1 98.75 304 ILE B C 1
ATOM 6146 O O . ILE B 1 304 ? -6.422 -6.441 -9.148 1 98.75 304 ILE B O 1
ATOM 6150 N N . ALA B 1 305 ? -8.32 -5.348 -9.711 1 98.88 305 ALA B N 1
ATOM 6151 C CA . ALA B 1 305 ? -8.125 -5.645 -11.125 1 98.88 305 ALA B CA 1
ATOM 6152 C C . ALA B 1 305 ? -6.805 -5.078 -11.633 1 98.88 305 ALA B C 1
ATOM 6154 O O . ALA B 1 305 ? -6.074 -5.746 -12.367 1 98.88 305 ALA B O 1
ATOM 6155 N N . GLY B 1 306 ? -6.539 -3.842 -11.281 1 98.88 306 GLY B N 1
ATOM 6156 C CA . GLY B 1 306 ? -5.266 -3.248 -11.648 1 98.88 306 GLY B CA 1
ATOM 6157 C C . GLY B 1 306 ? -4.07 -4.02 -11.125 1 98.88 306 GLY B C 1
ATOM 6158 O O . GLY B 1 306 ? -3.084 -4.207 -11.836 1 98.88 306 GLY B O 1
ATOM 6159 N N . LEU B 1 307 ? -4.141 -4.438 -9.875 1 98.88 307 LEU B N 1
ATOM 6160 C CA . LEU B 1 307 ? -3.08 -5.219 -9.242 1 98.88 307 LEU B CA 1
ATOM 6161 C C . LEU B 1 307 ? -2.906 -6.562 -9.945 1 98.88 307 LEU B C 1
ATOM 6163 O O . LEU B 1 307 ? -1.779 -7.008 -10.172 1 98.88 307 LEU B O 1
ATOM 6167 N N . VAL B 1 308 ? -4.023 -7.219 -10.32 1 98.88 308 VAL B N 1
ATOM 6168 C CA . VAL B 1 308 ? -4 -8.5 -11.016 1 98.88 308 VAL B CA 1
ATOM 6169 C C . VAL B 1 308 ? -3.365 -8.328 -12.391 1 98.88 308 VAL B C 1
ATOM 6171 O O . VAL B 1 308 ? -2.486 -9.102 -12.781 1 98.88 308 VAL B O 1
ATOM 6174 N N . GLY B 1 309 ? -3.68 -7.316 -13.078 1 98.88 309 GLY B N 1
ATOM 6175 C CA . GLY B 1 309 ? -3.209 -7.09 -14.438 1 98.88 309 GLY B CA 1
ATOM 6176 C C . GLY B 1 309 ? -1.714 -6.852 -14.516 1 98.88 309 GLY B C 1
ATOM 6177 O O . GLY B 1 309 ? -1.062 -7.281 -15.477 1 98.88 309 GLY B O 1
ATOM 6178 N N . ILE B 1 310 ? -1.165 -6.156 -13.5 1 98.88 310 ILE B N 1
ATOM 6179 C CA . ILE B 1 310 ? 0.238 -5.766 -13.562 1 98.88 310 ILE B CA 1
ATOM 6180 C C . ILE B 1 310 ? 1.117 -6.91 -13.062 1 98.88 310 ILE B C 1
ATOM 6182 O O . ILE B 1 310 ? 2.332 -6.906 -13.281 1 98.88 310 ILE B O 1
ATOM 6186 N N . THR B 1 311 ? 0.571 -7.945 -12.438 1 98.75 311 THR B N 1
ATOM 6187 C CA . THR B 1 311 ? 1.303 -8.992 -11.727 1 98.75 311 THR B CA 1
ATOM 6188 C C . THR B 1 311 ? 2.211 -9.758 -12.688 1 98.75 311 THR B C 1
ATOM 6190 O O . THR B 1 311 ? 3.387 -9.977 -12.391 1 98.75 311 THR B O 1
ATOM 6193 N N . PRO B 1 312 ? 1.794 -10.125 -13.922 1 98.5 312 PRO B N 1
ATOM 6194 C CA . PRO B 1 312 ? 2.699 -10.859 -14.805 1 98.5 312 PRO B CA 1
ATOM 6195 C C . PRO B 1 312 ? 3.756 -9.969 -15.453 1 98.5 312 PRO B C 1
ATOM 6197 O O . PRO B 1 312 ? 4.734 -10.461 -16.016 1 98.5 312 PRO B O 1
ATOM 6200 N N . CYS B 1 313 ? 3.631 -8.625 -15.375 1 98.06 313 CYS B N 1
ATOM 6201 C CA . CYS B 1 313 ? 4.531 -7.812 -16.188 1 98.06 313 CYS B CA 1
ATOM 6202 C C . CYS B 1 313 ? 5.148 -6.695 -15.352 1 98.06 313 CYS B C 1
ATOM 6204 O O . CYS B 1 313 ? 5.82 -5.812 -15.883 1 98.06 313 CYS B O 1
ATOM 6206 N N . ALA B 1 314 ? 5 -6.723 -13.992 1 98.62 314 ALA B N 1
ATOM 6207 C CA . ALA B 1 314 ? 5.488 -5.652 -13.133 1 98.62 314 ALA B CA 1
ATOM 6208 C C . ALA B 1 314 ? 6.996 -5.469 -13.281 1 98.62 314 ALA B C 1
ATOM 6210 O O . ALA B 1 314 ? 7.504 -4.352 -13.164 1 98.62 314 ALA B O 1
ATOM 6211 N N . GLY B 1 315 ? 7.695 -6.523 -13.562 1 98.5 315 GLY B N 1
ATOM 6212 C CA . GLY B 1 315 ? 9.141 -6.477 -13.703 1 98.5 315 GLY B CA 1
ATOM 6213 C C . GLY B 1 315 ? 9.609 -6.539 -15.148 1 98.5 315 GLY B C 1
ATOM 6214 O O . GLY B 1 315 ? 10.789 -6.773 -15.414 1 98.5 315 GLY B O 1
ATOM 6215 N N . TYR B 1 316 ? 8.641 -6.363 -16.094 1 98.62 316 TYR B N 1
ATOM 6216 C CA . TYR B 1 316 ? 9 -6.465 -17.5 1 98.62 316 TYR B CA 1
ATOM 6217 C C . TYR B 1 316 ? 8.602 -5.203 -18.266 1 98.62 316 TYR B C 1
ATOM 6219 O O . TYR B 1 316 ? 9.047 -4.984 -19.391 1 98.62 316 TYR B O 1
ATOM 6227 N N . THR B 1 317 ? 7.773 -4.352 -17.672 1 98.31 317 THR B N 1
ATOM 6228 C CA . THR B 1 317 ? 7.203 -3.254 -18.453 1 98.31 317 THR B CA 1
ATOM 6229 C C . THR B 1 317 ? 7.656 -1.907 -17.891 1 98.31 317 THR B C 1
ATOM 6231 O O . THR B 1 317 ? 7.949 -1.785 -16.703 1 98.31 317 THR B O 1
ATOM 6234 N N . PRO B 1 318 ? 7.66 -0.932 -18.734 1 97.94 318 PRO B N 1
ATOM 6235 C CA . PRO B 1 318 ? 8.055 0.408 -18.297 1 97.94 318 PRO B CA 1
ATOM 6236 C C . PRO B 1 318 ? 7.016 1.057 -17.391 1 97.94 318 PRO B C 1
ATOM 6238 O O . PRO B 1 318 ? 5.82 0.776 -17.516 1 97.94 318 PRO B O 1
ATOM 6241 N N . ILE B 1 319 ? 7.48 1.954 -16.578 1 97.5 319 ILE B N 1
ATOM 6242 C CA . ILE B 1 319 ? 6.652 2.635 -15.586 1 97.5 319 ILE B CA 1
ATOM 6243 C C . ILE B 1 319 ? 5.543 3.416 -16.281 1 97.5 319 ILE B C 1
ATOM 6245 O O . ILE B 1 319 ? 4.422 3.498 -15.781 1 97.5 319 ILE B O 1
ATOM 6249 N N . TYR B 1 320 ? 5.797 3.973 -17.422 1 96.31 320 TYR B N 1
ATOM 6250 C CA . TYR B 1 320 ? 4.82 4.84 -18.078 1 96.31 320 TYR B CA 1
ATOM 6251 C C . TYR B 1 320 ? 3.719 4.023 -18.734 1 96.31 320 TYR B C 1
ATOM 6253 O O . TYR B 1 320 ? 2.709 4.574 -19.188 1 96.31 320 TYR B O 1
ATOM 6261 N N . VAL B 1 321 ? 3.82 2.682 -18.766 1 97.56 321 VAL B N 1
ATOM 6262 C CA . VAL B 1 321 ? 2.775 1.828 -19.312 1 97.56 321 VAL B CA 1
ATOM 6263 C C . VAL B 1 321 ? 1.96 1.205 -18.188 1 97.56 321 VAL B C 1
ATOM 6265 O O . VAL B 1 321 ? 0.862 0.691 -18.422 1 97.56 321 VAL B O 1
ATOM 6268 N N . ALA B 1 322 ? 2.473 1.24 -16.984 1 98.19 322 ALA B N 1
ATOM 6269 C CA . ALA B 1 322 ? 1.853 0.559 -15.844 1 98.19 322 ALA B CA 1
ATOM 6270 C C . ALA B 1 322 ? 0.427 1.054 -15.625 1 98.19 322 ALA B C 1
ATOM 6272 O O . ALA B 1 322 ? -0.496 0.253 -15.461 1 98.19 322 ALA B O 1
ATOM 6273 N N . PRO B 1 323 ? 0.155 2.426 -15.672 1 98 323 PRO B N 1
ATOM 6274 C CA . PRO B 1 323 ? -1.232 2.869 -15.523 1 98 323 PRO B CA 1
ATOM 6275 C C . PRO B 1 323 ? -2.135 2.377 -16.656 1 98 323 PRO B C 1
ATOM 6277 O O . PRO B 1 323 ? -3.312 2.088 -16.422 1 98 323 PRO B O 1
ATOM 6280 N N . VAL B 1 324 ? -1.63 2.273 -17.828 1 98.19 324 VAL B N 1
ATOM 6281 C CA . VAL B 1 324 ? -2.391 1.782 -18.984 1 98.19 324 VAL B CA 1
ATOM 6282 C C . VAL B 1 324 ? -2.777 0.322 -18.75 1 98.19 324 VAL B C 1
ATOM 6284 O O . VAL B 1 324 ? -3.916 -0.073 -19.016 1 98.19 324 VAL B O 1
ATOM 6287 N N . ILE B 1 325 ? -1.855 -0.421 -18.25 1 98.62 325 ILE B N 1
ATOM 6288 C CA . ILE B 1 325 ? -2.109 -1.831 -17.984 1 98.62 325 ILE B CA 1
ATOM 6289 C C . ILE B 1 325 ? -3.23 -1.961 -16.953 1 98.62 325 ILE B C 1
ATOM 6291 O O . ILE B 1 325 ? -4.164 -2.746 -17.125 1 98.62 325 ILE B O 1
ATOM 6295 N N . GLY B 1 326 ? -3.123 -1.17 -15.844 1 98.75 326 GLY B N 1
ATOM 6296 C CA . GLY B 1 326 ? -4.18 -1.188 -14.852 1 98.75 326 GLY B CA 1
ATOM 6297 C C . GLY B 1 326 ? -5.539 -0.813 -15.414 1 98.75 326 GLY B C 1
ATOM 6298 O O . GLY B 1 326 ? -6.539 -1.474 -15.125 1 98.75 326 GLY B O 1
ATOM 6299 N N . LEU B 1 327 ? -5.574 0.185 -16.25 1 98.62 327 LEU B N 1
ATOM 6300 C CA . LEU B 1 327 ? -6.82 0.684 -16.828 1 98.62 327 LEU B CA 1
ATOM 6301 C C . LEU B 1 327 ? -7.422 -0.331 -17.797 1 98.62 327 LEU B C 1
ATOM 6303 O O . LEU B 1 327 ? -8.617 -0.634 -17.719 1 98.62 327 LEU B O 1
ATOM 6307 N N . VAL B 1 328 ? -6.621 -0.886 -18.688 1 98.81 328 VAL B N 1
ATOM 6308 C CA . VAL B 1 328 ? -7.102 -1.825 -19.688 1 98.81 328 VAL B CA 1
ATOM 6309 C C . VAL B 1 328 ? -7.625 -3.09 -19.016 1 98.81 328 VAL B C 1
ATOM 6311 O O . VAL B 1 328 ? -8.672 -3.621 -19.391 1 98.81 328 VAL B O 1
ATOM 6314 N N . THR B 1 329 ? -6.867 -3.562 -18.047 1 98.81 329 THR B N 1
ATOM 6315 C CA . THR B 1 329 ? -7.316 -4.742 -17.312 1 98.81 329 THR B CA 1
ATOM 6316 C C . THR B 1 329 ? -8.656 -4.477 -16.625 1 98.81 329 THR B C 1
ATOM 6318 O O . THR B 1 329 ? -9.562 -5.305 -16.688 1 98.81 329 THR B O 1
ATOM 6321 N N . THR B 1 330 ? -8.773 -3.316 -16.031 1 98.81 330 THR B N 1
ATOM 6322 C CA . THR B 1 330 ? -9.992 -2.947 -15.312 1 98.81 330 THR B CA 1
ATOM 6323 C C . THR B 1 330 ? -11.172 -2.842 -16.281 1 98.81 330 THR B C 1
ATOM 6325 O O . THR B 1 330 ? -12.281 -3.273 -15.969 1 98.81 330 THR B O 1
ATOM 6328 N N . VAL B 1 331 ? -10.977 -2.305 -17.422 1 98.69 331 VAL B N 1
ATOM 6329 C CA . VAL B 1 331 ? -12.039 -2.211 -18.422 1 98.69 331 VAL B CA 1
ATOM 6330 C C . VAL B 1 331 ? -12.516 -3.611 -18.797 1 98.69 331 VAL B C 1
ATOM 6332 O O . VAL B 1 331 ? -13.727 -3.867 -18.844 1 98.69 331 VAL B O 1
ATOM 6335 N N . GLY B 1 332 ? -11.586 -4.523 -19.047 1 98.69 332 GLY B N 1
ATOM 6336 C CA . GLY B 1 332 ? -11.961 -5.898 -19.344 1 98.69 332 GLY B CA 1
ATOM 6337 C C . GLY B 1 332 ? -12.711 -6.578 -18.219 1 98.69 332 GLY B C 1
ATOM 6338 O O . GLY B 1 332 ? -13.727 -7.238 -18.453 1 98.69 332 GLY B O 1
ATOM 6339 N N . CYS B 1 333 ? -12.227 -6.414 -17 1 98.5 333 CYS B N 1
ATOM 6340 C CA . CYS B 1 333 ? -12.875 -7.016 -15.844 1 98.5 333 CYS B CA 1
ATOM 6341 C C . CYS B 1 333 ? -14.266 -6.426 -15.633 1 98.5 333 CYS B C 1
ATOM 6343 O O . CYS B 1 333 ? -15.219 -7.152 -15.344 1 98.5 333 CYS B O 1
ATOM 6345 N N . PHE B 1 334 ? -14.383 -5.09 -15.797 1 98.12 334 PHE B N 1
ATOM 6346 C CA . PHE B 1 334 ? -15.641 -4.383 -15.594 1 98.12 334 PHE B CA 1
ATOM 6347 C C . PHE B 1 334 ? -16.719 -4.938 -16.516 1 98.12 334 PHE B C 1
ATOM 6349 O O . PHE B 1 334 ? -17.812 -5.273 -16.062 1 98.12 334 PHE B O 1
ATOM 6356 N N . TYR B 1 335 ? -16.406 -5.094 -17.719 1 97.69 335 TYR B N 1
ATOM 6357 C CA . TYR B 1 335 ? -17.406 -5.543 -18.672 1 97.69 335 TYR B CA 1
ATOM 6358 C C . TYR B 1 335 ? -17.641 -7.047 -18.562 1 97.69 335 TYR B C 1
ATOM 6360 O O . TYR B 1 335 ? -18.703 -7.551 -18.922 1 97.69 335 TYR B O 1
ATOM 6368 N N . THR B 1 336 ? -16.625 -7.773 -18.094 1 97.56 336 THR B N 1
ATOM 6369 C CA . THR B 1 336 ? -16.875 -9.18 -17.797 1 97.56 336 THR B CA 1
ATOM 6370 C C . THR B 1 336 ? -17.891 -9.312 -16.656 1 97.56 336 THR B C 1
ATOM 6372 O O . THR B 1 336 ? -18.812 -10.133 -16.734 1 97.56 336 THR B O 1
ATOM 6375 N N . VAL B 1 337 ? -17.719 -8.492 -15.633 1 95.44 337 VAL B N 1
ATOM 6376 C CA . VAL B 1 337 ? -18.672 -8.5 -14.523 1 95.44 337 VAL B CA 1
ATOM 6377 C C . VAL B 1 337 ? -20.062 -8.102 -15.023 1 95.44 337 VAL B C 1
ATOM 6379 O O . VAL B 1 337 ? -21.062 -8.711 -14.641 1 95.44 337 VAL B O 1
ATOM 6382 N N . LYS B 1 338 ? -20.141 -7.133 -15.844 1 92.81 338 LYS B N 1
ATOM 6383 C CA . LYS B 1 338 ? -21.406 -6.613 -16.344 1 92.81 338 LYS B CA 1
ATOM 6384 C C . LYS B 1 338 ? -22.125 -7.656 -17.188 1 92.81 338 LYS B C 1
ATOM 6386 O O . LYS B 1 338 ? -23.359 -7.77 -17.125 1 92.81 338 LYS B O 1
ATOM 6391 N N . TYR B 1 339 ? -21.359 -8.539 -17.891 1 91.62 339 TYR B N 1
ATOM 6392 C CA . TYR B 1 339 ? -22.031 -9.398 -18.859 1 91.62 339 TYR B CA 1
ATOM 6393 C C . TYR B 1 339 ? -21.875 -10.867 -18.5 1 91.62 339 TYR B C 1
ATOM 6395 O O . TYR B 1 339 ? -22.281 -11.75 -19.25 1 91.62 339 TYR B O 1
ATOM 6403 N N . LYS B 1 340 ? -21.328 -11.125 -17.375 1 89.69 340 LYS B N 1
ATOM 6404 C CA . LYS B 1 340 ? -21.109 -12.516 -17 1 89.69 340 LYS B CA 1
ATOM 6405 C C . LYS B 1 340 ? -22.422 -13.258 -16.812 1 89.69 340 LYS B C 1
ATOM 6407 O O . LYS B 1 340 ? -22.453 -14.492 -16.781 1 89.69 340 LYS B O 1
ATOM 6412 N N . TYR B 1 341 ? -23.531 -12.516 -16.688 1 84.62 341 TYR B N 1
ATOM 6413 C CA . TYR B 1 341 ? -24.844 -13.148 -16.578 1 84.62 341 TYR B CA 1
ATOM 6414 C C . TYR B 1 341 ? -25.141 -13.992 -17.812 1 84.62 341 TYR B C 1
ATOM 6416 O O . TYR B 1 341 ? -25.953 -14.922 -17.75 1 84.62 341 TYR B O 1
ATOM 6424 N N . LEU B 1 342 ? -24.516 -13.734 -18.859 1 87.44 342 LEU B N 1
ATOM 6425 C CA . LEU B 1 342 ? -24.703 -14.477 -20.094 1 87.44 342 LEU B CA 1
ATOM 6426 C C . LEU B 1 342 ? -24.172 -15.898 -19.953 1 87.44 342 LEU B C 1
ATOM 6428 O O . LEU B 1 342 ? -24.609 -16.797 -20.672 1 87.44 342 LEU B O 1
ATOM 6432 N N . LEU B 1 343 ? -23.234 -16.125 -19.047 1 89.38 343 LEU B N 1
ATOM 6433 C CA . LEU B 1 343 ? -22.688 -17.453 -18.797 1 89.38 343 LEU B CA 1
ATOM 6434 C C . LEU B 1 343 ? -23.578 -18.234 -17.859 1 89.38 343 LEU B C 1
ATOM 6436 O O . LEU B 1 343 ? -23.469 -19.453 -17.75 1 89.38 343 LEU B O 1
ATOM 6440 N N . SER B 1 344 ? -24.5 -17.625 -17.219 1 87.69 344 SER B N 1
ATOM 6441 C CA . SER B 1 344 ? -25.453 -18.234 -16.297 1 87.69 344 SER B CA 1
ATOM 6442 C C . SER B 1 344 ? -24.734 -18.953 -15.156 1 87.69 344 SER B C 1
ATOM 6444 O O . SER B 1 344 ? -25.109 -20.062 -14.789 1 87.69 344 SER B O 1
ATOM 6446 N N . ILE B 1 345 ? -23.594 -18.469 -14.758 1 89.12 345 ILE B N 1
ATOM 6447 C CA . ILE B 1 345 ? -22.828 -18.984 -13.617 1 89.12 345 ILE B CA 1
ATOM 6448 C C . ILE B 1 345 ? -22.797 -17.938 -12.508 1 89.12 345 ILE B C 1
ATOM 6450 O O . ILE B 1 345 ? -22.484 -16.766 -12.758 1 89.12 345 ILE B O 1
ATOM 6454 N N . ASP B 1 346 ? -23.156 -18.328 -11.305 1 89 346 ASP B N 1
ATOM 6455 C CA . ASP B 1 346 ? -23.219 -17.422 -10.164 1 89 346 ASP B CA 1
ATOM 6456 C C . ASP B 1 346 ? -21.844 -17.25 -9.516 1 89 346 ASP B C 1
ATOM 6458 O O . ASP B 1 346 ? -21.578 -17.844 -8.469 1 89 346 ASP B O 1
ATOM 6462 N N . ASP B 1 347 ? -21.062 -16.516 -10.141 1 88.44 347 ASP B N 1
ATOM 6463 C CA . ASP B 1 347 ? -19.781 -16.078 -9.594 1 88.44 347 ASP B CA 1
ATOM 6464 C C . ASP B 1 347 ? -19.953 -14.797 -8.766 1 88.44 347 ASP B C 1
ATOM 6466 O O . ASP B 1 347 ? -19.547 -13.711 -9.203 1 88.44 347 ASP B O 1
ATOM 6470 N N . GLY B 1 348 ? -20.438 -14.906 -7.574 1 85 348 GLY B N 1
ATOM 6471 C CA . GLY B 1 348 ? -20.938 -13.789 -6.789 1 85 348 GLY B CA 1
ATOM 6472 C C . GLY B 1 348 ? -19.844 -12.844 -6.34 1 85 348 GLY B C 1
ATOM 6473 O O . GLY B 1 348 ? -20.109 -11.664 -6.09 1 85 348 GLY B O 1
ATOM 6474 N N . LEU B 1 349 ? -18.625 -13.305 -6.219 1 92.12 349 LEU B N 1
ATOM 6475 C CA . LEU B 1 349 ? -17.531 -12.445 -5.77 1 92.12 349 LEU B CA 1
ATOM 6476 C C . LEU B 1 349 ? -16.672 -12.008 -6.945 1 92.12 349 LEU B C 1
ATOM 6478 O O . LEU B 1 349 ? -15.617 -11.406 -6.75 1 92.12 349 LEU B O 1
ATOM 6482 N N . ASP B 1 350 ? -17.062 -12.336 -8.141 1 95.69 350 ASP B N 1
ATOM 6483 C CA . ASP B 1 350 ? -16.453 -11.914 -9.398 1 95.69 350 ASP B CA 1
ATOM 6484 C C . ASP B 1 350 ? -15.016 -12.406 -9.5 1 95.69 350 ASP B C 1
ATOM 6486 O O . ASP B 1 350 ? -14.141 -11.688 -9.984 1 95.69 350 ASP B O 1
ATOM 6490 N N . ILE B 1 351 ? -14.742 -13.555 -8.961 1 97.94 351 ILE B N 1
ATOM 6491 C CA . ILE B 1 351 ? -13.391 -14.102 -8.945 1 97.94 351 ILE B CA 1
ATOM 6492 C C . ILE B 1 351 ? -12.938 -14.43 -10.367 1 97.94 351 ILE B C 1
ATOM 6494 O O . ILE B 1 351 ? -11.812 -14.109 -10.758 1 97.94 351 ILE B O 1
ATOM 6498 N N . PHE B 1 352 ? -13.82 -15.023 -11.148 1 98.12 352 PHE B N 1
ATOM 6499 C CA . PHE B 1 352 ? -13.508 -15.32 -12.539 1 98.12 352 PHE B CA 1
ATOM 6500 C C . PHE B 1 352 ? -13.227 -14.039 -13.312 1 98.12 352 PHE B C 1
ATOM 6502 O O . PHE B 1 352 ? -12.234 -13.945 -14.047 1 98.12 352 PHE B O 1
ATOM 6509 N N . ALA B 1 353 ? -14.023 -13.047 -13.18 1 98.12 353 ALA B N 1
ATOM 6510 C CA . ALA B 1 353 ? -13.891 -11.789 -13.914 1 98.12 353 ALA B CA 1
ATOM 6511 C C . ALA B 1 353 ? -12.609 -11.062 -13.531 1 98.12 353 ALA B C 1
ATOM 6513 O O . ALA B 1 353 ? -11.867 -10.602 -14.398 1 98.12 353 ALA B O 1
ATOM 6514 N N . ILE B 1 354 ? -12.344 -10.984 -12.242 1 98.44 354 ILE B N 1
ATOM 6515 C CA . ILE B 1 354 ? -11.258 -10.133 -11.766 1 98.44 354 ILE B CA 1
ATOM 6516 C C . ILE B 1 354 ? -9.93 -10.883 -11.867 1 98.44 354 ILE B C 1
ATOM 6518 O O . ILE B 1 354 ? -8.953 -10.359 -12.406 1 98.44 354 ILE B O 1
ATOM 6522 N N . HIS B 1 355 ? -9.883 -12.125 -11.414 1 98.81 355 HIS B N 1
ATOM 6523 C CA . HIS B 1 355 ? -8.625 -12.859 -11.406 1 98.81 355 HIS B CA 1
ATOM 6524 C C . HIS B 1 355 ? -8.445 -13.656 -12.695 1 98.81 355 HIS B C 1
ATOM 6526 O O . HIS B 1 355 ? -7.363 -13.633 -13.289 1 98.81 355 HIS B O 1
ATOM 6532 N N . GLY B 1 356 ? -9.484 -14.398 -13.141 1 98.75 356 GLY B N 1
ATOM 6533 C CA . GLY B 1 356 ? -9.367 -15.164 -14.367 1 98.75 356 GLY B CA 1
ATOM 6534 C C . GLY B 1 356 ? -9.141 -14.305 -15.594 1 98.75 356 GLY B C 1
ATOM 6535 O O . GLY B 1 356 ? -8.07 -14.344 -16.203 1 98.75 356 GLY B O 1
ATOM 6536 N N . VAL B 1 357 ? -10.117 -13.469 -15.883 1 98.69 357 VAL B N 1
ATOM 6537 C CA . VAL B 1 357 ? -10.055 -12.602 -17.047 1 98.69 357 VAL B CA 1
ATOM 6538 C C . VAL B 1 357 ? -8.977 -11.539 -16.844 1 98.69 357 VAL B C 1
ATOM 6540 O O . VAL B 1 357 ? -8.227 -11.227 -17.781 1 98.69 357 VAL B O 1
ATOM 6543 N N . GLY B 1 358 ? -8.891 -10.977 -15.656 1 98.81 358 GLY B N 1
ATOM 6544 C CA . GLY B 1 358 ? -7.855 -10 -15.375 1 98.81 358 GLY B CA 1
ATOM 6545 C C . GLY B 1 358 ? -6.453 -10.539 -15.578 1 98.81 358 GLY B C 1
ATOM 6546 O O . GLY B 1 358 ? -5.609 -9.883 -16.188 1 98.81 358 GLY B O 1
ATOM 6547 N N . GLY B 1 359 ? -6.23 -11.766 -15.023 1 98.81 359 GLY B N 1
ATOM 6548 C CA . GLY B 1 359 ? -4.938 -12.406 -15.227 1 98.81 359 GLY B CA 1
ATOM 6549 C C . GLY B 1 359 ? -4.629 -12.664 -16.688 1 98.81 359 GLY B C 1
ATOM 6550 O O . GLY B 1 359 ? -3.496 -12.469 -17.141 1 98.81 359 GLY B O 1
ATOM 6551 N N . PHE B 1 360 ? -5.625 -13.078 -17.422 1 98.81 360 PHE B N 1
ATOM 6552 C CA . PHE B 1 360 ? -5.469 -13.359 -18.844 1 98.81 360 PHE B CA 1
ATOM 6553 C C . PHE B 1 360 ? -5.094 -12.094 -19.609 1 98.81 360 PHE B C 1
ATOM 6555 O O . PHE B 1 360 ? -4.18 -12.102 -20.438 1 98.81 360 PHE B O 1
ATOM 6562 N N . ILE B 1 361 ? -5.754 -10.984 -19.328 1 98.81 361 ILE B N 1
ATOM 6563 C CA . ILE B 1 361 ? -5.453 -9.695 -19.953 1 98.81 361 ILE B CA 1
ATOM 6564 C C . ILE B 1 361 ? -4.039 -9.258 -19.578 1 98.81 361 ILE B C 1
ATOM 6566 O O . ILE B 1 361 ? -3.277 -8.797 -20.422 1 98.81 361 ILE B O 1
ATOM 6570 N N . GLY B 1 362 ? -3.688 -9.414 -18.281 1 98.75 362 GLY B N 1
ATOM 6571 C CA . GLY B 1 362 ? -2.338 -9.086 -17.844 1 98.75 362 GLY B CA 1
ATOM 6572 C C . GLY B 1 362 ? -1.269 -9.828 -18.625 1 98.75 362 GLY B C 1
ATOM 6573 O O . GLY B 1 362 ? -0.246 -9.242 -19 1 98.75 362 GLY B O 1
ATOM 6574 N N . ASP B 1 363 ? -1.521 -11.102 -18.922 1 98.62 363 ASP B N 1
ATOM 6575 C CA . ASP B 1 363 ? -0.573 -11.906 -19.688 1 98.62 363 ASP B CA 1
ATOM 6576 C C . ASP B 1 363 ? -0.441 -11.391 -21.125 1 98.62 363 ASP B C 1
ATOM 6578 O O . ASP B 1 363 ? 0.665 -11.32 -21.656 1 98.62 363 ASP B O 1
ATOM 6582 N N . ILE B 1 364 ? -1.528 -11.047 -21.719 1 98.38 364 ILE B N 1
ATOM 6583 C CA . ILE B 1 364 ? -1.52 -10.5 -23.062 1 98.38 364 ILE B CA 1
ATOM 6584 C C . ILE B 1 364 ? -0.735 -9.195 -23.094 1 98.38 364 ILE B C 1
ATOM 6586 O O . ILE B 1 364 ? 0.113 -8.984 -23.969 1 98.38 364 ILE B O 1
ATOM 6590 N N . LEU B 1 365 ? -0.951 -8.344 -22.125 1 98.75 365 LEU B N 1
ATOM 6591 C CA . LEU B 1 365 ? -0.294 -7.043 -22.062 1 98.75 365 LEU B CA 1
ATOM 6592 C C . LEU B 1 365 ? 1.195 -7.195 -21.781 1 98.75 365 LEU B C 1
ATOM 6594 O O . LEU B 1 365 ? 2.002 -6.363 -22.203 1 98.75 365 LEU B O 1
ATOM 6598 N N . THR B 1 366 ? 1.549 -8.297 -21.109 1 98.62 366 THR B N 1
ATOM 6599 C CA . THR B 1 366 ? 2.961 -8.625 -20.938 1 98.62 366 THR B CA 1
ATOM 6600 C C . THR B 1 366 ? 3.621 -8.859 -22.297 1 98.62 366 THR B C 1
ATOM 6602 O O . THR B 1 366 ? 4.695 -8.32 -22.578 1 98.62 366 THR B O 1
ATOM 6605 N N . GLY B 1 367 ? 2.943 -9.664 -23.156 1 98.56 367 GLY B N 1
ATOM 6606 C CA . GLY B 1 367 ? 3.471 -9.93 -24.484 1 98.56 367 GLY B CA 1
ATOM 6607 C C . GLY B 1 367 ? 3.59 -8.688 -25.344 1 98.56 367 GLY B C 1
ATOM 6608 O O . GLY B 1 367 ? 4.488 -8.586 -26.172 1 98.56 367 GLY B O 1
ATOM 6609 N N . LEU B 1 368 ? 2.773 -7.707 -25.062 1 98.56 368 LEU B N 1
ATOM 6610 C CA . LEU B 1 368 ? 2.746 -6.484 -25.859 1 98.56 368 LEU B CA 1
ATOM 6611 C C . LEU B 1 368 ? 3.803 -5.496 -25.375 1 98.56 368 LEU B C 1
ATOM 6613 O O . LEU B 1 368 ? 4.574 -4.961 -26.172 1 98.56 368 LEU B O 1
ATOM 6617 N N . PHE B 1 369 ? 3.957 -5.316 -23.984 1 98.5 369 PHE B N 1
ATOM 6618 C CA . PHE B 1 369 ? 4.637 -4.121 -23.484 1 98.5 369 PHE B CA 1
ATOM 6619 C C . PHE B 1 369 ? 5.945 -4.492 -22.797 1 98.5 369 PHE B C 1
ATOM 6621 O O . PHE B 1 369 ? 6.691 -3.611 -22.359 1 98.5 369 PHE B O 1
ATOM 6628 N N . ALA B 1 370 ? 6.25 -5.785 -22.641 1 98.56 370 ALA B N 1
ATOM 6629 C CA . ALA B 1 370 ? 7.535 -6.125 -22.031 1 98.56 370 ALA B CA 1
ATOM 6630 C C . ALA B 1 370 ? 8.68 -5.414 -22.75 1 98.56 370 ALA B C 1
ATOM 6632 O O . ALA B 1 370 ? 8.695 -5.336 -23.984 1 98.56 370 ALA B O 1
ATOM 6633 N N . ALA B 1 371 ? 9.602 -4.871 -21.938 1 98.25 371 ALA B N 1
ATOM 6634 C CA . ALA B 1 371 ? 10.75 -4.133 -22.469 1 98.25 371 ALA B CA 1
ATOM 6635 C C . ALA B 1 371 ? 12.062 -4.734 -21.984 1 98.25 371 ALA B C 1
ATOM 6637 O O . ALA B 1 371 ? 12.211 -5.043 -20.797 1 98.25 371 ALA B O 1
ATOM 6638 N N . LYS B 1 372 ? 13.047 -4.738 -22.844 1 96.81 372 LYS B N 1
ATOM 6639 C CA . LYS B 1 372 ? 14.328 -5.391 -22.578 1 96.81 372 LYS B CA 1
ATOM 6640 C C . LYS B 1 372 ? 15.07 -4.691 -21.438 1 96.81 372 LYS B C 1
ATOM 6642 O O . LYS B 1 372 ? 15.773 -5.336 -20.656 1 96.81 372 LYS B O 1
ATOM 6647 N N . PHE B 1 373 ? 14.891 -3.42 -21.328 1 96.69 373 PHE B N 1
ATOM 6648 C CA . PHE B 1 373 ? 15.734 -2.676 -20.391 1 96.69 373 PHE B CA 1
ATOM 6649 C C . PHE B 1 373 ? 15.266 -2.871 -18.953 1 96.69 373 PHE B C 1
ATOM 6651 O O . PHE B 1 373 ? 16.016 -2.646 -18.016 1 96.69 373 PHE B O 1
ATOM 6658 N N . VAL B 1 374 ? 14.023 -3.281 -18.781 1 98.19 374 VAL B N 1
ATOM 6659 C CA . VAL B 1 374 ? 13.492 -3.361 -17.422 1 98.19 374 VAL B CA 1
ATOM 6660 C C . VAL B 1 374 ? 14.156 -4.516 -16.672 1 98.19 374 VAL B C 1
ATOM 6662 O O . VAL B 1 374 ? 14.695 -4.324 -15.57 1 98.19 374 VAL B O 1
ATOM 6665 N N . PRO B 1 375 ? 14.227 -5.719 -17.219 1 97.88 375 PRO B N 1
ATOM 6666 C CA . PRO B 1 375 ? 14.984 -6.766 -16.531 1 97.88 375 PRO B CA 1
ATOM 6667 C C . PRO B 1 375 ? 16.453 -6.414 -16.359 1 97.88 375 PRO B C 1
ATOM 6669 O O . PRO B 1 375 ? 17.078 -6.816 -15.375 1 97.88 375 PRO B O 1
ATOM 6672 N N . ALA B 1 376 ? 17.062 -5.652 -17.234 1 97.75 376 ALA B N 1
ATOM 6673 C CA . ALA B 1 376 ? 18.484 -5.27 -17.203 1 97.75 376 ALA B CA 1
ATOM 6674 C C . ALA B 1 376 ? 18.781 -4.406 -15.977 1 97.75 376 ALA B C 1
ATOM 6676 O O . ALA B 1 376 ? 19.938 -4.277 -15.562 1 97.75 376 ALA B O 1
ATOM 6677 N N . LEU B 1 377 ? 17.781 -3.902 -15.375 1 98.06 377 LEU B N 1
ATOM 6678 C CA . LEU B 1 377 ? 17.938 -3.016 -14.227 1 98.06 377 LEU B CA 1
ATOM 6679 C C . LEU B 1 377 ? 18.359 -3.799 -12.992 1 98.06 377 LEU B C 1
ATOM 6681 O O . LEU B 1 377 ? 18.672 -3.209 -11.953 1 98.06 377 LEU B O 1
ATOM 6685 N N . ASP B 1 378 ? 18.406 -5.125 -13.047 1 96.94 378 ASP B N 1
ATOM 6686 C CA . ASP B 1 378 ? 18.859 -5.926 -11.922 1 96.94 378 ASP B CA 1
ATOM 6687 C C . ASP B 1 378 ? 20.391 -6 -11.883 1 96.94 378 ASP B C 1
ATOM 6689 O O . ASP B 1 378 ? 20.969 -6.531 -10.938 1 96.94 378 ASP B O 1
ATOM 6693 N N . GLY B 1 379 ? 21.094 -5.516 -12.961 1 94.94 379 GLY B N 1
ATOM 6694 C CA . GLY B 1 379 ? 22.547 -5.426 -13.023 1 94.94 379 GLY B CA 1
ATOM 6695 C C . GLY B 1 379 ? 23.203 -6.719 -13.453 1 94.94 379 GLY B C 1
ATOM 6696 O O . GLY B 1 379 ? 24.438 -6.801 -13.516 1 94.94 379 GLY B O 1
ATOM 6697 N N . VAL B 1 380 ? 22.391 -7.75 -13.797 1 94.19 380 VAL B N 1
ATOM 6698 C CA . VAL B 1 380 ? 22.953 -9.062 -14.109 1 94.19 380 VAL B CA 1
ATOM 6699 C C . VAL B 1 380 ? 22.406 -9.562 -15.438 1 94.19 380 VAL B C 1
ATOM 6701 O O . VAL B 1 380 ? 23.141 -10.148 -16.234 1 94.19 380 VAL B O 1
ATOM 6704 N N . SER B 1 381 ? 21.141 -9.273 -15.758 1 94.38 381 SER B N 1
ATOM 6705 C CA . SER B 1 381 ? 20.453 -9.875 -16.891 1 94.38 381 SER B CA 1
ATOM 6706 C C . SER B 1 381 ? 20.938 -9.289 -18.203 1 94.38 381 SER B C 1
ATOM 6708 O O . SER B 1 381 ? 20.922 -9.969 -19.234 1 94.38 381 SER B O 1
ATOM 6710 N N . GLY B 1 382 ? 21.406 -8.078 -18.219 1 94.88 382 GLY B N 1
ATOM 6711 C CA . GLY B 1 382 ? 21.859 -7.461 -19.438 1 94.88 382 GLY B CA 1
ATOM 6712 C C . GLY B 1 382 ? 20.844 -7.539 -20.562 1 94.88 382 GLY B C 1
ATOM 6713 O O . GLY B 1 382 ? 19.688 -7.156 -20.391 1 94.88 382 GLY B O 1
ATOM 6714 N N . ASP B 1 383 ? 21.172 -8.117 -21.641 1 93.94 383 ASP B N 1
ATOM 6715 C CA . ASP B 1 383 ? 20.312 -8.188 -22.812 1 93.94 383 ASP B CA 1
ATOM 6716 C C . ASP B 1 383 ? 19.703 -9.586 -22.969 1 93.94 383 ASP B C 1
ATOM 6718 O O . ASP B 1 383 ? 19.344 -10 -24.062 1 93.94 383 ASP B O 1
ATOM 6722 N N . SER B 1 384 ? 19.578 -10.32 -21.906 1 93.69 384 SER B N 1
ATOM 6723 C CA . SER B 1 384 ? 19.141 -11.711 -21.938 1 93.69 384 SER B CA 1
ATOM 6724 C C . SER B 1 384 ? 17.656 -11.812 -22.25 1 93.69 384 SER B C 1
ATOM 6726 O O . SER B 1 384 ? 17.172 -12.875 -22.641 1 93.69 384 SER B O 1
ATOM 6728 N N . TYR B 1 385 ? 16.906 -10.781 -22.016 1 95.56 385 TYR B N 1
ATOM 6729 C CA . TYR B 1 385 ? 15.484 -10.773 -22.312 1 95.56 385 TYR B CA 1
ATOM 6730 C C . TYR B 1 385 ? 15.211 -10.07 -23.641 1 95.56 385 TYR B C 1
ATOM 6732 O O . TYR B 1 385 ? 15.805 -9.031 -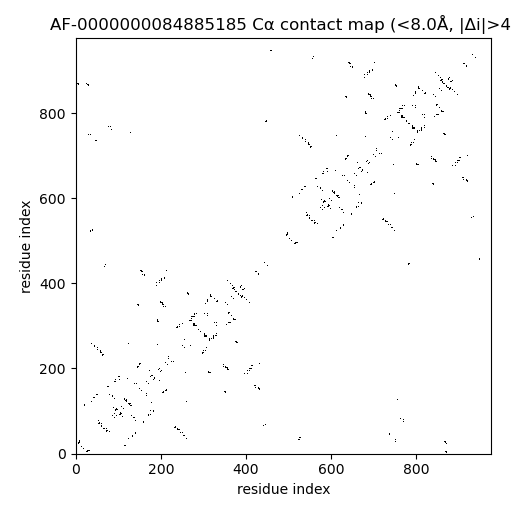23.938 1 95.56 385 TYR B O 1
ATOM 6740 N N . ALA B 1 386 ? 14.266 -10.594 -24.391 1 96.69 386 ALA B N 1
ATOM 6741 C CA . ALA B 1 386 ? 14.031 -10.094 -25.734 1 96.69 386 ALA B CA 1
ATOM 6742 C C . ALA B 1 386 ? 12.906 -9.062 -25.75 1 96.69 386 ALA B C 1
ATOM 6744 O O . ALA B 1 386 ? 12.68 -8.406 -26.781 1 96.69 386 ALA B O 1
ATOM 6745 N N . GLY B 1 387 ? 12.219 -8.875 -24.672 1 97.5 387 GLY B N 1
ATOM 6746 C CA . GLY B 1 387 ? 11.102 -7.941 -24.641 1 97.5 387 GLY B CA 1
ATOM 6747 C C . GLY B 1 387 ? 9.859 -8.484 -25.328 1 97.5 387 GLY B C 1
ATOM 6748 O O . GLY B 1 387 ? 9.688 -9.695 -25.453 1 97.5 387 GLY B O 1
ATOM 6749 N N . GLY B 1 388 ? 8.922 -7.594 -25.578 1 97.94 388 GLY B N 1
ATOM 6750 C CA . GLY B 1 388 ? 7.672 -7.961 -26.203 1 97.94 388 GLY B CA 1
ATOM 6751 C C . GLY B 1 388 ? 7.504 -7.355 -27.594 1 97.94 388 GLY B C 1
ATOM 6752 O O . GLY B 1 388 ? 8.492 -7.066 -28.266 1 97.94 388 GLY B O 1
ATOM 6753 N N . TRP B 1 389 ? 6.195 -7.266 -27.984 1 97.06 389 TRP B N 1
ATOM 6754 C CA . TRP B 1 389 ? 5.836 -6.75 -29.297 1 97.06 389 TRP B CA 1
ATOM 6755 C C . TRP B 1 389 ? 6.375 -5.336 -29.5 1 97.06 389 TRP B C 1
ATOM 6757 O O . TRP B 1 389 ? 6.824 -4.98 -30.594 1 97.06 389 TRP B O 1
ATOM 6767 N N . TRP B 1 390 ? 6.398 -4.605 -28.422 1 93.75 390 TRP B N 1
ATOM 6768 C CA . TRP B 1 390 ? 6.84 -3.215 -28.469 1 93.75 390 TRP B CA 1
ATOM 6769 C C . TRP B 1 390 ? 8.336 -3.123 -28.75 1 93.75 390 TRP B C 1
ATOM 6771 O O . TRP B 1 390 ? 8.797 -2.152 -29.359 1 93.75 390 TRP B O 1
ATOM 6781 N N . ASP B 1 391 ? 9.062 -4.117 -28.375 1 95.88 391 ASP B N 1
ATOM 6782 C CA . ASP B 1 391 ? 10.508 -4.191 -28.609 1 95.88 391 ASP B CA 1
ATOM 6783 C C . ASP B 1 391 ? 10.812 -4.969 -29.875 1 95.88 391 ASP B C 1
ATOM 6785 O O . ASP B 1 391 ? 11.961 -5.359 -30.109 1 95.88 391 ASP B O 1
ATOM 6789 N N . GLY B 1 392 ? 9.828 -5.285 -30.703 1 96.94 392 GLY B N 1
ATOM 6790 C CA . GLY B 1 392 ? 10.023 -5.973 -31.984 1 96.94 392 GLY B CA 1
ATOM 6791 C C . GLY B 1 392 ? 9.984 -7.484 -31.844 1 96.94 392 GLY B C 1
ATOM 6792 O O . GLY B 1 392 ? 10.148 -8.203 -32.844 1 96.94 392 GLY B O 1
ATOM 6793 N N . ASN B 1 393 ? 9.883 -8.008 -30.641 1 97.94 393 ASN B N 1
ATOM 6794 C CA . ASN B 1 393 ? 9.781 -9.445 -30.422 1 97.94 393 ASN B CA 1
ATOM 6795 C C . ASN B 1 393 ? 8.328 -9.914 -30.453 1 97.94 393 ASN B C 1
ATOM 6797 O O . ASN B 1 393 ? 7.754 -10.234 -29.422 1 97.94 393 ASN B O 1
ATOM 6801 N N . TYR B 1 394 ? 7.84 -10.18 -31.609 1 97.62 394 TYR B N 1
ATOM 6802 C CA . TYR B 1 394 ? 6.426 -10.469 -31.844 1 97.62 394 TYR B CA 1
ATOM 6803 C C . TYR B 1 394 ? 6.078 -11.875 -31.359 1 97.62 394 TYR B C 1
ATOM 6805 O O . TYR B 1 394 ? 4.93 -12.148 -31 1 97.62 394 TYR B O 1
ATOM 6813 N N . LYS B 1 395 ? 7.023 -12.75 -31.297 1 97.25 395 LYS B N 1
ATOM 6814 C CA . LYS B 1 395 ? 6.836 -14.133 -30.875 1 97.25 395 LYS B CA 1
ATOM 6815 C C . LYS B 1 395 ? 6.359 -14.195 -29.422 1 97.25 395 LYS B C 1
ATOM 6817 O O . LYS B 1 395 ? 5.637 -15.117 -29.047 1 97.25 395 LYS B O 1
ATOM 6822 N N . GLN B 1 396 ? 6.727 -13.211 -28.672 1 98.06 396 GLN B N 1
ATOM 6823 C CA . GLN B 1 396 ? 6.398 -13.211 -27.25 1 98.06 396 GLN B CA 1
ATOM 6824 C C . GLN B 1 396 ? 4.891 -13.211 -27.031 1 98.06 396 GLN B C 1
ATOM 6826 O O . GLN B 1 396 ? 4.398 -13.805 -26.078 1 98.06 396 GLN B O 1
ATOM 6831 N N . MET B 1 397 ? 4.156 -12.57 -27.938 1 97.62 397 MET B N 1
ATOM 6832 C CA . MET B 1 397 ? 2.701 -12.539 -27.812 1 97.62 397 MET B CA 1
ATOM 6833 C C . MET B 1 397 ? 2.115 -13.945 -27.938 1 97.62 397 MET B C 1
ATOM 6835 O O . MET B 1 397 ? 1.227 -14.32 -27.172 1 97.62 397 MET B O 1
ATOM 6839 N N . GLY B 1 398 ? 2.596 -14.695 -28.891 1 97.69 398 GLY B N 1
ATOM 6840 C CA . GLY B 1 398 ? 2.152 -16.062 -29.031 1 97.69 398 GLY B CA 1
ATOM 6841 C C . GLY B 1 398 ? 2.434 -16.922 -27.812 1 97.69 398 GLY B C 1
ATOM 6842 O O . GLY B 1 398 ? 1.596 -17.734 -27.406 1 97.69 398 GLY B O 1
ATOM 6843 N N . LEU B 1 399 ? 3.572 -16.734 -27.203 1 97.88 399 LEU B N 1
ATOM 6844 C CA . LEU B 1 399 ? 3.949 -17.469 -26 1 97.88 399 LEU B CA 1
ATOM 6845 C C . LEU B 1 399 ? 3.039 -17.109 -24.828 1 97.88 399 LEU B C 1
ATOM 6847 O O . LEU B 1 399 ? 2.604 -18 -24.078 1 97.88 399 LEU B O 1
ATOM 6851 N N . GLN B 1 400 ? 2.777 -15.781 -24.703 1 98.56 400 GLN B N 1
ATOM 6852 C CA . GLN B 1 400 ? 1.901 -15.336 -23.625 1 98.56 400 GLN B CA 1
ATOM 6853 C C . GLN B 1 400 ? 0.495 -15.906 -23.781 1 98.56 400 GLN B C 1
ATOM 6855 O O . GLN B 1 400 ? -0.123 -16.328 -22.812 1 98.56 400 GLN B O 1
ATOM 6860 N N . LEU B 1 401 ? -0.015 -15.938 -24.969 1 98.12 401 LEU B N 1
ATOM 6861 C CA . LEU B 1 401 ? -1.339 -16.5 -25.234 1 98.12 401 LEU B CA 1
ATOM 6862 C C . LEU B 1 401 ? -1.366 -18 -24.938 1 98.12 401 LEU B C 1
ATOM 6864 O O . LEU B 1 401 ? -2.316 -18.5 -24.344 1 98.12 401 LEU B O 1
ATOM 6868 N N . ALA B 1 402 ? -0.328 -18.672 -25.375 1 97.81 402 ALA B N 1
ATOM 6869 C CA . ALA B 1 402 ? -0.237 -20.109 -25.125 1 97.81 402 ALA B CA 1
ATOM 6870 C C . ALA B 1 402 ? -0.169 -20.422 -23.641 1 97.81 402 ALA B C 1
ATOM 6872 O O . ALA B 1 402 ? -0.838 -21.328 -23.156 1 97.81 402 ALA B O 1
ATOM 6873 N N . GLY B 1 403 ? 0.694 -19.625 -22.969 1 98.25 403 GLY B N 1
ATOM 6874 C CA . GLY B 1 403 ? 0.813 -19.828 -21.531 1 98.25 403 GLY B CA 1
ATOM 6875 C C . GLY B 1 403 ? -0.476 -19.547 -20.781 1 98.25 403 GLY B C 1
ATOM 6876 O O . GLY B 1 403 ? -0.908 -20.359 -19.953 1 98.25 403 GLY B O 1
ATOM 6877 N N . ALA B 1 404 ? -1.092 -18.438 -21.062 1 98.69 404 ALA B N 1
ATOM 6878 C CA . ALA B 1 404 ? -2.344 -18.062 -20.422 1 98.69 404 ALA B CA 1
ATOM 6879 C C . ALA B 1 404 ? -3.432 -19.094 -20.688 1 98.69 404 ALA B C 1
ATOM 6881 O O . ALA B 1 404 ? -4.16 -19.484 -19.766 1 98.69 404 ALA B O 1
ATOM 6882 N N . THR B 1 405 ? -3.547 -19.547 -21.875 1 98.75 405 THR B N 1
ATOM 6883 C CA . THR B 1 405 ? -4.562 -20.531 -22.266 1 98.75 405 THR B CA 1
ATOM 6884 C C . THR B 1 405 ? -4.297 -21.875 -21.594 1 98.75 405 THR B C 1
ATOM 6886 O O . THR B 1 405 ? -5.23 -22.531 -21.125 1 98.75 405 THR B O 1
ATOM 6889 N N . THR B 1 406 ? -3.061 -22.234 -21.578 1 98.69 406 THR B N 1
ATOM 6890 C CA . THR B 1 406 ? -2.693 -23.484 -20.906 1 98.69 406 THR B CA 1
ATOM 6891 C C . THR B 1 406 ? -3.109 -23.453 -19.438 1 98.69 406 THR B C 1
ATOM 6893 O O . THR B 1 406 ? -3.707 -24.406 -18.953 1 98.69 406 THR B O 1
ATOM 6896 N N . CYS B 1 407 ? -2.795 -22.344 -18.75 1 98.75 407 CYS B N 1
ATOM 6897 C CA . CYS B 1 407 ? -3.152 -22.219 -17.344 1 98.75 407 CYS B CA 1
ATOM 6898 C C . CYS B 1 407 ? -4.664 -22.234 -17.156 1 98.75 407 CYS B C 1
ATOM 6900 O O . CYS B 1 407 ? -5.18 -22.891 -16.25 1 98.75 407 CYS B O 1
ATOM 6902 N N . ALA B 1 408 ? -5.359 -21.531 -18.016 1 98.88 408 ALA B N 1
ATOM 6903 C CA . ALA B 1 408 ? -6.816 -21.453 -17.953 1 98.88 408 ALA B CA 1
ATOM 6904 C C . ALA B 1 408 ? -7.449 -22.828 -18.141 1 98.88 408 ALA B C 1
ATOM 6906 O O . ALA B 1 408 ? -8.266 -23.25 -17.312 1 98.88 408 ALA B O 1
ATOM 6907 N N . VAL B 1 409 ? -7.023 -23.547 -19.156 1 98.81 409 VAL B N 1
ATOM 6908 C CA . VAL B 1 409 ? -7.617 -24.828 -19.516 1 98.81 409 VAL B CA 1
ATOM 6909 C C . VAL B 1 409 ? -7.262 -25.875 -18.469 1 98.81 409 VAL B C 1
ATOM 6911 O O . VAL B 1 409 ? -8.117 -26.656 -18.047 1 98.81 409 VAL B O 1
ATOM 6914 N N . TRP B 1 410 ? -6.012 -25.891 -18.078 1 98.81 410 TRP B N 1
ATOM 6915 C CA . TRP B 1 410 ? -5.59 -26.859 -17.078 1 98.81 410 TRP B CA 1
ATOM 6916 C C . TRP B 1 410 ? -6.363 -26.672 -15.773 1 98.81 410 TRP B C 1
ATOM 6918 O O . TRP B 1 410 ? -6.91 -27.625 -15.227 1 98.81 410 TRP B O 1
ATOM 6928 N N . SER B 1 411 ? -6.383 -25.422 -15.312 1 98.88 411 SER B N 1
ATOM 6929 C CA . SER B 1 411 ? -7.055 -25.141 -14.047 1 98.88 411 SER B CA 1
ATOM 6930 C C . SER B 1 411 ? -8.539 -25.484 -14.125 1 98.88 411 SER B C 1
ATOM 6932 O O . SER B 1 411 ? -9.086 -26.125 -13.234 1 98.88 411 SER B O 1
ATOM 6934 N N . PHE B 1 412 ? -9.234 -25.047 -15.188 1 98.81 412 PHE B N 1
ATOM 6935 C CA . PHE B 1 412 ? -10.664 -25.297 -15.328 1 98.81 412 PHE B CA 1
ATOM 6936 C C . PHE B 1 412 ? -10.961 -26.781 -15.406 1 98.81 412 PHE B C 1
ATOM 6938 O O . PHE B 1 412 ? -11.805 -27.297 -14.664 1 98.81 412 PHE B O 1
ATOM 6945 N N . ALA B 1 413 ? -10.258 -27.531 -16.25 1 98.81 413 ALA B N 1
ATOM 6946 C CA . ALA B 1 413 ? -10.523 -28.938 -16.5 1 98.81 413 ALA B CA 1
ATOM 6947 C C . ALA B 1 413 ? -10.227 -29.781 -15.266 1 98.81 413 ALA B C 1
ATOM 6949 O O . ALA B 1 413 ? -11.031 -30.641 -14.875 1 98.81 413 ALA B O 1
ATOM 6950 N N . ILE B 1 414 ? -9.07 -29.562 -14.68 1 98.88 414 ILE B N 1
ATOM 6951 C CA . ILE B 1 414 ? -8.688 -30.359 -13.516 1 98.88 414 ILE B CA 1
ATOM 6952 C C . ILE B 1 414 ? -9.602 -30.031 -12.344 1 98.88 414 ILE B C 1
ATOM 6954 O O . ILE B 1 414 ? -9.938 -30.906 -11.539 1 98.88 414 ILE B O 1
ATOM 6958 N N . SER B 1 415 ? -9.977 -28.719 -12.195 1 98.81 415 SER B N 1
ATOM 6959 C CA . SER B 1 415 ? -10.945 -28.359 -11.156 1 98.81 415 SER B CA 1
ATOM 6960 C C . SER B 1 415 ? -12.258 -29.094 -11.352 1 98.81 415 SER B C 1
ATOM 6962 O O . SER B 1 415 ? -12.82 -29.641 -10.398 1 98.81 415 SER B O 1
ATOM 6964 N N . CYS B 1 416 ? -12.781 -29.156 -12.609 1 98.44 416 CYS B N 1
ATOM 6965 C CA . CYS B 1 416 ? -14.008 -29.891 -12.883 1 98.44 416 CYS B CA 1
ATOM 6966 C C . CYS B 1 416 ? -13.859 -31.359 -12.492 1 98.44 416 CYS B C 1
ATOM 6968 O O . CYS B 1 416 ? -14.758 -31.938 -11.867 1 98.44 416 CYS B O 1
ATOM 6970 N N . LEU B 1 417 ? -12.766 -31.922 -12.836 1 98.81 417 LEU B N 1
ATOM 6971 C CA . LEU B 1 417 ? -12.516 -33.312 -12.531 1 98.81 417 LEU B CA 1
ATOM 6972 C C . LEU B 1 417 ? -12.477 -33.562 -11.023 1 98.81 417 LEU B C 1
ATOM 6974 O O . LEU B 1 417 ? -13.102 -34.5 -10.516 1 98.81 417 LEU B O 1
ATOM 6978 N N . LEU B 1 418 ? -11.703 -32.719 -10.305 1 98.69 418 LEU B N 1
ATOM 6979 C CA . LEU B 1 418 ? -11.578 -32.875 -8.859 1 98.69 418 LEU B CA 1
ATOM 6980 C C . LEU B 1 418 ? -12.93 -32.719 -8.172 1 98.69 418 LEU B C 1
ATOM 6982 O O . LEU B 1 418 ? -13.289 -33.5 -7.301 1 98.69 418 LEU B O 1
ATOM 6986 N N . LEU B 1 419 ? -13.641 -31.656 -8.586 1 98.44 419 LEU B N 1
ATOM 6987 C CA . LEU B 1 419 ? -14.945 -31.406 -7.98 1 98.44 419 LEU B CA 1
ATOM 6988 C C . LEU B 1 419 ? -15.906 -32.562 -8.258 1 98.44 419 LEU B C 1
ATOM 6990 O O . LEU B 1 419 ? -16.672 -32.969 -7.379 1 98.44 419 LEU B O 1
ATOM 6994 N N . PHE B 1 420 ? -15.914 -33.125 -9.461 1 98.06 420 PHE B N 1
ATOM 6995 C CA . PHE B 1 420 ? -16.75 -34.25 -9.828 1 98.06 420 PHE B CA 1
ATOM 6996 C C . PHE B 1 420 ? -16.438 -35.469 -8.953 1 98.06 420 PHE B C 1
ATOM 6998 O O . PHE B 1 420 ? -17.344 -36.094 -8.414 1 98.06 420 PHE B O 1
ATOM 7005 N N . VAL B 1 421 ? -15.172 -35.75 -8.797 1 98.38 421 VAL B N 1
ATOM 7006 C CA . VAL B 1 421 ? -14.734 -36.906 -8.023 1 98.38 421 VAL B CA 1
ATOM 7007 C C . VAL B 1 421 ? -15.086 -36.719 -6.551 1 98.38 421 VAL B C 1
ATOM 7009 O O . VAL B 1 421 ? -15.633 -37.625 -5.914 1 98.38 421 VAL B O 1
ATOM 7012 N N . ILE B 1 422 ? -14.766 -35.562 -5.984 1 98 422 ILE B N 1
ATOM 7013 C CA . ILE B 1 422 ? -15.031 -35.281 -4.578 1 98 422 ILE B CA 1
ATOM 7014 C C . ILE B 1 422 ? -16.531 -35.344 -4.309 1 98 422 ILE B C 1
ATOM 7016 O O . ILE B 1 422 ? -16.953 -35.938 -3.303 1 98 422 ILE B O 1
ATOM 7020 N N . ASN B 1 423 ? -17.328 -34.812 -5.23 1 97.25 423 ASN B N 1
ATOM 7021 C CA . ASN B 1 423 ? -18.781 -34.812 -5.078 1 97.25 423 ASN B CA 1
ATOM 7022 C C . ASN B 1 423 ? -19.359 -36.219 -5.059 1 97.25 423 ASN B C 1
ATOM 7024 O O . ASN B 1 423 ? -20.469 -36.438 -4.574 1 97.25 423 ASN B O 1
ATOM 7028 N N . ARG B 1 424 ? -18.672 -37.219 -5.57 1 97.12 424 ARG B N 1
ATOM 7029 C CA . ARG B 1 424 ? -19.141 -38.594 -5.652 1 97.12 424 ARG B CA 1
ATOM 7030 C C . ARG B 1 424 ? -18.703 -39.375 -4.422 1 97.12 424 ARG B C 1
ATOM 7032 O O . ARG B 1 424 ? -19.203 -40.5 -4.195 1 97.12 424 ARG B O 1
ATOM 7039 N N . ILE B 1 425 ? -17.859 -38.875 -3.66 1 97.38 425 ILE B N 1
ATOM 7040 C CA . ILE B 1 425 ? -17.422 -39.531 -2.434 1 97.38 425 ILE B CA 1
ATOM 7041 C C . ILE B 1 425 ? -18.469 -39.312 -1.34 1 97.38 425 ILE B C 1
ATOM 7043 O O . ILE B 1 425 ? -18.844 -38.188 -1.039 1 97.38 425 ILE B O 1
ATOM 7047 N N . PRO B 1 426 ? -18.875 -40.406 -0.692 1 95.44 426 PRO B N 1
ATOM 7048 C CA . PRO B 1 426 ? -19.875 -40.25 0.365 1 95.44 426 PRO B CA 1
ATOM 7049 C C . PRO B 1 426 ? -19.406 -39.344 1.497 1 95.44 426 PRO B C 1
ATOM 7051 O O . PRO B 1 426 ? -18.297 -39.5 1.99 1 95.44 426 PRO B O 1
ATOM 7054 N N . GLY B 1 427 ? -20.234 -38.375 1.783 1 94.19 427 GLY B N 1
ATOM 7055 C CA . GLY B 1 427 ? -19.922 -37.469 2.871 1 94.19 427 GLY B CA 1
ATOM 7056 C C . GLY B 1 427 ? -19.25 -36.188 2.406 1 94.19 427 GLY B C 1
ATOM 7057 O O . GLY B 1 427 ? -19.156 -35.219 3.164 1 94.19 427 GLY B O 1
ATOM 7058 N N . LEU B 1 428 ? -18.922 -36.125 1.111 1 96.88 428 LEU B N 1
ATOM 7059 C CA . LEU B 1 428 ? -18.188 -34.938 0.616 1 96.88 428 LEU B CA 1
ATOM 7060 C C . LEU B 1 428 ? -18.953 -34.25 -0.499 1 96.88 428 LEU B C 1
ATOM 7062 O O . LEU B 1 428 ? -18.359 -33.75 -1.444 1 96.88 428 LEU B O 1
ATOM 7066 N N . HIS B 1 429 ? -20.266 -34.281 -0.312 1 96 429 HIS B N 1
ATOM 7067 C CA . HIS B 1 429 ? -21.062 -33.531 -1.271 1 96 429 HIS B CA 1
ATOM 7068 C C . HIS B 1 429 ? -20.75 -32.031 -1.184 1 96 429 HIS B C 1
ATOM 7070 O O . HIS B 1 429 ? -20.641 -31.484 -0.086 1 96 429 HIS B O 1
ATOM 7076 N N . LEU B 1 430 ? -20.688 -31.406 -2.256 1 95.69 430 LEU B N 1
ATOM 7077 C CA . LEU B 1 430 ? -20.125 -30.078 -2.342 1 95.69 430 LEU B CA 1
ATOM 7078 C C . LEU B 1 430 ? -21.109 -29.031 -1.824 1 95.69 430 LEU B C 1
ATOM 7080 O O . LEU B 1 430 ? -20.719 -28.094 -1.115 1 95.69 430 LEU B O 1
ATOM 7084 N N . ARG B 1 431 ? -22.375 -29.141 -2.219 1 95.75 431 ARG B N 1
ATOM 7085 C CA . ARG B 1 431 ? -23.344 -28.094 -1.951 1 95.75 431 ARG B CA 1
ATOM 7086 C C . ARG B 1 431 ? -24.078 -28.344 -0.637 1 95.75 431 ARG B C 1
ATOM 7088 O O . ARG B 1 431 ? -24.391 -29.484 -0.311 1 95.75 431 ARG B O 1
ATOM 7095 N N . ALA B 1 432 ? -24.312 -27.297 0.042 1 93.75 432 ALA B N 1
ATOM 7096 C CA . ALA B 1 432 ? -25.094 -27.359 1.268 1 93.75 432 ALA B CA 1
ATOM 7097 C C . ALA B 1 432 ? -26.562 -27.625 0.956 1 93.75 432 ALA B C 1
ATOM 7099 O O . ALA B 1 432 ? -27.016 -27.406 -0.169 1 93.75 432 ALA B O 1
ATOM 7100 N N . SER B 1 433 ? -27.281 -28.078 1.99 1 92.81 433 SER B N 1
ATOM 7101 C CA . SER B 1 433 ? -28.719 -28.234 1.834 1 92.81 433 SER B CA 1
ATOM 7102 C C . SER B 1 433 ? -29.406 -26.875 1.71 1 92.81 433 SER B C 1
ATOM 7104 O O . SER B 1 433 ? -28.875 -25.859 2.141 1 92.81 433 SER B O 1
ATOM 7106 N N . GLU B 1 434 ? -30.562 -26.906 1.137 1 91.12 434 GLU B N 1
ATOM 7107 C CA . GLU B 1 434 ? -31.312 -25.672 0.97 1 91.12 434 GLU B CA 1
ATOM 7108 C C . GLU B 1 434 ? -31.594 -25.016 2.314 1 91.12 434 GLU B C 1
ATOM 7110 O O . GLU B 1 434 ? -31.531 -23.781 2.434 1 91.12 434 GLU B O 1
ATOM 7115 N N . GLU B 1 435 ? -31.844 -25.781 3.258 1 89.31 435 GLU B N 1
ATOM 7116 C CA . GLU B 1 435 ? -32.125 -25.266 4.598 1 89.31 435 GLU B CA 1
ATOM 7117 C C . GLU B 1 435 ? -30.922 -24.531 5.168 1 89.31 435 GLU B C 1
ATOM 7119 O O . GLU B 1 435 ? -31.062 -23.422 5.707 1 89.31 435 GLU B O 1
ATOM 7124 N N . HIS B 1 436 ? -29.812 -25.125 5.004 1 89.12 436 HIS B N 1
ATOM 7125 C CA . HIS B 1 436 ? -28.609 -24.516 5.543 1 89.12 436 HIS B CA 1
ATOM 7126 C C . HIS B 1 436 ? -28.219 -23.281 4.754 1 89.12 436 HIS B C 1
ATOM 7128 O O . HIS B 1 436 ? -27.672 -22.328 5.32 1 89.12 436 HIS B O 1
ATOM 7134 N N . GLU B 1 437 ? -28.453 -23.281 3.533 1 89.25 437 GLU B N 1
ATOM 7135 C CA . GLU B 1 437 ? -28.172 -22.125 2.695 1 89.25 437 GLU B CA 1
ATOM 7136 C C . GLU B 1 437 ? -29.031 -20.938 3.09 1 89.25 437 GLU B C 1
ATOM 7138 O O . GLU B 1 437 ? -28.547 -19.797 3.152 1 89.25 437 GLU B O 1
ATOM 7143 N N . ILE B 1 438 ? -30.25 -21.172 3.355 1 85.44 438 ILE B N 1
ATOM 7144 C CA . ILE B 1 438 ? -31.203 -20.125 3.713 1 85.44 438 ILE B CA 1
ATOM 7145 C C . ILE B 1 438 ? -30.891 -19.594 5.113 1 85.44 438 ILE B C 1
ATOM 7147 O O . ILE B 1 438 ? -30.875 -18.391 5.344 1 85.44 438 ILE B O 1
ATOM 7151 N N . ARG B 1 439 ? -30.641 -20.5 5.996 1 84.69 439 ARG B N 1
ATOM 7152 C CA . ARG B 1 439 ? -30.359 -20.125 7.383 1 84.69 439 ARG B CA 1
ATOM 7153 C C . ARG B 1 439 ? -29.016 -19.422 7.504 1 84.69 439 ARG B C 1
ATOM 7155 O O . ARG B 1 439 ? -28.859 -18.5 8.32 1 84.69 439 ARG B O 1
ATOM 7162 N N . GLY B 1 440 ? -28.078 -19.891 6.707 1 88.31 440 GLY B N 1
ATOM 7163 C CA . GLY B 1 440 ? -26.734 -19.359 6.766 1 88.31 440 GLY B CA 1
ATOM 7164 C C . GLY B 1 440 ? -25.703 -20.375 7.215 1 88.31 440 GLY B C 1
ATOM 7165 O O . GLY B 1 440 ? -25.922 -21.109 8.18 1 88.31 440 GLY B O 1
ATOM 7166 N N . LEU B 1 441 ? -24.609 -20.375 6.641 1 89.62 441 LEU B N 1
ATOM 7167 C CA . LEU B 1 441 ? -23.578 -21.375 6.875 1 89.62 441 LEU B CA 1
ATOM 7168 C C . LEU B 1 441 ? -22.891 -21.141 8.211 1 89.62 441 LEU B C 1
ATOM 7170 O O . LEU B 1 441 ? -22.359 -22.062 8.828 1 89.62 441 LEU B O 1
ATOM 7174 N N . ASP B 1 442 ? -22.828 -19.891 8.703 1 89.44 442 ASP B N 1
ATOM 7175 C CA . ASP B 1 442 ? -22.203 -19.578 9.992 1 89.44 442 ASP B CA 1
ATOM 7176 C C . ASP B 1 442 ? -22.875 -20.344 11.125 1 89.44 442 ASP B C 1
ATOM 7178 O O . ASP B 1 442 ? -22.203 -20.844 12.023 1 89.44 442 ASP B O 1
ATOM 7182 N N . PHE B 1 443 ? -24.141 -20.484 11 1 86.81 443 PHE B N 1
ATOM 7183 C CA . PHE B 1 443 ? -24.891 -21.125 12.062 1 86.81 443 PHE B CA 1
ATOM 7184 C C . PHE B 1 443 ? -24.719 -22.641 12 1 86.81 443 PHE B C 1
ATOM 7186 O O . PHE B 1 443 ? -24.828 -23.328 13.016 1 86.81 443 PHE B O 1
ATOM 7193 N N . LYS B 1 444 ? -24.5 -23.078 10.867 1 86.06 444 LYS B N 1
ATOM 7194 C CA . LYS B 1 444 ? -24.297 -24.516 10.688 1 86.06 444 LYS B CA 1
ATOM 7195 C C . LYS B 1 444 ? -22.953 -24.953 11.242 1 86.06 444 LYS B C 1
ATOM 7197 O O . LYS B 1 444 ? -22.844 -26 11.883 1 86.06 444 LYS B O 1
ATOM 7202 N N . TYR B 1 445 ? -21.953 -24.172 11.031 1 88.62 445 TYR B N 1
ATOM 7203 C CA . TYR B 1 445 ? -20.594 -24.688 11.211 1 88.62 445 TYR B CA 1
ATOM 7204 C C . TYR B 1 445 ? -19.938 -24.078 12.445 1 88.62 445 TYR B C 1
ATOM 7206 O O . TYR B 1 445 ? -19.031 -24.672 13.023 1 88.62 445 TYR B O 1
ATOM 7214 N N . LEU B 1 446 ? -20.344 -22.891 12.906 1 87.5 446 LEU B N 1
ATOM 7215 C CA . LEU B 1 446 ? -19.578 -22.188 13.922 1 87.5 446 LEU B CA 1
ATOM 7216 C C . LEU B 1 446 ? -20.297 -22.203 15.266 1 87.5 446 LEU B C 1
ATOM 7218 O O . LEU B 1 446 ? -21.438 -21.781 15.367 1 87.5 446 LEU B O 1
ATOM 7222 N N . SER B 1 447 ? -19.609 -22.562 16.203 1 84.94 447 SER B N 1
ATOM 7223 C CA . SER B 1 447 ? -20.156 -22.594 17.562 1 84.94 447 SER B CA 1
ATOM 7224 C C . SER B 1 447 ? -20.188 -21.188 18.172 1 84.94 447 SER B C 1
ATOM 7226 O O . SER B 1 447 ? -20.906 -20.938 19.141 1 84.94 447 SER B O 1
ATOM 7228 N N . ASP B 1 448 ? -19.484 -20.328 17.656 1 79.81 448 ASP B N 1
ATOM 7229 C CA . ASP B 1 448 ? -19.312 -18.984 18.188 1 79.81 448 ASP B CA 1
ATOM 7230 C C . ASP B 1 448 ? -20.531 -18.125 17.891 1 79.81 448 ASP B C 1
ATOM 7232 O O . ASP B 1 448 ? -20.672 -17.031 18.453 1 79.81 448 ASP B O 1
ATOM 7236 N N . VAL B 1 449 ? -21.391 -18.562 16.984 1 77.06 449 VAL B N 1
ATOM 7237 C CA . VAL B 1 449 ? -22.547 -17.781 16.578 1 77.06 449 VAL B CA 1
ATOM 7238 C C . VAL B 1 449 ? -23.828 -18.516 16.969 1 77.06 449 VAL B C 1
ATOM 7240 O O . VAL B 1 449 ? -23.938 -19.734 16.781 1 77.06 449 VAL B O 1
ATOM 7243 N N . GLU B 1 450 ? -24.672 -17.859 17.812 1 66.44 450 GLU B N 1
ATOM 7244 C CA . GLU B 1 450 ? -25.953 -18.469 18.188 1 66.44 450 GLU B CA 1
ATOM 7245 C C . GLU B 1 450 ? -27.109 -17.781 17.469 1 66.44 450 GLU B C 1
ATOM 7247 O O . GLU B 1 450 ? -27.141 -16.562 17.344 1 66.44 450 GLU B O 1
ATOM 7252 N N . TRP B 1 451 ? -27.812 -18.578 16.75 1 57.06 451 TRP B N 1
ATOM 7253 C CA . TRP B 1 451 ? -28.984 -18.141 16 1 57.06 451 TRP B CA 1
ATOM 7254 C C . TRP B 1 451 ? -29.859 -17.219 16.844 1 57.06 451 TRP B C 1
ATOM 7256 O O . TRP B 1 451 ? -30.344 -16.203 16.359 1 57.06 451 TRP B O 1
ATOM 7266 N N . GLU B 1 452 ? -30.109 -17.609 18.062 1 50.59 452 GLU B N 1
ATOM 7267 C CA . GLU B 1 452 ? -30.953 -16.844 18.969 1 50.59 452 GLU B CA 1
ATOM 7268 C C . GLU B 1 452 ? -30.391 -15.438 19.188 1 50.59 452 GLU B C 1
ATOM 7270 O O . GLU B 1 452 ? -31.141 -14.469 19.281 1 50.59 452 GLU B O 1
ATOM 7275 N N . ASP B 1 453 ? -29.156 -15.328 19.266 1 47.81 453 ASP B N 1
ATOM 7276 C CA . ASP B 1 453 ? -28.516 -14.039 19.5 1 47.81 453 ASP B CA 1
ATOM 7277 C C . ASP B 1 453 ? -28.625 -13.148 18.25 1 47.81 453 ASP B C 1
ATOM 7279 O O . ASP B 1 453 ? -28.672 -11.922 18.375 1 47.81 453 ASP B O 1
ATOM 7283 N N . HIS B 1 454 ? -28.5 -13.688 17.172 1 49.75 454 HIS B N 1
ATOM 7284 C CA . HIS B 1 454 ? -28.641 -12.969 15.914 1 49.75 454 HIS B CA 1
ATOM 7285 C C . HIS B 1 454 ? -30.047 -12.43 15.742 1 49.75 454 HIS B C 1
ATOM 7287 O O . HIS B 1 454 ? -30.25 -11.32 15.234 1 49.75 454 HIS B O 1
ATOM 7293 N N . TYR B 1 455 ? -31.156 -13.273 16.109 1 40.66 455 TYR B N 1
ATOM 7294 C CA . TYR B 1 455 ? -32.531 -12.789 16.125 1 40.66 455 TYR B CA 1
ATOM 7295 C C . TYR B 1 455 ? -32.75 -11.82 17.281 1 40.66 455 TYR B C 1
ATOM 7297 O O . TYR B 1 455 ? -33.5 -10.852 17.156 1 40.66 455 TYR B O 1
ATOM 7305 N N . MET B 1 456 ? -32.344 -12.156 18.469 1 36.97 456 MET B N 1
ATOM 7306 C CA . MET B 1 456 ? -32.562 -11.266 19.594 1 36.97 456 MET B CA 1
ATOM 7307 C C . MET B 1 456 ? -31.797 -9.969 19.438 1 36.97 456 MET B C 1
ATOM 7309 O O . MET B 1 456 ? -32.25 -8.906 19.859 1 36.97 456 MET B O 1
ATOM 7313 N N . ASN B 1 457 ? -30.531 -10.102 19.312 1 37.41 457 ASN B N 1
ATOM 7314 C CA . ASN B 1 457 ? -29.766 -8.867 19.234 1 37.41 457 ASN B CA 1
ATOM 7315 C C . ASN B 1 457 ? -29.984 -8.148 17.906 1 37.41 457 ASN B C 1
ATOM 7317 O O . ASN B 1 457 ? -29.172 -7.316 17.5 1 37.41 457 ASN B O 1
ATOM 7321 N N . GLY B 1 458 ? -30.781 -8.695 16.984 1 36.62 458 GLY B N 1
ATOM 7322 C CA . GLY B 1 458 ? -31.391 -7.773 16.031 1 36.62 458 GLY B CA 1
ATOM 7323 C C . GLY B 1 458 ? -32.062 -6.586 16.703 1 36.62 458 GLY B C 1
ATOM 7324 O O . GLY B 1 458 ? -32.375 -6.645 17.891 1 36.62 458 GLY B O 1
ATOM 7325 N N . GLY B 1 459 ? -31.859 -5.312 16.5 1 34.97 459 GLY B N 1
ATOM 7326 C CA . GLY B 1 459 ? -32.594 -4.141 16.922 1 34.97 459 GLY B CA 1
ATOM 7327 C C . GLY B 1 459 ? -34.094 -4.41 17.125 1 34.97 459 GLY B C 1
ATOM 7328 O O . GLY B 1 459 ? -34.906 -3.475 17.188 1 34.97 459 GLY B O 1
ATOM 7329 N N . ILE B 1 460 ? -34.75 -5.504 16.75 1 32.69 460 ILE B N 1
ATOM 7330 C CA . ILE B 1 460 ? -36.094 -5.5 17.297 1 32.69 460 ILE B CA 1
ATOM 7331 C C . ILE B 1 460 ? -36.031 -5.691 18.812 1 32.69 460 ILE B C 1
ATOM 7333 O O . ILE B 1 460 ? -35.406 -6.625 19.297 1 32.69 460 ILE B O 1
ATOM 7337 N N . THR B 1 461 ? -36.281 -4.625 19.609 1 30.45 461 THR B N 1
ATOM 7338 C CA . THR B 1 461 ? -36.562 -4.625 21.031 1 30.45 461 THR B CA 1
ATOM 7339 C C . THR B 1 461 ? -37.344 -5.871 21.438 1 30.45 461 THR B C 1
ATOM 7341 O O . THR B 1 461 ? -38.25 -6.309 20.719 1 30.45 461 THR B O 1
ATOM 7344 N N . PRO B 1 462 ? -36.906 -6.645 22.312 1 29.78 462 PRO B N 1
ATOM 7345 C CA . PRO B 1 462 ? -37.719 -7.703 22.922 1 29.78 462 PRO B CA 1
ATOM 7346 C C . PRO B 1 462 ? -39.188 -7.277 23.141 1 29.78 462 PRO B C 1
ATOM 7348 O O . PRO B 1 462 ? -39.438 -6.176 23.641 1 29.78 462 PRO B O 1
ATOM 7351 N N . PHE B 1 463 ? -40.156 -7.59 22.25 1 28.09 463 PHE B N 1
ATOM 7352 C CA . PHE B 1 463 ? -41.531 -7.535 22.719 1 28.09 463 PHE B CA 1
ATOM 7353 C C . PHE B 1 463 ? -41.625 -8.055 24.141 1 28.09 463 PHE B C 1
ATOM 7355 O O . PHE B 1 463 ? -41.156 -9.148 24.453 1 28.09 463 PHE B O 1
ATOM 7362 N N . MET B 1 464 ? -41.5 -7.145 25.109 1 26.23 464 MET B N 1
ATOM 7363 C CA . MET B 1 464 ? -41.906 -7.598 26.438 1 26.23 464 MET B CA 1
ATOM 7364 C C . MET B 1 464 ? -43.125 -8.5 26.359 1 26.23 464 MET B C 1
ATOM 7366 O O . MET B 1 464 ? -44.125 -8.156 25.719 1 26.23 464 MET B O 1
ATOM 7370 N N . GLU B 1 465 ? -43.031 -9.773 26.5 1 29.19 465 GLU B N 1
ATOM 7371 C CA . GLU B 1 465 ? -44.094 -10.766 26.656 1 29.19 465 GLU B CA 1
ATOM 7372 C C . GLU B 1 465 ? -45.281 -10.172 27.391 1 29.19 465 GLU B C 1
ATOM 7374 O O . GLU B 1 465 ? -46.375 -10.781 27.438 1 29.19 465 GLU B O 1
ATOM 7379 N N . GLY B 1 466 ? -45.156 -9.156 28.266 1 28.22 466 GLY B N 1
ATOM 7380 C CA . GLY B 1 466 ? -46.344 -8.82 28.984 1 28.22 466 GLY B CA 1
ATOM 7381 C C . GLY B 1 466 ? -47.375 -8.109 28.141 1 28.22 466 GLY B C 1
ATOM 7382 O O . GLY B 1 466 ? -48.406 -7.652 28.641 1 28.22 466 GLY B O 1
ATOM 7383 N N . THR B 1 467 ? -46.938 -7.379 27.047 1 25.42 467 THR B N 1
ATOM 7384 C CA . THR B 1 467 ? -48.125 -6.801 26.469 1 25.42 467 THR B CA 1
ATOM 7385 C C . THR B 1 467 ? -48.844 -7.82 25.578 1 25.42 467 THR B C 1
ATOM 7387 O O . THR B 1 467 ? -48.25 -8.398 24.672 1 25.42 467 THR B O 1
ATOM 7390 N N . PRO B 1 468 ? -50 -8.328 25.984 1 26.83 468 PRO B N 1
ATOM 7391 C CA . PRO B 1 468 ? -50.906 -9.32 25.391 1 26.83 468 PRO B CA 1
ATOM 7392 C C . PRO B 1 468 ? -51.125 -9.086 23.906 1 26.83 468 PRO B C 1
ATOM 7394 O O . PRO B 1 468 ? -51.531 -7.996 23.5 1 26.83 468 PRO B O 1
ATOM 7397 N N . VAL B 1 469 ? -50.188 -9.383 23 1 28.56 469 VAL B N 1
ATOM 7398 C CA . VAL B 1 469 ? -50.719 -9.281 21.641 1 28.56 469 VAL B CA 1
ATOM 7399 C C . VAL B 1 469 ? -52.094 -9.953 21.578 1 28.56 469 VAL B C 1
ATOM 7401 O O . VAL B 1 469 ? -52.219 -11.133 21.891 1 28.56 469 VAL B O 1
ATOM 7404 N N . ARG B 1 470 ? -53.094 -9.172 21.703 1 25.11 470 ARG B N 1
ATOM 7405 C CA . ARG B 1 470 ? -54.438 -9.75 21.5 1 25.11 470 ARG B CA 1
ATOM 7406 C C . ARG B 1 470 ? -54.438 -10.656 20.281 1 25.11 470 ARG B C 1
ATOM 7408 O O . ARG B 1 470 ? -54.031 -10.25 19.188 1 25.11 470 ARG B O 1
ATOM 7415 N N . ALA B 1 471 ? -54.344 -11.945 20.516 1 26.91 471 ALA B N 1
ATOM 7416 C CA . ALA B 1 471 ? -54.656 -13.008 19.562 1 26.91 471 ALA B CA 1
ATOM 7417 C C . ALA B 1 471 ? -55.75 -12.602 18.609 1 26.91 471 ALA B C 1
ATOM 7419 O O . ALA B 1 471 ? -56.906 -12.375 19.031 1 26.91 471 ALA B O 1
ATOM 7420 N N . VAL B 1 472 ? -55.438 -11.688 17.641 1 26.73 472 VAL B N 1
ATOM 7421 C CA . VAL B 1 472 ? -56.594 -11.57 16.766 1 26.73 472 VAL B CA 1
ATOM 7422 C C . VAL B 1 472 ? -57.156 -12.953 16.469 1 26.73 472 VAL B C 1
ATOM 7424 O O . VAL B 1 472 ? -56.469 -13.82 15.938 1 26.73 472 VAL B O 1
ATOM 7427 N N . THR B 1 473 ? -57.938 -13.492 17.344 1 25.77 473 THR B N 1
ATOM 7428 C CA . THR B 1 473 ? -58.75 -14.695 17.188 1 25.77 473 THR B CA 1
ATOM 7429 C C . THR B 1 473 ? -59.344 -14.789 15.789 1 25.77 473 THR B C 1
ATOM 7431 O O . THR B 1 473 ? -59.938 -13.828 15.297 1 25.77 473 THR B O 1
ATOM 7434 N N . PRO B 1 474 ? -58.656 -15.695 14.891 1 26.41 474 PRO B N 1
ATOM 7435 C CA . PRO B 1 474 ? -59.375 -15.898 13.617 1 26.41 474 PRO B CA 1
ATOM 7436 C C . PRO B 1 474 ? -60.875 -15.82 13.766 1 26.41 474 PRO B C 1
ATOM 7438 O O . PRO B 1 474 ? -61.438 -16.328 14.75 1 26.41 474 PRO B O 1
ATOM 7441 N N . GLN B 1 475 ? -61.469 -14.703 13.422 1 27.14 475 GLN B N 1
ATOM 7442 C CA . GLN B 1 475 ? -62.938 -14.742 13.453 1 27.14 475 GLN B CA 1
ATOM 7443 C C . GLN B 1 475 ? -63.438 -16.109 13.023 1 27.14 475 GLN B C 1
ATOM 7445 O O . GLN B 1 475 ? -63.031 -16.641 11.984 1 27.14 475 GLN B O 1
ATOM 7450 N N . GLU B 1 476 ? -63.812 -16.938 13.938 1 27.75 476 GLU B N 1
ATOM 7451 C CA . GLU B 1 476 ? -64.562 -18.172 13.75 1 27.75 476 GLU B CA 1
ATOM 7452 C C . GLU B 1 476 ? -65.625 -18 12.625 1 27.75 476 GLU B C 1
ATOM 7454 O O . GLU B 1 476 ? -66.562 -17.203 12.727 1 27.75 476 GLU B O 1
ATOM 7459 N N . VAL B 1 477 ? -65.062 -17.969 11.273 1 28.08 477 VAL B N 1
ATOM 7460 C CA . VAL B 1 477 ? -66.188 -18.125 10.305 1 28.08 477 VAL B CA 1
ATOM 7461 C C . VAL B 1 477 ? -67.188 -19.141 10.82 1 28.08 477 VAL B C 1
ATOM 7463 O O . VAL B 1 477 ? -66.812 -20.281 11.117 1 28.08 477 VAL B O 1
ATOM 7466 N N . ILE B 1 478 ? -68.188 -18.672 11.461 1 28.41 478 ILE B N 1
ATOM 7467 C CA . ILE B 1 478 ? -69.375 -19.375 11.938 1 28.41 478 ILE B CA 1
ATOM 7468 C C . ILE B 1 478 ? -69.938 -20.312 10.844 1 28.41 478 ILE B C 1
ATOM 7470 O O . ILE B 1 478 ? -70.188 -19.875 9.727 1 28.41 478 ILE B O 1
ATOM 7474 N N . GLU B 1 479 ? -69.438 -21.547 10.781 1 28.64 479 GLU B N 1
ATOM 7475 C CA . GLU B 1 479 ? -70 -22.625 9.969 1 28.64 479 GLU B CA 1
ATOM 7476 C C . GLU B 1 479 ? -71.5 -22.578 9.914 1 28.64 479 GLU B C 1
ATOM 7478 O O . GLU B 1 479 ? -72.125 -22.531 10.961 1 28.64 479 GLU B O 1
ATOM 7483 N N . PRO B 1 480 ? -72 -22.016 8.703 1 29.7 480 PRO B N 1
ATOM 7484 C CA . PRO B 1 480 ? -73.5 -22.062 8.711 1 29.7 480 PRO B CA 1
ATOM 7485 C C . PRO B 1 480 ? -74 -23.406 9.234 1 29.7 480 PRO B C 1
ATOM 7487 O O . PRO B 1 480 ? -73.438 -24.453 8.961 1 29.7 480 PRO B O 1
ATOM 7490 N N . LYS B 1 481 ? -74.688 -23.438 10.344 1 25.89 481 LYS B N 1
ATOM 7491 C CA . LYS B 1 481 ? -75.438 -24.594 10.82 1 25.89 481 LYS B CA 1
ATOM 7492 C C . LYS B 1 481 ? -76.375 -25.125 9.734 1 25.89 481 LYS B C 1
ATOM 7494 O O . LYS B 1 481 ? -77.125 -24.359 9.125 1 25.89 481 LYS B O 1
ATOM 7499 N N . SER B 1 482 ? -75.875 -26.156 9.086 1 26.42 482 SER B N 1
ATOM 7500 C CA . SER B 1 482 ? -76.812 -26.906 8.219 1 26.42 482 SER B CA 1
ATOM 7501 C C . SER B 1 482 ? -78.188 -26.953 8.812 1 26.42 482 SER B C 1
ATOM 7503 O O . SER B 1 482 ? -78.438 -27.5 9.891 1 26.42 482 SER B O 1
ATOM 7505 N N . GLU B 1 483 ? -79 -25.922 8.703 1 23.36 483 GLU B N 1
ATOM 7506 C CA . GLU B 1 483 ? -80.438 -26.297 8.938 1 23.36 483 GLU B CA 1
ATOM 7507 C C . GLU B 1 483 ? -80.812 -27.547 8.148 1 23.36 483 GLU B C 1
ATOM 7509 O O . GLU B 1 483 ? -80.375 -27.703 6.992 1 23.36 483 GLU B O 1
ATOM 7514 N N . GLU B 1 484 ? -81.125 -28.672 8.75 1 24 484 GLU B N 1
ATOM 7515 C CA . GLU B 1 484 ? -81.875 -29.828 8.258 1 24 484 GLU B CA 1
ATOM 7516 C C . GLU B 1 484 ? -83.062 -29.391 7.359 1 24 484 GLU B C 1
ATOM 7518 O O . GLU B 1 484 ? -83.688 -30.234 6.719 1 24 484 GLU B O 1
ATOM 7523 N N . ARG B 1 485 ? -83.125 -28.109 7.066 1 26.84 485 ARG B N 1
ATOM 7524 C CA . ARG B 1 485 ? -82.312 -26.969 7.43 1 26.84 485 ARG B CA 1
ATOM 7525 C C . ARG B 1 485 ? -81.875 -27.062 8.883 1 26.84 485 ARG B C 1
ATOM 7527 O O . ARG B 1 485 ? -80.75 -26.594 9.234 1 26.84 485 ARG B O 1
ATOM 7534 N N . LYS B 1 486 ? -82.875 -27.031 8.984 1 21.03 486 LYS B N 1
ATOM 7535 C CA . LYS B 1 486 ? -84.25 -27.484 8.984 1 21.03 486 LYS B CA 1
ATOM 7536 C C . LYS B 1 486 ? -84.562 -28.375 7.777 1 21.03 486 LYS B C 1
ATOM 7538 O O . LYS B 1 486 ? -84.75 -27.875 6.66 1 21.03 486 LYS B O 1
ATOM 7543 N N . MET B 1 487 ? -83.938 -29.203 7.121 1 18.7 487 MET B N 1
ATOM 7544 C CA . MET B 1 487 ? -84.625 -30.266 6.363 1 18.7 487 MET B CA 1
ATOM 7545 C C . MET B 1 487 ? -85.625 -31.016 7.23 1 18.7 487 MET B C 1
ATOM 7547 O O . MET B 1 487 ? -85.25 -31.844 8.055 1 18.7 487 MET B O 1
ATOM 7551 N N . ASP B 1 488 ? -86.5 -30.234 8.016 1 19.52 488 ASP B N 1
ATOM 7552 C CA . ASP B 1 488 ? -87.938 -30.422 7.82 1 19.52 488 ASP B CA 1
ATOM 7553 C C . ASP B 1 488 ? -88.438 -29.766 6.531 1 19.52 488 ASP B C 1
ATOM 7555 O O . ASP B 1 488 ? -87.938 -28.672 6.176 1 19.52 488 ASP B O 1
#

InterPro domains:
  IPR001905 Ammonium transporter [PTHR43029] (27-447)
  IPR001905 Ammonium transporter [TIGR00836] (37-444)
  IPR002229 Blood group Rhesus C/E/D polypeptide [PR00342] (134-150)
  IPR002229 Blood group Rhesus C/E/D polypeptide [PR00342] (237-255)
  IPR002229 Blood group Rhesus C/E/D polypeptide [PR00342] (301-314)
  IPR002229 Blood group Rhesus C/E/D polypeptide [PR00342] (356-372)
  IPR018047 Ammonium transporter, conserved site [PS01219] (191-216)
  IPR024041 Ammonium transporter AmtB-like domain [PF00909] (39-444)
  IPR029020 Ammonium/urea transporter [G3DSA:1.10.3430.10] (13-458)

pLDDT: mean 89.34, std 19.66, range [18.7, 98.94]

Organism: Fusarium pseudograminearum (strain CS3096) (NCBI:txid1028729)

Sequence (976 aa):
MASSKITPVTEWPDYSVDPTGGDPFTKDLNAPYDKGDLAWMLVCTILCWQITPAIGFLYAGMHRRKAALTMVLQSLFCACAVGIQYWIYGYSLYQSRTTNPILGDLSLAAFRNVLAQPSLANGDIPELLYAVFGVTFVTATAMILAGAMLERGRLWPSMVFLLCWTTFVYYILAYWEWNPSGWLYKLGLYDFAGSGPVHIASGFGALAWSMMLGPRIPDATVTDRKKAVHYKPHNPLLMCFGTVLIWFGWFAFNGGSTANLSLRSIYVVVNTNMSACAGGFGWVLLGYLHTRKFSLVGFCSGIIAGLVGITPCAGYTPIYVAPVIGLVTTVGCFYTVKYKYLLSIDDGLDIFAIHGVGGFIGDILTGLFAAKFVPALDGVSGDSYAGGWWDGNYKQMGLQLAGATTCAVWSFAISCLLLFVINRIPGLHLRASEEHEIRGLDFKYLSDVEWEDHYMNGGITPFMEGTPVRAVTPQEVIEPKSEERKMDMASSKITPVTEWPDYSVDPTGGDPFTKDLNAPYDKGDLAWMLVCTILCWQITPAIGFLYAGMHRRKAALTMVLQSLFCACAVGIQYWIYGYSLYQSRTTNPILGDLSLAAFRNVLAQPSLANGDIPELLYAVFGVTFVTATAMILAGAMLERGRLWPSMVFLLCWTTFVYYILAYWEWNPSGWLYKLGLYDFAGSGPVHIASGFGALAWSMMLGPRIPDATVTDRKKAVHYKPHNPLLMCFGTVLIWFGWFAFNGGSTANLSLRSIYVVVNTNMSACAGGFGWVLLGYLHTRKFSLVGFCSGIIAGLVGITPCAGYTPIYVAPVIGLVTTVGCFYTVKYKYLLSIDDGLDIFAIHGVGGFIGDILTGLFAAKFVPALDGVSGDSYAGGWWDGNYKQMGLQLAGATTCAVWSFAISCLLLFVINRIPGLHLRASEEHEIRGLDFKYLSDVEWEDHYMNGGITPFMEGTPVRAVTPQEVIEPKSEERKMD

Nearest PDB structures (foldseek):
  5aex-assembly3_H  TM=9.261E-01  e=6.841E-33  Saccharomyces cerevisiae
  5aex-assembly2_D  TM=9.295E-01  e=1.652E-32  Saccharomyces cerevisiae
  5aex-assembly3_J  TM=9.381E-01  e=1.868E-31  Saccharomyces cerevisiae
  8qj4-assembly1_A  TM=9.091E-01  e=1.553E-21  Shewanella denitrificans OS217
  8qpf-assembly1_B  TM=8.850E-01  e=1.070E-19  Shewanella denitrificans

Secondary structure (DSSP, 8-state):
-----PEEP-SPPPTTT-TT-S-TTTEETTTTS-HHHHHHHHHHHHHHHTHHHHHHHHHHHHS-GGGHHHHHHHHHHIIIIIHHHIIIIIHHHHHS----SS---STTGGGTT-SSSBPSS-TTSBHHHHHHHHHHHHHHHHHHHHGGGTTTB-HHHHHHHHHHHIIIIIHHHHHHHHSTTSHHHHHT---SS-IIIIIIHHHHHHHHHHHHH-PPPPPTT---TTS---PPPS-HHHHHHHHHHHHHHHHHHHHGGGSS-SHHHHHHHHHHHHHHHHHHHHHHHHHHHHHSS--HHHHHHHHHHHHHHHTTTTTTS-GGGHHHHHHHHHHHHHHHHHHGGGGT---TT-HIIIIIIHHHHHHHHHHHH--THHHHTTSS-TT-----GGGT-THHHHHHHHHHHHHHHHHHHHHHHHHHHHHHSTT--SBPPHHHHHH-HHHHHBTT--HHHHHHHS------TTS---------------------/------EEPSSPPPTTT-TT-S-TTTEETTTTS-HHHHHHHHHHHHHHHTHHHHHHHHHHHHS-GGGHHHHHHHHHHIIIIIHHHIIIIIHHHHHS----SS---STTGGGTT-SSSBPSS-TTSBHHHHHHHHHHHHHHHHHHHHGGGTTTB-HHHHHHHHHHHIIIIIHHHHHHHHSTTSHHHHHT---SS-IIIIIIHHHHHHHHHHHHH-PPPPPTT---TTS---PPPS-HHHHHHHHHHHHHHHHHHHHGGGSS-SHHHHHHHHHHHHHHHHHHHHHHHHHHHHHSSB-HHHHHHHHHHHHHHHTTTTTTS-GGGHHHHHHHHHHHHHHHHHHGGGGT---TT-HIIIIIIHHHHHHHHHHHH--THHHHTTSS-TT-----GGGT-THHHHHHHHHHHHHHHHHHHHHHHHHHHHHHSTT--SBPPHHHHHH-HHHHH-TT--HHHHHHSSSS----TTS----------------TTS--

Solvent-accessible surface area (backbone atoms only — not comparable to full-atom values): 46801 Å² total; per-residue (Å²): 124,82,76,68,76,58,40,64,44,88,70,77,57,57,57,90,78,36,46,39,42,66,57,37,53,50,25,11,70,48,60,75,48,53,49,57,27,48,35,51,44,53,52,19,29,57,42,22,41,53,26,21,50,18,49,14,36,25,52,23,10,49,25,55,72,48,32,16,61,49,37,41,50,47,12,53,42,22,55,14,55,45,36,51,45,33,43,46,38,42,54,7,26,26,64,38,92,53,80,52,44,65,57,37,49,67,80,25,31,51,51,39,61,50,35,48,31,57,22,92,81,28,71,57,33,32,27,37,58,53,52,57,40,49,44,33,53,54,18,30,29,48,33,60,29,56,53,42,40,67,63,37,45,27,65,68,33,46,54,53,48,49,57,49,43,45,59,71,36,34,29,36,41,37,9,20,55,66,20,83,39,7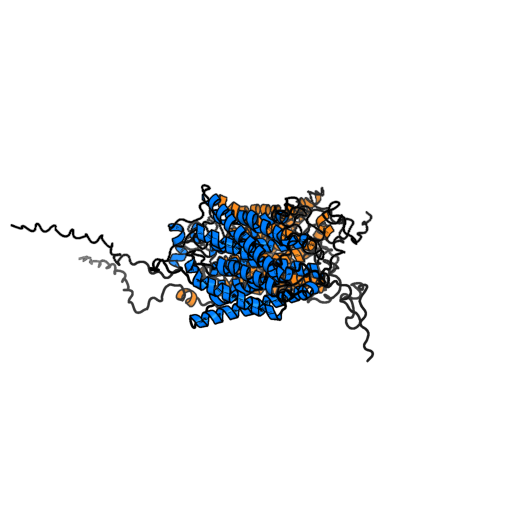,48,47,28,65,72,62,48,77,57,49,53,36,17,40,44,35,26,15,18,25,5,27,27,20,44,31,49,13,52,73,60,46,66,77,84,70,58,89,82,59,80,66,80,87,54,74,81,76,73,70,48,66,33,61,67,44,24,50,50,12,45,52,42,33,56,62,10,43,44,22,48,48,19,35,46,60,44,42,70,41,61,29,24,54,47,13,35,51,20,42,51,40,3,19,53,29,0,19,54,42,28,30,52,53,43,26,74,74,68,73,45,83,44,71,68,41,28,50,48,8,27,51,13,1,42,35,10,30,32,16,21,28,54,25,36,54,64,89,47,21,34,54,42,1,31,54,16,13,53,53,21,52,52,38,61,71,51,40,61,78,70,74,47,52,54,80,80,40,44,34,28,32,27,17,48,5,10,43,45,12,27,48,49,27,11,38,48,15,32,37,65,38,48,26,42,57,76,70,51,51,78,76,48,69,33,1,40,72,58,70,27,57,66,34,37,57,40,21,49,50,49,41,48,50,29,31,51,51,21,25,53,52,38,42,51,52,51,54,54,43,44,69,39,90,91,23,49,44,56,46,54,70,66,46,40,73,70,14,46,26,63,72,41,30,67,64,51,56,68,67,60,54,54,66,63,40,60,73,67,74,78,62,82,74,61,70,73,70,67,79,55,76,70,70,72,68,67,75,70,78,69,77,77,79,75,130,126,82,76,70,72,65,41,66,44,88,66,75,58,56,57,91,78,36,47,41,43,65,56,71,80,49,28,35,70,61,61,74,49,52,66,25,28,52,50,42,44,53,51,20,30,59,42,23,40,52,26,21,50,18,50,13,37,26,52,22,10,49,27,54,73,47,32,17,61,48,38,40,51,48,13,52,43,23,57,47,56,47,38,50,46,31,43,48,38,40,53,7,27,25,64,38,92,52,78,54,43,64,56,36,48,66,82,24,32,63,50,40,61,52,36,48,31,57,23,90,81,28,69,57,33,30,27,39,60,54,52,60,38,49,45,33,52,56,18,31,30,46,34,61,28,56,56,42,40,68,65,38,45,29,67,68,33,47,54,53,46,49,57,50,42,46,57,72,38,34,30,36,42,36,10,20,53,66,19,84,39,7,48,46,27,67,71,62,50,78,55,50,53,35,17,40,43,35,26,15,19,27,6,27,26,21,45,32,49,13,54,73,60,45,66,79,83,67,59,89,80,60,78,63,81,83,53,73,81,77,71,63,42,64,30,61,66,44,23,52,50,13,44,53,42,32,57,60,9,43,45,24,47,49,22,36,46,61,44,43,72,39,56,29,23,54,49,14,35,49,18,42,51,40,4,19,20,29,0,18,50,41,27,30,53,54,44,26,74,74,69,74,34,41,35,65,68,43,27,49,49,8,26,49,12,1,42,35,9,30,33,17,21,26,54,25,35,54,66,77,47,22,34,55,41,1,31,54,15,14,53,54,20,50,53,36,60,72,50,39,60,78,71,73,48,53,56,82,80,39,45,32,28,31,27,18,50,5,10,44,44,11,29,48,48,26,12,40,47,15,32,38,63,38,48,4,36,56,38,71,51,21,73,74,51,68,32,2,40,72,58,69,28,58,65,36,36,57,41,22,50,52,50,40,48,49,29,33,51,50,20,25,53,51,38,43,51,50,52,55,53,44,44,68,37,89,91,23,48,45,55,46,53,69,66,45,39,72,71,16,46,26,59,73,73,36,86,90,50,52,67,65,52,60,62,52,69,34,53,61,69,76,74,61,80,77,63,72,72,73,69,78,62,74,74,72,75,72,69,79,72,77,50,50,27,63,68,115